Protein AF-0000000077536320 (afdb_homodimer)

Foldseek 3Di:
DPPPQPPADPWAFPVCVVVVHRFPNDPQATPVCVVVVHDGNGTDPPPDPPPPPPPDVPACPVLPDQPPLVPLVVCLVLQPDPLLSVLLNQQLPPVQCLAAALHGSCLSNGVLNSVLSPQLLSVLLSSLLSLLQVQLVCCLFQVDHDPSPSNVVSNVVSVVSLVVDDDLLVNLVSLLSVLSNCLSVLNLVVNLVSLLVSLVSCLVCVVHDCCVVRVLQSSLQSLVSCLVRNDDLVSRDDLVSSAQDDDPDLADPDPVSLSSNLSSLLSLLSNLLSVLCCCQQNDVVVPDDDVVSVVSLVVSLVSLVSSVSRVVVHVVPDDPVRGDLSNVLFSVLSSLLSNLSSVCSNPNFLCVSVVCLVSLQVNLVSLVPDDPPDPDQRQEYQGDTLQVSLLVSLQRPQQLVSNLSSLLSLVVSPHCYYSNDGSLVSSQVSLVQNCQQFVFDADSNSDTDPDDTNHNGRGDRQSHFDDKDKDDWDWAHQDPVRWGKTKIKMWTWGAHPVGDIDIDIDITIGTSPNPPPPPDPPPPDDD/DPPPPPDADPWAFPVCVVVVHRFPNDPQATPVCVVVVHDGNGTDPPPDPPPPPPPDPPACPVLPDQPPLVPLVVCLVLQPDPLLSVLLNQQLPPVQCLAAALHHSCLSNGVLNSVLSPQLLSVLLSSLLSLLQVQLVCCLFQVDHDPSPSNVVSNVVSVVSLVVDDDLLVNLVSLLSVLSNCLSVLNLVVNLVSLLVSLVSCLVCVPHDCCVVRVLQSSLQSLVSCLVRNDDLVSRDDLVSSAQDDDPDLADPDPVSLSSLLSSLLSLLSNLLSVLLCCQQNDVVVPDDDVVSVVSLVVSLVSLVSSVSRVVVVVVPDDPVRGDLSNVLFSVLSSLLSNLSSVCSNPNFLCVSVVCLVSLQVNLVSLVPDDPPDPDQRQEYQGDTLQVSLLVCLQRPQQLVSNLSSLLSLVVSPHCYYSNDGSLVSSQVSLVQNCQQFVFDADSNSDTDPDDTNHNGRGDRQSHFDDKDKDDWDWFAQDPVRWGKTKIKMWTWGAHPVGDIDIDIDITIGTSPNPPPPPDPPPPDDD

Radius of gyration: 37.84 Å; Cα contacts (8 Å, |Δi|>4): 1603; chains: 2; bounding box: 95×112×102 Å

Sequence (1054 aa):
MARKGSRKVRTGCLTCKIRKVKCDEAKPFCQRCTKTGRKCDGYMLPWAPDLDDSRRESDRYILPWTPDPADSRSLYQYGGTAVEARALQFFCEVAGPSLSGPIEPSFWTKVVMQICCSQPAVKHSVIAISSFYEEVEAEVQSGKKPQHTVALKHYNTAIQELKKMDNQPLVLLVCLLFVCMELLQSNQGLAVQHCNHGLAILKQCISETWVTEHLAPMFRRLCAVPLFFGGDFANFPDLNVLEYPIPREAEFSSFSDAQGMIDDIFNRTVRLVRWGEEYCVGDLKHKEVNPRLLEEQKRTEALLAQWQTLFDKWESKVTPSAVTDIQRSFLVMRHQTCQIWARMAFCPEESGYDKHVDNFKRIVEESARIETNHKRSLVFCFEMAFTPMLFSIVMKCRDLNTRLEALRLIKVHGVPRESLWESQIMHAIGRRLIEIEHGAILDDQGQLSPMPVACPGLPPEERRIHRLISEPSESAQAGVYGGKIRGTRVKFFMRTLEGKVFHHSELLATDEAPASFRPASSKSPESMARKGSRKVRTGCLTCKIRKVKCDEAKPFCQRCTKTGRKCDGYMLPWAPDLDDSRRESDRYILPWTPDPADSRSLYQYGGTAVEARALQFFCEVAGPSLSGPIEPSFWTKVVMQICCSQPAVKHSVIAISSFYEEVEAEVQSGKKPQHTVALKHYNTAIQELKKMDNQPLVLLVCLLFVCMELLQSNQGLAVQHCNHGLAILKQCISETWVTEHLAPMFRRLCAVPLFFGGDFANFPDLNVLEYPIPREAEFSSFSDAQGMIDDIFNRTVRLVRWGEEYCVGDLKHKEVNPRLLEEQKRTEALLAQWQTLFDKWESKVTPSAVTDIQRSFLVMRHQTCQIWARMAFCPEESGYDKHVDNFKRIVEESARIETNHKRSLVFCFEMAFTPMLFSIVMKCRDLNTRLEALRLIKVHGVPRESLWESQIMHAIGRRLIEIEHGAILDDQGQLSPMPVACPGLPPEERRIHRLISEPSESAQAGVYGGKIRGTRVKFFMRTLEGKVFHHSELLATDEAPASFRPASSKSPES

pLDDT: mean 83.14, std 19.69, range [21.66, 98.62]

InterPro domains:
  IPR001138 Zn(2)Cys(6) fungal-type DNA-binding domain [PF00172] (11-43)
  IPR001138 Zn(2)Cys(6) fungal-type DNA-binding domain [PS00463] (12-40)
  IPR001138 Zn(2)Cys(6) fungal-type DNA-binding domain [PS50048] (12-40)
  IPR001138 Zn(2)Cys(6) fungal-type DNA-binding domain [SM00066] (7-51)
  IPR001138 Zn(2)Cys(6) fungal-type DNA-binding domain [cd00067] (8-40)
  IPR036864 Zn(2)-C6 fungal-type DNA-binding domain superfamily [G3DSA:4.10.240.10] (4-62)
  IPR036864 Zn(2)-C6 fungal-type DNA-binding domain superfamily [SSF57701] (4-46)

Solvent-accessible surface area (backbone atoms only — not comparable to full-atom values): 58003 Å² total; per-residue (Å²): 129,83,76,76,73,74,80,68,57,93,62,26,27,48,42,31,59,71,67,72,45,73,40,73,57,40,81,78,49,27,59,60,30,56,74,71,72,41,78,50,70,27,58,70,74,74,87,63,82,70,77,74,81,77,77,78,78,77,70,76,78,66,79,72,75,72,76,59,80,84,54,58,70,57,53,40,69,70,22,90,44,72,68,45,18,50,25,48,48,42,19,69,73,46,47,26,54,35,30,32,58,61,45,82,33,54,58,49,60,41,55,48,50,51,46,29,76,75,33,66,31,42,32,26,37,47,32,14,42,23,42,42,48,51,35,49,44,40,28,64,58,66,49,46,78,72,81,58,60,68,22,49,52,28,40,51,50,16,53,58,42,47,73,72,57,81,54,62,69,60,50,39,51,46,36,52,51,48,27,52,44,25,34,70,66,65,34,60,70,62,21,38,50,34,48,53,51,33,51,57,50,42,67,76,44,48,86,40,64,69,38,49,68,57,47,47,58,53,51,44,55,51,47,53,50,39,67,73,71,43,84,57,78,87,68,50,77,70,59,73,78,53,57,51,79,76,66,86,52,94,43,53,90,42,70,65,50,52,50,47,40,52,39,34,50,43,54,55,29,52,53,44,34,57,52,15,46,30,38,43,75,40,90,38,42,88,49,78,79,56,65,69,58,54,50,50,39,55,51,51,52,50,50,52,53,50,50,50,55,26,47,53,55,37,59,72,70,50,64,78,83,78,52,55,67,55,42,52,44,49,53,50,39,51,51,55,51,38,53,53,43,39,73,45,21,77,51,66,53,72,64,63,43,64,80,41,48,67,59,51,45,50,42,45,53,50,57,67,66,51,76,82,76,64,90,65,83,59,54,48,20,65,38,83,60,63,38,67,58,33,46,49,38,35,66,51,40,53,54,52,69,57,20,46,51,23,49,49,44,32,69,72,70,30,36,54,23,28,37,84,48,38,31,63,59,51,47,51,52,45,46,49,51,48,22,63,33,22,34,38,54,61,36,87,79,56,44,74,48,92,56,77,50,72,32,70,56,71,48,55,68,52,45,40,66,76,45,76,48,73,44,87,48,34,67,32,39,56,24,72,89,48,16,30,34,34,41,32,43,34,36,39,28,31,32,47,89,87,64,49,75,48,69,50,49,44,61,42,41,42,75,48,64,33,79,84,68,58,74,74,79,76,74,73,75,88,123,130,84,77,77,76,75,80,70,57,92,63,26,26,50,41,31,60,74,66,72,44,76,42,72,58,40,80,76,50,27,60,58,29,56,73,70,72,41,78,49,70,28,58,70,74,75,86,64,81,70,75,76,79,76,78,78,75,77,69,76,77,66,81,72,74,73,74,60,80,85,54,58,70,56,54,40,69,70,23,91,42,72,67,45,18,50,26,48,48,43,18,69,72,48,47,27,55,35,31,32,57,63,46,81,34,53,57,49,60,41,56,48,51,51,44,28,78,74,33,68,30,42,31,26,38,50,34,13,42,24,42,42,48,52,34,50,44,40,26,63,58,66,52,47,78,71,80,58,63,70,22,49,52,27,40,50,50,16,54,58,43,48,72,71,58,80,54,63,69,59,51,40,51,46,35,53,50,47,27,52,45,26,33,70,66,64,34,61,69,61,22,37,50,35,50,53,51,33,53,59,49,40,68,76,46,49,86,39,63,69,38,47,68,58,48,46,58,53,50,44,56,51,48,54,50,39,68,71,71,43,86,56,77,85,68,50,77,71,60,74,77,55,56,50,76,75,66,86,52,94,42,51,90,42,71,65,50,52,50,47,41,50,41,35,50,43,53,54,28,52,54,45,36,57,54,14,45,30,39,44,76,41,90,38,42,88,49,80,78,56,66,69,57,53,51,50,38,54,51,52,51,49,50,52,53,49,48,50,54,27,47,52,56,36,59,72,70,48,65,75,82,77,52,56,67,53,42,51,43,49,53,52,39,50,51,56,50,38,52,53,42,39,72,46,22,76,51,67,54,72,65,62,43,64,80,41,48,68,58,51,45,49,42,46,53,51,57,67,66,53,74,82,76,64,90,64,84,60,54,49,19,65,38,82,61,60,38,68,60,32,46,49,39,35,66,52,39,54,53,53,70,58,20,44,50,24,49,49,43,32,68,70,71,31,36,53,24,28,38,83,47,39,32,63,58,52,46,50,51,44,46,49,49,48,22,64,33,23,35,38,54,61,36,85,80,55,45,75,48,92,56,79,48,73,32,69,57,70,50,56,68,52,43,39,67,76,45,75,48,73,44,87,49,34,64,40,28,53,25,74,88,50,14,30,36,33,41,33,43,34,37,38,29,32,33,45,89,88,65,50,76,49,69,49,51,44,62,42,42,43,74,47,63,33,78,83,68,60,76,73,79,76,74,74,75,85,123

Structure (mmCIF, N/CA/C/O backbone):
data_AF-0000000077536320-model_v1
#
loop_
_entity.id
_entity.type
_entity.pdbx_description
1 polymer 'Zn(2)-C6 fungal-type domain-containing protein'
#
loop_
_atom_site.group_PDB
_atom_site.id
_atom_site.type_symbol
_atom_site.label_atom_id
_atom_site.label_alt_id
_atom_site.label_comp_id
_atom_site.label_asym_id
_atom_site.label_entity_id
_atom_site.label_seq_id
_atom_site.pdbx_PDB_ins_code
_atom_site.Cartn_x
_atom_site.Cartn_y
_atom_site.Cartn_z
_atom_site.occupancy
_atom_site.B_iso_or_equiv
_atom_site.auth_seq_id
_atom_site.auth_comp_id
_atom_site.auth_asym_id
_atom_site.auth_atom_id
_atom_site.pdbx_PDB_model_num
ATOM 1 N N . MET A 1 1 ? -59.25 -23.828 -46.688 1 24.25 1 MET A N 1
ATOM 2 C CA . MET A 1 1 ? -58.688 -25.172 -46.531 1 24.25 1 MET A CA 1
ATOM 3 C C . MET A 1 1 ? -57.344 -25.109 -45.781 1 24.25 1 MET A C 1
ATOM 5 O O . MET A 1 1 ? -56.438 -24.375 -46.188 1 24.25 1 MET A O 1
ATOM 9 N N . ALA A 1 2 ? -57.312 -25.422 -44.5 1 32.31 2 ALA A N 1
ATOM 10 C CA . ALA A 1 2 ? -56.188 -25.281 -43.594 1 32.31 2 ALA A CA 1
ATOM 11 C C . ALA A 1 2 ? -54.969 -26.062 -44.094 1 32.31 2 ALA A C 1
ATOM 13 O O . ALA A 1 2 ? -55.094 -27.234 -44.469 1 32.31 2 ALA A O 1
ATOM 14 N N . ARG A 1 3 ? -54.062 -25.422 -44.844 1 36 3 ARG A N 1
ATOM 15 C CA . ARG A 1 3 ? -52.844 -26.078 -45.375 1 36 3 ARG A CA 1
ATOM 16 C C . ARG A 1 3 ? -52.281 -27.062 -44.375 1 36 3 ARG A C 1
ATOM 18 O O . ARG A 1 3 ? -52.062 -26.734 -43.219 1 36 3 ARG A O 1
ATOM 25 N N . LYS A 1 4 ? -52.594 -28.359 -44.5 1 34.78 4 LYS A N 1
ATOM 26 C CA . LYS A 1 4 ? -52.062 -29.469 -43.719 1 34.78 4 LYS A CA 1
ATOM 27 C C . LYS A 1 4 ? -50.531 -29.359 -43.594 1 34.78 4 LYS A C 1
ATOM 29 O O . LYS A 1 4 ? -49.812 -29.281 -44.594 1 34.78 4 LYS A O 1
ATOM 34 N N . GLY A 1 5 ? -50.062 -28.547 -42.719 1 39.44 5 GLY A N 1
ATOM 35 C CA . GLY A 1 5 ? -48.625 -28.359 -42.438 1 39.44 5 GLY A CA 1
ATOM 36 C C . GLY A 1 5 ? -47.844 -29.672 -42.469 1 39.44 5 GLY A C 1
ATOM 37 O O . GLY A 1 5 ? -48.281 -30.672 -41.906 1 39.44 5 GLY A O 1
ATOM 38 N N . SER A 1 6 ? -47.344 -30.062 -43.625 1 44.44 6 SER A N 1
ATOM 39 C CA . SER A 1 6 ? -46.562 -31.281 -43.844 1 44.44 6 SER A CA 1
ATOM 40 C C . SER A 1 6 ? -45.688 -31.594 -42.625 1 44.44 6 SER A C 1
ATOM 42 O O . SER A 1 6 ? -45.188 -30.672 -41.969 1 44.44 6 SER A O 1
ATOM 44 N N . ARG A 1 7 ? -45.906 -32.812 -42 1 50.34 7 ARG A N 1
ATOM 45 C CA . ARG A 1 7 ? -45.281 -33.312 -40.781 1 50.34 7 ARG A CA 1
ATOM 46 C C . ARG A 1 7 ? -43.75 -33.312 -40.938 1 50.34 7 ARG A C 1
ATOM 48 O O . ARG A 1 7 ? -43.188 -33.875 -41.875 1 50.34 7 ARG A O 1
ATOM 55 N N . LYS A 1 8 ? -43.062 -32.281 -40.438 1 54.84 8 LYS A N 1
ATOM 56 C CA . LYS A 1 8 ? -41.594 -32.188 -40.344 1 54.84 8 LYS A CA 1
ATOM 57 C C . LYS A 1 8 ? -41 -33.406 -39.625 1 54.84 8 LYS A C 1
ATOM 59 O O . LYS A 1 8 ? -41.625 -33.938 -38.719 1 54.84 8 LYS A O 1
ATOM 64 N N . VAL A 1 9 ? -40.219 -34.25 -40.344 1 63.06 9 VAL A N 1
ATOM 65 C CA . VAL A 1 9 ? -39.594 -35.406 -39.719 1 63.06 9 VAL A CA 1
ATOM 66 C C . VAL A 1 9 ? -38.562 -34.906 -38.719 1 63.06 9 VAL A C 1
ATOM 68 O O . VAL A 1 9 ? -37.844 -33.938 -38.938 1 63.06 9 VAL A O 1
ATOM 71 N N . ARG A 1 10 ? -38.625 -35.375 -37.438 1 65 10 ARG A N 1
ATOM 72 C CA . ARG A 1 10 ? -37.719 -34.969 -36.344 1 65 10 ARG A CA 1
ATOM 73 C C . ARG A 1 10 ? -36.312 -35.531 -36.531 1 65 10 ARG A C 1
ATOM 75 O O . ARG A 1 10 ? -35.344 -35 -35.969 1 65 10 ARG A O 1
ATOM 82 N N . THR A 1 11 ? -36.156 -36.469 -37.594 1 66.62 11 THR A N 1
ATOM 83 C CA . THR A 1 11 ? -34.906 -37.188 -37.75 1 66.62 11 THR A CA 1
ATOM 84 C C . THR A 1 11 ? -34.219 -36.781 -39.062 1 66.62 11 THR A C 1
ATOM 86 O O . THR A 1 11 ? -33.375 -37.5 -39.594 1 66.62 11 THR A O 1
ATOM 89 N N . GLY A 1 12 ? -34.5 -35.688 -39.594 1 73.25 12 GLY A N 1
ATOM 90 C CA . GLY A 1 12 ? -33.969 -35.219 -40.844 1 73.25 12 GLY A CA 1
ATOM 91 C C . GLY A 1 12 ? -32.562 -34.719 -40.75 1 73.25 12 GLY A C 1
ATOM 92 O O . GLY A 1 12 ? -32.031 -34.531 -39.656 1 73.25 12 GLY A O 1
ATOM 93 N N . CYS A 1 13 ? -31.906 -34.594 -41.938 1 72.81 13 CYS A N 1
ATOM 94 C CA . CYS A 1 13 ? -30.547 -34.125 -41.969 1 72.81 13 CYS A CA 1
ATOM 95 C C . CYS A 1 13 ? -30.484 -32.656 -41.5 1 72.81 13 CYS A C 1
ATOM 97 O O . CYS A 1 13 ? -31.469 -31.938 -41.562 1 72.81 13 CYS A O 1
ATOM 99 N N . LEU A 1 14 ? -29.391 -32.156 -41 1 73.31 14 LEU A N 1
ATOM 100 C CA . LEU A 1 14 ? -29.188 -30.844 -40.438 1 73.31 14 LEU A CA 1
ATOM 101 C C . LEU A 1 14 ? -29.5 -29.75 -41.438 1 73.31 14 LEU A C 1
ATOM 103 O O . LEU A 1 14 ? -30.109 -28.734 -41.125 1 73.31 14 LEU A O 1
ATOM 107 N N . THR A 1 15 ? -29.25 -29.938 -42.656 1 77.38 15 THR A N 1
ATOM 108 C CA . THR A 1 15 ? -29.469 -28.969 -43.719 1 77.38 15 THR A CA 1
ATOM 109 C C . THR A 1 15 ? -30.953 -28.797 -44 1 77.38 15 THR A C 1
ATOM 111 O O . THR A 1 15 ? -31.438 -27.672 -44.156 1 77.38 15 THR A O 1
ATOM 114 N N . CYS A 1 16 ? -31.641 -29.844 -44 1 77.44 16 CYS A N 1
ATOM 115 C CA . CYS A 1 16 ? -33.062 -29.766 -44.281 1 77.44 16 CYS A CA 1
ATOM 116 C C . CYS A 1 16 ? -33.812 -29.172 -43.094 1 77.44 16 CYS A C 1
ATOM 118 O O . CYS A 1 16 ? -34.812 -28.453 -43.281 1 77.44 16 CYS A O 1
ATOM 120 N N . LYS A 1 17 ? -33.281 -29.359 -41.812 1 72.62 17 LYS A N 1
ATOM 121 C CA . LYS A 1 17 ? -33.875 -28.797 -40.625 1 72.62 17 LYS A CA 1
ATOM 122 C C . LYS A 1 17 ? -33.719 -27.281 -40.594 1 72.62 17 LYS A C 1
ATOM 124 O O . LYS A 1 17 ? -34.656 -26.562 -40.25 1 72.62 17 LYS A O 1
ATOM 129 N N . ILE A 1 18 ? -32.656 -26.844 -41.094 1 73.44 18 ILE A N 1
ATOM 130 C CA . ILE A 1 18 ? -32.375 -25.422 -41.188 1 73.44 18 ILE A CA 1
ATOM 131 C C . ILE A 1 18 ? -33.281 -24.781 -42.25 1 73.44 18 ILE A C 1
ATOM 133 O O . ILE A 1 18 ? -33.781 -23.688 -42.062 1 73.44 18 ILE A O 1
ATOM 137 N N . ARG A 1 19 ? -33.5 -25.453 -43.219 1 74.44 19 ARG A N 1
ATOM 138 C CA . ARG A 1 19 ? -34.281 -24.953 -44.344 1 74.44 19 ARG A CA 1
ATOM 139 C C . ARG A 1 19 ? -35.781 -25.125 -44.125 1 74.44 19 ARG A C 1
ATOM 141 O O . ARG A 1 19 ? -36.594 -24.609 -44.906 1 74.44 19 ARG A O 1
ATOM 148 N N . LYS A 1 20 ? -36.031 -25.828 -43 1 74.62 20 LYS A N 1
ATOM 149 C CA . LYS A 1 20 ? -37.406 -26.109 -42.625 1 74.62 20 LYS A CA 1
ATOM 150 C C . LYS A 1 20 ? -38.156 -26.797 -43.75 1 74.62 20 LYS A C 1
ATOM 152 O O . LYS A 1 20 ? -39.344 -26.484 -44 1 74.62 20 LYS A O 1
ATOM 157 N N . VAL A 1 21 ? -37.406 -27.688 -44.469 1 80.56 21 VAL A N 1
ATOM 158 C CA . VAL A 1 21 ? -38.062 -28.5 -45.5 1 80.56 21 VAL A CA 1
ATOM 159 C C . VAL A 1 21 ? -38.094 -29.953 -45.062 1 80.56 21 VAL A C 1
ATOM 161 O O . VAL A 1 21 ? -37.281 -30.391 -44.25 1 80.56 21 VAL A O 1
ATOM 164 N N . LYS A 1 22 ? -39.094 -30.688 -45.469 1 77.5 22 LYS A N 1
ATOM 165 C CA . LYS A 1 22 ? -39.219 -32.094 -45.156 1 77.5 22 LYS A CA 1
ATOM 166 C C . LYS A 1 22 ? -38.062 -32.938 -45.719 1 77.5 22 LYS A C 1
ATOM 168 O O . LYS A 1 22 ? -37.844 -32.906 -46.938 1 77.5 22 LYS A O 1
ATOM 173 N N . CYS A 1 23 ? -37.219 -33.531 -44.875 1 75.81 23 CYS A N 1
ATOM 174 C CA . CYS A 1 23 ? -36.094 -34.375 -45.219 1 75.81 23 CYS A CA 1
ATOM 175 C C . CYS A 1 23 ? -36.562 -35.781 -45.625 1 75.81 23 CYS A C 1
ATOM 177 O O . CYS A 1 23 ? -37.5 -36.312 -45.031 1 75.81 23 CYS A O 1
ATOM 179 N N . ASP A 1 24 ? -36.094 -36.406 -46.5 1 79 24 ASP A N 1
ATOM 180 C CA . ASP A 1 24 ? -36.469 -37.781 -46.906 1 79 24 ASP A CA 1
ATOM 181 C C . ASP A 1 24 ? -35.688 -38.812 -46.094 1 79 24 ASP A C 1
ATOM 183 O O . ASP A 1 24 ? -35.844 -40 -46.312 1 79 24 ASP A O 1
ATOM 187 N N . GLU A 1 25 ? -34.844 -38.438 -45.156 1 75.75 25 GLU A N 1
ATOM 188 C CA . GLU A 1 25 ? -34.062 -39.219 -44.188 1 75.75 25 GLU A CA 1
ATOM 189 C C . GLU A 1 25 ? -33.219 -40.281 -44.875 1 75.75 25 GLU A C 1
ATOM 191 O O . GLU A 1 25 ? -32.844 -41.281 -44.25 1 75.75 25 GLU A O 1
ATOM 196 N N . ALA A 1 26 ? -32.938 -40.031 -46.188 1 78.5 26 ALA A N 1
ATOM 197 C CA . ALA A 1 26 ? -32 -40.969 -46.844 1 78.5 26 ALA A CA 1
ATOM 198 C C . ALA A 1 26 ? -30.594 -40.812 -46.312 1 78.5 26 ALA A C 1
ATOM 200 O O . ALA A 1 26 ? -30.156 -39.688 -46 1 78.5 26 ALA A O 1
ATOM 201 N N . LYS A 1 27 ? -29.828 -41.875 -45.844 1 74.5 27 LYS A N 1
ATOM 202 C CA . LYS A 1 27 ? -28.453 -41.906 -45.344 1 74.5 27 LYS A CA 1
ATOM 203 C C . LYS A 1 27 ? -27.484 -42.375 -46.438 1 74.5 27 LYS A C 1
ATOM 205 O O . LYS A 1 27 ? -27.859 -43.188 -47.281 1 74.5 27 LYS A O 1
ATOM 210 N N . PRO A 1 28 ? -26.281 -41.719 -46.438 1 71.12 28 PRO A N 1
ATOM 211 C CA . PRO A 1 28 ? -25.766 -40.75 -45.469 1 71.12 28 PRO A CA 1
ATOM 212 C C . PRO A 1 28 ? -26.172 -39.312 -45.781 1 71.12 28 PRO A C 1
ATOM 214 O O . PRO A 1 28 ? -26.094 -38.438 -44.906 1 71.12 28 PRO A O 1
ATOM 217 N N . PHE A 1 29 ? -26.594 -39.062 -47.031 1 79.5 29 PHE A N 1
ATOM 218 C CA . PHE A 1 29 ? -27.047 -37.75 -47.469 1 79.5 29 PHE A CA 1
ATOM 219 C C . PHE A 1 29 ? -28.484 -37.812 -47.938 1 79.5 29 PHE A C 1
ATOM 221 O O . PHE A 1 29 ? -28.875 -38.75 -48.625 1 79.5 29 PHE A O 1
ATOM 228 N N . CYS A 1 30 ? -29.25 -36.844 -47.5 1 77.69 30 CYS A N 1
ATOM 229 C CA . CYS A 1 30 ? -30.641 -36.875 -47.906 1 77.69 30 CYS A CA 1
ATOM 230 C C . CYS A 1 30 ? -30.781 -36.438 -49.375 1 77.69 30 CYS A C 1
ATOM 232 O O . CYS A 1 30 ? -29.969 -35.656 -49.875 1 77.69 30 CYS A O 1
ATOM 234 N N . GLN A 1 31 ? -31.641 -37.062 -50.094 1 81.12 31 GLN A N 1
ATOM 235 C CA . GLN A 1 31 ? -31.859 -36.812 -51.531 1 81.12 31 GLN A CA 1
ATOM 236 C C . GLN A 1 31 ? -32.344 -35.375 -51.781 1 81.12 31 GLN A C 1
ATOM 238 O O . GLN A 1 31 ? -32.125 -34.812 -52.844 1 81.12 31 GLN A O 1
ATOM 243 N N . ARG A 1 32 ? -32.906 -34.781 -50.719 1 79.62 32 ARG A N 1
ATOM 244 C CA . ARG A 1 32 ? -33.406 -33.406 -50.844 1 79.62 32 ARG A CA 1
ATOM 245 C C . ARG A 1 32 ? -32.281 -32.406 -50.969 1 79.62 32 ARG A C 1
ATOM 247 O O . ARG A 1 32 ? -32.312 -31.484 -51.781 1 79.62 32 ARG A O 1
ATOM 254 N N . CYS A 1 33 ? -31.328 -32.594 -50.188 1 79.38 33 CYS A N 1
ATOM 255 C CA . CYS A 1 33 ? -30.141 -31.734 -50.25 1 79.38 33 CYS A CA 1
ATOM 256 C C . CYS A 1 33 ? -29.344 -32 -51.5 1 79.38 33 CYS A C 1
ATOM 258 O O . CYS A 1 33 ? -28.938 -31.047 -52.188 1 79.38 33 CYS A O 1
ATOM 260 N N . THR A 1 34 ? -29.156 -33.219 -51.906 1 79 34 THR A N 1
ATOM 261 C CA . THR A 1 34 ? -28.359 -33.594 -53.062 1 79 34 THR A CA 1
ATOM 262 C C . THR A 1 34 ? -29 -33.125 -54.344 1 79 34 THR A C 1
ATOM 264 O O . THR A 1 34 ? -28.312 -32.625 -55.25 1 79 34 THR A O 1
ATOM 267 N N . LYS A 1 35 ? -30.266 -33.188 -54.406 1 78.5 35 LYS A N 1
ATOM 268 C CA . LYS A 1 35 ? -30.938 -32.812 -55.656 1 78.5 35 LYS A CA 1
ATOM 269 C C . LYS A 1 35 ? -31 -31.297 -55.812 1 78.5 35 LYS A C 1
ATOM 271 O O . LYS A 1 35 ? -31.031 -30.781 -56.938 1 78.5 35 LYS A O 1
ATOM 276 N N . THR A 1 36 ? -31.031 -30.609 -54.656 1 79.31 36 THR A N 1
ATOM 277 C CA . THR A 1 36 ? -31.094 -29.156 -54.719 1 79.31 36 THR A CA 1
ATOM 278 C C . THR A 1 36 ? -29.703 -28.531 -54.719 1 79.31 36 THR A C 1
ATOM 280 O O . THR A 1 36 ? -29.547 -27.312 -54.688 1 79.31 36 THR A O 1
ATOM 283 N N . GLY A 1 37 ? -28.594 -29.375 -54.75 1 77.69 37 GLY A N 1
ATOM 284 C CA . GLY A 1 37 ? -27.219 -28.922 -54.844 1 77.69 37 GLY A CA 1
ATOM 285 C C . GLY A 1 37 ? -26.672 -28.391 -53.531 1 77.69 37 GLY A C 1
ATOM 286 O O . GLY A 1 37 ? -25.672 -27.656 -53.531 1 77.69 37 GLY A O 1
ATOM 287 N N . ARG A 1 38 ? -27.406 -28.688 -52.562 1 74.44 38 ARG A N 1
ATOM 288 C CA . ARG A 1 38 ? -26.953 -28.203 -51.281 1 74.44 38 ARG A CA 1
ATOM 289 C C . ARG A 1 38 ? -26.141 -29.281 -50.531 1 74.44 38 ARG A C 1
ATOM 291 O O . ARG A 1 38 ? -26.359 -30.484 -50.781 1 74.44 38 ARG A O 1
ATOM 298 N N . LYS A 1 39 ? -25.203 -28.953 -49.781 1 75.19 39 LYS A N 1
ATOM 299 C CA . LYS A 1 39 ? -24.453 -29.891 -48.938 1 75.19 39 LYS A CA 1
ATOM 300 C C . LYS A 1 39 ? -25.328 -30.422 -47.781 1 75.19 39 LYS A C 1
ATOM 302 O O . LYS A 1 39 ? -25.859 -29.625 -47 1 75.19 39 LYS A O 1
ATOM 307 N N . CYS A 1 40 ? -25.609 -31.719 -47.719 1 73.81 40 CYS A N 1
ATOM 308 C CA . CYS A 1 40 ? -26.312 -32.375 -46.625 1 73.81 40 CYS A CA 1
ATOM 309 C C . CYS A 1 40 ? -25.422 -32.531 -45.406 1 73.81 40 CYS A C 1
ATOM 311 O O . CYS A 1 40 ? -24.406 -33.219 -45.438 1 73.81 40 CYS A O 1
ATOM 313 N N . ASP A 1 41 ? -25.688 -31.812 -44.406 1 69.94 41 ASP A N 1
ATOM 314 C CA . ASP A 1 41 ? -24.828 -31.766 -43.219 1 69.94 41 ASP A CA 1
ATOM 315 C C . ASP A 1 41 ? -25.094 -32.938 -42.312 1 69.94 41 ASP A C 1
ATOM 317 O O . ASP A 1 41 ? -24.75 -32.906 -41.125 1 69.94 41 ASP A O 1
ATOM 321 N N . GLY A 1 42 ? -25.734 -34 -42.719 1 69.44 42 GLY A N 1
ATOM 322 C CA . GLY A 1 42 ? -25.953 -35.281 -42.031 1 69.44 42 GLY A CA 1
ATOM 323 C C . GLY A 1 42 ? -27.078 -35.219 -41.031 1 69.44 42 GLY A C 1
ATOM 324 O O . GLY A 1 42 ? -27.828 -34.25 -40.969 1 69.44 42 GLY A O 1
ATOM 325 N N . TYR A 1 43 ? -27.359 -36.406 -40.375 1 61.81 43 TYR A N 1
ATOM 326 C CA . TYR A 1 43 ? -28.5 -36.656 -39.5 1 61.81 43 TYR A CA 1
ATOM 327 C C . TYR A 1 43 ? -28.047 -36.594 -38.031 1 61.81 43 TYR A C 1
ATOM 329 O O . TYR A 1 43 ? -26.922 -37 -37.719 1 61.81 43 TYR A O 1
ATOM 337 N N . MET A 1 44 ? -28.75 -35.938 -37.156 1 48.47 44 MET A N 1
ATOM 338 C CA . MET A 1 44 ? -28.5 -36.062 -35.719 1 48.47 44 MET A CA 1
ATOM 339 C C . MET A 1 44 ? -28.875 -37.438 -35.219 1 48.47 44 MET A C 1
ATOM 341 O O . MET A 1 44 ? -30 -37.906 -35.438 1 48.47 44 MET A O 1
ATOM 345 N N . LEU A 1 45 ? -27.938 -38.344 -35.031 1 42.09 45 LEU A N 1
ATOM 346 C CA . LEU A 1 45 ? -28.281 -39.625 -34.438 1 42.09 45 LEU A CA 1
ATOM 347 C C . LEU A 1 45 ? -28.906 -39.406 -33.062 1 42.09 45 LEU A C 1
ATOM 349 O O . LEU A 1 45 ? -28.375 -38.656 -32.25 1 42.09 45 LEU A O 1
ATOM 353 N N . PRO A 1 46 ? -30.094 -39.594 -32.875 1 35.12 46 PRO A N 1
ATOM 354 C CA . PRO A 1 46 ? -30.594 -39.656 -31.484 1 35.12 46 PRO A CA 1
ATOM 355 C C . PRO A 1 46 ? -29.78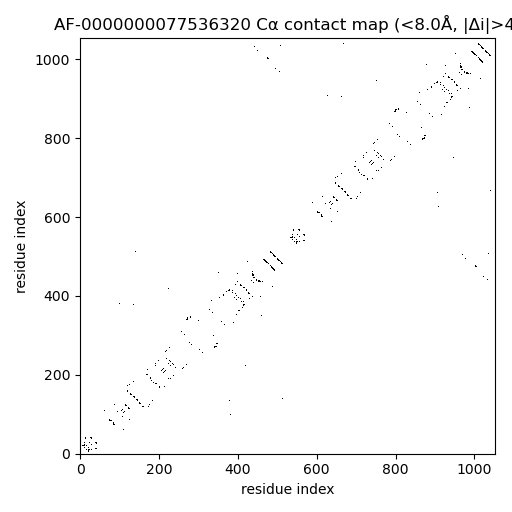1 -40.594 -30.609 1 35.12 46 PRO A C 1
ATOM 357 O O . PRO A 1 46 ? -29.328 -41.656 -31.078 1 35.12 46 PRO A O 1
ATOM 360 N N . TRP A 1 47 ? -29.062 -40.125 -29.516 1 31.75 47 TRP A N 1
ATOM 361 C CA . TRP A 1 47 ? -28.469 -41 -28.516 1 31.75 47 TRP A CA 1
ATOM 362 C C . TRP A 1 47 ? -29.484 -41.969 -27.969 1 31.75 47 TRP A C 1
ATOM 364 O O . TRP A 1 47 ? -30.406 -41.594 -27.234 1 31.75 47 TRP A O 1
ATOM 374 N N . ALA A 1 48 ? -30.078 -42.75 -28.688 1 31.47 48 ALA A N 1
ATOM 375 C CA . ALA A 1 48 ? -30.906 -43.75 -28.031 1 31.47 48 ALA A CA 1
ATOM 376 C C . ALA A 1 48 ? -30.047 -44.844 -27.359 1 31.47 48 ALA A C 1
ATOM 378 O O . ALA A 1 48 ? -29.188 -45.438 -28 1 31.47 48 ALA A O 1
ATOM 379 N N . PRO A 1 49 ? -29.922 -44.812 -25.953 1 31.73 49 PRO A N 1
ATOM 380 C CA . PRO A 1 49 ? -29.312 -45.969 -25.297 1 31.73 49 PRO A CA 1
ATOM 381 C C . PRO A 1 49 ? -29.906 -47.281 -25.781 1 31.73 49 PRO A C 1
ATOM 383 O O . PRO A 1 49 ? -31.109 -47.531 -25.641 1 31.73 49 PRO A O 1
ATOM 386 N N . ASP A 1 50 ? -29.688 -47.719 -26.891 1 29.62 50 ASP A N 1
ATOM 387 C CA . ASP A 1 50 ? -30.172 -49.094 -27.062 1 29.62 50 ASP A CA 1
ATOM 388 C C . ASP A 1 50 ? -29.609 -50 -25.969 1 29.62 50 ASP A C 1
ATOM 390 O O . ASP A 1 50 ? -28.391 -50.188 -25.875 1 29.62 50 ASP A O 1
ATOM 394 N N . LEU A 1 51 ? -30.297 -50.219 -24.797 1 29.31 51 LEU A N 1
ATOM 395 C CA . LEU A 1 51 ? -30.125 -51.031 -23.609 1 29.31 51 LEU A CA 1
ATOM 396 C C . LEU A 1 51 ? -29.625 -52.438 -23.984 1 29.31 51 LEU A C 1
ATOM 398 O O . LEU A 1 51 ? -29.141 -53.188 -23.125 1 29.31 51 LEU A O 1
ATOM 402 N N . ASP A 1 52 ? -30.125 -53.125 -24.969 1 27.7 52 ASP A N 1
ATOM 403 C CA . ASP A 1 52 ? -29.906 -54.562 -24.953 1 27.7 52 ASP A CA 1
ATOM 404 C C . ASP A 1 52 ? -28.438 -54.906 -25.188 1 27.7 52 ASP A C 1
ATOM 406 O O . ASP A 1 52 ? -27.984 -56 -24.844 1 27.7 52 ASP A O 1
ATOM 410 N N . ASP A 1 53 ? -27.812 -54.469 -26.281 1 27.83 53 ASP A N 1
ATOM 411 C CA . ASP A 1 53 ? -26.562 -55.125 -26.625 1 27.83 53 ASP A CA 1
ATOM 412 C C . ASP A 1 53 ? -25.453 -54.75 -25.656 1 27.83 53 ASP A C 1
ATOM 414 O O . ASP A 1 53 ? -25.047 -53.594 -25.594 1 27.83 53 ASP A O 1
ATOM 418 N N . SER A 1 54 ? -25.125 -55.344 -24.406 1 29.53 54 SER A N 1
ATOM 419 C CA . SER A 1 54 ? -24.391 -55.406 -23.156 1 29.53 54 SER A CA 1
ATOM 420 C C . SER A 1 54 ? -22.922 -55.031 -23.359 1 29.53 54 SER A C 1
ATOM 422 O O . SER A 1 54 ? -22.234 -54.656 -22.406 1 29.53 54 SER A O 1
ATOM 424 N N . ARG A 1 55 ? -22.203 -55.688 -24.297 1 30.59 55 ARG A N 1
ATOM 425 C CA . ARG A 1 55 ? -20.766 -55.844 -24.312 1 30.59 55 ARG A CA 1
ATOM 426 C C . ARG A 1 55 ? -20.047 -54.5 -24.5 1 30.59 55 ARG A C 1
ATOM 428 O O . ARG A 1 55 ? -19.094 -54.219 -23.781 1 30.59 55 ARG A O 1
ATOM 435 N N . ARG A 1 56 ? -19.922 -54.062 -25.797 1 29.23 56 ARG A N 1
ATOM 436 C CA . ARG A 1 56 ? -18.859 -53.219 -26.344 1 29.23 56 ARG A CA 1
ATOM 437 C C . ARG A 1 56 ? -19.078 -51.75 -25.984 1 29.23 56 ARG A C 1
ATOM 439 O O . ARG A 1 56 ? -18.641 -50.844 -26.703 1 29.23 56 ARG A O 1
ATOM 446 N N . GLU A 1 57 ? -20.078 -51.375 -25.234 1 29.75 57 GLU A N 1
ATOM 447 C CA . GLU A 1 57 ? -20.594 -50.031 -25.047 1 29.75 57 GLU A CA 1
ATOM 448 C C . GLU A 1 57 ? -19.547 -49.125 -24.391 1 29.75 57 GLU A C 1
ATOM 450 O O . GLU A 1 57 ? -19.797 -47.938 -24.172 1 29.75 57 GLU A O 1
ATOM 455 N N . SER A 1 58 ? -18.703 -49.688 -23.609 1 29.67 58 SER A N 1
ATOM 456 C CA . SER A 1 58 ? -17.781 -48.906 -22.797 1 29.67 58 SER A CA 1
ATOM 457 C C . SER A 1 58 ? -16.844 -48.062 -23.656 1 29.67 58 SER A C 1
ATOM 459 O O . SER A 1 58 ? -16.125 -47.188 -23.141 1 29.67 58 SER A O 1
ATOM 461 N N . ASP A 1 59 ? -16.328 -48.719 -24.766 1 28.52 59 ASP A N 1
ATOM 462 C CA . ASP A 1 59 ? -15.008 -48.312 -25.234 1 28.52 59 ASP A CA 1
ATOM 463 C C . ASP A 1 59 ? -15.039 -46.875 -25.75 1 28.52 59 ASP A C 1
ATOM 465 O O . ASP A 1 59 ? -14.156 -46.062 -25.422 1 28.52 59 ASP A O 1
ATOM 469 N N . ARG A 1 60 ? -15.523 -46.656 -27.141 1 28.98 60 ARG A N 1
ATOM 470 C CA . ARG A 1 60 ? -15.062 -45.594 -28.016 1 28.98 60 ARG A CA 1
ATOM 471 C C . ARG A 1 60 ? -15.875 -44.312 -27.797 1 28.98 60 ARG A C 1
ATOM 473 O O . ARG A 1 60 ? -17.031 -44.219 -28.234 1 28.98 60 ARG A O 1
ATOM 480 N N . TYR A 1 61 ? -16.031 -43.781 -26.703 1 30.12 61 TYR A N 1
ATOM 481 C CA . TYR A 1 61 ? -16.469 -42.375 -26.766 1 30.12 61 TYR A CA 1
ATOM 482 C C . TYR A 1 61 ? -15.836 -41.656 -27.938 1 30.12 61 TYR A C 1
ATOM 484 O O . TYR A 1 61 ? -14.672 -41.25 -27.875 1 30.12 61 TYR A O 1
ATOM 492 N N . ILE A 1 62 ? -15.953 -42.188 -29.203 1 30.06 62 ILE A N 1
ATOM 493 C CA . ILE A 1 62 ? -15.539 -41.375 -30.328 1 30.06 62 ILE A CA 1
ATOM 494 C C . ILE A 1 62 ? -16.031 -39.938 -30.156 1 30.06 62 ILE A C 1
ATOM 496 O O . ILE A 1 62 ? -17.234 -39.688 -30.031 1 30.06 62 ILE A O 1
ATOM 500 N N . LEU A 1 63 ? -15.242 -39.094 -29.484 1 33.59 63 LEU A N 1
ATOM 501 C CA . LEU A 1 63 ? -15.469 -37.656 -29.5 1 33.59 63 LEU A CA 1
ATOM 502 C C . LEU A 1 63 ? -15.914 -37.188 -30.891 1 33.59 63 LEU A C 1
ATOM 504 O O . LEU A 1 63 ? -15.156 -37.281 -31.859 1 33.59 63 LEU A O 1
ATOM 508 N N . PRO A 1 64 ? -17.109 -37.531 -31.391 1 32.06 64 PRO A N 1
ATOM 509 C CA . PRO A 1 64 ? -17.484 -37.125 -32.75 1 32.06 64 PRO A CA 1
ATOM 510 C C . PRO A 1 64 ? -16.875 -35.812 -33.188 1 32.06 64 PRO A C 1
ATOM 512 O O . PRO A 1 64 ? -15.992 -35.781 -34.031 1 32.06 64 PRO A O 1
ATOM 515 N N . TRP A 1 65 ? -17.922 -34.75 -33.562 1 31.69 65 TRP A N 1
ATOM 516 C CA . TRP A 1 65 ? -17.875 -33.562 -34.406 1 31.69 65 TRP A CA 1
ATOM 517 C C . TRP A 1 65 ? -17.047 -32.469 -33.75 1 31.69 65 TRP A C 1
ATOM 519 O O . TRP A 1 65 ? -17.203 -32.188 -32.562 1 31.69 65 TRP A O 1
ATOM 529 N N . THR A 1 66 ? -15.797 -32.344 -34.062 1 36.69 66 THR A N 1
ATOM 530 C CA . THR A 1 66 ? -15.047 -31.141 -33.75 1 36.69 66 THR A CA 1
ATOM 531 C C . THR A 1 66 ? -15.719 -29.906 -34.344 1 36.69 66 THR A C 1
ATOM 533 O O . THR A 1 66 ? -15.766 -29.766 -35.562 1 36.69 66 THR A O 1
ATOM 536 N N . PRO A 1 67 ? -16.688 -29.266 -33.844 1 37.09 67 PRO A N 1
ATOM 537 C CA . PRO A 1 67 ? -17.125 -28.031 -34.5 1 37.09 67 PRO A CA 1
ATOM 538 C C . PRO A 1 67 ? -15.961 -27.141 -34.906 1 37.09 67 PRO A C 1
ATOM 540 O O . PRO A 1 67 ? -14.945 -27.078 -34.219 1 37.09 67 PRO A O 1
ATOM 543 N N . ASP A 1 68 ? -15.656 -26.969 -36.188 1 38.09 68 ASP A N 1
ATOM 544 C CA . ASP A 1 68 ? -14.734 -25.922 -36.625 1 38.09 68 ASP A CA 1
ATOM 545 C C . ASP A 1 68 ? -14.969 -24.625 -35.875 1 38.09 68 ASP A C 1
ATOM 547 O O . ASP A 1 68 ? -16.109 -24.156 -35.75 1 38.09 68 ASP A O 1
ATOM 551 N N . PRO A 1 69 ? -14.164 -24.141 -35.031 1 41.38 69 PRO A N 1
ATOM 552 C CA . PRO A 1 69 ? -14.312 -22.891 -34.281 1 41.38 69 PRO A CA 1
ATOM 553 C C . PRO A 1 69 ? -14.984 -21.797 -35.125 1 41.38 69 PRO A C 1
ATOM 555 O O . PRO A 1 69 ? -15.5 -20.828 -34.562 1 41.38 69 PRO A O 1
ATOM 558 N N . ALA A 1 70 ? -14.703 -21.719 -36.438 1 38.53 70 ALA A N 1
ATOM 559 C CA . ALA A 1 70 ? -15.289 -20.703 -37.312 1 38.53 70 ALA A CA 1
ATOM 560 C C . ALA A 1 70 ? -16.797 -20.844 -37.375 1 38.53 70 ALA A C 1
ATOM 562 O O . ALA A 1 70 ? -17.484 -20 -37.969 1 38.53 70 ALA A O 1
ATOM 563 N N . ASP A 1 71 ? -17.406 -21.891 -37.125 1 40.31 71 ASP A N 1
ATOM 564 C CA . ASP A 1 71 ? -18.859 -21.953 -37.25 1 40.31 71 ASP A CA 1
ATOM 565 C C . ASP A 1 71 ? -19.547 -21.484 -35.969 1 40.31 71 ASP A C 1
ATOM 567 O O . ASP A 1 71 ? -19.969 -22.297 -35.156 1 40.31 71 ASP A O 1
ATOM 571 N N . SER A 1 72 ? -19.219 -20.438 -35.375 1 42.06 72 SER A N 1
ATOM 572 C CA . SER A 1 72 ? -19.828 -19.672 -34.281 1 42.06 72 SER A CA 1
ATOM 573 C C . SER A 1 72 ? -21.344 -19.781 -34.312 1 42.06 72 SER A C 1
ATOM 575 O O . SER A 1 72 ? -22.016 -19.438 -33.344 1 42.06 72 SER A O 1
ATOM 577 N N . ARG A 1 73 ? -21.859 -19.906 -35.5 1 46.16 73 ARG A N 1
ATOM 578 C CA . ARG A 1 73 ? -23.312 -19.906 -35.656 1 46.16 73 ARG A CA 1
ATOM 579 C C . ARG A 1 73 ? -23.922 -21.156 -35.062 1 46.16 73 ARG A C 1
ATOM 581 O O . ARG A 1 73 ? -25.141 -21.203 -34.812 1 46.16 73 ARG A O 1
ATOM 588 N N . SER A 1 74 ? -23.266 -22.188 -35.062 1 47.28 74 SER A N 1
ATOM 589 C CA . SER A 1 74 ? -23.781 -23.438 -34.531 1 47.28 74 SER A CA 1
ATOM 590 C C . SER A 1 74 ? -23.812 -23.422 -33 1 47.28 74 SER A C 1
ATOM 592 O O . SER A 1 74 ? -24.625 -24.125 -32.375 1 47.28 74 SER A O 1
ATOM 594 N N . LEU A 1 75 ? -22.781 -22.859 -32.312 1 53.62 75 LEU A N 1
ATOM 595 C CA . LEU A 1 75 ? -22.781 -22.766 -30.859 1 53.62 75 LEU A CA 1
ATOM 596 C C . LEU A 1 75 ? -24.031 -22.047 -30.359 1 53.62 75 LEU A C 1
ATOM 598 O O . LEU A 1 75 ? -24.531 -22.359 -29.266 1 53.62 75 LEU A O 1
ATOM 602 N N . TYR A 1 76 ? -24.469 -21.062 -31.25 1 49.28 76 TYR A N 1
ATOM 603 C CA . TYR A 1 76 ? -25.719 -20.375 -30.938 1 49.28 76 TYR A CA 1
ATOM 604 C C . TYR A 1 76 ? -26.875 -21.375 -30.781 1 49.28 76 TYR A C 1
ATOM 606 O O . TYR A 1 76 ? -27.797 -21.141 -30 1 49.28 76 TYR A O 1
ATOM 614 N N . GLN A 1 77 ? -26.75 -22.344 -31.578 1 51.59 77 GLN A N 1
ATOM 615 C CA . GLN A 1 77 ? -27.844 -23.297 -31.562 1 51.59 77 GLN A CA 1
ATOM 616 C C . GLN A 1 77 ? -27.875 -24.094 -30.266 1 51.59 77 GLN A C 1
ATOM 618 O O . GLN A 1 77 ? -28.938 -24.531 -29.812 1 51.59 77 GLN A O 1
ATOM 623 N N . TYR A 1 78 ? -26.688 -24.156 -29.656 1 55.47 78 TYR A N 1
ATOM 624 C CA . TYR A 1 78 ? -26.641 -24.922 -28.422 1 55.47 78 TYR A CA 1
ATOM 625 C C . TYR A 1 78 ? -27 -24.047 -27.219 1 55.47 78 TYR A C 1
ATOM 627 O O . TYR A 1 78 ? -27.438 -24.562 -26.188 1 55.47 78 TYR A O 1
ATOM 635 N N . GLY A 1 79 ? -26.875 -22.688 -27.484 1 60.47 79 GLY A N 1
ATOM 636 C CA . GLY A 1 79 ? -27.266 -21.844 -26.375 1 60.47 79 GLY A CA 1
ATOM 637 C C . GLY A 1 79 ? -28.781 -21.641 -26.297 1 60.47 79 GLY A C 1
ATOM 638 O O . GLY A 1 79 ? -29.438 -21.469 -27.328 1 60.47 79 GLY A O 1
ATOM 639 N N . GLY A 1 80 ? -29.438 -22.188 -25.328 1 66.44 80 GLY A N 1
ATOM 640 C CA . GLY A 1 80 ? -30.875 -22.047 -25.062 1 66.44 80 GLY A CA 1
ATOM 641 C C . GLY A 1 80 ? -31.344 -20.609 -25.062 1 66.44 80 GLY A C 1
ATOM 642 O O . GLY A 1 80 ? -32.438 -20.312 -25.562 1 66.44 80 GLY A O 1
ATOM 643 N N . THR A 1 81 ? -30.469 -19.734 -24.578 1 81.31 81 THR A N 1
ATOM 644 C CA . THR A 1 81 ? -30.797 -18.312 -24.5 1 81.31 81 THR A CA 1
ATOM 645 C C . THR A 1 81 ? -29.719 -17.469 -25.156 1 81.31 81 THR A C 1
ATOM 647 O O . THR A 1 81 ? -28.609 -17.953 -25.422 1 81.31 81 THR A O 1
ATOM 650 N N . ALA A 1 82 ? -30.031 -16.266 -25.422 1 82.44 82 ALA A N 1
ATOM 651 C CA . ALA A 1 82 ? -29.094 -15.328 -26.047 1 82.44 82 ALA A CA 1
ATOM 652 C C . ALA A 1 82 ? -27.859 -15.125 -25.172 1 82.44 82 ALA A C 1
ATOM 654 O O . ALA A 1 82 ? -26.734 -15.031 -25.672 1 82.44 82 ALA A O 1
ATOM 655 N N . VAL A 1 83 ? -28.094 -15.125 -23.953 1 86.31 83 VAL A N 1
ATOM 656 C CA . VAL A 1 83 ? -27.016 -14.914 -23 1 86.31 83 VAL A CA 1
ATOM 657 C C . VAL A 1 83 ? -26.078 -16.125 -23 1 86.31 83 VAL A C 1
ATOM 659 O O . VAL A 1 83 ? -24.859 -15.984 -22.953 1 86.31 83 VAL A O 1
ATOM 662 N N . GLU A 1 84 ? -26.641 -17.219 -23.094 1 89.38 84 GLU A N 1
ATOM 663 C CA . GLU A 1 84 ? -25.859 -18.438 -23.109 1 89.38 84 GLU A CA 1
ATOM 664 C C . GLU A 1 84 ? -25.047 -18.562 -24.406 1 89.38 84 GLU A C 1
ATOM 666 O O . GLU A 1 84 ? -23.891 -18.969 -24.375 1 89.38 84 GLU A O 1
ATOM 671 N N . ALA A 1 85 ? -25.703 -18.203 -25.469 1 88 85 ALA A N 1
ATOM 672 C CA . ALA A 1 85 ? -25.031 -18.266 -26.75 1 88 85 ALA A CA 1
ATOM 673 C C . ALA A 1 85 ? -23.828 -17.328 -26.812 1 88 85 ALA A C 1
ATOM 675 O O . ALA A 1 85 ? -22.766 -17.672 -27.328 1 88 85 ALA A O 1
ATOM 676 N N . ARG A 1 86 ? -24.047 -16.219 -26.297 1 91.81 86 ARG A N 1
ATOM 677 C CA . ARG A 1 86 ? -22.984 -15.234 -26.266 1 91.81 86 ARG A CA 1
ATOM 678 C C . ARG A 1 86 ? -21.828 -15.703 -25.375 1 91.81 86 ARG A C 1
ATOM 680 O O . ARG A 1 86 ? -20.656 -15.516 -25.734 1 91.81 86 ARG A O 1
ATOM 687 N N . ALA A 1 87 ? -22.172 -16.281 -24.25 1 93.5 87 ALA A N 1
ATOM 688 C CA . ALA A 1 87 ? -21.156 -16.781 -23.344 1 93.5 87 ALA A CA 1
ATOM 689 C C . ALA A 1 87 ? -20.359 -17.906 -23.969 1 93.5 87 ALA A C 1
ATOM 691 O O . ALA A 1 87 ? -19.125 -17.969 -23.812 1 93.5 87 ALA A O 1
ATOM 692 N N . LEU A 1 88 ? -21.047 -18.734 -24.641 1 92.38 88 LEU A N 1
ATOM 693 C CA . LEU A 1 88 ? -20.375 -19.844 -25.312 1 92.38 88 LEU A CA 1
ATOM 694 C C . LEU A 1 88 ? -19.469 -19.344 -26.422 1 92.38 88 LEU A C 1
ATOM 696 O O . LEU A 1 88 ? -18.375 -19.859 -26.625 1 92.38 88 LEU A O 1
ATOM 700 N N . GLN A 1 89 ? -19.969 -18.344 -27.109 1 90.75 89 GLN A N 1
ATOM 701 C CA . GLN A 1 89 ? -19.156 -17.734 -28.156 1 90.75 89 GLN A CA 1
ATOM 702 C C . GLN A 1 89 ? -17.891 -17.109 -27.578 1 90.75 89 GLN A C 1
ATOM 704 O O . GLN A 1 89 ? -16.797 -17.266 -28.109 1 90.75 89 GLN A O 1
ATOM 709 N N . PHE A 1 90 ? -18.094 -16.453 -26.562 1 93.44 90 PHE A N 1
ATOM 710 C CA . PHE A 1 90 ? -16.969 -15.805 -25.891 1 93.44 90 PHE A CA 1
ATOM 711 C C . PHE A 1 90 ? -15.969 -16.844 -25.391 1 93.44 90 PHE A C 1
ATOM 713 O O . PHE A 1 90 ? -14.758 -16.641 -25.453 1 93.44 90 PHE A O 1
ATOM 720 N N . PHE A 1 91 ? -16.469 -17.844 -24.875 1 94.75 91 PHE A N 1
ATOM 721 C CA . PHE A 1 91 ? -15.578 -18.922 -24.422 1 94.75 91 PHE A CA 1
ATOM 722 C C . PHE A 1 91 ? -14.742 -19.453 -25.594 1 94.75 91 PHE A C 1
ATOM 724 O O . PHE A 1 91 ? -13.531 -19.609 -25.469 1 94.75 91 PHE A O 1
ATOM 731 N N . CYS A 1 92 ? -15.328 -19.688 -26.656 1 91.75 92 CYS A N 1
ATOM 732 C CA . CYS A 1 92 ? -14.672 -20.297 -27.812 1 91.75 92 CYS A CA 1
ATOM 733 C C . CYS A 1 92 ? -13.617 -19.359 -28.391 1 91.75 92 CYS A C 1
ATOM 735 O O . CYS A 1 92 ? -12.547 -19.812 -28.812 1 91.75 92 CYS A O 1
ATOM 737 N N . GLU A 1 93 ? -13.883 -18.125 -28.297 1 89.88 93 GLU A N 1
ATOM 738 C CA . GLU A 1 93 ? -13.031 -17.188 -29.016 1 89.88 93 GLU A CA 1
ATOM 739 C C . GLU A 1 93 ? -11.953 -16.609 -28.094 1 89.88 93 GLU A C 1
ATOM 741 O O . GLU A 1 93 ? -10.867 -16.25 -28.562 1 89.88 93 GLU A O 1
ATOM 746 N N . VAL A 1 94 ? -12.32 -16.531 -26.828 1 92.62 94 VAL A N 1
ATOM 747 C CA . VAL A 1 94 ? -11.43 -15.742 -25.984 1 92.62 94 VAL A CA 1
ATOM 748 C C . VAL A 1 94 ? -11 -16.562 -24.766 1 92.62 94 VAL A C 1
ATOM 750 O O . VAL A 1 94 ? -9.82 -16.906 -24.625 1 92.62 94 VAL A O 1
ATOM 753 N N . ALA A 1 95 ? -11.93 -17 -23.922 1 94.62 95 ALA A N 1
ATOM 754 C CA . ALA A 1 95 ? -11.602 -17.609 -22.641 1 94.62 95 ALA A CA 1
ATOM 755 C C . ALA A 1 95 ? -10.898 -18.953 -22.828 1 94.62 95 ALA A C 1
ATOM 757 O O . ALA A 1 95 ? -9.812 -19.172 -22.297 1 94.62 95 ALA A O 1
ATOM 758 N N . GLY A 1 96 ? -11.461 -19.781 -23.656 1 94.44 96 GLY A N 1
ATOM 759 C CA . GLY A 1 96 ? -10.93 -21.125 -23.875 1 94.44 96 GLY A CA 1
ATOM 760 C C . GLY A 1 96 ? -9.469 -21.125 -24.281 1 94.44 96 GLY A C 1
ATOM 761 O O . GLY A 1 96 ? -8.625 -21.703 -23.594 1 94.44 96 GLY A O 1
ATOM 762 N N . PRO A 1 97 ? -9.172 -20.422 -25.297 1 92 97 PRO A N 1
ATOM 763 C CA . PRO A 1 97 ? -7.777 -20.375 -25.75 1 92 97 PRO A CA 1
ATOM 764 C C . PRO A 1 97 ? -6.84 -19.734 -24.734 1 92 97 PRO A C 1
ATOM 766 O O . PRO A 1 97 ? -5.645 -20.031 -24.719 1 92 97 PRO A O 1
ATOM 769 N N . SER A 1 98 ? -7.387 -18.922 -23.906 1 93.44 98 SER A N 1
ATOM 770 C CA . SER A 1 98 ? -6.562 -18.141 -22.969 1 93.44 98 SER A CA 1
ATOM 771 C C . SER A 1 98 ? -6.227 -18.953 -21.719 1 93.44 98 SER A C 1
ATOM 773 O O . SER A 1 98 ? -5.227 -18.688 -21.062 1 93.44 98 SER A O 1
ATOM 775 N N . LEU A 1 99 ? -6.961 -19.906 -21.438 1 96.19 99 LEU A N 1
ATOM 776 C CA . LEU A 1 99 ? -6.852 -20.625 -20.172 1 96.19 99 LEU A CA 1
ATOM 777 C C . LEU A 1 99 ? -5.574 -21.453 -20.125 1 96.19 99 LEU A C 1
ATOM 779 O O . LEU A 1 99 ? -5.012 -21.688 -19.047 1 96.19 99 LEU A O 1
ATOM 783 N N . SER A 1 100 ? -5.051 -21.875 -21.25 1 93.62 100 SER A N 1
ATOM 784 C CA . SER A 1 100 ? -3.939 -22.828 -21.297 1 93.62 100 SER A CA 1
ATOM 785 C C . SER A 1 100 ? -2.6 -22.109 -21.141 1 93.62 100 SER A C 1
ATOM 787 O O . SER A 1 100 ? -1.58 -22.75 -20.875 1 93.62 100 SER A O 1
ATOM 789 N N . GLY A 1 101 ? -2.52 -20.812 -21.344 1 91.25 101 GLY A N 1
ATOM 790 C CA . GLY A 1 101 ? -1.246 -20.125 -21.281 1 91.25 101 GLY A CA 1
ATOM 791 C C . GLY A 1 101 ? -0.221 -20.656 -22.266 1 91.25 101 GLY A C 1
ATOM 792 O O . GLY A 1 101 ? -0.491 -20.734 -23.469 1 91.25 101 GLY A O 1
ATOM 793 N N . PRO A 1 102 ? 0.931 -21.094 -21.734 1 91.19 102 PRO A N 1
ATOM 794 C CA . PRO A 1 102 ? 1.98 -21.578 -22.641 1 91.19 102 PRO A CA 1
ATOM 795 C C . PRO A 1 102 ? 1.75 -23.016 -23.094 1 91.19 102 PRO A C 1
ATOM 797 O O . PRO A 1 102 ? 2.498 -23.531 -23.922 1 91.19 102 PRO A O 1
ATOM 800 N N . ILE A 1 103 ? 0.735 -23.688 -22.562 1 92.25 103 ILE A N 1
ATOM 801 C CA . ILE A 1 103 ? 0.414 -25.062 -22.906 1 92.25 103 ILE A CA 1
ATOM 802 C C . ILE A 1 103 ? -0.537 -25.094 -24.094 1 92.25 103 ILE A C 1
ATOM 804 O O . ILE A 1 103 ? -1.262 -24.125 -24.344 1 92.25 103 ILE A O 1
ATOM 808 N N . GLU A 1 104 ? -0.468 -26.141 -24.828 1 89.69 104 GLU A N 1
ATOM 809 C CA . GLU A 1 104 ? -1.364 -26.281 -25.969 1 89.69 104 GLU A CA 1
ATOM 810 C C . GLU A 1 104 ? -2.826 -26.203 -25.547 1 89.69 104 GLU A C 1
ATOM 812 O O . GLU A 1 104 ? -3.236 -26.875 -24.594 1 89.69 104 GLU A O 1
ATOM 817 N N . PRO A 1 105 ? -3.621 -25.453 -26.266 1 91.94 105 PRO A N 1
ATOM 818 C CA . PRO A 1 105 ? -4.965 -25.094 -25.797 1 91.94 105 PRO A CA 1
ATOM 819 C C . PRO A 1 105 ? -6.016 -26.141 -26.188 1 91.94 105 PRO A C 1
ATOM 821 O O . PRO A 1 105 ? -7.203 -25.953 -25.906 1 91.94 105 PRO A O 1
ATOM 824 N N . SER A 1 106 ? -5.738 -27.297 -26.75 1 91.75 106 SER A N 1
ATOM 825 C CA . SER A 1 106 ? -6.684 -28.234 -27.344 1 91.75 106 SER A CA 1
ATOM 826 C C . SER A 1 106 ? -7.652 -28.781 -26.297 1 91.75 106 SER A C 1
ATOM 828 O O . SER A 1 106 ? -8.812 -29.078 -26.609 1 91.75 106 SER A O 1
ATOM 830 N N . PHE A 1 107 ? -7.246 -28.906 -25.141 1 94.94 107 PHE A N 1
ATOM 831 C CA . PHE A 1 107 ? -8.148 -29.406 -24.109 1 94.94 107 PHE A CA 1
ATOM 832 C C . PHE A 1 107 ? -9.375 -28.516 -23.984 1 94.94 107 PHE A C 1
ATOM 834 O O . PHE A 1 107 ? -10.508 -29 -23.969 1 94.94 107 PHE A O 1
ATOM 841 N N . TRP A 1 108 ? -9.164 -27.25 -23.844 1 96.25 108 TRP A N 1
ATOM 842 C CA . TRP A 1 108 ? -10.25 -26.281 -23.641 1 96.25 108 TRP A CA 1
ATOM 843 C C . TRP A 1 108 ? -11 -26.031 -24.938 1 96.25 108 TRP A C 1
ATOM 845 O O . TRP A 1 108 ? -12.227 -25.922 -24.938 1 96.25 108 TRP A O 1
ATOM 855 N N . THR A 1 109 ? -10.242 -25.984 -26.016 1 93.56 109 THR A N 1
ATOM 856 C CA . THR A 1 109 ? -10.836 -25.531 -27.266 1 93.56 109 THR A CA 1
ATOM 857 C C . THR A 1 109 ? -11.484 -26.688 -28.016 1 93.56 109 THR A C 1
ATOM 859 O O . THR A 1 109 ? -12.359 -26.484 -28.859 1 93.56 109 THR A O 1
ATOM 862 N N . LYS A 1 110 ? -11.078 -27.875 -27.656 1 92.75 110 LYS A N 1
ATOM 863 C CA . LYS A 1 110 ? -11.617 -29.031 -28.375 1 92.75 110 LYS A CA 1
ATOM 864 C C . LYS A 1 110 ? -12.336 -29.984 -27.438 1 92.75 110 LYS A C 1
ATOM 866 O O . LYS A 1 110 ? -13.555 -30.125 -27.5 1 92.75 110 LYS A O 1
ATOM 871 N N . VAL A 1 111 ? -11.664 -30.5 -26.5 1 93.06 111 VAL A N 1
ATOM 872 C CA . VAL A 1 111 ? -12.203 -31.562 -25.641 1 93.06 111 VAL A CA 1
ATOM 873 C C . VAL A 1 111 ? -13.406 -31.031 -24.859 1 93.06 111 VAL A C 1
ATOM 875 O O . VAL A 1 111 ? -14.5 -31.594 -24.922 1 93.06 111 VAL A O 1
ATOM 878 N N . VAL A 1 112 ? -13.258 -29.938 -24.188 1 95.31 112 VAL A N 1
ATOM 879 C CA . VAL A 1 112 ? -14.32 -29.359 -23.375 1 95.31 112 VAL A CA 1
ATOM 880 C C . VAL A 1 112 ? -15.492 -28.938 -24.266 1 95.31 112 VAL A C 1
ATOM 882 O O . VAL A 1 112 ? -16.656 -29.203 -23.938 1 95.31 112 VAL A O 1
ATOM 885 N N . MET A 1 113 ? -15.18 -28.406 -25.391 1 90.94 113 MET A N 1
ATOM 886 C CA . MET A 1 113 ? -16.219 -27.906 -26.281 1 90.94 113 MET A CA 1
ATOM 887 C C . MET A 1 113 ? -17.031 -29.062 -26.875 1 90.94 113 MET A C 1
ATOM 889 O O . MET A 1 113 ? -18.234 -28.938 -27.078 1 90.94 113 MET A O 1
ATOM 893 N N . GLN A 1 114 ? -16.359 -30.094 -27.078 1 88.81 114 GLN A N 1
ATOM 894 C CA . GLN A 1 114 ? -17.047 -31.266 -27.625 1 88.81 114 GLN A CA 1
ATOM 895 C C . GLN A 1 114 ? -18.031 -31.844 -26.625 1 88.81 114 GLN A C 1
ATOM 897 O O . GLN A 1 114 ? -19.125 -32.281 -26.984 1 88.81 114 GLN A O 1
ATOM 902 N N . ILE A 1 115 ? -17.688 -31.828 -25.391 1 91.62 115 ILE A N 1
ATOM 903 C CA . ILE A 1 115 ? -18.516 -32.438 -24.359 1 91.62 115 ILE A CA 1
ATOM 904 C C . ILE A 1 115 ? -19.594 -31.422 -23.938 1 91.62 115 ILE A C 1
ATOM 906 O O . ILE A 1 115 ? -20.672 -31.828 -23.484 1 91.62 115 ILE A O 1
ATOM 910 N N . CYS A 1 116 ? -19.297 -30.188 -24.094 1 90.38 116 CYS A N 1
ATOM 911 C CA . CYS A 1 116 ? -20.203 -29.094 -23.734 1 90.38 116 CYS A CA 1
ATOM 912 C C . CYS A 1 116 ? -21.531 -29.25 -24.438 1 90.38 116 CYS A C 1
ATOM 914 O O . CYS A 1 116 ? -22.594 -28.953 -23.875 1 90.38 116 CYS A O 1
ATOM 916 N N . CYS A 1 117 ? -21.547 -29.812 -25.531 1 80.5 117 CYS A N 1
ATOM 917 C CA . CYS A 1 117 ? -22.734 -29.922 -26.375 1 80.5 117 CYS A CA 1
ATOM 918 C C . CYS A 1 117 ? -23.641 -31.047 -25.906 1 80.5 117 CYS A C 1
ATOM 920 O O . CYS A 1 117 ? -24.859 -31 -26.141 1 80.5 117 CYS A O 1
ATOM 922 N N . SER A 1 118 ? -23.141 -31.953 -25.172 1 86.5 118 SER A N 1
ATOM 923 C CA . SER A 1 118 ? -23.922 -33.125 -24.859 1 86.5 118 SER A CA 1
ATOM 924 C C . SER A 1 118 ? -24.156 -33.25 -23.344 1 86.5 118 SER A C 1
ATOM 926 O O . SER A 1 118 ? -25.047 -33.969 -22.906 1 86.5 118 SER A O 1
ATOM 928 N N . GLN A 1 119 ? -23.391 -32.594 -22.562 1 91.62 119 GLN A N 1
ATOM 929 C CA . GLN A 1 119 ? -23.5 -32.75 -21.109 1 91.62 119 GLN A CA 1
ATOM 930 C C . GLN A 1 119 ? -23.906 -31.422 -20.453 1 91.62 119 GLN A C 1
ATOM 932 O O . GLN A 1 119 ? -23.078 -30.516 -20.344 1 91.62 119 GLN A O 1
ATOM 937 N N . PRO A 1 120 ? -25.094 -31.406 -19.922 1 93.69 120 PRO A N 1
ATOM 938 C CA . PRO A 1 120 ? -25.578 -30.156 -19.344 1 93.69 120 PRO A CA 1
ATOM 939 C C . PRO A 1 120 ? -24.656 -29.594 -18.266 1 93.69 120 PRO A C 1
ATOM 941 O O . PRO A 1 120 ? -24.453 -28.391 -18.188 1 93.69 120 PRO A O 1
ATOM 944 N N . ALA A 1 121 ? -24.141 -30.453 -17.406 1 96.56 121 ALA A N 1
ATOM 945 C CA . ALA A 1 121 ? -23.234 -29.984 -16.344 1 96.56 121 ALA A CA 1
ATOM 946 C C . ALA A 1 121 ? -22.031 -29.266 -16.922 1 96.56 121 ALA A C 1
ATOM 948 O O . ALA A 1 121 ? -21.594 -28.234 -16.406 1 96.56 121 ALA A O 1
ATOM 949 N N . VAL A 1 122 ? -21.516 -29.766 -17.984 1 96.69 122 VAL A N 1
ATOM 950 C CA . VAL A 1 122 ? -20.344 -29.172 -18.641 1 96.69 122 VAL A CA 1
ATOM 951 C C . VAL A 1 122 ? -20.75 -27.875 -19.328 1 96.69 122 VAL A C 1
ATOM 953 O O . VAL A 1 122 ? -20.031 -26.875 -19.25 1 96.69 122 VAL A O 1
ATOM 956 N N . LYS A 1 123 ? -21.906 -27.906 -19.938 1 95.12 123 LYS A N 1
ATOM 957 C CA . LYS A 1 123 ? -22.391 -26.719 -20.625 1 95.12 123 LYS A CA 1
ATOM 958 C C . LYS A 1 123 ? -22.516 -25.531 -19.656 1 95.12 123 LYS A C 1
ATOM 960 O O . LYS A 1 123 ? -21.984 -24.453 -19.938 1 95.12 123 LYS A O 1
ATOM 965 N N . HIS A 1 124 ? -23.172 -25.766 -18.594 1 96.69 124 HIS A N 1
ATOM 966 C CA . HIS A 1 124 ? -23.375 -24.688 -17.625 1 96.69 124 HIS A CA 1
ATOM 967 C C . HIS A 1 124 ? -22.047 -24.281 -17 1 96.69 124 HIS A C 1
ATOM 969 O O . HIS A 1 124 ? -21.844 -23.109 -16.656 1 96.69 124 HIS A O 1
ATOM 975 N N . SER A 1 125 ? -21.172 -25.219 -16.812 1 98 125 SER A N 1
ATOM 976 C CA . SER A 1 125 ? -19.844 -24.875 -16.297 1 98 125 SER A CA 1
ATOM 977 C C . SER A 1 125 ? -19.094 -23.969 -17.266 1 98 125 SER A C 1
ATOM 979 O O . SER A 1 125 ? -18.469 -22.984 -16.859 1 98 125 SER A O 1
ATOM 981 N N . VAL A 1 126 ? -19.172 -24.281 -18.516 1 97.56 126 VAL A N 1
ATOM 982 C CA . VAL A 1 126 ? -18.469 -23.516 -19.531 1 97.56 126 VAL A CA 1
ATOM 983 C C . VAL A 1 126 ? -19.031 -22.094 -19.594 1 97.56 126 VAL A C 1
ATOM 985 O O . VAL A 1 126 ? -18.281 -21.125 -19.688 1 97.56 126 VAL A O 1
ATOM 988 N N . ILE A 1 127 ? -20.312 -21.969 -19.531 1 96.44 127 ILE A N 1
ATOM 989 C CA . ILE A 1 127 ? -20.953 -20.672 -19.516 1 96.44 127 ILE A CA 1
ATOM 990 C C . ILE A 1 127 ? -20.531 -19.891 -18.281 1 96.44 127 ILE A C 1
ATOM 992 O O . ILE A 1 127 ? -20.219 -18.688 -18.375 1 96.44 127 ILE A O 1
ATOM 996 N N . ALA A 1 128 ? -20.484 -20.562 -17.172 1 97.88 128 ALA A N 1
ATOM 997 C CA . ALA A 1 128 ? -20.047 -19.922 -15.945 1 97.88 128 ALA A CA 1
ATOM 998 C C . ALA A 1 128 ? -18.594 -19.438 -16.047 1 97.88 128 ALA A C 1
ATOM 1000 O O . ALA A 1 128 ? -18.281 -18.297 -15.695 1 97.88 128 ALA A O 1
ATOM 1001 N N . ILE A 1 129 ? -17.719 -20.281 -16.516 1 98.06 129 ILE A N 1
ATOM 1002 C CA . ILE A 1 129 ? -16.297 -19.938 -16.672 1 98.06 129 ILE A CA 1
ATOM 1003 C C . ILE A 1 129 ? -16.156 -18.75 -17.609 1 98.06 129 ILE A C 1
ATOM 1005 O O . ILE A 1 129 ? -15.398 -17.812 -17.328 1 98.06 129 ILE A O 1
ATOM 1009 N N . SER A 1 130 ? -16.875 -18.812 -18.688 1 96.44 130 SER A N 1
ATOM 1010 C CA . SER A 1 130 ? -16.859 -17.703 -19.641 1 96.44 130 SER A CA 1
ATOM 1011 C C . SER A 1 130 ? -17.281 -16.391 -19 1 96.44 130 SER A C 1
ATOM 1013 O O . SER A 1 130 ? -16.641 -15.359 -19.203 1 96.44 130 SER A O 1
ATOM 1015 N N . SER A 1 131 ? -18.312 -16.469 -18.234 1 96.5 131 SER A N 1
ATOM 1016 C CA . SER A 1 131 ? -18.828 -15.281 -17.562 1 96.5 131 SER A CA 1
ATOM 1017 C C . SER A 1 131 ? -17.844 -14.773 -16.516 1 96.5 131 SER A C 1
ATOM 1019 O O . SER A 1 131 ? -17.609 -13.562 -16.406 1 96.5 131 SER A O 1
ATOM 1021 N N . PHE A 1 132 ? -17.297 -15.664 -15.758 1 96.81 132 PHE A N 1
ATOM 1022 C CA . PHE A 1 132 ? -16.297 -15.273 -14.773 1 96.81 132 PHE A CA 1
ATOM 1023 C C . PHE A 1 132 ? -15.102 -14.617 -15.461 1 96.81 132 PHE A C 1
ATOM 1025 O O . PHE A 1 132 ? -14.578 -13.609 -14.977 1 96.81 132 PHE A O 1
ATOM 1032 N N . TYR A 1 133 ? -14.672 -15.211 -16.547 1 96.19 133 TYR A N 1
ATOM 1033 C CA . TYR A 1 133 ? -13.516 -14.688 -17.266 1 96.19 133 TYR A CA 1
ATOM 1034 C C . TYR A 1 133 ? -13.766 -13.266 -17.75 1 96.19 133 TYR A C 1
ATOM 1036 O O . TYR A 1 133 ? -12.891 -12.406 -17.641 1 96.19 133 TYR A O 1
ATOM 1044 N N . GLU A 1 134 ? -14.898 -13.031 -18.219 1 93.5 134 GLU A N 1
ATOM 1045 C CA . GLU A 1 134 ? -15.281 -11.695 -18.672 1 93.5 134 GLU A CA 1
ATOM 1046 C C . GLU A 1 134 ? -15.25 -10.688 -17.531 1 93.5 134 GLU A C 1
ATOM 1048 O O . GLU A 1 134 ? -14.867 -9.531 -17.734 1 93.5 134 GLU A O 1
ATOM 1053 N N . GLU A 1 135 ? -15.656 -11.125 -16.5 1 92.25 135 GLU A N 1
ATOM 1054 C CA . GLU A 1 135 ? -15.656 -10.242 -15.336 1 92.25 135 GLU A CA 1
ATOM 1055 C C . GLU A 1 135 ? -14.234 -9.922 -14.891 1 92.25 135 GLU A C 1
ATOM 1057 O O . GLU A 1 135 ? -13.945 -8.781 -14.508 1 92.25 135 GLU A O 1
ATOM 1062 N N . VAL A 1 136 ? -13.414 -10.898 -14.891 1 91.75 136 VAL A N 1
ATOM 1063 C CA . VAL A 1 136 ? -12.016 -10.672 -14.547 1 91.75 136 VAL A CA 1
ATOM 1064 C C . VAL A 1 136 ? -11.383 -9.703 -15.547 1 91.75 136 VAL A C 1
ATOM 1066 O O . VAL A 1 136 ? -10.633 -8.805 -15.164 1 91.75 136 VAL A O 1
ATOM 1069 N N . GLU A 1 137 ? -11.695 -9.914 -16.719 1 90.06 137 GLU A N 1
ATOM 1070 C CA . GLU A 1 137 ? -11.195 -9.023 -17.766 1 90.06 137 GLU A CA 1
ATOM 1071 C C . GLU A 1 137 ? -11.656 -7.59 -17.547 1 90.06 137 GLU A C 1
ATOM 1073 O O . GLU A 1 137 ? -10.875 -6.648 -17.688 1 90.06 137 GLU A O 1
ATOM 1078 N N . ALA A 1 138 ? -12.883 -7.441 -17.203 1 86.94 138 ALA A N 1
ATOM 1079 C CA . ALA A 1 138 ? -13.43 -6.113 -16.938 1 86.94 138 ALA A CA 1
ATOM 1080 C C . ALA A 1 138 ? -12.773 -5.477 -15.719 1 86.94 138 ALA A C 1
ATOM 1082 O O . ALA A 1 138 ? -12.5 -4.273 -15.711 1 86.94 138 ALA A O 1
ATOM 1083 N N . GLU A 1 139 ? -12.555 -6.25 -14.82 1 84.12 139 GLU A N 1
ATOM 1084 C CA . GLU A 1 139 ? -11.914 -5.754 -13.602 1 84.12 139 GLU A CA 1
ATOM 1085 C C . GLU A 1 139 ? -10.492 -5.27 -13.883 1 84.12 139 GLU A C 1
ATOM 1087 O O . GLU A 1 139 ? -10.094 -4.207 -13.414 1 84.12 139 GLU A O 1
ATOM 1092 N N . VAL A 1 140 ? -9.75 -6.02 -14.602 1 81.31 140 VAL A N 1
ATOM 1093 C CA . VAL A 1 140 ? -8.352 -5.699 -14.898 1 81.31 140 VAL A CA 1
ATOM 1094 C C . VAL A 1 140 ? -8.289 -4.48 -15.812 1 81.31 140 VAL A C 1
ATOM 1096 O O . VAL A 1 140 ? -7.426 -3.615 -15.641 1 81.31 140 VAL A O 1
ATOM 1099 N N . GLN A 1 141 ? -9.227 -4.367 -16.703 1 78.12 141 GLN A N 1
ATOM 1100 C CA . GLN A 1 141 ? -9.156 -3.324 -17.719 1 78.12 141 GLN A CA 1
ATOM 1101 C C . GLN A 1 141 ? -9.766 -2.021 -17.219 1 78.12 141 GLN A C 1
ATOM 1103 O O . GLN A 1 141 ? -9.25 -0.938 -17.5 1 78.12 141 GLN A O 1
ATOM 1108 N N . SER A 1 142 ? -10.898 -2.137 -16.469 1 75.44 142 SER A N 1
ATOM 1109 C CA . SER A 1 142 ? -11.617 -0.906 -16.141 1 75.44 142 SER A CA 1
ATOM 1110 C C . SER A 1 142 ? -11.805 -0.757 -14.633 1 75.44 142 SER A C 1
ATOM 1112 O O . SER A 1 142 ? -12.352 0.247 -14.172 1 75.44 142 SER A O 1
ATOM 1114 N N . GLY A 1 143 ? -11.414 -1.722 -13.961 1 72.81 143 GLY A N 1
ATOM 1115 C CA . GLY A 1 143 ? -11.578 -1.634 -12.516 1 72.81 143 GLY A CA 1
ATOM 1116 C C . GLY A 1 143 ? -13 -1.884 -12.062 1 72.81 143 GLY A C 1
ATOM 1117 O O . GLY A 1 143 ? -13.32 -1.708 -10.883 1 72.81 143 GLY A O 1
ATOM 1118 N N . LYS A 1 144 ? -13.844 -2.271 -12.914 1 75.5 144 LYS A N 1
ATOM 1119 C CA . LYS A 1 144 ? -15.242 -2.529 -12.578 1 75.5 144 LYS A CA 1
ATOM 1120 C C . LYS A 1 144 ? -15.375 -3.725 -11.641 1 75.5 144 LYS A C 1
ATOM 1122 O O . LYS A 1 144 ? -14.766 -4.773 -11.875 1 75.5 144 LYS A O 1
ATOM 1127 N N . LYS A 1 145 ? -16.188 -3.605 -10.602 1 76.31 145 LYS A N 1
ATOM 1128 C CA . LYS A 1 145 ? -16.391 -4.707 -9.664 1 76.31 145 LYS A CA 1
ATOM 1129 C C . LYS A 1 145 ? -17.281 -5.789 -10.273 1 76.31 145 LYS A C 1
ATOM 1131 O O . LYS A 1 145 ? -18.297 -5.488 -10.898 1 76.31 145 LYS A O 1
ATOM 1136 N N . PRO A 1 146 ? -16.828 -6.977 -10.117 1 80 146 PRO A N 1
ATOM 1137 C CA . PRO A 1 146 ? -17.641 -8.07 -10.656 1 80 146 PRO A CA 1
ATOM 1138 C C . PRO A 1 146 ? -19 -8.203 -9.953 1 80 146 PRO A C 1
ATOM 1140 O O . PRO A 1 146 ? -19.094 -7.996 -8.742 1 80 146 PRO A O 1
ATOM 1143 N N . GLN A 1 147 ? -20.078 -8.383 -10.664 1 80.94 147 GLN A N 1
ATOM 1144 C CA . GLN A 1 147 ? -21.422 -8.562 -10.102 1 80.94 147 GLN A CA 1
ATOM 1145 C C . GLN A 1 147 ? -21.719 -10.047 -9.867 1 80.94 147 GLN A C 1
ATOM 1147 O O . GLN A 1 147 ? -22.469 -10.391 -8.953 1 80.94 147 GLN A O 1
ATOM 1152 N N . HIS A 1 148 ? -21.188 -11.016 -10.625 1 84.25 148 HIS A N 1
ATOM 1153 C CA . HIS A 1 148 ? -21.172 -12.477 -10.539 1 84.25 148 HIS A CA 1
ATOM 1154 C C . HIS A 1 148 ? -22.578 -13.055 -10.734 1 84.25 148 HIS A C 1
ATOM 1156 O O . HIS A 1 148 ? -22.781 -14.258 -10.578 1 84.25 148 HIS A O 1
ATOM 1162 N N . THR A 1 149 ? -23.516 -12.273 -11.211 1 87.81 149 THR A N 1
ATOM 1163 C CA . THR A 1 149 ? -24.891 -12.727 -11.266 1 87.81 149 THR A CA 1
ATOM 1164 C C . THR A 1 149 ? -25.047 -13.891 -12.242 1 87.81 149 THR A C 1
ATOM 1166 O O . THR A 1 149 ? -25.453 -14.984 -11.852 1 87.81 149 THR A O 1
ATOM 1169 N N . VAL A 1 150 ? -24.688 -13.75 -13.477 1 92.06 150 VAL A N 1
ATOM 1170 C CA . VAL A 1 150 ? -24.828 -14.773 -14.516 1 92.06 150 VAL A CA 1
ATOM 1171 C C . VAL A 1 150 ? -23.922 -15.961 -14.203 1 92.06 150 VAL A C 1
ATOM 1173 O O . VAL A 1 150 ? -24.344 -17.109 -14.281 1 92.06 150 VAL A O 1
ATOM 1176 N N . ALA A 1 151 ? -22.734 -15.703 -13.852 1 95.75 151 ALA A N 1
ATOM 1177 C CA . ALA A 1 151 ? -21.734 -16.734 -13.586 1 95.75 151 ALA A CA 1
ATOM 1178 C C . ALA A 1 151 ? -22.188 -17.656 -12.453 1 95.75 151 ALA A C 1
ATOM 1180 O O . ALA A 1 151 ? -22.141 -18.875 -12.578 1 95.75 151 ALA A O 1
ATOM 1181 N N . LEU A 1 152 ? -22.719 -17.078 -11.43 1 95.81 152 LEU A N 1
ATOM 1182 C CA . LEU A 1 152 ? -23.109 -17.859 -10.266 1 95.81 152 LEU A CA 1
ATOM 1183 C C . LEU A 1 152 ? -24.375 -18.672 -10.555 1 95.81 152 LEU A C 1
ATOM 1185 O O . LEU A 1 152 ? -24.531 -19.781 -10.055 1 95.81 152 LEU A O 1
ATOM 1189 N N . LYS A 1 153 ? -25.219 -18.031 -11.273 1 96.19 153 LYS A N 1
ATOM 1190 C CA . LYS A 1 153 ? -26.422 -18.766 -11.664 1 96.19 153 LYS A CA 1
ATOM 1191 C C . LYS A 1 153 ? -26.078 -20.047 -12.422 1 96.19 153 LYS A C 1
ATOM 1193 O O . LYS A 1 153 ? -26.578 -21.125 -12.086 1 96.19 153 LYS A O 1
ATOM 1198 N N . HIS A 1 154 ? -25.266 -19.984 -13.391 1 96.81 154 HIS A N 1
ATOM 1199 C CA . HIS A 1 154 ? -24.875 -21.141 -14.18 1 96.81 154 HIS A CA 1
ATOM 1200 C C . HIS A 1 154 ? -23.984 -22.094 -13.375 1 96.81 154 HIS A C 1
ATOM 1202 O O . HIS A 1 154 ? -24.031 -23.312 -13.57 1 96.81 154 HIS A O 1
ATOM 1208 N N . TYR A 1 155 ? -23.203 -21.578 -12.477 1 97.31 155 TYR A N 1
ATOM 1209 C CA . TYR A 1 155 ? -22.438 -22.422 -11.562 1 97.31 155 TYR A CA 1
ATOM 1210 C C . TYR A 1 155 ? -23.359 -23.297 -10.719 1 97.31 155 TYR A C 1
ATOM 1212 O O . TYR A 1 155 ? -23.172 -24.516 -10.633 1 97.31 155 TYR A O 1
ATOM 1220 N N . ASN A 1 156 ? -24.359 -22.688 -10.25 1 96.56 156 ASN A N 1
ATOM 1221 C CA . ASN A 1 156 ? -25.328 -23.422 -9.43 1 96.56 156 ASN A CA 1
ATOM 1222 C C . ASN A 1 156 ? -26.062 -24.484 -10.242 1 96.56 156 ASN A C 1
ATOM 1224 O O . ASN A 1 156 ? -26.297 -25.594 -9.766 1 96.56 156 ASN A O 1
ATOM 1228 N N . THR A 1 157 ? -26.422 -24.094 -11.375 1 96.75 157 THR A N 1
ATOM 1229 C CA . THR A 1 157 ? -27.078 -25.047 -12.25 1 96.75 157 THR A CA 1
ATOM 1230 C C . THR A 1 157 ? -26.156 -26.219 -12.57 1 96.75 157 THR A C 1
ATOM 1232 O O . THR A 1 157 ? -26.609 -27.375 -12.641 1 96.75 157 THR A O 1
ATOM 1235 N N . ALA A 1 158 ? -24.906 -25.938 -12.812 1 97.38 158 ALA A N 1
ATOM 1236 C CA . ALA A 1 158 ? -23.922 -26.984 -13.07 1 97.38 158 ALA A CA 1
ATOM 1237 C C . ALA A 1 158 ? -23.828 -27.953 -11.883 1 97.38 158 ALA A C 1
ATOM 1239 O O . ALA A 1 158 ? -23.734 -29.172 -12.062 1 97.38 158 ALA A O 1
ATOM 1240 N N . ILE A 1 159 ? -23.875 -27.453 -10.719 1 96.75 159 ILE A N 1
ATOM 1241 C CA . ILE A 1 159 ? -23.812 -28.266 -9.508 1 96.75 159 ILE A CA 1
ATOM 1242 C C . ILE A 1 159 ? -25.016 -29.188 -9.445 1 96.75 159 ILE A C 1
ATOM 1244 O O . ILE A 1 159 ? -24.891 -30.375 -9.133 1 96.75 159 ILE A O 1
ATOM 1248 N N . GLN A 1 160 ? -26.156 -28.625 -9.781 1 97.12 160 GLN A N 1
ATOM 1249 C CA . GLN A 1 160 ? -27.375 -29.422 -9.758 1 97.12 160 GLN A CA 1
ATOM 1250 C C . GLN A 1 160 ? -27.312 -30.547 -10.781 1 97.12 160 GLN A C 1
ATOM 1252 O O . GLN A 1 160 ? -27.75 -31.672 -10.508 1 97.12 160 GLN A O 1
ATOM 1257 N N . GLU A 1 161 ? -26.797 -30.234 -11.906 1 96.62 161 GLU A N 1
ATOM 1258 C CA . GLU A 1 161 ? -26.672 -31.234 -12.961 1 96.62 161 GLU A CA 1
ATOM 1259 C C . GLU A 1 161 ? -25.641 -32.281 -12.602 1 96.62 161 GLU A C 1
ATOM 1261 O O . GLU A 1 161 ? -25.781 -33.469 -12.969 1 96.62 161 GLU A O 1
ATOM 1266 N N . LEU A 1 162 ? -24.594 -31.938 -11.914 1 96.06 162 LEU A N 1
ATOM 1267 C CA . LEU A 1 162 ? -23.547 -32.844 -11.5 1 96.06 162 LEU A CA 1
ATOM 1268 C C . LEU A 1 162 ? -24.094 -33.906 -10.555 1 96.06 162 LEU A C 1
ATOM 1270 O O . LEU A 1 162 ? -23.672 -35.062 -10.617 1 96.06 162 LEU A O 1
ATOM 1274 N N . LYS A 1 163 ? -24.984 -33.531 -9.773 1 94.19 163 LYS A N 1
ATOM 1275 C CA . LYS A 1 163 ? -25.547 -34.438 -8.789 1 94.19 163 LYS A CA 1
ATOM 1276 C C . LYS A 1 163 ? -26.281 -35.594 -9.461 1 94.19 163 LYS A C 1
ATOM 1278 O O . LYS A 1 163 ? -26.453 -36.656 -8.867 1 94.19 163 LYS A O 1
ATOM 1283 N N . LYS A 1 164 ? -26.625 -35.375 -10.672 1 93.06 164 LYS A N 1
ATOM 1284 C CA . LYS A 1 164 ? -27.375 -36.375 -11.414 1 93.06 164 LYS A CA 1
ATOM 1285 C C . LYS A 1 164 ? -26.453 -37.312 -12.188 1 93.06 164 LYS A C 1
ATOM 1287 O O . LYS A 1 164 ? -26.906 -38.312 -12.734 1 93.06 164 LYS A O 1
ATOM 1292 N N . MET A 1 165 ? -25.25 -37 -12.172 1 91.75 165 MET A N 1
ATOM 1293 C CA . MET A 1 165 ? -24.297 -37.688 -13.023 1 91.75 165 MET A CA 1
ATOM 1294 C C . MET A 1 165 ? -23.75 -38.938 -12.32 1 91.75 165 MET A C 1
ATOM 1296 O O . MET A 1 165 ? -23.453 -38.875 -11.125 1 91.75 165 MET A O 1
ATOM 1300 N N . ASP A 1 166 ? -23.609 -40 -13.094 1 88.38 166 ASP A N 1
ATOM 1301 C CA . ASP A 1 166 ? -23.062 -41.219 -12.523 1 88.38 166 ASP A CA 1
ATOM 1302 C C . ASP A 1 166 ? -21.75 -41.625 -13.188 1 88.38 166 ASP A C 1
ATOM 1304 O O . ASP A 1 166 ? -21 -42.438 -12.664 1 88.38 166 ASP A O 1
ATOM 1308 N N . ASN A 1 167 ? -21.422 -41.031 -14.297 1 91.81 167 ASN A N 1
ATOM 1309 C CA . ASN A 1 167 ? -20.188 -41.344 -15.023 1 91.81 167 ASN A CA 1
ATOM 1310 C C . ASN A 1 167 ? -18.984 -40.656 -14.383 1 91.81 167 ASN A C 1
ATOM 1312 O O . ASN A 1 167 ? -18.828 -39.438 -14.484 1 91.81 167 ASN A O 1
ATOM 1316 N N . GLN A 1 168 ? -18.078 -41.438 -13.812 1 93.44 168 GLN A N 1
ATOM 1317 C CA . GLN A 1 168 ? -16.984 -40.906 -13 1 93.44 168 GLN A CA 1
ATOM 1318 C C . GLN A 1 168 ? -16.047 -40.031 -13.836 1 93.44 168 GLN A C 1
ATOM 1320 O O . GLN A 1 168 ? -15.664 -38.969 -13.406 1 93.44 168 GLN A O 1
ATOM 1325 N N . PRO A 1 169 ? -15.695 -40.438 -15 1 93.88 169 PRO A N 1
ATOM 1326 C CA . PRO A 1 169 ? -14.859 -39.562 -15.836 1 93.88 169 PRO A CA 1
ATOM 1327 C C . PRO A 1 169 ? -15.492 -38.219 -16.109 1 93.88 169 PRO A C 1
ATOM 1329 O O . PRO A 1 169 ? -14.797 -37.188 -16.109 1 93.88 169 PRO A O 1
ATOM 1332 N N . LEU A 1 170 ? -16.781 -38.219 -16.375 1 94.75 170 LEU A N 1
ATOM 1333 C CA . LEU A 1 170 ? -17.469 -36.969 -16.625 1 94.75 170 LEU A CA 1
ATOM 1334 C C . LEU A 1 170 ? -17.547 -36.125 -15.367 1 94.75 170 LEU A C 1
ATOM 1336 O O . LEU A 1 170 ? -17.438 -34.875 -15.422 1 94.75 170 LEU A O 1
ATOM 1340 N N . VAL A 1 171 ? -17.75 -36.812 -14.281 1 96.56 171 VAL A N 1
ATOM 1341 C CA . VAL A 1 171 ? -17.719 -36.094 -13 1 96.56 171 VAL A CA 1
ATOM 1342 C C . VAL A 1 171 ? -16.359 -35.469 -12.773 1 96.56 171 VAL A C 1
ATOM 1344 O O . VAL A 1 171 ? -16.266 -34.344 -12.297 1 96.56 171 VAL A O 1
ATOM 1347 N N . LEU A 1 172 ? -15.336 -36.188 -13.078 1 97.06 172 LEU A N 1
ATOM 1348 C CA . LEU A 1 172 ? -13.969 -35.688 -12.953 1 97.06 172 LEU A CA 1
ATOM 1349 C C . LEU A 1 172 ? -13.766 -34.438 -13.812 1 97.06 172 LEU A C 1
ATOM 1351 O O . LEU A 1 172 ? -13.133 -33.469 -13.367 1 97.06 172 LEU A O 1
ATOM 1355 N N . LEU A 1 173 ? -14.258 -34.469 -14.992 1 97.56 173 LEU A N 1
ATOM 1356 C CA . LEU A 1 173 ? -14.164 -33.312 -15.875 1 97.56 173 LEU A CA 1
ATOM 1357 C C . LEU A 1 173 ? -14.859 -32.094 -15.258 1 97.56 173 LEU A C 1
ATOM 1359 O O . LEU A 1 173 ? -14.305 -31 -15.25 1 97.56 173 LEU A O 1
ATOM 1363 N N . VAL A 1 174 ? -16.031 -32.312 -14.781 1 97.75 174 VAL A N 1
ATOM 1364 C CA . VAL A 1 174 ? -16.797 -31.203 -14.18 1 97.75 174 VAL A CA 1
ATOM 1365 C C . VAL A 1 174 ? -16.047 -30.688 -12.953 1 97.75 174 VAL A C 1
ATOM 1367 O O . VAL A 1 174 ? -16.031 -29.484 -12.703 1 97.75 174 VAL A O 1
ATOM 1370 N N . CYS A 1 175 ? -15.492 -31.562 -12.211 1 97.56 175 CYS A N 1
ATOM 1371 C CA . CYS A 1 175 ? -14.672 -31.141 -11.07 1 97.56 175 CYS A CA 1
ATOM 1372 C C . CYS A 1 175 ? -13.547 -30.219 -11.516 1 97.56 175 CYS A C 1
ATOM 1374 O O . CYS A 1 175 ? -13.266 -29.219 -10.859 1 97.56 175 CYS A O 1
ATOM 1376 N N . LEU A 1 176 ? -12.906 -30.578 -12.531 1 98 176 LEU A N 1
ATOM 1377 C CA . LEU A 1 176 ? -11.844 -29.75 -13.094 1 98 176 LEU A CA 1
ATOM 1378 C C . LEU A 1 176 ? -12.367 -28.359 -13.469 1 98 176 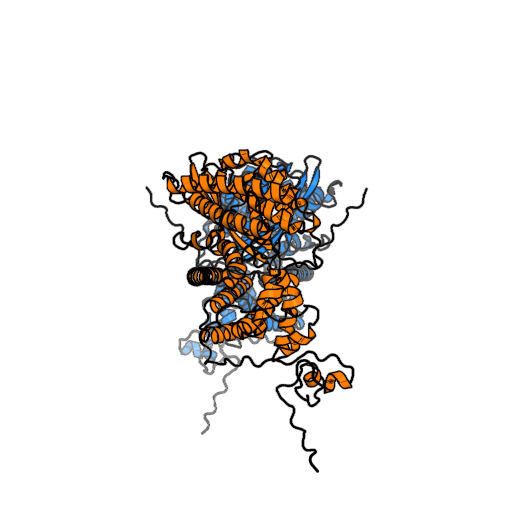LEU A C 1
ATOM 1380 O O . LEU A 1 176 ? -11.703 -27.359 -13.234 1 98 176 LEU A O 1
ATOM 1384 N N . LEU A 1 177 ? -13.547 -28.328 -14.078 1 98.44 177 LEU A N 1
ATOM 1385 C CA . LEU A 1 177 ? -14.148 -27.047 -14.461 1 98.44 177 LEU A CA 1
ATOM 1386 C C . LEU A 1 177 ? -14.5 -26.219 -13.227 1 98.44 177 LEU A C 1
ATOM 1388 O O . LEU A 1 177 ? -14.406 -25 -13.25 1 98.44 177 LEU A O 1
ATOM 1392 N N . PHE A 1 178 ? -14.852 -26.891 -12.18 1 98.25 178 PHE A N 1
ATOM 1393 C CA . PHE A 1 178 ? -15.133 -26.203 -10.93 1 98.25 178 PHE A CA 1
ATOM 1394 C C . PHE A 1 178 ? -13.867 -25.578 -10.359 1 98.25 178 PHE A C 1
ATOM 1396 O O . PHE A 1 178 ? -13.898 -24.484 -9.805 1 98.25 178 PHE A O 1
ATOM 1403 N N . VAL A 1 179 ? -12.75 -26.281 -10.445 1 98.12 179 VAL A N 1
ATOM 1404 C CA . VAL A 1 179 ? -11.484 -25.703 -10.016 1 98.12 179 VAL A CA 1
ATOM 1405 C C . VAL A 1 179 ? -11.227 -24.406 -10.781 1 98.12 179 VAL A C 1
ATOM 1407 O O . VAL A 1 179 ? -10.82 -23.406 -10.195 1 98.12 179 VAL A O 1
ATOM 1410 N N . CYS A 1 180 ? -11.492 -24.438 -12.055 1 98.44 180 CYS A N 1
ATOM 1411 C CA . CYS A 1 180 ? -11.281 -23.25 -12.891 1 98.44 180 CYS A CA 1
ATOM 1412 C C . CYS A 1 180 ? -12.148 -22.094 -12.414 1 98.44 180 CYS A C 1
ATOM 1414 O O . CYS A 1 180 ? -11.68 -20.953 -12.336 1 98.44 180 CYS A O 1
ATOM 1416 N N . MET A 1 181 ? -13.383 -22.359 -12.078 1 97.62 181 MET A N 1
ATOM 1417 C CA . MET A 1 181 ? -14.289 -21.328 -11.594 1 97.62 181 MET A CA 1
ATOM 1418 C C . MET A 1 181 ? -13.805 -20.75 -10.273 1 97.62 181 MET A C 1
ATOM 1420 O O . MET A 1 181 ? -13.852 -19.531 -10.062 1 97.62 181 MET A O 1
ATOM 1424 N N . GLU A 1 182 ? -13.32 -21.594 -9.445 1 97.12 182 GLU A N 1
ATOM 1425 C CA . GLU A 1 182 ? -12.812 -21.125 -8.156 1 97.12 182 GLU A CA 1
ATOM 1426 C C . GLU A 1 182 ? -11.555 -20.281 -8.336 1 97.12 182 GLU A C 1
ATOM 1428 O O . GLU A 1 182 ? -11.391 -19.266 -7.652 1 97.12 182 GLU A O 1
ATOM 1433 N N . LEU A 1 183 ? -10.703 -20.688 -9.172 1 97.06 183 LEU A N 1
ATOM 1434 C CA . LEU A 1 183 ? -9.484 -19.922 -9.43 1 97.06 183 LEU A CA 1
ATOM 1435 C C . LEU A 1 183 ? -9.812 -18.562 -10.031 1 97.06 183 LEU A C 1
ATOM 1437 O O . LEU A 1 183 ? -9.18 -17.562 -9.688 1 97.06 183 LEU A O 1
ATOM 1441 N N . LEU A 1 184 ? -10.828 -18.531 -10.906 1 96.12 184 LEU A N 1
ATOM 1442 C CA . LEU A 1 184 ? -11.258 -17.266 -11.492 1 96.12 184 LEU A CA 1
ATOM 1443 C C . LEU A 1 184 ? -11.797 -16.328 -10.43 1 96.12 184 LEU A C 1
ATOM 1445 O O . LEU A 1 184 ? -11.703 -15.102 -10.57 1 96.12 184 LEU A O 1
ATOM 1449 N N . GLN A 1 185 ? -12.273 -16.906 -9.375 1 93 185 GLN A N 1
ATOM 1450 C CA . GLN A 1 185 ? -12.812 -16.125 -8.273 1 93 185 GLN A CA 1
ATOM 1451 C C . GLN A 1 185 ? -11.781 -15.922 -7.172 1 93 185 GLN A C 1
ATOM 1453 O O . GLN A 1 185 ? -12.078 -15.344 -6.125 1 93 185 GLN A O 1
ATOM 1458 N N . SER A 1 186 ? -10.625 -16.438 -7.336 1 90.69 186 SER A N 1
ATOM 1459 C CA . SER A 1 186 ? -9.531 -16.375 -6.371 1 90.69 186 SER A CA 1
ATOM 1460 C C . SER A 1 186 ? -9.906 -17.031 -5.051 1 90.69 186 SER A C 1
ATOM 1462 O O . SER A 1 186 ? -9.539 -16.547 -3.98 1 90.69 186 SER A O 1
ATOM 1464 N N . ASN A 1 187 ? -10.711 -18 -5.172 1 92.5 187 ASN A N 1
ATOM 1465 C CA . ASN A 1 187 ? -11.062 -18.797 -3.994 1 92.5 187 ASN A CA 1
ATOM 1466 C C . ASN A 1 187 ? -10.062 -19.906 -3.738 1 92.5 187 ASN A C 1
ATOM 1468 O O . ASN A 1 187 ? -10.266 -21.047 -4.172 1 92.5 187 ASN A O 1
ATOM 1472 N N . GLN A 1 188 ? -9.109 -19.625 -3.01 1 91.69 188 GLN A N 1
ATOM 1473 C CA . GLN A 1 188 ? -7.992 -20.531 -2.781 1 91.69 188 GLN A CA 1
ATOM 1474 C C . GLN A 1 188 ? -8.453 -21.797 -2.078 1 91.69 188 GLN A C 1
ATOM 1476 O O . GLN A 1 188 ? -8.156 -22.906 -2.529 1 91.69 188 GLN A O 1
ATOM 1481 N N . GLY A 1 189 ? -9.188 -21.641 -1.024 1 90.44 189 GLY A N 1
ATOM 1482 C CA . GLY A 1 189 ? -9.609 -22.797 -0.233 1 90.44 189 GLY A CA 1
ATOM 1483 C C . GLY A 1 189 ? -10.414 -23.797 -1.027 1 90.44 189 GLY A C 1
ATOM 1484 O O . GLY A 1 189 ? -10.086 -24.984 -1.043 1 90.44 189 GLY A O 1
ATOM 1485 N N . LEU A 1 190 ? -11.422 -23.344 -1.746 1 94.38 190 LEU A N 1
ATOM 1486 C CA . LEU A 1 190 ? -12.289 -24.234 -2.512 1 94.38 190 LEU A CA 1
ATOM 1487 C C . LEU A 1 190 ? -11.555 -24.812 -3.711 1 94.38 190 LEU A C 1
ATOM 1489 O O . LEU A 1 190 ? -11.805 -25.969 -4.105 1 94.38 190 LEU A O 1
ATOM 1493 N N . ALA A 1 191 ? -10.664 -24.062 -4.297 1 95.06 191 ALA A N 1
ATOM 1494 C CA . ALA A 1 191 ? -9.859 -24.578 -5.406 1 95.06 191 ALA A CA 1
ATOM 1495 C C . ALA A 1 191 ? -9.023 -25.781 -4.965 1 95.06 191 ALA A C 1
ATOM 1497 O O . ALA A 1 191 ? -8.992 -26.812 -5.645 1 95.06 191 ALA A O 1
ATOM 1498 N N . VAL A 1 192 ? -8.359 -25.656 -3.803 1 93.88 192 VAL A N 1
ATOM 1499 C CA . VAL A 1 192 ? -7.535 -26.734 -3.27 1 93.88 192 VAL A CA 1
ATOM 1500 C C . VAL A 1 192 ? -8.406 -27.938 -2.951 1 93.88 192 VAL A C 1
ATOM 1502 O O . VAL A 1 192 ? -8.039 -29.078 -3.273 1 93.88 192 VAL A O 1
ATOM 1505 N N . GLN A 1 193 ? -9.539 -27.703 -2.418 1 93.25 193 GLN A N 1
ATOM 1506 C CA . GLN A 1 193 ? -10.453 -28.797 -2.07 1 93.25 193 GLN A CA 1
ATOM 1507 C C . GLN A 1 193 ? -10.922 -29.531 -3.318 1 93.25 193 GLN A C 1
ATOM 1509 O O . GLN A 1 193 ? -10.898 -30.766 -3.355 1 93.25 193 GLN A O 1
ATOM 1514 N N . HIS A 1 194 ? -11.328 -28.797 -4.301 1 95.06 194 HIS A N 1
ATOM 1515 C CA . HIS A 1 194 ? -11.773 -29.422 -5.543 1 95.06 194 HIS A CA 1
ATOM 1516 C C . HIS A 1 194 ? -10.641 -30.172 -6.223 1 95.06 194 HIS A C 1
ATOM 1518 O O . HIS A 1 194 ? -10.859 -31.234 -6.816 1 95.06 194 HIS A O 1
ATOM 1524 N N . CYS A 1 195 ? -9.484 -29.609 -6.199 1 93.5 195 CYS A N 1
ATOM 1525 C CA . CYS A 1 195 ? -8.328 -30.297 -6.77 1 93.5 195 CYS A CA 1
ATOM 1526 C C . CYS A 1 195 ? -8.102 -31.641 -6.086 1 93.5 195 CYS A C 1
ATOM 1528 O O . CYS A 1 195 ? -7.914 -32.656 -6.758 1 93.5 195 CYS A O 1
ATOM 1530 N N . ASN A 1 196 ? -8.164 -31.641 -4.785 1 91.69 196 ASN A N 1
ATOM 1531 C CA . ASN A 1 196 ? -7.938 -32.875 -4.027 1 91.69 196 ASN A CA 1
ATOM 1532 C C . ASN A 1 196 ? -9.031 -33.906 -4.293 1 91.69 196 ASN A C 1
ATOM 1534 O O . ASN A 1 196 ? -8.742 -35.094 -4.445 1 91.69 196 ASN A O 1
ATOM 1538 N N . HIS A 1 197 ? -10.195 -33.438 -4.328 1 93.25 197 HIS A N 1
ATOM 1539 C CA . HIS A 1 197 ? -11.305 -34.312 -4.652 1 93.25 197 HIS A CA 1
ATOM 1540 C C . HIS A 1 197 ? -11.148 -34.906 -6.051 1 93.25 197 HIS A C 1
ATOM 1542 O O . HIS A 1 197 ? -11.398 -36.094 -6.266 1 93.25 197 HIS A O 1
ATOM 1548 N N . GLY A 1 198 ? -10.812 -34.031 -6.953 1 94.5 198 GLY A N 1
ATOM 1549 C CA . GLY A 1 198 ? -10.578 -34.531 -8.312 1 94.5 198 GLY A CA 1
ATOM 1550 C C . GLY A 1 198 ? -9.492 -35.562 -8.398 1 94.5 198 GLY A C 1
ATOM 1551 O O . GLY A 1 198 ? -9.641 -36.562 -9.117 1 94.5 198 GLY A O 1
ATOM 1552 N N . LEU A 1 199 ? -8.469 -35.406 -7.691 1 91.75 199 LEU A N 1
ATOM 1553 C CA . LEU A 1 199 ? -7.371 -36.375 -7.684 1 91.75 199 LEU A CA 1
ATOM 1554 C C . LEU A 1 199 ? -7.824 -37.719 -7.113 1 91.75 199 LEU A C 1
ATOM 1556 O O . LEU A 1 199 ? -7.387 -38.75 -7.574 1 91.75 199 LEU A O 1
ATOM 1560 N N . ALA A 1 200 ? -8.672 -37.656 -6.148 1 91.38 200 ALA A N 1
ATOM 1561 C CA . ALA A 1 200 ? -9.227 -38.875 -5.578 1 91.38 200 ALA A CA 1
ATOM 1562 C C . ALA A 1 200 ? -10.062 -39.625 -6.609 1 91.38 200 ALA A C 1
ATOM 1564 O O . ALA A 1 200 ? -9.992 -40.844 -6.699 1 91.38 200 ALA A O 1
ATOM 1565 N N . ILE A 1 201 ? -10.836 -38.906 -7.371 1 93.81 201 ILE A N 1
ATOM 1566 C CA . ILE A 1 201 ? -11.672 -39.5 -8.414 1 93.81 201 ILE A CA 1
ATOM 1567 C C . ILE A 1 201 ? -10.781 -40.031 -9.531 1 93.81 201 ILE A C 1
ATOM 1569 O O . ILE A 1 201 ? -11.047 -41.125 -10.062 1 93.81 201 ILE A O 1
ATOM 1573 N N . LEU A 1 202 ? -9.812 -39.281 -9.828 1 94.31 202 LEU A N 1
ATOM 1574 C CA . LEU A 1 202 ? -8.891 -39.688 -10.891 1 94.31 202 LEU A CA 1
ATOM 1575 C C . LEU A 1 202 ? -8.281 -41.062 -10.578 1 94.31 202 LEU A C 1
ATOM 1577 O O . LEU A 1 202 ? -8.141 -41.875 -11.477 1 94.31 202 LEU A O 1
ATOM 1581 N N . LYS A 1 203 ? -7.914 -41.281 -9.367 1 90.12 203 LYS A N 1
ATOM 1582 C CA . LYS A 1 203 ? -7.32 -42.562 -8.945 1 90.12 203 LYS A CA 1
ATOM 1583 C C . LYS A 1 203 ? -8.234 -43.719 -9.273 1 90.12 203 LYS A C 1
ATOM 1585 O O . LYS A 1 203 ? -7.762 -44.812 -9.594 1 90.12 203 LYS A O 1
ATOM 1590 N N . GLN A 1 204 ? -9.492 -43.5 -9.312 1 90.56 204 GLN A N 1
ATOM 1591 C CA . GLN A 1 204 ? -10.477 -44.562 -9.5 1 90.56 204 GLN A CA 1
ATOM 1592 C C . GLN A 1 204 ? -10.734 -44.812 -10.984 1 90.56 204 GLN A C 1
ATOM 1594 O O . GLN A 1 204 ? -11.172 -45.906 -11.359 1 90.56 204 GLN A O 1
ATOM 1599 N N . CYS A 1 205 ? -10.508 -43.812 -11.828 1 91.38 205 CYS A N 1
ATOM 1600 C CA . CYS A 1 205 ? -10.914 -43.969 -13.211 1 91.38 205 CYS A CA 1
ATOM 1601 C C . CYS A 1 205 ? -9.75 -43.75 -14.164 1 91.38 205 CYS A C 1
ATOM 1603 O O . CYS A 1 205 ? -9.945 -43.562 -15.367 1 91.38 205 CYS A O 1
ATOM 1605 N N . ILE A 1 206 ? -8.547 -43.812 -13.711 1 90.06 206 ILE A N 1
ATOM 1606 C CA . ILE A 1 206 ? -7.363 -43.5 -14.5 1 90.06 206 ILE A CA 1
ATOM 1607 C C . ILE A 1 206 ? -7.141 -44.562 -15.57 1 90.06 206 ILE A C 1
ATOM 1609 O O . ILE A 1 206 ? -6.441 -44.344 -16.547 1 90.06 206 ILE A O 1
ATOM 1613 N N . SER A 1 207 ? -7.762 -45.688 -15.398 1 88.5 207 SER A N 1
ATOM 1614 C CA . SER A 1 207 ? -7.586 -46.781 -16.344 1 88.5 207 SER A CA 1
ATOM 1615 C C . SER A 1 207 ? -8.289 -46.5 -17.672 1 88.5 207 SER A C 1
ATOM 1617 O O . SER A 1 207 ? -7.973 -47.094 -18.688 1 88.5 207 SER A O 1
ATOM 1619 N N . GLU A 1 208 ? -9.211 -45.5 -17.672 1 90.81 208 GLU A N 1
ATOM 1620 C CA . GLU A 1 208 ? -9.914 -45.125 -18.891 1 90.81 208 GLU A CA 1
ATOM 1621 C C . GLU A 1 208 ? -9.016 -44.312 -19.812 1 90.81 208 GLU A C 1
ATOM 1623 O O . GLU A 1 208 ? -8.352 -43.375 -19.359 1 90.81 208 GLU A O 1
ATOM 1628 N N . THR A 1 209 ? -9 -44.625 -21.016 1 89.12 209 THR A N 1
ATOM 1629 C CA . THR A 1 209 ? -8.07 -44.062 -21.984 1 89.12 209 THR A CA 1
ATOM 1630 C C . THR A 1 209 ? -8.258 -42.562 -22.094 1 89.12 209 THR A C 1
ATOM 1632 O O . THR A 1 209 ? -7.285 -41.781 -22.094 1 89.12 209 THR A O 1
ATOM 1635 N N . TRP A 1 210 ? -9.469 -42.125 -22.297 1 89.38 210 TRP A N 1
ATOM 1636 C CA . TRP A 1 210 ? -9.688 -40.688 -22.5 1 89.38 210 TRP A CA 1
ATOM 1637 C C . TRP A 1 210 ? -9.336 -39.906 -21.25 1 89.38 210 TRP A C 1
ATOM 1639 O O . TRP A 1 210 ? -8.945 -38.719 -21.328 1 89.38 210 TRP A O 1
ATOM 1649 N N . VAL A 1 211 ? -9.477 -40.531 -20.047 1 93.5 211 VAL A N 1
ATOM 1650 C CA . VAL A 1 211 ? -9.062 -39.906 -18.797 1 93.5 211 VAL A CA 1
ATOM 1651 C C . VAL A 1 211 ? -7.539 -39.75 -18.766 1 93.5 211 VAL A C 1
ATOM 1653 O O . VAL A 1 211 ? -7.02 -38.688 -18.453 1 93.5 211 VAL A O 1
ATOM 1656 N N . THR A 1 212 ? -6.863 -40.781 -19.094 1 91.75 212 THR A N 1
ATOM 1657 C CA . THR A 1 212 ? -5.406 -40.781 -19.094 1 91.75 212 THR A CA 1
ATOM 1658 C C . THR A 1 212 ? -4.863 -39.781 -20.125 1 91.75 212 THR A C 1
ATOM 1660 O O . THR A 1 212 ? -3.834 -39.156 -19.906 1 91.75 212 THR A O 1
ATOM 1663 N N . GLU A 1 213 ? -5.547 -39.625 -21.156 1 90.38 213 GLU A N 1
ATOM 1664 C CA . GLU A 1 213 ? -5.055 -38.812 -22.266 1 90.38 213 GLU A CA 1
ATOM 1665 C C . GLU A 1 213 ? -5.355 -37.344 -22.047 1 90.38 213 GLU A C 1
ATOM 1667 O O . GLU A 1 213 ? -4.555 -36.469 -22.406 1 90.38 213 GLU A O 1
ATOM 1672 N N . HIS A 1 214 ? -6.496 -37.094 -21.469 1 93 214 HIS A N 1
ATOM 1673 C CA . HIS A 1 214 ? -6.93 -35.688 -21.5 1 93 214 HIS A CA 1
ATOM 1674 C C . HIS A 1 214 ? -7.047 -35.125 -20.078 1 93 214 HIS A C 1
ATOM 1676 O O . HIS A 1 214 ? -6.719 -33.969 -19.844 1 93 214 HIS A O 1
ATOM 1682 N N . LEU A 1 215 ? -7.461 -35.875 -19.125 1 95.62 215 LEU A N 1
ATOM 1683 C CA . LEU A 1 215 ? -7.73 -35.344 -17.797 1 95.62 215 LEU A CA 1
ATOM 1684 C C . LEU A 1 215 ? -6.516 -35.5 -16.891 1 95.62 215 LEU A C 1
ATOM 1686 O O . LEU A 1 215 ? -6.191 -34.625 -16.109 1 95.62 215 LEU A O 1
ATOM 1690 N N . ALA A 1 216 ? -5.82 -36.625 -16.984 1 94.5 216 ALA A N 1
ATOM 1691 C CA . ALA A 1 216 ? -4.66 -36.875 -16.141 1 94.5 216 ALA A CA 1
ATOM 1692 C C . ALA A 1 216 ? -3.596 -35.812 -16.312 1 94.5 216 ALA A C 1
ATOM 1694 O O . ALA A 1 216 ? -3.053 -35.281 -15.336 1 94.5 216 ALA A O 1
ATOM 1695 N N . PRO A 1 217 ? -3.268 -35.375 -17.578 1 94.5 217 PRO A N 1
ATOM 1696 C CA . PRO A 1 217 ? -2.275 -34.312 -17.734 1 94.5 217 PRO A CA 1
ATOM 1697 C C . PRO A 1 217 ? -2.715 -33 -17.078 1 94.5 217 PRO A C 1
ATOM 1699 O O . PRO A 1 217 ? -1.89 -32.281 -16.5 1 94.5 217 PRO A O 1
ATOM 1702 N N . MET A 1 218 ? -4 -32.656 -17.094 1 95.62 218 MET A N 1
ATOM 1703 C CA . MET A 1 218 ? -4.523 -31.453 -16.484 1 95.62 218 MET A CA 1
ATOM 1704 C C . MET A 1 218 ? -4.359 -31.484 -14.969 1 95.62 218 MET A C 1
ATOM 1706 O O . MET A 1 218 ? -3.904 -30.516 -14.359 1 95.62 218 MET A O 1
ATOM 1710 N N . PHE A 1 219 ? -4.668 -32.594 -14.422 1 95.19 219 PHE A N 1
ATOM 1711 C CA . PHE A 1 219 ? -4.574 -32.719 -12.969 1 95.19 219 PHE A CA 1
ATOM 1712 C C . PHE A 1 219 ? -3.119 -32.781 -12.523 1 95.19 219 PHE A C 1
ATOM 1714 O O . PHE A 1 219 ? -2.781 -32.281 -11.438 1 95.19 219 PHE A O 1
ATOM 1721 N N . ARG A 1 220 ? -2.275 -33.375 -13.328 1 94.5 220 ARG A N 1
ATOM 1722 C CA . ARG A 1 220 ? -0.849 -33.375 -13.023 1 94.5 220 ARG A CA 1
ATOM 1723 C C . ARG A 1 220 ? -0.322 -31.953 -12.906 1 94.5 220 ARG A C 1
ATOM 1725 O O . ARG A 1 220 ? 0.408 -31.625 -11.969 1 94.5 220 ARG A O 1
ATOM 1732 N N . ARG A 1 221 ? -0.694 -31.109 -13.781 1 95.25 221 ARG A N 1
ATOM 1733 C CA . ARG A 1 221 ? -0.256 -29.719 -13.742 1 95.25 221 ARG A CA 1
ATOM 1734 C C . ARG A 1 221 ? -0.974 -28.938 -12.633 1 95.25 221 ARG A C 1
ATOM 1736 O O . ARG A 1 221 ? -0.376 -28.094 -11.977 1 95.25 221 ARG A O 1
ATOM 1743 N N . LEU A 1 222 ? -2.195 -29.281 -12.336 1 94.38 222 LEU A N 1
ATOM 1744 C CA . LEU A 1 222 ? -3.006 -28.625 -11.32 1 94.38 222 LEU A CA 1
ATOM 1745 C C . LEU A 1 222 ? -2.479 -28.922 -9.922 1 94.38 222 LEU A C 1
ATOM 1747 O O . LEU A 1 222 ? -2.791 -28.188 -8.969 1 94.38 222 LEU A O 1
ATOM 1751 N N . CYS A 1 223 ? -1.696 -29.922 -9.789 1 92.75 223 CYS A N 1
ATOM 1752 C CA . CYS A 1 223 ? -1.14 -30.297 -8.492 1 92.75 223 CYS A CA 1
ATOM 1753 C C . CYS A 1 223 ? -0.318 -29.141 -7.91 1 92.75 223 CYS A C 1
ATOM 1755 O O . CYS A 1 223 ? -0.08 -29.109 -6.703 1 92.75 223 CYS A O 1
ATOM 1757 N N . ALA A 1 224 ? 0.081 -28.25 -8.805 1 92.06 224 ALA A N 1
ATOM 1758 C CA . ALA A 1 224 ? 0.823 -27.078 -8.328 1 92.06 224 ALA A CA 1
ATOM 1759 C C . ALA A 1 224 ? 0.018 -26.297 -7.297 1 92.06 224 ALA A C 1
ATOM 1761 O O . ALA A 1 224 ? 0.581 -25.766 -6.336 1 92.06 224 ALA A O 1
ATOM 1762 N N . VAL A 1 225 ? -1.31 -26.297 -7.383 1 92.88 225 VAL A N 1
ATOM 1763 C CA . VAL A 1 225 ? -2.18 -25.484 -6.551 1 92.88 225 VAL A CA 1
ATOM 1764 C C . VAL A 1 225 ? -2.156 -26 -5.113 1 92.88 225 VAL A C 1
ATOM 1766 O O . VAL A 1 225 ? -1.759 -25.266 -4.195 1 92.88 225 VAL A O 1
ATOM 1769 N N . PRO A 1 226 ? -2.482 -27.25 -4.895 1 92.44 226 PRO A N 1
ATOM 1770 C CA . PRO A 1 226 ? -2.404 -27.703 -3.504 1 92.44 226 PRO A CA 1
ATOM 1771 C C . PRO A 1 226 ? -0.973 -27.75 -2.979 1 92.44 226 PRO A C 1
ATOM 1773 O O . PRO A 1 226 ? -0.747 -27.594 -1.776 1 92.44 226 PRO A O 1
ATOM 1776 N N . LEU A 1 227 ? -0.003 -27.953 -3.799 1 92.12 227 LEU A N 1
ATOM 1777 C CA . LEU A 1 227 ? 1.381 -28.031 -3.346 1 92.12 227 LEU A CA 1
ATOM 1778 C C . LEU A 1 227 ? 1.877 -26.656 -2.875 1 92.12 227 LEU A C 1
ATOM 1780 O O . LEU A 1 227 ? 2.592 -26.562 -1.874 1 92.12 227 LEU A O 1
ATOM 1784 N N . PHE A 1 228 ? 1.473 -25.625 -3.553 1 91.38 228 PHE A N 1
ATOM 1785 C CA . PHE A 1 228 ? 1.962 -24.297 -3.199 1 91.38 228 PHE A CA 1
ATOM 1786 C C . PHE A 1 228 ? 1.026 -23.609 -2.203 1 91.38 228 PHE A C 1
ATOM 1788 O O . PHE A 1 228 ? 1.468 -22.828 -1.361 1 91.38 228 PHE A O 1
ATOM 1795 N N . PHE A 1 229 ? -0.235 -23.891 -2.305 1 89.06 229 PHE A N 1
ATOM 1796 C CA . PHE A 1 229 ? -1.197 -23.078 -1.559 1 89.06 229 PHE A CA 1
ATOM 1797 C C . PHE A 1 229 ? -1.929 -23.938 -0.527 1 89.06 229 PHE A C 1
ATOM 1799 O O . PHE A 1 229 ? -2.729 -23.422 0.256 1 89.06 229 PHE A O 1
ATOM 1806 N N . GLY A 1 230 ? -1.541 -25.125 -0.579 1 83.5 230 GLY A N 1
ATOM 1807 C CA . GLY A 1 230 ? -2.15 -25.984 0.425 1 83.5 230 GLY A CA 1
ATOM 1808 C C . GLY A 1 230 ? -1.471 -25.891 1.778 1 83.5 230 GLY A C 1
ATOM 1809 O O . GLY A 1 230 ? -0.3 -25.516 1.868 1 83.5 230 GLY A O 1
ATOM 1810 N N . GLY A 1 231 ? -2.066 -25.906 2.949 1 72.31 231 GLY A N 1
ATOM 1811 C CA . GLY A 1 231 ? -1.544 -25.703 4.293 1 72.31 231 GLY A CA 1
ATOM 1812 C C . GLY A 1 231 ? -0.837 -26.938 4.84 1 72.31 231 GLY A C 1
ATOM 1813 O O . GLY A 1 231 ? 0.334 -26.875 5.215 1 72.31 231 GLY A O 1
ATOM 1814 N N . ASP A 1 232 ? -1.53 -27.984 4.945 1 72.5 232 ASP A N 1
ATOM 1815 C CA . ASP A 1 232 ? -1.06 -29.156 5.68 1 72.5 232 ASP A CA 1
ATOM 1816 C C . ASP A 1 232 ? -0.391 -30.156 4.742 1 72.5 232 ASP A C 1
ATOM 1818 O O . ASP A 1 232 ? -0.969 -30.531 3.725 1 72.5 232 ASP A O 1
ATOM 1822 N N . PHE A 1 233 ? 0.868 -30.547 5.094 1 73.06 233 PHE A N 1
ATOM 1823 C CA . PHE A 1 233 ? 1.62 -31.547 4.34 1 73.06 233 PHE A CA 1
ATOM 1824 C C . PHE A 1 233 ? 0.827 -32.844 4.211 1 73.06 233 PHE A C 1
ATOM 1826 O O . PHE A 1 233 ? 0.959 -33.562 3.219 1 73.06 233 PHE A O 1
ATOM 1833 N N . ALA A 1 234 ? 0.055 -33 5.125 1 68.25 234 ALA A N 1
ATOM 1834 C CA . ALA A 1 234 ? -0.728 -34.25 5.137 1 68.25 234 ALA A CA 1
ATOM 1835 C C . ALA A 1 234 ? -1.732 -34.281 3.986 1 68.25 234 ALA A C 1
ATOM 1837 O O . ALA A 1 234 ? -2.178 -35.344 3.562 1 68.25 234 ALA A O 1
ATOM 1838 N N . ASN A 1 235 ? -1.908 -33.188 3.438 1 73.31 235 ASN A N 1
ATOM 1839 C CA . ASN A 1 235 ? -2.93 -33.094 2.398 1 73.31 235 ASN A CA 1
ATOM 1840 C C . ASN A 1 235 ? -2.307 -32.969 1.012 1 73.31 235 ASN A C 1
ATOM 1842 O O . ASN A 1 235 ? -3 -32.656 0.042 1 73.31 235 ASN A O 1
ATOM 1846 N N . PHE A 1 236 ? -1.032 -33.312 0.979 1 79.19 236 PHE A N 1
ATOM 1847 C CA . PHE A 1 236 ? -0.406 -33.281 -0.338 1 79.19 236 PHE A CA 1
ATOM 1848 C C . PHE A 1 236 ? -0.918 -34.438 -1.205 1 79.19 236 PHE A C 1
ATOM 1850 O O . PHE A 1 236 ? -1.142 -35.562 -0.711 1 79.19 236 PHE A O 1
ATOM 1857 N N . PRO A 1 237 ? -1.08 -34.156 -2.432 1 79.75 237 PRO A N 1
ATOM 1858 C CA . PRO A 1 237 ? -1.556 -35.219 -3.34 1 79.75 237 PRO A CA 1
ATOM 1859 C C . PRO A 1 237 ? -0.585 -36.375 -3.449 1 79.75 237 PRO A C 1
ATOM 1861 O O . PRO A 1 237 ? 0.625 -36.219 -3.279 1 79.75 237 PRO A O 1
ATOM 1864 N N . ASP A 1 238 ? -1.211 -37.5 -3.568 1 81.56 238 ASP A N 1
ATOM 1865 C CA . ASP A 1 238 ? -0.403 -38.688 -3.887 1 81.56 238 ASP A CA 1
ATOM 1866 C C . ASP A 1 238 ? 0.128 -38.625 -5.316 1 81.56 238 ASP A C 1
ATOM 1868 O O . ASP A 1 238 ? -0.621 -38.812 -6.273 1 81.56 238 ASP A O 1
ATOM 1872 N N . LEU A 1 239 ? 1.408 -38.438 -5.465 1 81.81 239 LEU A N 1
ATOM 1873 C CA . LEU A 1 239 ? 2.002 -38.219 -6.773 1 81.81 239 LEU A CA 1
ATOM 1874 C C . LEU A 1 239 ? 2.186 -39.5 -7.543 1 81.81 239 LEU A C 1
ATOM 1876 O O . LEU A 1 239 ? 2.418 -39.5 -8.75 1 81.81 239 LEU A O 1
ATOM 1880 N N . ASN A 1 240 ? 1.97 -40.562 -6.883 1 80.31 240 ASN A N 1
ATOM 1881 C CA . ASN A 1 240 ? 2.131 -41.844 -7.555 1 80.31 240 ASN A CA 1
ATOM 1882 C C . ASN A 1 240 ? 1.014 -42.094 -8.562 1 80.31 240 ASN A C 1
ATOM 1884 O O . ASN A 1 240 ? 1.223 -42.781 -9.578 1 80.31 240 ASN A O 1
ATOM 1888 N N . VAL A 1 241 ? -0.078 -41.531 -8.234 1 78.31 241 VAL A N 1
ATOM 1889 C CA . VAL A 1 241 ? -1.222 -41.719 -9.125 1 78.31 241 VAL A CA 1
ATOM 1890 C C . VAL A 1 241 ? -0.96 -40.969 -10.445 1 78.31 241 VAL A C 1
ATOM 1892 O O . VAL A 1 241 ? -1.417 -41.438 -11.5 1 78.31 241 VAL A O 1
ATOM 1895 N N . LEU A 1 242 ? -0.145 -39.969 -10.344 1 80.62 242 LEU A N 1
ATOM 1896 C CA . LEU A 1 242 ? 0.057 -39.094 -11.5 1 80.62 242 LEU A CA 1
ATOM 1897 C C . LEU A 1 242 ? 1.426 -39.344 -12.125 1 80.62 242 LEU A C 1
ATOM 1899 O O . LEU A 1 242 ? 1.854 -38.594 -12.992 1 80.62 242 LEU A O 1
ATOM 1903 N N . GLU A 1 243 ? 2.029 -40.406 -11.695 1 83.81 243 GLU A N 1
ATOM 1904 C CA . GLU A 1 243 ? 3.377 -40.688 -12.188 1 83.81 243 GLU A CA 1
ATOM 1905 C C . GLU A 1 243 ? 3.379 -40.906 -13.695 1 83.81 243 GLU A C 1
ATOM 1907 O O . GLU A 1 243 ? 2.492 -41.594 -14.227 1 83.81 243 GLU A O 1
ATOM 1912 N N . TYR A 1 244 ? 4.273 -40.219 -14.32 1 82.25 244 TYR A N 1
ATOM 1913 C CA . TYR A 1 244 ? 4.449 -40.438 -15.75 1 82.25 244 TYR A CA 1
ATOM 1914 C C . TYR A 1 244 ? 5.523 -41.469 -16.016 1 82.25 244 TYR A C 1
ATOM 1916 O O . TYR A 1 244 ? 6.648 -41.344 -15.531 1 82.25 244 TYR A O 1
ATOM 1924 N N . PRO A 1 245 ? 5.148 -42.375 -16.797 1 81.25 245 PRO A N 1
ATOM 1925 C CA . PRO A 1 245 ? 6.133 -43.438 -17.047 1 81.25 245 PRO A CA 1
ATOM 1926 C C . PRO A 1 245 ? 7.324 -42.969 -17.875 1 81.25 245 PRO A C 1
ATOM 1928 O O . PRO A 1 245 ? 7.156 -42.156 -18.781 1 81.25 245 PRO A O 1
ATOM 1931 N N . ILE A 1 246 ? 8.5 -43.375 -17.5 1 82.94 246 ILE A N 1
ATOM 1932 C CA . ILE A 1 246 ? 9.711 -43.094 -18.266 1 82.94 246 ILE A CA 1
ATOM 1933 C C . ILE A 1 246 ? 9.648 -43.812 -19.609 1 82.94 246 ILE A C 1
ATOM 1935 O O . ILE A 1 246 ? 9.352 -45.031 -19.672 1 82.94 246 ILE A O 1
ATOM 1939 N N . PRO A 1 247 ? 9.875 -43 -20.578 1 84.88 247 PRO A N 1
ATOM 1940 C CA . PRO A 1 247 ? 9.836 -43.656 -21.891 1 84.88 247 PRO A CA 1
ATOM 1941 C C . PRO A 1 247 ? 10.812 -44.812 -22 1 84.88 247 PRO A C 1
ATOM 1943 O O . PRO A 1 247 ? 11.961 -44.719 -21.562 1 84.88 247 PRO A O 1
ATOM 1946 N N . ARG A 1 248 ? 10.289 -45.906 -22.484 1 78.19 248 ARG A N 1
ATOM 1947 C CA . ARG A 1 248 ? 11.094 -47.125 -22.672 1 78.19 248 ARG A CA 1
ATOM 1948 C C . ARG A 1 248 ? 12.133 -46.906 -23.766 1 78.19 248 ARG A C 1
ATOM 1950 O O . ARG A 1 248 ? 13.266 -47.375 -23.656 1 78.19 248 ARG A O 1
ATOM 1957 N N . GLU A 1 249 ? 11.586 -46.188 -24.703 1 77 249 GLU A N 1
ATOM 1958 C CA . GLU A 1 249 ? 12.5 -45.844 -25.797 1 77 249 GLU A CA 1
ATOM 1959 C C . GLU A 1 249 ? 13.453 -44.719 -25.422 1 77 249 GLU A C 1
ATOM 1961 O O . GLU A 1 249 ? 13.141 -43.906 -24.531 1 77 249 GLU A O 1
ATOM 1966 N N . ALA A 1 250 ? 14.633 -44.812 -25.875 1 79.25 250 ALA A N 1
ATOM 1967 C CA . ALA A 1 250 ? 15.664 -43.844 -25.578 1 79.25 250 ALA A CA 1
ATOM 1968 C C . ALA A 1 250 ? 15.344 -42.5 -26.234 1 79.25 250 ALA A C 1
ATOM 1970 O O . ALA A 1 250 ? 16.25 -41.75 -26.609 1 79.25 250 ALA A O 1
ATOM 1971 N N . GLU A 1 251 ? 13.891 -42.25 -26.484 1 85.19 251 GLU A N 1
ATOM 1972 C CA . GLU A 1 251 ? 13.5 -40.969 -27.031 1 85.19 251 GLU A CA 1
ATOM 1973 C C . GLU A 1 251 ? 12.023 -40.656 -26.75 1 85.19 251 GLU A C 1
ATOM 1975 O O . GLU A 1 251 ? 11.227 -41.594 -26.562 1 85.19 251 GLU A O 1
ATOM 1980 N N . PHE A 1 252 ? 11.656 -39.375 -26.688 1 91.62 252 PHE A N 1
ATOM 1981 C CA . PHE A 1 252 ? 10.258 -38.969 -26.594 1 91.62 252 PHE A CA 1
ATOM 1982 C C . PHE A 1 252 ? 9.555 -39.188 -27.938 1 91.62 252 PHE A C 1
ATOM 1984 O O . PHE A 1 252 ? 10.117 -38.875 -28.984 1 91.62 252 PHE A O 1
ATOM 1991 N N . SER A 1 253 ? 8.406 -39.688 -27.891 1 87.25 253 SER A N 1
ATOM 1992 C CA . SER A 1 253 ? 7.617 -39.875 -29.109 1 87.25 253 SER A CA 1
ATOM 1993 C C . SER A 1 253 ? 6.953 -38.594 -29.562 1 87.25 253 SER A C 1
ATOM 1995 O O . SER A 1 253 ? 6.645 -38.406 -30.734 1 87.25 253 SER A O 1
ATOM 1997 N N . SER A 1 254 ? 6.738 -37.719 -28.672 1 89.25 254 SER A N 1
ATOM 1998 C CA . SER A 1 254 ? 6.066 -36.469 -28.969 1 89.25 254 SER A CA 1
ATOM 1999 C C . SER A 1 254 ? 6.434 -35.375 -27.953 1 89.25 254 SER A C 1
ATOM 2001 O O . SER A 1 254 ? 7.035 -35.688 -26.922 1 89.25 254 SER A O 1
ATOM 2003 N N . PHE A 1 255 ? 6.102 -34.156 -28.312 1 91.88 255 PHE A N 1
ATOM 2004 C CA . PHE A 1 255 ? 6.297 -33.062 -27.391 1 91.88 255 PHE A CA 1
ATOM 2005 C C . PHE A 1 255 ? 5.461 -33.281 -26.125 1 91.88 255 PHE A C 1
ATOM 2007 O O . PHE A 1 255 ? 5.887 -32.906 -25.031 1 91.88 255 PHE A O 1
ATOM 2014 N N . SER A 1 256 ? 4.309 -33.844 -26.281 1 90.69 256 SER A N 1
ATOM 2015 C CA . SER A 1 256 ? 3.41 -34.125 -25.156 1 90.69 256 SER A CA 1
ATOM 2016 C C . SER A 1 256 ? 4.039 -35.094 -24.156 1 90.69 256 SER A C 1
ATOM 2018 O O . SER A 1 256 ? 3.811 -34.969 -22.953 1 90.69 256 SER A O 1
ATOM 2020 N N . ASP A 1 257 ? 4.828 -36 -24.688 1 92.31 257 ASP A N 1
ATOM 2021 C CA . ASP A 1 257 ? 5.539 -36.938 -23.812 1 92.31 257 ASP A CA 1
ATOM 2022 C C . ASP A 1 257 ? 6.566 -36.188 -22.953 1 92.31 257 ASP A C 1
ATOM 2024 O O . ASP A 1 257 ? 6.691 -36.469 -21.75 1 92.31 257 ASP A O 1
ATOM 2028 N N . ALA A 1 258 ? 7.266 -35.312 -23.625 1 94.94 258 ALA A N 1
ATOM 2029 C CA . ALA A 1 258 ? 8.242 -34.5 -22.891 1 94.94 258 ALA A CA 1
ATOM 2030 C C . ALA A 1 258 ? 7.559 -33.656 -21.828 1 94.94 258 ALA A C 1
ATOM 2032 O O . ALA A 1 258 ? 8.047 -33.562 -20.703 1 94.94 258 ALA A O 1
ATOM 2033 N N . GLN A 1 259 ? 6.441 -33.094 -22.188 1 94.94 259 GLN A N 1
ATOM 2034 C CA . GLN A 1 259 ? 5.668 -32.281 -21.266 1 94.94 259 GLN A CA 1
ATOM 2035 C C . GLN A 1 259 ? 5.16 -33.094 -20.094 1 94.94 259 GLN A C 1
ATOM 2037 O O . GLN A 1 259 ? 5.258 -32.688 -18.938 1 94.94 259 GLN A O 1
ATOM 2042 N N . GLY A 1 260 ? 4.617 -34.25 -20.359 1 94.19 260 GLY A N 1
ATOM 2043 C CA . GLY A 1 260 ? 4.098 -35.125 -19.312 1 94.19 260 GLY A CA 1
ATOM 2044 C C . GLY A 1 260 ? 5.148 -35.5 -18.297 1 94.19 260 GLY A C 1
ATOM 2045 O O . GLY A 1 260 ? 4.902 -35.438 -17.078 1 94.19 260 GLY A O 1
ATOM 2046 N N . MET A 1 261 ? 6.301 -35.875 -18.797 1 95.88 261 MET A N 1
ATOM 2047 C CA . MET A 1 261 ? 7.371 -36.344 -17.906 1 95.88 261 MET A CA 1
ATOM 2048 C C . MET A 1 261 ? 7.859 -35.188 -17.016 1 95.88 261 MET A C 1
ATOM 2050 O O . MET A 1 261 ? 8.055 -35.344 -15.82 1 95.88 261 MET A O 1
ATOM 2054 N N . ILE A 1 262 ? 8.047 -34 -17.625 1 97.12 262 ILE A N 1
ATOM 2055 C CA . ILE A 1 262 ? 8.578 -32.906 -16.859 1 97.12 262 ILE A CA 1
ATOM 2056 C C . ILE A 1 262 ? 7.527 -32.406 -15.852 1 97.12 262 ILE A C 1
ATOM 2058 O O . ILE A 1 262 ? 7.871 -31.969 -14.75 1 97.12 262 ILE A O 1
ATOM 2062 N N . ASP A 1 263 ? 6.23 -32.5 -16.156 1 96.5 263 ASP A N 1
ATOM 2063 C CA . ASP A 1 263 ? 5.176 -32.125 -15.219 1 96.5 263 ASP A CA 1
ATOM 2064 C C . ASP A 1 263 ? 5.215 -33.031 -13.984 1 96.5 263 ASP A C 1
ATOM 2066 O O . ASP A 1 263 ? 5.012 -32.562 -12.859 1 96.5 263 ASP A O 1
ATOM 2070 N N . ASP A 1 264 ? 5.426 -34.25 -14.219 1 96.06 264 ASP A N 1
ATOM 2071 C CA . ASP A 1 264 ? 5.559 -35.188 -13.109 1 96.06 264 ASP A CA 1
ATOM 2072 C C . ASP A 1 264 ? 6.77 -34.844 -12.242 1 96.06 264 ASP A C 1
ATOM 2074 O O . ASP A 1 264 ? 6.66 -34.781 -11.016 1 96.06 264 ASP A O 1
ATOM 2078 N N . ILE A 1 265 ? 7.891 -34.656 -12.891 1 97.25 265 ILE A N 1
ATOM 2079 C CA . ILE A 1 265 ? 9.117 -34.344 -12.18 1 97.25 265 ILE A CA 1
ATOM 2080 C C . ILE A 1 265 ? 8.93 -33.031 -11.391 1 97.25 265 ILE A C 1
ATOM 2082 O O . ILE A 1 265 ? 9.422 -32.906 -10.266 1 97.25 265 ILE A O 1
ATOM 2086 N N . PHE A 1 266 ? 8.266 -32.125 -12.016 1 97.62 266 PHE A N 1
ATOM 2087 C CA . PHE A 1 266 ? 7.984 -30.844 -11.375 1 97.62 266 PHE A CA 1
ATOM 2088 C C . PHE A 1 266 ? 7.281 -31.047 -10.039 1 97.62 266 PHE A C 1
ATOM 2090 O O . PHE A 1 266 ? 7.684 -30.469 -9.023 1 97.62 266 PHE A O 1
ATOM 2097 N N . ASN A 1 267 ? 6.238 -31.828 -10.031 1 95.88 267 ASN A N 1
ATOM 2098 C CA . ASN A 1 267 ? 5.492 -32.094 -8.805 1 95.88 267 ASN A CA 1
ATOM 2099 C C . ASN A 1 267 ? 6.375 -32.719 -7.727 1 95.88 267 ASN A C 1
ATOM 2101 O O . ASN A 1 267 ? 6.293 -32.344 -6.555 1 95.88 267 ASN A O 1
ATOM 2105 N N . ARG A 1 268 ? 7.184 -33.594 -8.148 1 95.31 268 ARG A N 1
ATOM 2106 C CA . ARG A 1 268 ? 8.109 -34.25 -7.211 1 95.31 268 ARG A CA 1
ATOM 2107 C C . ARG A 1 268 ? 9.102 -33.219 -6.652 1 95.31 268 ARG A C 1
ATOM 2109 O O . ARG A 1 268 ? 9.414 -33.25 -5.461 1 95.31 268 ARG A O 1
ATOM 2116 N N . THR A 1 269 ? 9.578 -32.438 -7.508 1 97.5 269 THR A N 1
ATOM 2117 C CA . THR A 1 269 ? 10.539 -31.406 -7.113 1 97.5 269 THR A CA 1
ATOM 2118 C C . THR A 1 269 ? 9.914 -30.422 -6.117 1 97.5 269 THR A C 1
ATOM 2120 O O . THR A 1 269 ? 10.523 -30.109 -5.094 1 97.5 269 THR A O 1
ATOM 2123 N N . VAL A 1 270 ? 8.711 -29.938 -6.406 1 95.81 270 VAL A N 1
ATOM 2124 C CA . VAL A 1 270 ? 8.039 -28.984 -5.535 1 95.81 270 VAL A CA 1
ATOM 2125 C C . VAL A 1 270 ? 7.789 -29.609 -4.168 1 95.81 270 VAL A C 1
ATOM 2127 O O . VAL A 1 270 ? 7.938 -28.953 -3.137 1 95.81 270 VAL A O 1
ATOM 2130 N N . ARG A 1 271 ? 7.398 -30.844 -4.152 1 93.44 271 ARG A N 1
ATOM 2131 C CA . ARG A 1 271 ? 7.203 -31.547 -2.887 1 93.44 271 ARG A CA 1
ATOM 2132 C C . ARG A 1 271 ? 8.484 -31.547 -2.061 1 93.44 271 ARG A C 1
ATOM 2134 O O . ARG A 1 271 ? 8.445 -31.344 -0.846 1 93.44 271 ARG A O 1
ATOM 2141 N N . LEU A 1 272 ? 9.617 -31.812 -2.709 1 95.12 272 LEU A N 1
ATOM 2142 C CA . LEU A 1 272 ? 10.906 -31.781 -2.035 1 95.12 272 LEU A CA 1
ATOM 2143 C C . LEU A 1 272 ? 11.195 -30.391 -1.466 1 95.12 272 LEU A C 1
ATOM 2145 O O . LEU A 1 272 ? 11.648 -30.266 -0.327 1 95.12 272 LEU A O 1
ATOM 2149 N N . VAL A 1 273 ? 10.922 -29.422 -2.266 1 94.88 273 VAL A N 1
ATOM 2150 C CA . VAL A 1 273 ? 11.172 -28.047 -1.85 1 94.88 273 VAL A CA 1
ATOM 2151 C C . VAL A 1 273 ? 10.336 -27.703 -0.62 1 94.88 273 VAL A C 1
ATOM 2153 O O . VAL A 1 273 ? 10.82 -27.062 0.317 1 94.88 273 VAL A O 1
ATOM 2156 N N . ARG A 1 274 ? 9.109 -28.109 -0.629 1 92.88 274 ARG A N 1
ATOM 2157 C CA . ARG A 1 274 ? 8.219 -27.844 0.498 1 92.88 274 ARG A CA 1
ATOM 2158 C C . ARG A 1 274 ? 8.734 -28.516 1.77 1 92.88 274 ARG A C 1
ATOM 2160 O O . ARG A 1 274 ? 8.742 -27.891 2.838 1 92.88 274 ARG A O 1
ATOM 2167 N N . TRP A 1 275 ? 9.164 -29.719 1.653 1 91.62 275 TRP A N 1
ATOM 2168 C CA . TRP A 1 275 ? 9.781 -30.375 2.797 1 91.62 275 TRP A CA 1
ATOM 2169 C C . TRP A 1 275 ? 11.07 -29.672 3.209 1 91.62 275 TRP A C 1
ATOM 2171 O O . TRP A 1 275 ? 11.367 -29.547 4.398 1 91.62 275 TRP A O 1
ATOM 2181 N N . GLY A 1 276 ? 11.797 -29.312 2.193 1 93.44 276 GLY A N 1
ATOM 2182 C CA . GLY A 1 276 ? 13.031 -28.594 2.461 1 93.44 276 GLY A CA 1
ATOM 2183 C C . GLY A 1 276 ? 12.82 -27.344 3.305 1 93.44 276 GLY A C 1
ATOM 2184 O O . GLY A 1 276 ? 13.633 -27.047 4.184 1 93.44 276 GLY A O 1
ATOM 2185 N N . GLU A 1 277 ? 11.805 -26.609 3.031 1 89.88 277 GLU A N 1
ATOM 2186 C CA . GLU A 1 277 ? 11.5 -25.406 3.793 1 89.88 277 GLU A CA 1
ATOM 2187 C C . GLU A 1 277 ? 11.344 -25.719 5.277 1 89.88 277 GLU A C 1
ATOM 2189 O O . GLU A 1 277 ? 11.773 -24.938 6.129 1 89.88 277 GLU A O 1
ATOM 2194 N N . GLU A 1 278 ? 10.766 -26.828 5.582 1 89.38 278 GLU A N 1
ATOM 2195 C CA . GLU A 1 278 ? 10.57 -27.219 6.969 1 89.38 278 GLU A CA 1
ATOM 2196 C C . GLU A 1 278 ? 11.898 -27.562 7.645 1 89.38 278 GLU A C 1
ATOM 2198 O O . GLU A 1 278 ? 12.094 -27.266 8.82 1 89.38 278 GLU A O 1
ATOM 2203 N N . TYR A 1 279 ? 12.727 -28.125 6.867 1 91.81 279 TYR A N 1
ATOM 2204 C CA . TYR A 1 279 ? 14.008 -28.547 7.426 1 91.81 279 TYR A CA 1
ATOM 2205 C C . TYR A 1 279 ? 14.992 -27.391 7.496 1 91.81 279 TYR A C 1
ATOM 2207 O O . TYR A 1 279 ? 15.93 -27.406 8.289 1 91.81 279 TYR A O 1
ATOM 2215 N N . CYS A 1 280 ? 14.781 -26.391 6.68 1 89.25 280 CYS A N 1
ATOM 2216 C CA . CYS A 1 280 ? 15.742 -25.281 6.605 1 89.25 280 CYS A CA 1
ATOM 2217 C C . CYS A 1 280 ? 15.336 -24.141 7.535 1 89.25 280 CYS A C 1
ATOM 2219 O O . CYS A 1 280 ? 16.172 -23.594 8.25 1 89.25 280 CYS A O 1
ATOM 2221 N N . VAL A 1 281 ? 14.102 -23.734 7.551 1 88 281 VAL A N 1
ATOM 2222 C CA . VAL A 1 281 ? 13.695 -22.562 8.32 1 88 281 VAL A CA 1
ATOM 2223 C C . VAL A 1 281 ? 12.445 -22.891 9.141 1 88 281 VAL A C 1
ATOM 2225 O O . VAL A 1 281 ? 12.047 -22.109 10 1 88 281 VAL A O 1
ATOM 2228 N N . GLY A 1 282 ? 11.875 -24.031 8.906 1 87.19 282 GLY A N 1
ATOM 2229 C CA . GLY A 1 282 ? 10.641 -24.391 9.594 1 87.19 282 GLY A CA 1
ATOM 2230 C C . GLY A 1 282 ? 10.875 -25.125 10.898 1 87.19 282 GLY A C 1
ATOM 2231 O O . GLY A 1 282 ? 11.906 -24.922 11.547 1 87.19 282 GLY A O 1
ATOM 2232 N N . ASP A 1 283 ? 9.969 -25.922 11.25 1 86 283 ASP A N 1
ATOM 2233 C CA . ASP A 1 283 ? 9.93 -26.562 12.562 1 86 283 ASP A CA 1
ATOM 2234 C C . ASP A 1 283 ? 10.969 -27.688 12.664 1 86 283 ASP A C 1
ATOM 2236 O O . ASP A 1 283 ? 11.398 -28.047 13.758 1 86 283 ASP A O 1
ATOM 2240 N N . LEU A 1 284 ? 11.383 -28.156 11.594 1 90.25 284 LEU A N 1
ATOM 2241 C CA . LEU A 1 284 ? 12.297 -29.297 11.586 1 90.25 284 LEU A CA 1
ATOM 2242 C C . LEU A 1 284 ? 13.734 -28.828 11.383 1 90.25 284 LEU A C 1
ATOM 2244 O O . LEU A 1 284 ? 14.617 -29.641 11.086 1 90.25 284 LEU A O 1
ATOM 2248 N N . LYS A 1 285 ? 13.969 -27.547 11.508 1 87.5 285 LYS A N 1
ATOM 2249 C CA . LYS A 1 285 ? 15.266 -26.938 11.195 1 87.5 285 LYS A CA 1
ATOM 2250 C C . LYS A 1 285 ? 16.375 -27.547 12.055 1 87.5 285 LYS A C 1
ATOM 2252 O O . LYS A 1 285 ? 17.547 -27.531 11.672 1 87.5 285 LYS A O 1
ATOM 2257 N N . HIS A 1 286 ? 16.094 -28.172 13.172 1 89 286 HIS A N 1
ATOM 2258 C CA . HIS A 1 286 ? 17.078 -28.734 14.078 1 89 286 HIS A CA 1
ATOM 2259 C C . HIS A 1 286 ? 17.172 -30.25 13.922 1 89 286 HIS A C 1
ATOM 2261 O O . HIS A 1 286 ? 17.953 -30.906 14.617 1 89 286 HIS A O 1
ATOM 2267 N N . LYS A 1 287 ? 16.438 -30.781 12.984 1 93.12 287 LYS A N 1
ATOM 2268 C CA . LYS A 1 287 ? 16.438 -32.219 12.773 1 93.12 287 LYS A CA 1
ATOM 2269 C C . LYS A 1 287 ? 17.203 -32.594 11.516 1 93.12 287 LYS A C 1
ATOM 2271 O O . LYS A 1 287 ? 17.375 -31.781 10.609 1 93.12 287 LYS A O 1
ATOM 2276 N N . GLU A 1 288 ? 17.625 -33.781 11.586 1 94.5 288 GLU A N 1
ATOM 2277 C CA . GLU A 1 288 ? 18.25 -34.312 10.375 1 94.5 288 GLU A CA 1
ATOM 2278 C C . GLU A 1 288 ? 17.203 -34.656 9.32 1 94.5 288 GLU A C 1
ATOM 2280 O O . GLU A 1 288 ? 16.109 -35.125 9.641 1 94.5 288 GLU A O 1
ATOM 2285 N N . VAL A 1 289 ? 17.562 -34.469 8.102 1 96 289 VAL A N 1
ATOM 2286 C CA . VAL A 1 289 ? 16.641 -34.719 6.996 1 96 289 VAL A CA 1
ATOM 2287 C C . VAL A 1 289 ? 16.344 -36.219 6.891 1 96 289 VAL A C 1
ATOM 2289 O O . VAL A 1 289 ? 17.266 -37.031 6.98 1 96 289 VAL A O 1
ATOM 2292 N N . ASN A 1 290 ? 15.156 -36.594 6.738 1 95.19 290 ASN A N 1
ATOM 2293 C CA . ASN A 1 290 ? 14.742 -37.969 6.531 1 95.19 290 ASN A CA 1
ATOM 2294 C C . ASN A 1 290 ? 15.461 -38.594 5.344 1 95.19 290 ASN A C 1
ATOM 2296 O O . ASN A 1 290 ? 15.414 -38.062 4.23 1 95.19 290 ASN A O 1
ATOM 2300 N N . PRO A 1 291 ? 16.109 -39.75 5.516 1 96.12 291 PRO A N 1
ATOM 2301 C CA . PRO A 1 291 ? 16.859 -40.375 4.434 1 96.12 291 PRO A CA 1
ATOM 2302 C C . PRO A 1 291 ? 15.992 -40.688 3.219 1 96.12 291 PRO A C 1
ATOM 2304 O O . PRO A 1 291 ? 16.484 -40.688 2.088 1 96.12 291 PRO A O 1
ATOM 2307 N N . ARG A 1 292 ? 14.773 -40.969 3.432 1 95.25 292 ARG A N 1
ATOM 2308 C CA . ARG A 1 292 ? 13.867 -41.25 2.32 1 95.25 292 ARG A CA 1
ATOM 2309 C C . ARG A 1 292 ? 13.719 -40.031 1.415 1 95.25 292 ARG A C 1
ATOM 2311 O O . ARG A 1 292 ? 13.586 -40.188 0.197 1 95.25 292 ARG A O 1
ATOM 2318 N N . LEU A 1 293 ? 13.703 -38.875 2.027 1 95.81 293 LEU A N 1
ATOM 2319 C CA . LEU A 1 293 ? 13.594 -37.656 1.265 1 95.81 293 LEU A CA 1
ATOM 2320 C C . LEU A 1 293 ? 14.875 -37.375 0.47 1 95.81 293 LEU A C 1
ATOM 2322 O O . LEU A 1 293 ? 14.82 -36.906 -0.665 1 95.81 293 LEU A O 1
ATOM 2326 N N . LEU A 1 294 ? 15.961 -37.75 1.063 1 97.19 294 LEU A N 1
ATOM 2327 C CA . LEU A 1 294 ? 17.234 -37.625 0.368 1 97.19 294 LEU A CA 1
ATOM 2328 C C . LEU A 1 294 ? 17.328 -38.562 -0.82 1 97.19 294 LEU A C 1
ATOM 2330 O O . LEU A 1 294 ? 17.875 -38.219 -1.861 1 97.19 294 LEU A O 1
ATOM 2334 N N . GLU A 1 295 ? 16.797 -39.719 -0.619 1 97.25 295 GLU A N 1
ATOM 2335 C CA . GLU A 1 295 ? 16.719 -40.688 -1.726 1 97.25 295 GLU A CA 1
ATOM 2336 C C . GLU A 1 295 ? 15.844 -40.156 -2.85 1 97.25 295 GLU A C 1
ATOM 2338 O O . GLU A 1 295 ? 16.172 -40.281 -4.027 1 97.25 295 GLU A O 1
ATOM 2343 N N . GLU A 1 296 ? 14.703 -39.594 -2.455 1 95.88 296 GLU A N 1
ATOM 2344 C CA . GLU A 1 296 ? 13.805 -39 -3.436 1 95.88 296 GLU A CA 1
ATOM 2345 C C . GLU A 1 296 ? 14.484 -37.844 -4.176 1 95.88 296 GLU A C 1
ATOM 2347 O O . GLU A 1 296 ? 14.234 -37.625 -5.363 1 95.88 296 GLU A O 1
ATOM 2352 N N . GLN A 1 297 ? 15.258 -37.062 -3.484 1 97.81 297 GLN A N 1
ATOM 2353 C CA . GLN A 1 297 ? 16.016 -36 -4.102 1 97.81 297 GLN A CA 1
ATOM 2354 C C . GLN A 1 297 ? 16.953 -36.531 -5.184 1 97.81 297 GLN A C 1
ATOM 2356 O O . GLN A 1 297 ? 16.984 -36 -6.301 1 97.81 297 GLN A O 1
ATOM 2361 N N . LYS A 1 298 ? 17.688 -37.562 -4.867 1 97.88 298 LYS A N 1
ATOM 2362 C CA . LYS A 1 298 ? 18.609 -38.188 -5.824 1 97.88 298 LYS A CA 1
ATOM 2363 C C . LYS A 1 298 ? 17.844 -38.75 -7.027 1 97.88 298 LYS A C 1
ATOM 2365 O O . LYS A 1 298 ? 18.297 -38.625 -8.164 1 97.88 298 LYS A O 1
ATOM 2370 N N . ARG A 1 299 ? 16.766 -39.375 -6.742 1 96.19 299 ARG A N 1
ATOM 2371 C CA . ARG A 1 299 ? 15.93 -39.938 -7.809 1 96.19 299 ARG A CA 1
ATOM 2372 C C . ARG A 1 299 ? 15.438 -38.812 -8.734 1 96.19 299 ARG A C 1
ATOM 2374 O O . ARG A 1 299 ? 15.469 -38.969 -9.961 1 96.19 299 ARG A O 1
ATOM 2381 N N . THR A 1 300 ? 14.938 -37.75 -8.164 1 97.44 300 THR A N 1
ATOM 2382 C CA . THR A 1 300 ? 14.438 -36.594 -8.938 1 97.44 300 THR A CA 1
ATOM 2383 C C . THR A 1 300 ? 15.539 -36 -9.797 1 97.44 300 THR A C 1
ATOM 2385 O O . THR A 1 300 ? 15.312 -35.688 -10.961 1 97.44 300 THR A O 1
ATOM 2388 N N . GLU A 1 301 ? 16.75 -35.875 -9.258 1 97.88 301 GLU A N 1
ATOM 2389 C CA . GLU A 1 301 ? 17.875 -35.344 -10.016 1 97.88 301 GLU A CA 1
ATOM 2390 C C . GLU A 1 301 ? 18.219 -36.281 -11.195 1 97.88 301 GLU A C 1
ATOM 2392 O O . GLU A 1 301 ? 18.531 -35.781 -12.281 1 97.88 301 GLU A O 1
ATOM 2397 N N . ALA A 1 302 ? 18.109 -37.531 -10.922 1 96.94 302 ALA A N 1
ATOM 2398 C CA . ALA A 1 302 ? 18.375 -38.5 -11.984 1 96.94 302 ALA A CA 1
ATOM 2399 C C . ALA A 1 302 ? 17.328 -38.406 -13.086 1 96.94 302 ALA A C 1
ATOM 2401 O O . ALA A 1 302 ? 17.656 -38.469 -14.273 1 96.94 302 ALA A O 1
ATOM 2402 N N . LEU A 1 303 ? 16.094 -38.281 -12.68 1 96.62 303 LEU A N 1
ATOM 2403 C CA . LEU A 1 303 ? 15.008 -38.125 -13.648 1 96.62 303 LEU A CA 1
ATOM 2404 C C . LEU A 1 303 ? 15.195 -36.875 -14.484 1 96.62 303 LEU A C 1
ATOM 2406 O O . LEU A 1 303 ? 14.93 -36.875 -15.688 1 96.62 303 LEU A O 1
ATOM 2410 N N . LEU A 1 304 ? 15.656 -35.812 -13.883 1 97.88 304 LEU A N 1
ATOM 2411 C CA . LEU A 1 304 ? 15.898 -34.562 -14.586 1 97.88 304 LEU A CA 1
ATOM 2412 C C . LEU A 1 304 ? 17.016 -34.719 -15.609 1 97.88 304 LEU A C 1
ATOM 2414 O O . LEU A 1 304 ? 16.922 -34.188 -16.734 1 97.88 304 LEU A O 1
ATOM 2418 N N . ALA A 1 305 ? 18.062 -35.406 -15.195 1 96.94 305 ALA A N 1
ATOM 2419 C CA . ALA A 1 305 ? 19.141 -35.688 -16.125 1 96.94 305 ALA A CA 1
ATOM 2420 C C . ALA A 1 305 ? 18.656 -36.5 -17.312 1 96.94 305 ALA A C 1
ATOM 2422 O O . ALA A 1 305 ? 19.031 -36.25 -18.453 1 96.94 305 ALA A O 1
ATOM 2423 N N . GLN A 1 306 ? 17.891 -37.469 -16.984 1 96.31 306 GLN A N 1
ATOM 2424 C CA . GLN A 1 306 ? 17.328 -38.344 -18.031 1 96.31 306 GLN A CA 1
ATOM 2425 C C . GLN A 1 306 ? 16.438 -37.531 -18.969 1 96.31 306 GLN A C 1
ATOM 2427 O O . GLN A 1 306 ? 16.484 -37.719 -20.188 1 96.31 306 GLN A O 1
ATOM 2432 N N . TRP A 1 307 ? 15.555 -36.75 -18.422 1 97.31 307 TRP A N 1
ATOM 2433 C CA . TRP A 1 307 ? 14.68 -35.906 -19.234 1 97.31 307 TRP A CA 1
ATOM 2434 C C . TRP A 1 307 ? 15.492 -35.062 -20.219 1 97.31 307 TRP A C 1
ATOM 2436 O O . TRP A 1 307 ? 15.133 -34.938 -21.391 1 97.31 307 TRP A O 1
ATOM 2446 N N . GLN A 1 308 ? 16.609 -34.469 -19.734 1 96.19 308 GLN A N 1
ATOM 2447 C CA . GLN A 1 308 ? 17.453 -33.625 -20.578 1 96.19 308 GLN A CA 1
ATOM 2448 C C . GLN A 1 308 ? 18 -34.406 -21.766 1 96.19 308 GLN A C 1
ATOM 2450 O O . GLN A 1 308 ? 17.969 -33.906 -22.891 1 96.19 308 GLN A O 1
ATOM 2455 N N . THR A 1 309 ? 18.453 -35.562 -21.469 1 95.44 309 THR A N 1
ATOM 2456 C CA . THR A 1 309 ? 19.016 -36.406 -22.516 1 95.44 309 THR A CA 1
ATOM 2457 C C . THR A 1 309 ? 17.953 -36.719 -23.562 1 95.44 309 THR A C 1
ATOM 2459 O O . THR A 1 309 ? 18.203 -36.625 -24.766 1 95.44 309 THR A O 1
ATOM 2462 N N . LEU A 1 310 ? 16.781 -37.125 -23.109 1 95.62 310 LEU A N 1
ATOM 2463 C CA . LEU A 1 310 ? 15.688 -37.5 -24 1 95.62 310 LEU A CA 1
ATOM 2464 C C . LEU A 1 310 ? 15.219 -36.281 -24.812 1 95.62 310 LEU A C 1
ATOM 2466 O O . LEU A 1 310 ? 14.93 -36.406 -26 1 95.62 310 LEU A O 1
ATOM 2470 N N . PHE A 1 311 ? 15.164 -35.188 -24.156 1 95.19 311 PHE A N 1
ATOM 2471 C CA . PHE A 1 311 ? 14.672 -33.969 -24.812 1 95.19 311 PHE A CA 1
ATOM 2472 C C . PHE A 1 311 ? 15.664 -33.5 -25.875 1 95.19 311 PHE A C 1
ATOM 2474 O O . PHE A 1 311 ? 15.273 -33.094 -26.969 1 95.19 311 PHE A O 1
ATOM 2481 N N . ASP A 1 312 ? 16.953 -33.5 -25.547 1 93.56 312 ASP A N 1
ATOM 2482 C CA . ASP A 1 312 ? 17.984 -33.125 -26.516 1 93.56 312 ASP A CA 1
ATOM 2483 C C . ASP A 1 312 ? 17.906 -34 -27.766 1 93.56 312 ASP A C 1
ATOM 2485 O O . ASP A 1 312 ? 18.016 -33.5 -28.891 1 93.56 312 ASP A O 1
ATOM 2489 N N . LYS A 1 313 ? 17.75 -35.219 -27.516 1 93.12 313 LYS A N 1
ATOM 2490 C CA . LYS A 1 313 ? 17.641 -36.156 -28.641 1 93.12 313 LYS A CA 1
ATOM 2491 C C . LYS A 1 313 ? 16.391 -35.844 -29.484 1 93.12 313 LYS A C 1
ATOM 2493 O O . LYS A 1 313 ? 16.453 -35.844 -30.703 1 93.12 313 LYS A O 1
ATOM 2498 N N . TRP A 1 314 ? 15.305 -35.625 -28.781 1 92.44 314 TRP A N 1
ATOM 2499 C CA . TRP A 1 314 ? 14.055 -35.312 -29.469 1 92.44 314 TRP A CA 1
ATOM 2500 C C . TRP A 1 314 ? 14.195 -34 -30.266 1 92.44 314 TRP A C 1
ATOM 2502 O O . TRP A 1 314 ? 13.781 -33.938 -31.438 1 92.44 314 TRP A O 1
ATOM 2512 N N . GLU A 1 315 ? 14.719 -32.938 -29.703 1 90.75 315 GLU A N 1
ATOM 2513 C CA . GLU A 1 315 ? 14.859 -31.641 -30.328 1 90.75 315 GLU A CA 1
ATOM 2514 C C . GLU A 1 315 ? 15.766 -31.703 -31.547 1 90.75 315 GLU A C 1
ATOM 2516 O O . GLU A 1 315 ? 15.57 -30.953 -32.531 1 90.75 315 GLU A O 1
ATOM 2521 N N . SER A 1 316 ? 16.766 -32.562 -31.5 1 90.19 316 SER A N 1
ATOM 2522 C CA . SER A 1 316 ? 17.703 -32.688 -32.625 1 90.19 316 SER A CA 1
ATOM 2523 C C . SER A 1 316 ? 17.031 -33.344 -33.812 1 90.19 316 SER A C 1
ATOM 2525 O O . SER A 1 316 ? 17.484 -33.156 -34.969 1 90.19 316 SER A O 1
ATOM 2527 N N . LYS A 1 317 ? 15.992 -34.062 -33.656 1 89.38 317 LYS A N 1
ATOM 2528 C CA . LYS A 1 317 ? 15.352 -34.812 -34.719 1 89.38 317 LYS A CA 1
ATOM 2529 C C . LYS A 1 317 ? 14.141 -34.062 -35.281 1 89.38 317 LYS A C 1
ATOM 2531 O O . LYS A 1 317 ? 13.75 -34.281 -36.438 1 89.38 317 LYS A O 1
ATOM 2536 N N . VAL A 1 318 ? 13.539 -33.344 -34.5 1 84.44 318 VAL A N 1
ATOM 2537 C CA . VAL A 1 318 ? 12.266 -32.75 -34.906 1 84.44 318 VAL A CA 1
ATOM 2538 C C . VAL A 1 318 ? 12.516 -31.438 -35.594 1 84.44 318 VAL A C 1
ATOM 2540 O O . VAL A 1 318 ? 13.516 -30.766 -35.344 1 84.44 318 VAL A O 1
ATOM 2543 N N . THR A 1 319 ? 11.602 -31.141 -36.531 1 81.12 319 THR A N 1
ATOM 2544 C CA . THR A 1 319 ? 11.625 -29.859 -37.25 1 81.12 319 THR A CA 1
ATOM 2545 C C . THR A 1 319 ? 11.242 -28.719 -36.312 1 81.12 319 THR A C 1
ATOM 2547 O O . THR A 1 319 ? 10.32 -28.859 -35.5 1 81.12 319 THR A O 1
ATOM 2550 N N . PRO A 1 320 ? 11.898 -27.609 -36.406 1 71.44 320 PRO A N 1
ATOM 2551 C CA . PRO A 1 320 ? 11.68 -26.469 -35.5 1 71.44 320 PRO A CA 1
ATOM 2552 C C . PRO A 1 320 ? 10.234 -25.969 -35.531 1 71.44 320 PRO A C 1
ATOM 2554 O O . PRO A 1 320 ? 9.758 -25.406 -34.531 1 71.44 320 PRO A O 1
ATOM 2557 N N . SER A 1 321 ? 9.547 -26.172 -36.5 1 75.12 321 SER A N 1
ATOM 2558 C CA . SER A 1 321 ? 8.211 -25.609 -36.625 1 75.12 321 SER A CA 1
ATOM 2559 C C . SER A 1 321 ? 7.164 -26.484 -35.938 1 75.12 321 SER A C 1
ATOM 2561 O O . SER A 1 321 ? 6 -26.094 -35.812 1 75.12 321 SER A O 1
ATOM 2563 N N . ALA A 1 322 ? 7.551 -27.5 -35.281 1 72.5 322 ALA A N 1
ATOM 2564 C CA . ALA A 1 322 ? 6.617 -28.469 -34.719 1 72.5 322 ALA A CA 1
ATOM 2565 C C . ALA A 1 322 ? 6.031 -27.938 -33.406 1 72.5 322 ALA A C 1
ATOM 2567 O O . ALA A 1 322 ? 4.906 -28.297 -33.031 1 72.5 322 ALA A O 1
ATOM 2568 N N . VAL A 1 323 ? 6.812 -27.203 -32.781 1 85.88 323 VAL A N 1
ATOM 2569 C CA . VAL A 1 323 ? 6.391 -26.641 -31.5 1 85.88 323 VAL A CA 1
ATOM 2570 C C . VAL A 1 323 ? 6.672 -25.141 -31.484 1 85.88 323 VAL A C 1
ATOM 2572 O O . VAL A 1 323 ? 7.648 -24.672 -32.062 1 85.88 323 VAL A O 1
ATOM 2575 N N . THR A 1 324 ? 5.762 -24.422 -30.906 1 87.62 324 THR A N 1
ATOM 2576 C CA . THR A 1 324 ? 5.973 -22.984 -30.828 1 87.62 324 THR A CA 1
ATOM 2577 C C . THR A 1 324 ? 7.133 -22.656 -29.891 1 87.62 324 THR A C 1
ATOM 2579 O O . THR A 1 324 ? 7.449 -23.453 -28.984 1 87.62 324 THR A O 1
ATOM 2582 N N . ASP A 1 325 ? 7.707 -21.547 -30.062 1 88.19 325 ASP A N 1
ATOM 2583 C CA . ASP A 1 325 ? 8.828 -21.109 -29.25 1 88.19 325 ASP A CA 1
ATOM 2584 C C . ASP A 1 325 ? 8.414 -20.969 -27.781 1 88.19 325 ASP A C 1
ATOM 2586 O O . ASP A 1 325 ? 9.195 -21.281 -26.875 1 88.19 325 ASP A O 1
ATOM 2590 N N . ILE A 1 326 ? 7.242 -20.562 -27.547 1 90.81 326 ILE A N 1
ATOM 2591 C CA . ILE A 1 326 ? 6.77 -20.344 -26.188 1 90.81 326 ILE A CA 1
ATOM 2592 C C . ILE A 1 326 ? 6.633 -21.688 -25.469 1 90.81 326 ILE A C 1
ATOM 2594 O O . ILE A 1 326 ? 7.031 -21.828 -24.312 1 90.81 326 ILE A O 1
ATOM 2598 N N . GLN A 1 327 ? 6.113 -22.672 -26.156 1 92.19 327 GLN A N 1
ATOM 2599 C CA . GLN A 1 327 ? 5.945 -24 -25.578 1 92.19 327 GLN A CA 1
ATOM 2600 C C . GLN A 1 327 ? 7.297 -24.625 -25.234 1 92.19 327 GLN A C 1
ATOM 2602 O O . GLN A 1 327 ? 7.48 -25.172 -24.156 1 92.19 327 GLN A O 1
ATOM 2607 N N . ARG A 1 328 ? 8.172 -24.547 -26.156 1 93.75 328 ARG A N 1
ATOM 2608 C CA . ARG A 1 328 ? 9.508 -25.094 -25.953 1 93.75 328 ARG A CA 1
ATOM 2609 C C . ARG A 1 328 ? 10.211 -24.406 -24.797 1 93.75 328 ARG A C 1
ATOM 2611 O O . ARG A 1 328 ? 10.758 -25.078 -23.906 1 93.75 328 ARG A O 1
ATOM 2618 N N . SER A 1 329 ? 10.266 -23.078 -24.859 1 94.31 329 SER A N 1
ATOM 2619 C CA . SER A 1 329 ? 10.945 -22.312 -23.812 1 94.31 329 SER A CA 1
ATOM 2620 C C . SER A 1 329 ? 10.352 -22.594 -22.438 1 94.31 329 SER A C 1
ATOM 2622 O O . SER A 1 329 ? 11.078 -22.672 -21.453 1 94.31 329 SER A O 1
ATOM 2624 N N . PHE A 1 330 ? 9.102 -22.766 -22.422 1 95.12 330 PHE A N 1
ATOM 2625 C CA . PHE A 1 330 ? 8.43 -23.062 -21.156 1 95.12 330 PHE A CA 1
ATOM 2626 C C . PHE A 1 330 ? 8.938 -24.375 -20.578 1 95.12 330 PHE A C 1
ATOM 2628 O O . PHE A 1 330 ? 9.234 -24.453 -19.375 1 95.12 330 PHE A O 1
ATOM 2635 N N . LEU A 1 331 ? 9.008 -25.406 -21.344 1 95.62 331 LEU A N 1
ATOM 2636 C CA . LEU A 1 331 ? 9.461 -26.703 -20.891 1 95.62 331 LEU A CA 1
ATOM 2637 C C . LEU A 1 331 ? 10.906 -26.641 -20.391 1 95.62 331 LEU A C 1
ATOM 2639 O O . LEU A 1 331 ? 11.25 -27.219 -19.359 1 95.62 331 LEU A O 1
ATOM 2643 N N . VAL A 1 332 ? 11.664 -25.938 -21.172 1 96.38 332 VAL A N 1
ATOM 2644 C CA . VAL A 1 332 ? 13.086 -25.828 -20.844 1 96.38 332 VAL A CA 1
ATOM 2645 C C . VAL A 1 332 ? 13.25 -25.062 -19.531 1 96.38 332 VAL A C 1
ATOM 2647 O O . VAL A 1 332 ? 14.023 -25.484 -18.672 1 96.38 332 VAL A O 1
ATOM 2650 N N . MET A 1 333 ? 12.555 -24 -19.359 1 97.19 333 MET A N 1
ATOM 2651 C CA . MET A 1 333 ? 12.617 -23.219 -18.125 1 97.19 333 MET A CA 1
ATOM 2652 C C . MET A 1 333 ? 12.18 -24.047 -16.922 1 97.19 333 MET A C 1
ATOM 2654 O O . MET A 1 333 ? 12.789 -23.969 -15.859 1 97.19 333 MET A O 1
ATOM 2658 N N . ARG A 1 334 ? 11.086 -24.75 -17.125 1 97.38 334 ARG A N 1
ATOM 2659 C CA . ARG A 1 334 ? 10.594 -25.594 -16.047 1 97.38 334 ARG A CA 1
ATOM 2660 C C . ARG A 1 334 ? 11.641 -26.625 -15.633 1 97.38 334 ARG A C 1
ATOM 2662 O O . ARG A 1 334 ? 11.875 -26.844 -14.438 1 97.38 334 ARG A O 1
ATOM 2669 N N . HIS A 1 335 ? 12.219 -27.25 -16.609 1 98.12 335 HIS A N 1
ATOM 2670 C CA . HIS A 1 335 ? 13.266 -28.234 -16.359 1 98.12 335 HIS A CA 1
ATOM 2671 C C . HIS A 1 335 ? 14.422 -27.609 -15.586 1 98.12 335 HIS A C 1
ATOM 2673 O O . HIS A 1 335 ? 14.867 -28.156 -14.57 1 98.12 335 HIS A O 1
ATOM 2679 N N . GLN A 1 336 ? 14.898 -26.5 -16.078 1 97.88 336 GLN A N 1
ATOM 2680 C CA . GLN A 1 336 ? 16.047 -25.844 -15.461 1 97.88 336 GLN A CA 1
ATOM 2681 C C . GLN A 1 336 ? 15.719 -25.375 -14.047 1 97.88 336 GLN A C 1
ATOM 2683 O O . GLN A 1 336 ? 16.562 -25.453 -13.148 1 97.88 336 GLN A O 1
ATOM 2688 N N . THR A 1 337 ? 14.555 -24.844 -13.828 1 98.06 337 THR A N 1
ATOM 2689 C CA . THR A 1 337 ? 14.109 -24.438 -12.5 1 98.06 337 THR A CA 1
ATOM 2690 C C . THR A 1 337 ? 14.086 -25.625 -11.547 1 98.06 337 THR A C 1
ATOM 2692 O O . THR A 1 337 ? 14.578 -25.547 -10.422 1 98.06 337 THR A O 1
ATOM 2695 N N . CYS A 1 338 ? 13.555 -26.75 -12.047 1 98.31 338 CYS A N 1
ATOM 2696 C CA . CYS A 1 338 ? 13.484 -27.953 -11.227 1 98.31 338 CYS A CA 1
ATOM 2697 C C . CYS A 1 338 ? 14.875 -28.438 -10.852 1 98.31 338 CYS A C 1
ATOM 2699 O O . CYS A 1 338 ? 15.078 -28.969 -9.75 1 98.31 338 CYS A O 1
ATOM 2701 N N . GLN A 1 339 ? 15.805 -28.312 -11.734 1 98.25 339 GLN A N 1
ATOM 2702 C CA . GLN A 1 339 ? 17.172 -28.734 -11.453 1 98.25 339 GLN A CA 1
ATOM 2703 C C . GLN A 1 339 ? 17.734 -28 -10.234 1 98.25 339 GLN A C 1
ATOM 2705 O O . GLN A 1 339 ? 18.281 -28.625 -9.328 1 98.25 339 GLN A O 1
ATOM 2710 N N . ILE A 1 340 ? 17.562 -26.719 -10.234 1 98.31 340 ILE A N 1
ATOM 2711 C CA . ILE A 1 340 ? 18.062 -25.906 -9.133 1 98.31 340 ILE A CA 1
ATOM 2712 C C . ILE A 1 340 ? 17.297 -26.234 -7.852 1 98.31 340 ILE A C 1
ATOM 2714 O O . ILE A 1 340 ? 17.906 -26.469 -6.801 1 98.31 340 ILE A O 1
ATOM 2718 N N . TRP A 1 341 ? 15.945 -26.297 -7.977 1 98.12 341 TRP A N 1
ATOM 2719 C CA . TRP A 1 341 ? 15.094 -26.547 -6.82 1 98.12 341 TRP A CA 1
ATOM 2720 C C . TRP A 1 341 ? 15.438 -27.891 -6.184 1 98.12 341 TRP A C 1
ATOM 2722 O O . TRP A 1 341 ? 15.562 -28 -4.961 1 98.12 341 TRP A O 1
ATOM 2732 N N . ALA A 1 342 ? 15.578 -28.922 -7.043 1 98.19 342 ALA A N 1
ATOM 2733 C CA . ALA A 1 342 ? 15.867 -30.266 -6.531 1 98.19 342 ALA A CA 1
ATOM 2734 C C . ALA A 1 342 ? 17.219 -30.297 -5.824 1 98.19 342 ALA A C 1
ATOM 2736 O O . ALA A 1 342 ? 17.344 -30.844 -4.723 1 98.19 342 ALA A O 1
ATOM 2737 N N . ARG A 1 343 ? 18.219 -29.688 -6.414 1 97.38 343 ARG A N 1
ATOM 2738 C CA . ARG A 1 343 ? 19.562 -29.703 -5.863 1 97.38 343 ARG A CA 1
ATOM 2739 C C . ARG A 1 343 ? 19.625 -28.953 -4.539 1 97.38 343 ARG A C 1
ATOM 2741 O O . ARG A 1 343 ? 20.359 -29.344 -3.627 1 97.38 343 ARG A O 1
ATOM 2748 N N . MET A 1 344 ? 18.812 -27.906 -4.391 1 97.38 344 MET A N 1
ATOM 2749 C CA . MET A 1 344 ? 18.922 -27 -3.244 1 97.38 344 MET A CA 1
ATOM 2750 C C . MET A 1 344 ? 17.859 -27.312 -2.199 1 97.38 344 MET A C 1
ATOM 2752 O O . MET A 1 344 ? 17.797 -26.641 -1.164 1 97.38 344 MET A O 1
ATOM 2756 N N . ALA A 1 345 ? 17.047 -28.312 -2.395 1 97 345 ALA A N 1
ATOM 2757 C CA . ALA A 1 345 ? 15.859 -28.562 -1.585 1 97 345 ALA A CA 1
ATOM 2758 C C . ALA A 1 345 ? 16.203 -28.625 -0.101 1 97 345 ALA A C 1
ATOM 2760 O O . ALA A 1 345 ? 15.469 -28.109 0.742 1 97 345 ALA A O 1
ATOM 2761 N N . PHE A 1 346 ? 17.344 -29.188 0.259 1 96.44 346 PHE A N 1
ATOM 2762 C CA . PHE A 1 346 ? 17.641 -29.375 1.672 1 96.44 346 PHE A CA 1
ATOM 2763 C C . PHE A 1 346 ? 18.922 -28.656 2.057 1 96.44 346 PHE A C 1
ATOM 2765 O O . PHE A 1 346 ? 19.578 -29.016 3.045 1 96.44 346 PHE A O 1
ATOM 2772 N N . CYS A 1 347 ? 19.312 -27.672 1.229 1 94.19 347 CYS A N 1
ATOM 2773 C CA . CYS A 1 347 ? 20.438 -26.828 1.578 1 94.19 347 CYS A CA 1
ATOM 2774 C C . CYS A 1 347 ? 20.016 -25.75 2.578 1 94.19 347 CYS A C 1
ATOM 2776 O O . CYS A 1 347 ? 19.156 -24.922 2.279 1 94.19 347 CYS A O 1
ATOM 2778 N N . PRO A 1 348 ? 20.547 -25.719 3.734 1 90.88 348 PRO A N 1
ATOM 2779 C CA . PRO A 1 348 ? 20.078 -24.781 4.758 1 90.88 348 PRO A CA 1
ATOM 2780 C C . PRO A 1 348 ? 20.516 -23.344 4.484 1 90.88 348 PRO A C 1
ATOM 2782 O O . PRO A 1 348 ? 19.859 -22.391 4.922 1 90.88 348 PRO A O 1
ATOM 2785 N N . GLU A 1 349 ? 21.656 -23.172 3.816 1 92.81 349 GLU A N 1
ATOM 2786 C CA . GLU A 1 349 ? 22.172 -21.828 3.557 1 92.81 349 GLU A CA 1
ATOM 2787 C C . GLU A 1 349 ? 21.672 -21.297 2.219 1 92.81 349 GLU A C 1
ATOM 2789 O O . GLU A 1 349 ? 21.656 -22.016 1.221 1 92.81 349 GLU A O 1
ATOM 2794 N N . GLU A 1 350 ? 21.234 -20.062 2.201 1 95.62 350 GLU A N 1
ATOM 2795 C CA . GLU A 1 350 ? 20.797 -19.406 0.965 1 95.62 350 GLU A CA 1
ATOM 2796 C C . GLU A 1 350 ? 21.969 -19.203 0.012 1 95.62 350 GLU A C 1
ATOM 2798 O O . GLU A 1 350 ? 21.797 -19.156 -1.206 1 95.62 350 GLU A O 1
ATOM 2803 N N . SER A 1 351 ? 23.203 -19.094 0.562 1 96.19 351 SER A N 1
ATOM 2804 C CA . SER A 1 351 ? 24.391 -18.875 -0.259 1 96.19 351 SER A CA 1
ATOM 2805 C C . SER A 1 351 ? 24.672 -20.078 -1.156 1 96.19 351 SER A C 1
ATOM 2807 O O . SER A 1 351 ? 25.453 -19.969 -2.102 1 96.19 351 SER A O 1
ATOM 2809 N N . GLY A 1 352 ? 24.078 -21.203 -0.828 1 96.88 352 GLY A N 1
ATOM 2810 C CA . GLY A 1 352 ? 24.203 -22.375 -1.689 1 96.88 352 GLY A CA 1
ATOM 2811 C C . GLY A 1 352 ? 23.719 -22.125 -3.107 1 96.88 352 GLY A C 1
ATOM 2812 O O . GLY A 1 352 ? 24.25 -22.719 -4.055 1 96.88 352 GLY A O 1
ATOM 2813 N N . TYR A 1 353 ? 22.781 -21.266 -3.273 1 98.06 353 TYR A N 1
ATOM 2814 C CA . TYR A 1 353 ? 22.219 -20.953 -4.582 1 98.06 353 TYR A CA 1
ATOM 2815 C C . TYR A 1 353 ? 23.25 -20.25 -5.461 1 98.06 353 TYR A C 1
ATOM 2817 O O . TYR A 1 353 ? 23.094 -20.188 -6.684 1 98.06 353 TYR A O 1
ATOM 2825 N N . ASP A 1 354 ? 24.297 -19.703 -4.844 1 98.06 354 ASP A N 1
ATOM 2826 C CA . ASP A 1 354 ? 25.297 -18.938 -5.59 1 98.06 354 ASP A CA 1
ATOM 2827 C C . ASP A 1 354 ? 26.062 -19.844 -6.562 1 98.06 354 ASP A C 1
ATOM 2829 O O . ASP A 1 354 ? 26.625 -19.359 -7.547 1 98.06 354 ASP A O 1
ATOM 2833 N N . LYS A 1 355 ? 26.094 -21.109 -6.285 1 97.31 355 LYS A N 1
ATOM 2834 C CA . LYS A 1 355 ? 26.734 -22.078 -7.172 1 97.31 355 LYS A CA 1
ATOM 2835 C C . LYS A 1 355 ? 25.953 -22.25 -8.469 1 97.31 355 LYS A C 1
ATOM 2837 O O . LYS A 1 355 ? 26.469 -22.812 -9.438 1 97.31 355 LYS A O 1
ATOM 2842 N N . HIS A 1 356 ? 24.75 -21.75 -8.5 1 97.94 356 HIS A N 1
ATOM 2843 C CA . HIS A 1 356 ? 23.875 -21.984 -9.641 1 97.94 356 HIS A CA 1
ATOM 2844 C C . HIS A 1 356 ? 23.578 -20.688 -10.398 1 97.94 356 HIS A C 1
ATOM 2846 O O . HIS A 1 356 ? 22.578 -20.594 -11.117 1 97.94 356 HIS A O 1
ATOM 2852 N N . VAL A 1 357 ? 24.359 -19.672 -10.281 1 97.94 357 VAL A N 1
ATOM 2853 C CA . VAL A 1 357 ? 24.141 -18.391 -10.922 1 97.94 357 VAL A CA 1
ATOM 2854 C C . VAL A 1 357 ? 24.078 -18.562 -12.438 1 97.94 357 VAL A C 1
ATOM 2856 O O . VAL A 1 357 ? 23.234 -17.969 -13.109 1 97.94 357 VAL A O 1
ATOM 2859 N N . ASP A 1 358 ? 24.953 -19.406 -12.945 1 97.06 358 ASP A N 1
ATOM 2860 C CA . ASP A 1 358 ? 24.969 -19.641 -14.383 1 97.06 358 ASP A CA 1
ATOM 2861 C C . ASP A 1 358 ? 23.672 -20.297 -14.859 1 97.06 358 ASP A C 1
ATOM 2863 O O . ASP A 1 358 ? 23.188 -19.984 -15.945 1 97.06 358 ASP A O 1
ATOM 2867 N N . ASN A 1 359 ? 23.172 -21.188 -14.062 1 97 359 ASN A N 1
ATOM 2868 C CA . ASN A 1 359 ? 21.891 -21.797 -14.383 1 97 359 ASN A CA 1
ATOM 2869 C C . ASN A 1 359 ? 20.766 -20.766 -14.422 1 97 359 ASN A C 1
ATOM 2871 O O . ASN A 1 359 ? 19.953 -20.766 -15.336 1 97 359 ASN A O 1
ATOM 2875 N N . PHE A 1 360 ? 20.766 -19.891 -13.43 1 98.56 360 PHE A N 1
ATOM 2876 C CA . PHE A 1 360 ? 19.766 -18.828 -13.391 1 98.56 360 PHE A CA 1
ATOM 2877 C C . PHE A 1 360 ? 19.859 -17.953 -14.641 1 98.56 360 PHE A C 1
ATOM 2879 O O . PHE A 1 360 ? 18.844 -17.625 -15.25 1 98.56 360 PHE A O 1
ATOM 2886 N N . LYS A 1 361 ? 21.078 -17.594 -15.023 1 98.25 361 LYS A N 1
ATOM 2887 C CA . LYS A 1 361 ? 21.297 -16.766 -16.203 1 98.25 361 LYS A CA 1
ATOM 2888 C C . LYS A 1 361 ? 20.734 -17.422 -17.453 1 98.25 361 LYS A C 1
ATOM 2890 O O . LYS A 1 361 ? 20.125 -16.766 -18.297 1 98.25 361 LYS A O 1
ATOM 2895 N N . ARG A 1 362 ? 20.922 -18.672 -17.562 1 96.88 362 ARG A N 1
ATOM 2896 C CA . ARG A 1 362 ? 20.422 -19.422 -18.719 1 96.88 362 ARG A CA 1
ATOM 2897 C C . ARG A 1 362 ? 18.906 -19.375 -18.781 1 96.88 362 ARG A C 1
ATOM 2899 O O . ARG A 1 362 ? 18.328 -19.219 -19.859 1 96.88 362 ARG A O 1
ATOM 2906 N N . ILE A 1 363 ? 18.234 -19.562 -17.641 1 98 363 ILE A N 1
ATOM 2907 C CA . ILE A 1 363 ? 16.781 -19.516 -17.609 1 98 363 ILE A CA 1
ATOM 2908 C C . ILE A 1 363 ? 16.297 -18.125 -18.047 1 98 363 ILE A C 1
ATOM 2910 O O . ILE A 1 363 ? 15.367 -18.016 -18.859 1 98 363 ILE A O 1
ATOM 2914 N N . VAL A 1 364 ? 16.938 -17.109 -17.484 1 98.19 364 VAL A N 1
ATOM 2915 C CA . VAL A 1 364 ? 16.562 -15.727 -17.797 1 98.19 364 VAL A CA 1
ATOM 2916 C C . VAL A 1 364 ? 16.781 -15.469 -19.297 1 98.19 364 VAL A C 1
ATOM 2918 O O . VAL A 1 364 ? 15.93 -14.852 -19.953 1 98.19 364 VAL A O 1
ATOM 2921 N N . GLU A 1 365 ? 17.875 -15.961 -19.844 1 96.94 365 GLU A N 1
ATOM 2922 C CA . GLU A 1 365 ? 18.156 -15.805 -21.266 1 96.94 365 GLU A CA 1
ATOM 2923 C C . GLU A 1 365 ? 17.094 -16.516 -22.109 1 96.94 365 GLU A C 1
ATOM 2925 O O . GLU A 1 365 ? 16.625 -15.969 -23.125 1 96.94 365 GLU A O 1
ATOM 2930 N N . GLU A 1 366 ? 16.781 -17.719 -21.719 1 95.56 366 GLU A N 1
ATOM 2931 C CA . GLU A 1 366 ? 15.727 -18.484 -22.406 1 95.56 366 GLU A CA 1
ATOM 2932 C C . GLU A 1 366 ? 14.406 -17.719 -22.406 1 95.56 366 GLU A C 1
ATOM 2934 O O . GLU A 1 366 ? 13.711 -17.672 -23.422 1 95.56 366 GLU A O 1
ATOM 2939 N N . SER A 1 367 ? 14.055 -17.203 -21.281 1 95.25 367 SER A N 1
ATOM 2940 C CA . SER A 1 367 ? 12.812 -16.453 -21.125 1 95.25 367 SER A CA 1
ATOM 2941 C C . SER A 1 367 ? 12.82 -15.18 -21.969 1 95.25 367 SER A C 1
ATOM 2943 O O . SER A 1 367 ? 11.797 -14.805 -22.547 1 95.25 367 SER A O 1
ATOM 2945 N N . ALA A 1 368 ? 13.914 -14.484 -22.047 1 94.25 368 ALA A N 1
ATOM 2946 C CA . ALA A 1 368 ? 14.039 -13.219 -22.766 1 94.25 368 ALA A CA 1
ATOM 2947 C C . ALA A 1 368 ? 13.867 -13.414 -24.266 1 94.25 368 ALA A C 1
ATOM 2949 O O . ALA A 1 368 ? 13.516 -12.469 -24.984 1 94.25 368 ALA A O 1
ATOM 2950 N N . ARG A 1 369 ? 14.023 -14.602 -24.766 1 89.75 369 ARG A N 1
ATOM 2951 C CA . ARG A 1 369 ? 13.93 -14.898 -26.188 1 89.75 369 ARG A CA 1
ATOM 2952 C C . ARG A 1 369 ? 12.477 -15.039 -26.625 1 89.75 369 ARG A C 1
ATOM 2954 O O . ARG A 1 369 ? 12.172 -14.961 -27.812 1 89.75 369 ARG A O 1
ATOM 2961 N N . ILE A 1 370 ? 11.664 -15.242 -25.609 1 89.12 370 ILE A N 1
ATOM 2962 C CA . ILE A 1 370 ? 10.258 -15.445 -25.922 1 89.12 370 ILE A CA 1
ATOM 2963 C C . ILE A 1 370 ? 9.656 -14.148 -26.469 1 89.12 370 ILE A C 1
ATOM 2965 O O . ILE A 1 370 ? 9.75 -13.102 -25.828 1 89.12 370 ILE A O 1
ATOM 2969 N N . GLU A 1 371 ? 9.219 -14.148 -27.688 1 76.38 371 GLU A N 1
ATOM 2970 C CA . GLU A 1 371 ? 8.555 -12.992 -28.266 1 76.38 371 GLU A CA 1
ATOM 2971 C C . GLU A 1 371 ? 7.078 -12.945 -27.875 1 76.38 371 GLU A C 1
ATOM 2973 O O . GLU A 1 371 ? 6.367 -13.945 -28 1 76.38 371 GLU A O 1
ATOM 2978 N N . THR A 1 372 ? 6.742 -12.008 -27.031 1 65.88 372 THR A N 1
ATOM 2979 C CA . THR A 1 372 ? 5.348 -11.883 -26.609 1 65.88 372 THR A CA 1
ATOM 2980 C C . THR A 1 372 ? 4.516 -11.219 -27.703 1 65.88 372 THR A C 1
ATOM 2982 O O . THR A 1 372 ? 4.797 -10.086 -28.109 1 65.88 372 THR A O 1
ATOM 2985 N N . ASN A 1 373 ? 4.223 -11.93 -28.75 1 57.44 373 ASN A N 1
ATOM 2986 C CA . ASN A 1 373 ? 3.342 -11.359 -29.766 1 57.44 373 ASN A CA 1
ATOM 2987 C C . ASN A 1 373 ? 1.891 -11.328 -29.297 1 57.44 373 ASN A C 1
ATOM 2989 O O . ASN A 1 373 ? 1.093 -12.188 -29.672 1 57.44 373 ASN A O 1
ATOM 2993 N N . HIS A 1 374 ? 1.588 -11.125 -28.109 1 56.06 374 HIS A N 1
ATOM 2994 C CA . HIS A 1 374 ? 0.173 -11.344 -27.844 1 56.06 374 HIS A CA 1
ATOM 2995 C C . HIS A 1 374 ? -0.668 -10.164 -28.297 1 56.06 374 HIS A C 1
ATOM 2997 O O . HIS A 1 374 ? -0.38 -9.016 -27.953 1 56.06 374 HIS A O 1
ATOM 3003 N N . LYS A 1 375 ? -1.415 -10.398 -29.453 1 52.5 375 LYS A N 1
ATOM 3004 C CA . LYS A 1 375 ? -2.445 -9.477 -29.938 1 52.5 375 LYS A CA 1
ATOM 3005 C C . LYS A 1 375 ? -3.352 -9.023 -28.797 1 52.5 375 LYS A C 1
ATOM 3007 O O . LYS A 1 375 ? -3.775 -7.863 -28.766 1 52.5 375 LYS A O 1
ATOM 3012 N N . ARG A 1 376 ? -3.865 -10.023 -27.984 1 58.31 376 ARG A N 1
ATOM 3013 C CA . ARG A 1 376 ? -4.727 -9.633 -26.875 1 58.31 376 ARG A CA 1
ATOM 3014 C C . ARG A 1 376 ? -4.07 -9.945 -25.531 1 58.31 376 ARG A C 1
ATOM 3016 O O . ARG A 1 376 ? -3.422 -10.984 -25.375 1 58.31 376 ARG A O 1
ATOM 3023 N N . SER A 1 377 ? -4.062 -9.055 -24.688 1 72.31 377 SER A N 1
ATOM 3024 C CA . SER A 1 377 ? -3.475 -9.164 -23.359 1 72.31 377 SER A CA 1
ATOM 3025 C C . SER A 1 377 ? -4.23 -10.18 -22.5 1 72.31 377 SER A C 1
ATOM 3027 O O . SER A 1 377 ? -5.445 -10.062 -22.312 1 72.31 377 SER A O 1
ATOM 3029 N N . LEU A 1 378 ? -3.717 -11.336 -22.281 1 86.12 378 LEU A N 1
ATOM 3030 C CA . LEU A 1 378 ? -4.25 -12.352 -21.375 1 86.12 378 LEU A CA 1
ATOM 3031 C C . LEU A 1 378 ? -4.426 -11.789 -19.969 1 86.12 378 LEU A C 1
ATOM 3033 O O . LEU A 1 378 ? -3.578 -11.031 -19.484 1 86.12 378 LEU A O 1
ATOM 3037 N N . VAL A 1 379 ? -5.625 -12.094 -19.453 1 91.69 379 VAL A N 1
ATOM 3038 C CA . VAL A 1 379 ? -5.863 -11.562 -18.109 1 91.69 379 VAL A CA 1
ATOM 3039 C C . VAL A 1 379 ? -5.801 -12.695 -17.078 1 91.69 379 VAL A C 1
ATOM 3041 O O . VAL A 1 379 ? -5.629 -12.453 -15.891 1 91.69 379 VAL A O 1
ATOM 3044 N N . PHE A 1 380 ? -6.027 -13.883 -17.594 1 95.06 380 PHE A N 1
ATOM 3045 C CA . PHE A 1 380 ? -6.027 -15.031 -16.703 1 95.06 380 PHE A CA 1
ATOM 3046 C C . PHE A 1 380 ? -5.566 -16.281 -17.438 1 95.06 380 PHE A C 1
ATOM 3048 O O . PHE A 1 380 ? -5.922 -16.5 -18.609 1 95.06 380 PHE A O 1
ATOM 3055 N N . CYS A 1 381 ? -4.762 -17.016 -16.703 1 94.75 381 CYS A N 1
ATOM 3056 C CA . CYS A 1 381 ? -4.324 -18.328 -17.156 1 94.75 381 CYS A CA 1
ATOM 3057 C C . CYS A 1 381 ? -4.578 -19.375 -16.094 1 94.75 381 CYS A C 1
ATOM 3059 O O . CYS A 1 381 ? -4.25 -19.188 -14.922 1 94.75 381 CYS A O 1
ATOM 3061 N N . PHE A 1 382 ? -5.168 -20.484 -16.516 1 97 382 PHE A N 1
ATOM 3062 C CA . PHE A 1 382 ? -5.52 -21.562 -15.602 1 97 382 PHE A CA 1
ATOM 3063 C C . PHE A 1 382 ? -4.27 -22.25 -15.07 1 97 382 PHE A C 1
ATOM 3065 O O . PHE A 1 382 ? -4.258 -22.75 -13.938 1 97 382 PHE A O 1
ATOM 3072 N N . GLU A 1 383 ? -3.166 -22.188 -15.75 1 95.5 383 GLU A N 1
ATOM 3073 C CA . GLU A 1 383 ? -1.923 -22.922 -15.492 1 95.5 383 GLU A CA 1
ATOM 3074 C C . GLU A 1 383 ? -0.951 -22.062 -14.68 1 95.5 383 GLU A C 1
ATOM 3076 O O . GLU A 1 383 ? -1.071 -20.844 -14.641 1 95.5 383 GLU A O 1
ATOM 3081 N N . MET A 1 384 ? -0.029 -22.766 -13.945 1 95.75 384 MET A N 1
ATOM 3082 C CA . MET A 1 384 ? 1.185 -22.094 -13.492 1 95.75 384 MET A CA 1
ATOM 3083 C C . MET A 1 384 ? 2.135 -21.828 -14.656 1 95.75 384 MET A C 1
ATOM 3085 O O . MET A 1 384 ? 2.711 -22.766 -15.211 1 95.75 384 MET A O 1
ATOM 3089 N N . ALA A 1 385 ? 2.285 -20.703 -15.008 1 94.94 385 ALA A N 1
ATOM 3090 C CA . ALA A 1 385 ? 3.055 -20.375 -16.203 1 94.94 385 ALA A CA 1
ATOM 3091 C C . ALA A 1 385 ? 4.422 -19.797 -15.844 1 94.94 385 ALA A C 1
ATOM 3093 O O . ALA A 1 385 ? 5.188 -20.422 -15.109 1 94.94 385 ALA A O 1
ATOM 3094 N N . PHE A 1 386 ? 4.77 -18.625 -16.312 1 95.75 386 PHE A N 1
ATOM 3095 C CA . PHE A 1 386 ? 6.137 -18.125 -16.234 1 95.75 386 PHE A CA 1
ATOM 3096 C C . PHE A 1 386 ? 6.383 -17.406 -14.914 1 95.75 386 PHE A C 1
ATOM 3098 O O . PHE A 1 386 ? 7.488 -17.453 -14.375 1 95.75 386 PHE A O 1
ATOM 3105 N N . THR A 1 387 ? 5.41 -16.734 -14.359 1 96.56 387 THR A N 1
ATOM 3106 C CA . THR A 1 387 ? 5.559 -15.781 -13.273 1 96.56 387 THR A CA 1
ATOM 3107 C C . THR A 1 387 ? 6.188 -16.438 -12.047 1 96.56 387 THR A C 1
ATOM 3109 O O . THR A 1 387 ? 7.191 -15.961 -11.523 1 96.56 387 THR A O 1
ATOM 3112 N N . PRO A 1 388 ? 5.672 -17.594 -11.625 1 96.56 388 PRO A N 1
ATOM 3113 C CA . PRO A 1 388 ? 6.27 -18.188 -10.43 1 96.56 388 PRO A CA 1
ATOM 3114 C C . PRO A 1 388 ? 7.715 -18.625 -10.648 1 96.56 388 PRO A C 1
ATOM 3116 O O . PRO A 1 388 ? 8.531 -18.562 -9.727 1 96.56 388 PRO A O 1
ATOM 3119 N N . MET A 1 389 ? 8.062 -19.125 -11.812 1 97.12 389 MET A N 1
ATOM 3120 C CA . MET A 1 389 ? 9.43 -19.547 -12.086 1 97.12 389 MET A CA 1
ATOM 3121 C C . MET A 1 389 ? 10.375 -18.344 -12.109 1 97.12 389 MET A C 1
ATOM 3123 O O . MET A 1 389 ? 11.461 -18.391 -11.531 1 97.12 389 MET A O 1
ATOM 3127 N N . LEU A 1 390 ? 9.906 -17.328 -12.758 1 98.19 390 LEU A N 1
ATOM 3128 C CA . LEU A 1 390 ? 10.703 -16.109 -12.781 1 98.19 390 LEU A CA 1
ATOM 3129 C C . LEU A 1 390 ? 10.852 -15.523 -11.375 1 98.19 390 LEU A C 1
ATOM 3131 O O . LEU A 1 390 ? 11.922 -15.047 -11.008 1 98.19 390 LEU A O 1
ATOM 3135 N N . PHE A 1 391 ? 9.828 -15.609 -10.648 1 98.12 391 PHE A N 1
ATOM 3136 C CA . PHE A 1 391 ? 9.883 -15.117 -9.281 1 98.12 391 PHE A CA 1
ATOM 3137 C C . PHE A 1 391 ? 10.891 -15.914 -8.461 1 98.12 391 PHE A C 1
ATOM 3139 O O . PHE A 1 391 ? 11.57 -15.359 -7.59 1 98.12 391 PHE A O 1
ATOM 3146 N N . SER A 1 392 ? 10.93 -17.141 -8.656 1 97.81 392 SER A N 1
ATOM 3147 C CA . SER A 1 392 ? 11.914 -17.953 -7.957 1 97.81 392 SER A CA 1
ATOM 3148 C C . SER A 1 392 ? 13.328 -17.484 -8.242 1 97.81 392 SER A C 1
ATOM 3150 O O . SER A 1 392 ? 14.203 -17.547 -7.379 1 97.81 392 SER A O 1
ATOM 3152 N N . ILE A 1 393 ? 13.562 -17.047 -9.43 1 98.62 393 ILE A N 1
ATOM 3153 C CA . ILE A 1 393 ? 14.867 -16.516 -9.789 1 98.62 393 ILE A CA 1
ATOM 3154 C C . ILE A 1 393 ? 15.117 -15.211 -9.031 1 98.62 393 ILE A C 1
ATOM 3156 O O . ILE A 1 393 ? 16.188 -15 -8.469 1 98.62 393 ILE A O 1
ATOM 3160 N N . VAL A 1 394 ? 14.102 -14.375 -8.977 1 98.5 394 VAL A N 1
ATOM 3161 C CA . VAL A 1 394 ? 14.211 -13.117 -8.242 1 98.5 394 VAL A CA 1
ATOM 3162 C C . VAL A 1 394 ? 14.539 -13.398 -6.781 1 98.5 394 VAL A C 1
ATOM 3164 O O . VAL A 1 394 ? 15.336 -12.68 -6.168 1 98.5 394 VAL A O 1
ATOM 3167 N N . MET A 1 395 ? 13.992 -14.391 -6.285 1 97.81 395 MET A N 1
ATOM 3168 C CA . MET A 1 395 ? 14.109 -14.695 -4.859 1 97.81 395 MET A CA 1
ATOM 3169 C C . MET A 1 395 ? 15.445 -15.359 -4.555 1 97.81 395 MET A C 1
ATOM 3171 O O . MET A 1 395 ? 16.094 -15.047 -3.549 1 97.81 395 MET A O 1
ATOM 3175 N N . LYS A 1 396 ? 15.898 -16.25 -5.473 1 98.12 396 LYS A N 1
ATOM 3176 C CA . LYS A 1 396 ? 16.969 -17.156 -5.059 1 98.12 396 LYS A CA 1
ATOM 3177 C C . LYS A 1 396 ? 18.281 -16.812 -5.762 1 98.12 396 LYS A C 1
ATOM 3179 O O . LYS A 1 396 ? 19.359 -17.234 -5.336 1 98.12 396 LYS A O 1
ATOM 3184 N N . CYS A 1 397 ? 18.203 -16.125 -6.855 1 98.56 397 CYS A N 1
ATOM 3185 C CA . CYS A 1 397 ? 19.422 -15.641 -7.496 1 98.56 397 CYS A CA 1
ATOM 3186 C C . CYS A 1 397 ? 19.859 -14.305 -6.906 1 98.56 397 CYS A C 1
ATOM 3188 O O . CYS A 1 397 ? 19.094 -13.336 -6.91 1 98.56 397 CYS A O 1
ATOM 3190 N N . ARG A 1 398 ? 21.094 -14.234 -6.379 1 98.25 398 ARG A N 1
ATOM 3191 C CA . ARG A 1 398 ? 21.5 -12.992 -5.742 1 98.25 398 ARG A CA 1
ATOM 3192 C C . ARG A 1 398 ? 22.438 -12.195 -6.648 1 98.25 398 ARG A C 1
ATOM 3194 O O . ARG A 1 398 ? 23 -11.172 -6.234 1 98.25 398 ARG A O 1
ATOM 3201 N N . ASP A 1 399 ? 22.688 -12.727 -7.879 1 98.31 399 ASP A N 1
ATOM 3202 C CA . ASP A 1 399 ? 23.281 -11.859 -8.883 1 98.31 399 ASP A CA 1
ATOM 3203 C C . ASP A 1 399 ? 22.328 -10.734 -9.273 1 98.31 399 ASP A C 1
ATOM 3205 O O . ASP A 1 399 ? 21.281 -10.984 -9.883 1 98.31 399 ASP A O 1
ATOM 3209 N N . LEU A 1 400 ? 22.703 -9.531 -8.914 1 98.06 400 LEU A N 1
ATOM 3210 C CA . LEU A 1 400 ? 21.797 -8.398 -8.984 1 98.06 400 LEU A CA 1
ATOM 3211 C C . LEU A 1 400 ? 21.281 -8.195 -10.406 1 98.06 400 LEU A C 1
ATOM 3213 O O . LEU A 1 400 ? 20.078 -8.016 -10.625 1 98.06 400 LEU A O 1
ATOM 3217 N N . ASN A 1 401 ? 22.156 -8.203 -11.438 1 97.5 401 ASN A N 1
ATOM 3218 C CA . ASN A 1 401 ? 21.75 -7.977 -12.82 1 97.5 401 ASN A CA 1
ATOM 3219 C C . ASN A 1 401 ? 20.781 -9.039 -13.305 1 97.5 401 ASN A C 1
ATOM 3221 O O . ASN A 1 401 ? 19.75 -8.719 -13.922 1 97.5 401 ASN A O 1
ATOM 3225 N N . THR A 1 402 ? 21.078 -10.273 -12.992 1 98.38 402 THR A N 1
ATOM 3226 C CA . THR A 1 402 ? 20.25 -11.391 -13.43 1 98.38 402 THR A CA 1
ATOM 3227 C C . THR A 1 402 ? 18.859 -11.312 -12.781 1 98.38 402 THR A C 1
ATOM 3229 O O . THR A 1 402 ? 17.844 -11.5 -13.461 1 98.38 402 THR A O 1
ATOM 3232 N N . ARG A 1 403 ? 18.797 -11.07 -11.469 1 98.06 403 ARG A N 1
ATOM 3233 C CA . ARG A 1 403 ? 17.5 -11.078 -10.797 1 98.06 403 ARG A CA 1
ATOM 3234 C C . ARG A 1 403 ? 16.688 -9.844 -11.164 1 98.06 403 ARG A C 1
ATOM 3236 O O . ARG A 1 403 ? 15.461 -9.883 -11.172 1 98.06 403 ARG A O 1
ATOM 3243 N N . LEU A 1 404 ? 17.375 -8.695 -11.5 1 98.19 404 LEU A N 1
ATOM 3244 C CA . LEU A 1 404 ? 16.641 -7.535 -12.008 1 98.19 404 LEU A CA 1
ATOM 3245 C C . LEU A 1 404 ? 16.016 -7.836 -13.367 1 98.19 404 LEU A C 1
ATOM 3247 O O . LEU A 1 404 ? 14.898 -7.41 -13.648 1 98.19 404 LEU A O 1
ATOM 3251 N N . GLU A 1 405 ? 16.781 -8.531 -14.195 1 98.19 405 GLU A N 1
ATOM 3252 C CA . GLU A 1 405 ? 16.234 -8.93 -15.484 1 98.19 405 GLU A CA 1
ATOM 3253 C C . GLU A 1 405 ? 15.055 -9.891 -15.32 1 98.19 405 GLU A C 1
ATOM 3255 O O . GLU A 1 405 ? 14.055 -9.781 -16.047 1 98.19 405 GLU A O 1
ATOM 3260 N N . ALA A 1 406 ? 15.164 -10.836 -14.43 1 98.5 406 ALA A N 1
ATOM 3261 C CA . ALA A 1 406 ? 14.047 -11.734 -14.141 1 98.5 406 ALA A CA 1
ATOM 3262 C C . ALA A 1 406 ? 12.82 -10.953 -13.672 1 98.5 406 ALA A C 1
ATOM 3264 O O . ALA A 1 406 ? 11.695 -11.25 -14.062 1 98.5 406 ALA A O 1
ATOM 3265 N N . LEU A 1 407 ? 13.062 -9.969 -12.812 1 98.25 407 LEU A N 1
ATOM 3266 C CA . LEU A 1 407 ? 11.992 -9.109 -12.32 1 98.25 407 LEU A CA 1
ATOM 3267 C C . LEU A 1 407 ? 11.305 -8.391 -13.477 1 98.25 407 LEU A C 1
ATOM 3269 O O . LEU A 1 407 ? 10.07 -8.328 -13.531 1 98.25 407 LEU A O 1
ATOM 3273 N N . ARG A 1 408 ? 12.07 -7.828 -14.367 1 97 408 ARG A N 1
ATOM 3274 C CA . ARG A 1 408 ? 11.531 -7.168 -15.547 1 97 408 ARG A CA 1
ATOM 3275 C C . ARG A 1 408 ? 10.688 -8.133 -16.375 1 97 408 ARG A C 1
ATOM 3277 O O . ARG A 1 408 ? 9.617 -7.766 -16.875 1 97 408 ARG A O 1
ATOM 3284 N N . LEU A 1 409 ? 11.125 -9.336 -16.516 1 96.56 409 LEU A N 1
ATOM 3285 C CA . LEU A 1 409 ? 10.469 -10.336 -17.359 1 96.56 409 LEU A CA 1
ATOM 3286 C C . LEU A 1 409 ? 9.148 -10.773 -16.75 1 96.56 409 LEU A C 1
ATOM 3288 O O . LEU A 1 409 ? 8.25 -11.234 -17.453 1 96.56 409 LEU A O 1
ATOM 3292 N N . ILE A 1 410 ? 8.984 -10.703 -15.422 1 96 410 ILE A N 1
ATOM 3293 C CA . ILE A 1 410 ? 7.691 -10.961 -14.797 1 96 410 ILE A CA 1
ATOM 3294 C C . ILE A 1 410 ? 6.648 -10.008 -15.375 1 96 410 ILE A C 1
ATOM 3296 O O . ILE A 1 410 ? 5.516 -10.406 -15.656 1 96 410 ILE A O 1
ATOM 3300 N N . LYS A 1 411 ? 7.016 -8.781 -15.609 1 91.69 411 LYS A N 1
ATOM 3301 C CA . LYS A 1 411 ? 6.102 -7.789 -16.172 1 91.69 411 LYS A CA 1
ATOM 3302 C C . LYS A 1 411 ? 5.832 -8.062 -17.641 1 91.69 411 LYS A C 1
ATOM 3304 O O . LYS A 1 411 ? 4.719 -7.848 -18.125 1 91.69 411 LYS A O 1
ATOM 3309 N N . VAL A 1 412 ? 6.828 -8.555 -18.266 1 91 412 VAL A N 1
ATOM 3310 C CA . VAL A 1 412 ? 6.738 -8.75 -19.719 1 91 412 VAL A CA 1
ATOM 3311 C C . VAL A 1 412 ? 5.902 -9.992 -20.016 1 91 412 VAL A C 1
ATOM 3313 O O . VAL A 1 412 ? 5.004 -9.953 -20.859 1 91 412 VAL A O 1
ATOM 3316 N N . HIS A 1 413 ? 6.203 -11.062 -19.312 1 90.75 413 HIS A N 1
ATOM 3317 C CA . HIS A 1 413 ? 5.59 -12.344 -19.625 1 90.75 413 HIS A CA 1
ATOM 3318 C C . HIS A 1 413 ? 4.41 -12.633 -18.703 1 90.75 413 HIS A C 1
ATOM 3320 O O . HIS A 1 413 ? 3.594 -13.516 -19 1 90.75 413 HIS A O 1
ATOM 3326 N N . GLY A 1 414 ? 4.348 -11.914 -17.641 1 88.75 414 GLY A N 1
ATOM 3327 C CA . GLY A 1 414 ? 3.355 -12.242 -16.641 1 88.75 414 GLY A CA 1
ATOM 3328 C C . GLY A 1 414 ? 1.941 -11.875 -17.047 1 88.75 414 GLY A C 1
ATOM 3329 O O . GLY A 1 414 ? 1.712 -10.805 -17.609 1 88.75 414 GLY A O 1
ATOM 3330 N N . VAL A 1 415 ? 1.024 -12.867 -16.828 1 91.69 415 VAL A N 1
ATOM 3331 C CA . VAL A 1 415 ? -0.41 -12.609 -16.891 1 91.69 415 VAL A CA 1
ATOM 3332 C C . VAL A 1 415 ? -0.896 -12.109 -15.523 1 91.69 415 VAL A C 1
ATOM 3334 O O . VAL A 1 415 ? -0.344 -12.477 -14.492 1 91.69 415 VAL A O 1
ATOM 3337 N N . PRO A 1 416 ? -1.841 -11.227 -15.602 1 90.94 416 PRO A N 1
ATOM 3338 C CA . PRO A 1 416 ? -2.268 -10.672 -14.32 1 90.94 416 PRO A CA 1
ATOM 3339 C C . PRO A 1 416 ? -2.506 -11.742 -13.258 1 90.94 416 PRO A C 1
ATOM 3341 O O . PRO A 1 416 ? -2.074 -11.586 -12.109 1 90.94 416 PRO A O 1
ATOM 3344 N N . ARG A 1 417 ? -3.115 -12.852 -13.75 1 94.19 417 ARG A N 1
ATOM 3345 C CA . ARG A 1 417 ? -3.307 -13.945 -12.812 1 94.19 417 ARG A CA 1
ATOM 3346 C C . ARG A 1 417 ? -3.033 -15.297 -13.477 1 94.19 417 ARG A C 1
ATOM 3348 O O . ARG A 1 417 ? -3.602 -15.602 -14.523 1 94.19 417 ARG A O 1
ATOM 3355 N N . GLU A 1 418 ? -2.133 -16 -12.906 1 95.69 418 GLU A N 1
ATOM 3356 C CA . GLU A 1 418 ? -1.881 -17.406 -13.234 1 95.69 418 GLU A CA 1
ATOM 3357 C C . GLU A 1 418 ? -2.367 -18.312 -12.117 1 95.69 418 GLU A C 1
ATOM 3359 O O . GLU A 1 418 ? -1.699 -18.469 -11.094 1 95.69 418 GLU A O 1
ATOM 3364 N N . SER A 1 419 ? -3.477 -18.938 -12.336 1 95.5 419 SER A N 1
ATOM 3365 C CA . SER A 1 419 ? -4.117 -19.688 -11.266 1 95.5 419 SER A CA 1
ATOM 3366 C C . SER A 1 419 ? -4.363 -18.812 -10.047 1 95.5 419 SER A C 1
ATOM 3368 O O . SER A 1 419 ? -5.246 -17.953 -10.062 1 95.5 419 SER A O 1
ATOM 3370 N N . LEU A 1 420 ? -3.396 -18.875 -9.062 1 94.06 420 LEU A N 1
ATOM 3371 C CA . LEU A 1 420 ? -3.557 -18.047 -7.875 1 94.06 420 LEU A CA 1
ATOM 3372 C C . LEU A 1 420 ? -2.404 -17.062 -7.742 1 94.06 420 LEU A C 1
ATOM 3374 O O . LEU A 1 420 ? -2.406 -16.203 -6.848 1 94.06 420 LEU A O 1
ATOM 3378 N N . TRP A 1 421 ? -1.44 -17.094 -8.656 1 94.5 421 TRP A N 1
ATOM 3379 C CA . TRP A 1 421 ? -0.304 -16.172 -8.625 1 94.5 421 TRP A CA 1
ATOM 3380 C C . TRP A 1 421 ? -0.635 -14.867 -9.328 1 94.5 421 TRP A C 1
ATOM 3382 O O . TRP A 1 421 ? -1.011 -14.867 -10.508 1 94.5 421 TRP A O 1
ATOM 3392 N N . GLU A 1 422 ? -0.501 -13.859 -8.68 1 91.44 422 GLU A N 1
ATOM 3393 C CA . GLU A 1 422 ? -0.741 -12.539 -9.242 1 91.44 422 GLU A CA 1
ATOM 3394 C C . GLU A 1 422 ? 0.57 -11.844 -9.602 1 91.44 422 GLU A C 1
ATOM 3396 O O . GLU A 1 422 ? 1.403 -11.586 -8.727 1 91.44 422 GLU A O 1
ATOM 3401 N N . SER A 1 423 ? 0.702 -11.508 -10.812 1 93.12 423 SER A N 1
ATOM 3402 C CA . SER A 1 423 ? 1.97 -11.016 -11.336 1 93.12 423 SER A CA 1
ATOM 3403 C C . SER A 1 423 ? 2.371 -9.703 -10.656 1 93.12 423 SER A C 1
ATOM 3405 O O . SER A 1 423 ? 3.539 -9.516 -10.312 1 93.12 423 SER A O 1
ATOM 3407 N N . GLN A 1 424 ? 1.406 -8.844 -10.422 1 90.69 424 GLN A N 1
ATOM 3408 C CA . GLN A 1 424 ? 1.725 -7.547 -9.836 1 90.69 424 GLN A CA 1
ATOM 3409 C C . GLN A 1 424 ? 2.193 -7.699 -8.391 1 90.69 424 GLN A C 1
ATOM 3411 O O . GLN A 1 424 ? 3.127 -7.02 -7.965 1 90.69 424 GLN A O 1
ATOM 3416 N N . ILE A 1 425 ? 1.535 -8.523 -7.715 1 91.06 425 ILE A N 1
ATOM 3417 C CA . ILE A 1 425 ? 1.903 -8.758 -6.324 1 91.06 425 ILE A CA 1
ATOM 3418 C C . ILE A 1 425 ? 3.291 -9.398 -6.262 1 91.06 425 ILE A C 1
ATOM 3420 O O . ILE A 1 425 ? 4.137 -8.977 -5.469 1 91.06 425 ILE A O 1
ATOM 3424 N N . MET A 1 426 ? 3.496 -10.336 -7.078 1 94.75 426 MET A N 1
ATOM 3425 C CA . MET A 1 426 ? 4.789 -11.016 -7.09 1 94.75 426 MET A CA 1
ATOM 3426 C C . MET A 1 426 ? 5.902 -10.062 -7.5 1 94.75 426 MET A C 1
ATOM 3428 O O . MET A 1 426 ? 7.016 -10.133 -6.973 1 94.75 426 MET A O 1
ATOM 3432 N N . HIS A 1 427 ? 5.574 -9.219 -8.43 1 95.94 427 HIS A N 1
ATOM 3433 C CA . HIS A 1 427 ? 6.551 -8.211 -8.828 1 95.94 427 HIS A CA 1
ATOM 3434 C C . HIS A 1 427 ? 6.879 -7.273 -7.672 1 95.94 427 HIS A C 1
ATOM 3436 O O . HIS A 1 427 ? 8.047 -6.965 -7.43 1 95.94 427 HIS A O 1
ATOM 3442 N N . ALA A 1 428 ? 5.871 -6.84 -6.973 1 93.69 428 ALA A N 1
ATOM 3443 C CA . ALA A 1 428 ? 6.066 -5.941 -5.84 1 93.69 428 ALA A CA 1
ATOM 3444 C C . ALA A 1 428 ? 6.891 -6.609 -4.742 1 93.69 428 ALA A C 1
ATOM 3446 O O . ALA A 1 428 ? 7.793 -5.992 -4.172 1 93.69 428 ALA A O 1
ATOM 3447 N N . ILE A 1 429 ? 6.59 -7.805 -4.434 1 95.75 429 ILE A N 1
ATOM 3448 C CA . ILE A 1 429 ? 7.344 -8.555 -3.436 1 95.75 429 ILE A CA 1
ATOM 3449 C C . ILE A 1 429 ? 8.789 -8.711 -3.891 1 95.75 429 ILE A C 1
ATOM 3451 O O . ILE A 1 429 ? 9.719 -8.539 -3.098 1 95.75 429 ILE A O 1
ATOM 3455 N N . GLY A 1 430 ? 8.914 -9.07 -5.152 1 97.5 430 GLY A N 1
ATOM 3456 C CA . GLY A 1 430 ? 10.25 -9.211 -5.703 1 97.5 430 GLY A CA 1
ATOM 3457 C C . GLY A 1 430 ? 11.078 -7.949 -5.586 1 97.5 430 GLY A C 1
ATOM 3458 O O . GLY A 1 430 ? 12.266 -8.008 -5.246 1 97.5 430 GLY A O 1
ATOM 3459 N N . ARG A 1 431 ? 10.5 -6.855 -5.887 1 96.25 431 ARG A N 1
ATOM 3460 C CA . ARG A 1 431 ? 11.18 -5.574 -5.738 1 96.25 431 ARG A CA 1
ATOM 3461 C C . ARG A 1 431 ? 11.672 -5.379 -4.312 1 96.25 431 ARG A C 1
ATOM 3463 O O . ARG A 1 431 ? 12.836 -5.027 -4.094 1 96.25 431 ARG A O 1
ATOM 3470 N N . ARG A 1 432 ? 10.797 -5.605 -3.41 1 95.69 432 ARG A N 1
ATOM 3471 C CA . ARG A 1 432 ? 11.125 -5.383 -2.006 1 95.69 432 ARG A CA 1
ATOM 3472 C C . ARG A 1 432 ? 12.211 -6.348 -1.539 1 95.69 432 ARG A C 1
ATOM 3474 O O . ARG A 1 432 ? 13.086 -5.973 -0.761 1 95.69 432 ARG A O 1
ATOM 3481 N N . LEU A 1 433 ? 12.141 -7.551 -2.02 1 96.75 433 LEU A N 1
ATOM 3482 C CA . LEU A 1 433 ? 13.164 -8.547 -1.726 1 96.75 433 LEU A CA 1
ATOM 3483 C C . LEU A 1 433 ? 14.547 -8.039 -2.127 1 96.75 433 LEU A C 1
ATOM 3485 O O . LEU A 1 433 ? 15.492 -8.133 -1.346 1 96.75 433 LEU A O 1
ATOM 3489 N N . ILE A 1 434 ? 14.617 -7.555 -3.279 1 97.62 434 ILE A N 1
ATOM 3490 C CA . ILE A 1 434 ? 15.883 -7.059 -3.807 1 97.62 434 ILE A CA 1
ATOM 3491 C C . ILE A 1 434 ? 16.359 -5.863 -2.98 1 97.62 434 ILE A C 1
ATOM 3493 O O . ILE A 1 434 ? 17.531 -5.766 -2.635 1 97.62 434 ILE A O 1
ATOM 3497 N N . GLU A 1 435 ? 15.453 -5.004 -2.627 1 96.06 435 GLU A N 1
ATOM 3498 C CA . GLU A 1 435 ? 15.797 -3.832 -1.822 1 96.06 435 GLU A CA 1
ATOM 3499 C C . GLU A 1 435 ? 16.359 -4.242 -0.468 1 96.06 435 GLU A C 1
ATOM 3501 O O . GLU A 1 435 ? 17.375 -3.688 -0.021 1 96.06 435 GLU A O 1
ATOM 3506 N N . ILE A 1 436 ? 15.75 -5.168 0.156 1 95.81 436 ILE A N 1
ATOM 3507 C CA . ILE A 1 436 ? 16.156 -5.598 1.489 1 95.81 436 ILE A CA 1
ATOM 3508 C C . ILE A 1 436 ? 17.531 -6.258 1.426 1 95.81 436 ILE A C 1
ATOM 3510 O O . ILE A 1 436 ? 18.422 -5.922 2.211 1 95.81 436 ILE A O 1
ATOM 3514 N N . GLU A 1 437 ? 17.703 -7.125 0.51 1 96.56 437 GLU A N 1
ATOM 3515 C CA . GLU A 1 437 ? 18.938 -7.922 0.486 1 96.56 437 GLU A CA 1
ATOM 3516 C C . GLU A 1 437 ? 20.125 -7.094 -0.008 1 96.56 437 GLU A C 1
ATOM 3518 O O . GLU A 1 437 ? 21.219 -7.211 0.522 1 96.56 437 GLU A O 1
ATOM 3523 N N . HIS A 1 438 ? 19.875 -6.277 -0.999 1 96.19 438 HIS A N 1
ATOM 3524 C CA . HIS A 1 438 ? 20.984 -5.559 -1.623 1 96.19 438 HIS A CA 1
ATOM 3525 C C . HIS A 1 438 ? 21.109 -4.148 -1.062 1 96.19 438 HIS A C 1
ATOM 3527 O O . HIS A 1 438 ? 22.109 -3.459 -1.316 1 96.19 438 HIS A O 1
ATOM 3533 N N . GLY A 1 439 ? 20.156 -3.729 -0.233 1 93.19 439 GLY A N 1
ATOM 3534 C CA . GLY A 1 439 ? 20.141 -2.324 0.142 1 93.19 439 GLY A CA 1
ATOM 3535 C C . GLY A 1 439 ? 20.016 -1.39 -1.046 1 93.19 439 GLY A C 1
ATOM 3536 O O . GLY A 1 439 ? 20.75 -0.411 -1.157 1 93.19 439 GLY A O 1
ATOM 3537 N N . ALA A 1 440 ? 19.219 -1.772 -2.029 1 93.62 440 ALA A N 1
ATOM 3538 C CA . ALA A 1 440 ? 18.953 -1.009 -3.244 1 93.62 440 ALA A CA 1
ATOM 3539 C C . ALA A 1 440 ? 17.562 -0.359 -3.188 1 93.62 440 ALA A C 1
ATOM 3541 O O . ALA A 1 440 ? 16.766 -0.674 -2.307 1 93.62 440 ALA A O 1
ATOM 3542 N N . ILE A 1 441 ? 17.406 0.606 -3.965 1 93.12 441 ILE A N 1
ATOM 3543 C CA . ILE A 1 441 ? 16.094 1.251 -4.09 1 93.12 441 ILE A CA 1
ATOM 3544 C C . ILE A 1 441 ? 15.578 1.1 -5.52 1 93.12 441 ILE A C 1
ATOM 3546 O O . ILE A 1 441 ? 16.281 1.447 -6.477 1 93.12 441 ILE A O 1
ATOM 3550 N N . LEU A 1 442 ? 14.367 0.532 -5.574 1 94.31 442 LEU A N 1
ATOM 3551 C CA . LEU A 1 442 ? 13.75 0.313 -6.879 1 94.31 442 LEU A CA 1
ATOM 3552 C C . LEU A 1 442 ? 12.461 1.115 -7.012 1 94.31 442 LEU A C 1
ATOM 3554 O O . LEU A 1 442 ? 11.719 1.275 -6.039 1 94.31 442 LEU A O 1
ATOM 3558 N N . ASP A 1 443 ? 12.188 1.597 -8.219 1 88.25 443 ASP A N 1
ATOM 3559 C CA . ASP A 1 443 ? 10.914 2.27 -8.445 1 88.25 443 ASP A CA 1
ATOM 3560 C C . ASP A 1 443 ? 9.805 1.26 -8.734 1 88.25 443 ASP A C 1
ATOM 3562 O O . ASP A 1 443 ? 10.016 0.05 -8.633 1 88.25 443 ASP A O 1
ATOM 3566 N N . ASP A 1 444 ? 8.672 1.722 -9.078 1 84.12 444 ASP A N 1
ATOM 3567 C CA . ASP A 1 444 ? 7.492 0.873 -9.242 1 84.12 444 ASP A CA 1
ATOM 3568 C C . ASP A 1 444 ? 7.645 -0.045 -10.453 1 84.12 444 ASP A C 1
ATOM 3570 O O . ASP A 1 444 ? 6.945 -1.055 -10.57 1 84.12 444 ASP A O 1
ATOM 3574 N N . GLN A 1 445 ? 8.531 0.33 -11.305 1 87.38 445 GLN A N 1
ATOM 3575 C CA . GLN A 1 445 ? 8.742 -0.481 -12.5 1 87.38 445 GLN A CA 1
ATOM 3576 C C . GLN A 1 445 ? 9.883 -1.477 -12.297 1 87.38 445 GLN A C 1
ATOM 3578 O O . GLN A 1 445 ? 10.195 -2.26 -13.195 1 87.38 445 GLN A O 1
ATOM 3583 N N . GLY A 1 446 ? 10.461 -1.463 -11.148 1 91.56 446 GLY A N 1
ATOM 3584 C CA . GLY A 1 446 ? 11.539 -2.387 -10.844 1 91.56 446 GLY A CA 1
ATOM 3585 C C . GLY A 1 446 ? 12.891 -1.9 -11.32 1 91.56 446 GLY A C 1
ATOM 3586 O O . GLY A 1 446 ? 13.852 -2.674 -11.383 1 91.56 446 GLY A O 1
ATOM 3587 N N . GLN A 1 447 ? 12.977 -0.687 -11.656 1 92.06 447 GLN A N 1
ATOM 3588 C CA . GLN A 1 447 ? 14.242 -0.116 -12.109 1 92.06 447 GLN A CA 1
ATOM 3589 C C . GLN A 1 447 ? 15.039 0.442 -10.938 1 92.06 447 GLN A C 1
ATOM 3591 O O . GLN A 1 447 ? 14.477 1.033 -10.016 1 92.06 447 GLN A O 1
ATOM 3596 N N . LEU A 1 448 ? 16.312 0.244 -11.031 1 93.12 448 LEU A N 1
ATOM 3597 C CA . LEU A 1 448 ? 17.203 0.716 -9.977 1 93.12 448 LEU A CA 1
ATOM 3598 C C . LEU A 1 448 ? 17.25 2.24 -9.945 1 93.12 448 LEU A C 1
ATOM 3600 O O . LEU A 1 448 ? 17.359 2.881 -10.992 1 93.12 448 LEU A O 1
ATOM 3604 N N . SER A 1 449 ? 17.125 2.752 -8.758 1 89.56 449 SER A N 1
ATOM 3605 C CA . SER A 1 449 ? 17.344 4.18 -8.562 1 89.56 449 SER A CA 1
ATOM 3606 C C . SER A 1 449 ? 18.828 4.539 -8.711 1 89.56 449 SER A C 1
ATOM 3608 O O . SER A 1 449 ? 19.688 3.678 -8.57 1 89.56 449 SER A O 1
ATOM 3610 N N . PRO A 1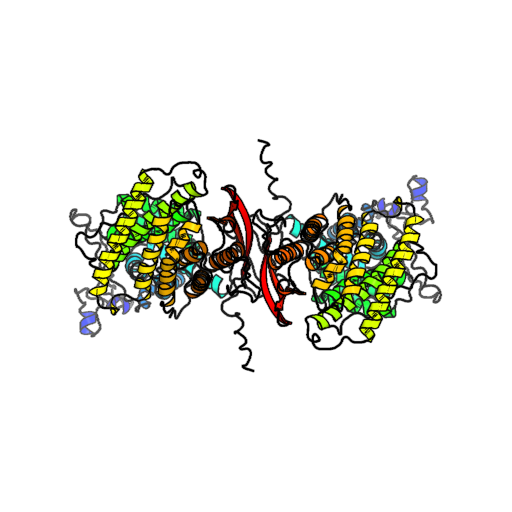 450 ? 19.094 5.812 -9.016 1 88.12 450 PRO A N 1
ATOM 3611 C CA . PRO A 1 450 ? 20.484 6.246 -9.125 1 88.12 450 PRO A CA 1
ATOM 3612 C C . PRO A 1 450 ? 21.219 6.207 -7.785 1 88.12 450 PRO A C 1
ATOM 3614 O O . PRO A 1 450 ? 22.453 6.316 -7.75 1 88.12 450 PRO A O 1
ATOM 3617 N N . MET A 1 451 ? 20.531 5.973 -6.777 1 87.94 451 MET A N 1
ATOM 3618 C CA . MET A 1 451 ? 21.156 5.887 -5.461 1 87.94 451 MET A CA 1
ATOM 3619 C C . MET A 1 451 ? 22.141 4.715 -5.402 1 87.94 451 MET A C 1
ATOM 3621 O O . MET A 1 451 ? 21.891 3.67 -6.008 1 87.94 451 MET A O 1
ATOM 3625 N N . PRO A 1 452 ? 23.203 4.883 -4.672 1 86.75 452 PRO A N 1
ATOM 3626 C CA . PRO A 1 452 ? 24.156 3.779 -4.547 1 86.75 452 PRO A CA 1
ATOM 3627 C C . PRO A 1 452 ? 23.562 2.547 -3.881 1 86.75 452 PRO A C 1
ATOM 3629 O O . PRO A 1 452 ? 22.781 2.672 -2.932 1 86.75 452 PRO A O 1
ATOM 3632 N N . VAL A 1 453 ? 23.922 1.406 -4.387 1 92 453 VAL A N 1
ATOM 3633 C CA . VAL A 1 453 ? 23.469 0.13 -3.832 1 92 453 VAL A CA 1
ATOM 3634 C C . VAL A 1 453 ? 24.406 -0.289 -2.701 1 92 453 VAL A C 1
ATOM 3636 O O . VAL A 1 453 ? 25.641 -0.286 -2.863 1 92 453 VAL A O 1
ATOM 3639 N N . ALA A 1 454 ? 23.906 -0.627 -1.555 1 89.69 454 ALA A N 1
ATOM 3640 C CA . ALA A 1 454 ? 24.703 -0.982 -0.392 1 89.69 454 ALA A CA 1
ATOM 3641 C C . ALA A 1 454 ? 25.5 -2.264 -0.643 1 89.69 454 ALA A C 1
ATOM 3643 O O . ALA A 1 454 ? 26.672 -2.355 -0.291 1 89.69 454 ALA A O 1
ATOM 3644 N N . CYS A 1 455 ? 24.797 -3.295 -1.248 1 92.44 455 CYS A N 1
ATOM 3645 C CA . CYS A 1 455 ? 25.438 -4.566 -1.587 1 92.44 455 CYS A CA 1
ATOM 3646 C C . CYS A 1 455 ? 25.281 -4.871 -3.072 1 92.44 455 CYS A C 1
ATOM 3648 O O . CYS A 1 455 ? 24.469 -5.715 -3.457 1 92.44 455 CYS A O 1
ATOM 3650 N N . PRO A 1 456 ? 26.156 -4.277 -3.879 1 92.44 456 PRO A N 1
ATOM 3651 C CA . PRO A 1 456 ? 26.047 -4.477 -5.324 1 92.44 456 PRO A CA 1
ATOM 3652 C C . PRO A 1 456 ? 26.422 -5.891 -5.758 1 92.44 456 PRO A C 1
ATOM 3654 O O . PRO A 1 456 ? 25.953 -6.367 -6.797 1 92.44 456 PRO A O 1
ATOM 3657 N N . GLY A 1 457 ? 27.344 -6.559 -5.02 1 94.75 457 GLY A N 1
ATOM 3658 C CA . GLY A 1 457 ? 27.656 -7.957 -5.273 1 94.75 457 GLY A CA 1
ATOM 3659 C C . GLY A 1 457 ? 26.688 -8.922 -4.621 1 94.75 457 GLY A C 1
ATOM 3660 O O . GLY A 1 457 ? 25.5 -8.609 -4.465 1 94.75 457 GLY A O 1
ATOM 3661 N N . LEU A 1 458 ? 27.156 -10.094 -4.316 1 97 458 LEU A N 1
ATOM 3662 C CA . LEU A 1 458 ? 26.312 -11.07 -3.633 1 97 458 LEU A CA 1
ATOM 3663 C C . LEU A 1 458 ? 26.109 -10.695 -2.168 1 97 458 LEU A C 1
ATOM 3665 O O . LEU A 1 458 ? 27.078 -10.594 -1.415 1 97 458 LEU A O 1
ATOM 3669 N N . PRO A 1 459 ? 24.859 -10.422 -1.778 1 96.19 459 PRO A N 1
ATOM 3670 C CA . PRO A 1 459 ? 24.641 -10.07 -0.374 1 96.19 459 PRO A CA 1
ATOM 3671 C C . PRO A 1 459 ? 25.094 -11.164 0.588 1 96.19 459 PRO A C 1
ATOM 3673 O O . PRO A 1 459 ? 25.047 -12.352 0.252 1 96.19 459 PRO A O 1
ATOM 3676 N N . PRO A 1 460 ? 25.562 -10.766 1.718 1 94.25 460 PRO A N 1
ATOM 3677 C CA . PRO A 1 460 ? 25.953 -11.766 2.717 1 94.25 460 PRO A CA 1
ATOM 3678 C C . PRO A 1 460 ? 24.75 -12.562 3.244 1 94.25 460 PRO A C 1
ATOM 3680 O O . PRO A 1 460 ? 23.609 -12.148 3.061 1 94.25 460 PRO A O 1
ATOM 3683 N N . GLU A 1 461 ? 25 -13.703 3.846 1 93.81 461 GLU A N 1
ATOM 3684 C CA . GLU A 1 461 ? 24 -14.656 4.285 1 93.81 461 GLU A CA 1
ATOM 3685 C C . GLU A 1 461 ? 22.984 -14 5.223 1 93.81 461 GLU A C 1
ATOM 3687 O O . GLU A 1 461 ? 21.781 -14.281 5.145 1 93.81 461 GLU A O 1
ATOM 3692 N N . GLU A 1 462 ? 23.453 -13.031 6.078 1 91.75 462 GLU A N 1
ATOM 3693 C CA . GLU A 1 462 ? 22.578 -12.445 7.102 1 91.75 462 GLU A CA 1
ATOM 3694 C C . GLU A 1 462 ? 21.578 -11.469 6.492 1 91.75 462 GLU A C 1
ATOM 3696 O O . GLU A 1 462 ? 20.625 -11.047 7.152 1 91.75 462 GLU A O 1
ATOM 3701 N N . ARG A 1 463 ? 21.75 -11.109 5.176 1 94.31 463 ARG A N 1
ATOM 3702 C CA . ARG A 1 463 ? 20.828 -10.188 4.504 1 94.31 463 ARG A CA 1
ATOM 3703 C C . ARG A 1 463 ? 19.875 -10.938 3.594 1 94.31 463 ARG A C 1
ATOM 3705 O O . ARG A 1 463 ? 18.969 -10.336 2.996 1 94.31 463 ARG A O 1
ATOM 3712 N N . ARG A 1 464 ? 20.062 -12.234 3.535 1 95.94 464 ARG A N 1
ATOM 3713 C CA . ARG A 1 464 ? 19.312 -13.008 2.561 1 95.94 464 ARG A CA 1
ATOM 3714 C C . ARG A 1 464 ? 18 -13.516 3.164 1 95.94 464 ARG A C 1
ATOM 3716 O O . ARG A 1 464 ? 17.969 -13.914 4.328 1 95.94 464 ARG A O 1
ATOM 3723 N N . ILE A 1 465 ? 16.984 -13.43 2.402 1 96 465 ILE A N 1
ATOM 3724 C CA . ILE A 1 465 ? 15.664 -13.906 2.797 1 96 465 ILE A CA 1
ATOM 3725 C C . ILE A 1 465 ? 15.539 -15.391 2.465 1 96 465 ILE A C 1
ATOM 3727 O O . ILE A 1 465 ? 15.781 -15.805 1.326 1 96 465 ILE A O 1
ATOM 3731 N N . HIS A 1 466 ? 15.117 -16.156 3.408 1 94.75 466 HIS A N 1
ATOM 3732 C CA . HIS A 1 466 ? 15.055 -17.594 3.275 1 94.75 466 HIS A CA 1
ATOM 3733 C C . HIS A 1 466 ? 13.672 -18.047 2.809 1 94.75 466 HIS A C 1
ATOM 3735 O O . HIS A 1 466 ? 13.555 -19.031 2.064 1 94.75 466 HIS A O 1
ATOM 3741 N N . ARG A 1 467 ? 12.703 -17.406 3.326 1 92.38 467 ARG A N 1
ATOM 3742 C CA . ARG A 1 467 ? 11.32 -17.781 3.072 1 92.38 467 ARG A CA 1
ATOM 3743 C C . ARG A 1 467 ? 10.406 -16.562 3.105 1 92.38 467 ARG A C 1
ATOM 3745 O O . ARG A 1 467 ? 10.711 -15.57 3.764 1 92.38 467 ARG A O 1
ATOM 3752 N N . LEU A 1 468 ? 9.461 -16.688 2.314 1 93.31 468 LEU A N 1
ATOM 3753 C CA . LEU A 1 468 ? 8.453 -15.633 2.279 1 93.31 468 LEU A CA 1
ATOM 3754 C C . LEU A 1 468 ? 7.051 -16.219 2.426 1 93.31 468 LEU A C 1
ATOM 3756 O O . LEU A 1 468 ? 6.762 -17.297 1.894 1 93.31 468 LEU A O 1
ATOM 3760 N N . ILE A 1 469 ? 6.195 -15.516 3.199 1 89.81 469 ILE A N 1
ATOM 3761 C CA . ILE A 1 469 ? 4.781 -15.852 3.303 1 89.81 469 ILE A CA 1
ATOM 3762 C C . ILE A 1 469 ? 3.932 -14.625 2.998 1 89.81 469 ILE A C 1
ATOM 3764 O O . ILE A 1 469 ? 4.137 -13.562 3.588 1 89.81 469 ILE A O 1
ATOM 3768 N N . SER A 1 470 ? 3.154 -14.758 2.014 1 88.06 470 SER A N 1
ATOM 3769 C CA . SER A 1 470 ? 2.244 -13.664 1.676 1 88.06 470 SER A CA 1
ATOM 3770 C C . SER A 1 470 ? 0.813 -13.992 2.09 1 88.06 470 SER A C 1
ATOM 3772 O O . SER A 1 470 ? 0.345 -15.117 1.892 1 88.06 470 SER A O 1
ATOM 3774 N N . GLU A 1 471 ? 0.214 -13.086 2.709 1 77.06 471 GLU A N 1
ATOM 3775 C CA . GLU A 1 471 ? -1.188 -13.242 3.082 1 77.06 471 GLU A CA 1
ATOM 3776 C C . GLU A 1 471 ? -2.109 -12.57 2.068 1 77.06 471 GLU A C 1
ATOM 3778 O O . GLU A 1 471 ? -1.76 -11.531 1.5 1 77.06 471 GLU A O 1
ATOM 3783 N N . PRO A 1 472 ? -3.104 -13.406 1.623 1 61.34 472 PRO A N 1
ATOM 3784 C CA . PRO A 1 472 ? -3.977 -12.844 0.59 1 61.34 472 PRO A CA 1
ATOM 3785 C C . PRO A 1 472 ? -4.457 -11.438 0.926 1 61.34 472 PRO A C 1
ATOM 3787 O O . PRO A 1 472 ? -4.684 -11.117 2.098 1 61.34 472 PRO A O 1
ATOM 3790 N N . SER A 1 473 ? -4.191 -10.523 -0.191 1 54.44 473 SER A N 1
ATOM 3791 C CA . SER A 1 473 ? -4.586 -9.117 -0.196 1 54.44 473 SER A CA 1
ATOM 3792 C C . SER A 1 473 ? -6.102 -8.969 -0.103 1 54.44 473 SER A C 1
ATOM 3794 O O . SER A 1 473 ? -6.844 -9.742 -0.708 1 54.44 473 SER A O 1
ATOM 3796 N N . GLU A 1 474 ? -6.648 -8.562 0.83 1 50.75 474 GLU A N 1
ATOM 3797 C CA . GLU A 1 474 ? -8.062 -8.25 0.628 1 50.75 474 GLU A CA 1
ATOM 3798 C C . GLU A 1 474 ? -8.234 -7.012 -0.243 1 50.75 474 GLU A C 1
ATOM 3800 O O . GLU A 1 474 ? -7.387 -6.113 -0.229 1 50.75 474 GLU A O 1
ATOM 3805 N N . SER A 1 475 ? -8.922 -7.238 -1.412 1 48 475 SER A N 1
ATOM 3806 C CA . SER A 1 475 ? -9.141 -6.305 -2.51 1 48 475 SER A CA 1
ATOM 3807 C C . SER A 1 475 ? -9.469 -4.91 -1.989 1 48 475 SER A C 1
ATOM 3809 O O . SER A 1 475 ? -10.039 -4.766 -0.903 1 48 475 SER A O 1
ATOM 3811 N N . ALA A 1 476 ? -8.695 -3.938 -2.74 1 47.03 476 ALA A N 1
ATOM 3812 C CA . ALA A 1 476 ? -8.672 -2.479 -2.699 1 47.03 476 ALA A CA 1
ATOM 3813 C C . ALA A 1 476 ? -9.805 -1.886 -3.531 1 47.03 476 ALA A C 1
ATOM 3815 O O . ALA A 1 476 ? -10.266 -2.504 -4.492 1 47.03 476 ALA A O 1
ATOM 3816 N N . GLN A 1 477 ? -10.664 -1.057 -3.025 1 43 477 GLN A N 1
ATOM 3817 C CA . GLN A 1 477 ? -11.555 -0.275 -3.875 1 43 477 GLN A CA 1
ATOM 3818 C C . GLN A 1 477 ? -10.797 0.837 -4.594 1 43 477 GLN A C 1
ATOM 3820 O O . GLN A 1 477 ? -9.609 1.054 -4.336 1 43 477 GLN A O 1
ATOM 3825 N N . ALA A 1 478 ? -11.484 1.84 -5.191 1 40.69 478 ALA A N 1
ATOM 3826 C CA . ALA A 1 478 ? -11.305 2.793 -6.285 1 40.69 478 ALA A CA 1
ATOM 3827 C C . ALA A 1 478 ? -10.148 3.744 -6.004 1 40.69 478 ALA A C 1
ATOM 3829 O O . ALA A 1 478 ? -10.039 4.293 -4.902 1 40.69 478 ALA A O 1
ATOM 3830 N N . GLY A 1 479 ? -9.031 3.559 -6.645 1 38.94 479 GLY A N 1
ATOM 3831 C CA . GLY A 1 479 ? -7.93 4.512 -6.68 1 38.94 479 GLY A CA 1
ATOM 3832 C C . GLY A 1 479 ? -8.32 5.848 -7.289 1 38.94 479 GLY A C 1
ATOM 3833 O O . GLY A 1 479 ? -9.391 5.977 -7.883 1 38.94 479 GLY A O 1
ATOM 3834 N N . VAL A 1 480 ? -7.555 6.879 -7 1 36.66 480 VAL A N 1
ATOM 3835 C CA . VAL A 1 480 ? -7.809 8.242 -7.457 1 36.66 480 VAL A CA 1
ATOM 3836 C C . VAL A 1 480 ? -8.062 8.242 -8.961 1 36.66 480 VAL A C 1
ATOM 3838 O O . VAL A 1 480 ? -8.945 8.961 -9.445 1 36.66 480 VAL A O 1
ATOM 3841 N N . TYR A 1 481 ? -7.164 7.688 -9.602 1 40.44 481 TYR A N 1
ATOM 3842 C CA . TYR A 1 481 ? -7.371 7.703 -11.047 1 40.44 481 TYR A CA 1
ATOM 3843 C C . TYR A 1 481 ? -8.211 6.508 -11.484 1 40.44 481 TYR A C 1
ATOM 3845 O O . TYR A 1 481 ? -8.125 6.082 -12.641 1 40.44 481 TYR A O 1
ATOM 3853 N N . GLY A 1 482 ? -9.023 6.059 -10.531 1 46.62 482 GLY A N 1
ATOM 3854 C CA . GLY A 1 482 ? -9.883 4.953 -10.914 1 46.62 482 GLY A CA 1
ATOM 3855 C C . GLY A 1 482 ? -9.258 3.594 -10.656 1 46.62 482 GLY A C 1
ATOM 3856 O O . GLY A 1 482 ? -9.891 2.561 -10.875 1 46.62 482 GLY A O 1
ATOM 3857 N N . GLY A 1 483 ? -7.906 3.621 -10.383 1 54.25 483 GLY A N 1
ATOM 3858 C CA . GLY A 1 483 ? -7.348 2.289 -10.219 1 54.25 483 GLY A CA 1
ATOM 3859 C C . GLY A 1 483 ? -7.434 1.779 -8.797 1 54.25 483 GLY A C 1
ATOM 3860 O O . GLY A 1 483 ? -7.852 2.508 -7.891 1 54.25 483 GLY A O 1
ATOM 3861 N N . LYS A 1 484 ? -7.484 0.518 -8.578 1 63.97 484 LYS A N 1
ATOM 3862 C CA . LYS A 1 484 ? -7.598 -0.17 -7.297 1 63.97 484 LYS A CA 1
ATOM 3863 C C . LYS A 1 484 ? -6.223 -0.403 -6.672 1 63.97 484 LYS A C 1
ATOM 3865 O O . LYS A 1 484 ? -5.285 -0.813 -7.359 1 63.97 484 LYS A O 1
ATOM 3870 N N . ILE A 1 485 ? -6.012 0.212 -5.395 1 71.56 485 ILE A N 1
ATOM 3871 C CA . ILE A 1 485 ? -4.801 -0.106 -4.652 1 71.56 485 ILE A CA 1
ATOM 3872 C C . ILE A 1 485 ? -5.031 -1.347 -3.791 1 71.56 485 ILE A C 1
ATOM 3874 O O . ILE A 1 485 ? -6.066 -1.463 -3.125 1 71.56 485 ILE A O 1
ATOM 3878 N N . ARG A 1 486 ? -4.148 -2.289 -4.039 1 77.19 486 ARG A N 1
ATOM 3879 C CA . ARG A 1 486 ? -4.195 -3.514 -3.244 1 77.19 486 ARG A CA 1
ATOM 3880 C C . ARG A 1 486 ? -3.008 -3.596 -2.293 1 77.19 486 ARG A C 1
ATOM 3882 O O . ARG A 1 486 ? -1.889 -3.223 -2.654 1 77.19 486 ARG A O 1
ATOM 3889 N N . GLY A 1 487 ? -3.381 -3.904 -0.981 1 79.88 487 GLY A N 1
ATOM 3890 C CA . GLY A 1 487 ? -2.334 -4.129 0.002 1 79.88 487 GLY A CA 1
ATOM 3891 C C . GLY A 1 487 ? -2.129 -5.598 0.329 1 79.88 487 GLY A C 1
ATOM 3892 O O . GLY A 1 487 ? -3.096 -6.352 0.457 1 79.88 487 GLY A O 1
ATOM 3893 N N . THR A 1 488 ? -0.83 -6.02 0.297 1 84.88 488 THR A N 1
ATOM 3894 C CA . THR A 1 488 ? -0.483 -7.395 0.639 1 84.88 488 THR A CA 1
ATOM 3895 C C . THR A 1 488 ? 0.521 -7.43 1.788 1 84.88 488 THR A C 1
ATOM 3897 O O . THR A 1 488 ? 1.566 -6.781 1.727 1 84.88 488 THR A O 1
ATOM 3900 N N . ARG A 1 489 ? 0.079 -8.188 2.852 1 89.06 489 ARG A N 1
ATOM 3901 C CA . ARG A 1 489 ? 1.015 -8.367 3.955 1 89.06 489 ARG A CA 1
ATOM 3902 C C . ARG A 1 489 ? 1.984 -9.516 3.666 1 89.06 489 ARG A C 1
ATOM 3904 O O . ARG A 1 489 ? 1.565 -10.609 3.285 1 89.06 489 ARG A O 1
ATOM 3911 N N . VAL A 1 490 ? 3.23 -9.242 3.848 1 91.88 490 VAL A N 1
ATOM 3912 C CA . VAL A 1 490 ? 4.262 -10.227 3.539 1 91.88 490 VAL A CA 1
ATOM 3913 C C . VAL A 1 490 ? 5.184 -10.398 4.742 1 91.88 490 VAL A C 1
ATOM 3915 O O . VAL A 1 490 ? 5.551 -9.422 5.402 1 91.88 490 VAL A O 1
ATOM 3918 N N . LYS A 1 491 ? 5.527 -11.594 5.035 1 92.25 491 LYS A N 1
ATOM 3919 C CA . LYS A 1 491 ? 6.52 -11.93 6.051 1 92.25 491 LYS A CA 1
ATOM 3920 C C . LYS A 1 491 ? 7.805 -12.453 5.414 1 92.25 491 LYS A C 1
ATOM 3922 O O . LYS A 1 491 ? 7.777 -13.438 4.664 1 92.25 491 LYS A O 1
ATOM 3927 N N . PHE A 1 492 ? 8.859 -11.789 5.664 1 93.88 492 PHE A N 1
ATOM 3928 C CA . PHE A 1 492 ? 10.172 -12.203 5.195 1 93.88 492 PHE A CA 1
ATOM 3929 C C . PHE A 1 492 ? 10.945 -12.914 6.301 1 93.88 492 PHE A C 1
ATOM 3931 O O . PHE A 1 492 ? 11.234 -12.32 7.344 1 93.88 492 PHE A O 1
ATOM 3938 N N . PHE A 1 493 ? 11.32 -14.164 6.066 1 93.31 493 PHE A N 1
ATOM 3939 C CA . PHE A 1 493 ? 12.062 -14.922 7.062 1 93.31 493 PHE A CA 1
ATOM 3940 C C . PHE A 1 493 ? 13.562 -14.844 6.789 1 93.31 493 PHE A C 1
ATOM 3942 O O . PHE A 1 493 ? 14.016 -15.156 5.684 1 93.31 493 PHE A O 1
ATOM 3949 N N . MET A 1 494 ? 14.227 -14.414 7.758 1 92.81 494 MET A N 1
ATOM 3950 C CA . MET A 1 494 ? 15.672 -14.25 7.668 1 92.81 494 MET A CA 1
ATOM 3951 C C . MET A 1 494 ? 16.375 -14.898 8.859 1 92.81 494 MET A C 1
ATOM 3953 O O . MET A 1 494 ? 15.711 -15.43 9.758 1 92.81 494 MET A O 1
ATOM 3957 N N . ARG A 1 495 ? 17.719 -14.922 8.766 1 90.88 495 ARG A N 1
ATOM 3958 C CA . ARG A 1 495 ? 18.516 -15.516 9.828 1 90.88 495 ARG A CA 1
ATOM 3959 C C . ARG A 1 495 ? 19.625 -14.562 10.281 1 90.88 495 ARG A C 1
ATOM 3961 O O . ARG A 1 495 ? 20.25 -13.898 9.461 1 90.88 495 ARG A O 1
ATOM 3968 N N . THR A 1 496 ? 19.734 -14.492 11.578 1 87.88 496 THR A N 1
ATOM 3969 C CA . THR A 1 496 ? 20.844 -13.719 12.125 1 87.88 496 THR A CA 1
ATOM 3970 C C . THR A 1 496 ? 22.172 -14.461 11.93 1 87.88 496 THR A C 1
ATOM 3972 O O . THR A 1 496 ? 22.172 -15.617 11.492 1 87.88 496 THR A O 1
ATOM 3975 N N . LEU A 1 497 ? 23.234 -13.781 12.234 1 84.06 497 LEU A N 1
ATOM 3976 C CA . LEU A 1 497 ? 24.547 -14.391 12.133 1 84.06 497 LEU A CA 1
ATOM 3977 C C . LEU A 1 497 ? 24.688 -15.57 13.094 1 84.06 497 LEU A C 1
ATOM 3979 O O . LEU A 1 497 ? 25.422 -16.516 12.828 1 84.06 497 LEU A O 1
ATOM 3983 N N . GLU A 1 498 ? 23.922 -15.555 14.203 1 85.12 498 GLU A N 1
ATOM 3984 C CA . GLU A 1 498 ? 23.953 -16.625 15.203 1 85.12 498 GLU A CA 1
ATOM 3985 C C . GLU A 1 498 ? 23.031 -17.766 14.812 1 85.12 498 GLU A C 1
ATOM 3987 O O . GLU A 1 498 ? 22.953 -18.781 15.516 1 85.12 498 GLU A O 1
ATOM 3992 N N . GLY A 1 499 ? 22.328 -17.641 13.75 1 83.12 499 GLY A N 1
ATOM 3993 C CA . GLY A 1 499 ? 21.5 -18.734 13.242 1 83.12 499 GLY A CA 1
ATOM 3994 C C . GLY A 1 499 ? 20.062 -18.641 13.703 1 83.12 499 GLY A C 1
ATOM 3995 O O . GLY A 1 499 ? 19.25 -19.516 13.406 1 83.12 499 GLY A O 1
ATOM 3996 N N . LYS A 1 500 ? 19.766 -17.531 14.391 1 88.31 500 LYS A N 1
ATOM 3997 C CA . LYS A 1 500 ? 18.391 -17.344 14.875 1 88.31 500 LYS A CA 1
ATOM 3998 C C . LYS A 1 500 ? 17.484 -16.844 13.75 1 88.31 500 LYS A C 1
ATOM 4000 O O . LYS A 1 500 ? 17.812 -15.867 13.078 1 88.31 500 LYS A O 1
ATOM 4005 N N . VAL A 1 501 ? 16.375 -17.594 13.617 1 90.06 501 VAL A N 1
ATOM 4006 C CA . VAL A 1 501 ? 15.43 -17.234 12.57 1 90.06 501 VAL A CA 1
ATOM 4007 C C . VAL A 1 501 ? 14.477 -16.156 13.086 1 90.06 501 VAL A C 1
ATOM 4009 O O . VAL A 1 501 ? 13.969 -16.25 14.211 1 90.06 501 VAL A O 1
ATOM 4012 N N . PHE A 1 502 ? 14.305 -15.086 12.328 1 90.62 502 PHE A N 1
ATOM 4013 C CA . PHE A 1 502 ? 13.328 -14.047 12.625 1 90.62 502 PHE A CA 1
ATOM 4014 C C . PHE A 1 502 ? 12.578 -13.633 11.367 1 90.62 502 PHE A C 1
ATOM 4016 O O . PHE A 1 502 ? 12.938 -14.031 10.258 1 90.62 502 PHE A O 1
ATOM 4023 N N . HIS A 1 503 ? 11.453 -13.016 11.555 1 90.5 503 HIS A N 1
ATOM 4024 C CA . HIS A 1 503 ? 10.734 -12.57 10.367 1 90.5 503 HIS A CA 1
ATOM 4025 C C . HIS A 1 503 ? 10.43 -11.078 10.438 1 90.5 503 HIS A C 1
ATOM 4027 O O . HIS A 1 503 ? 10.344 -10.508 11.531 1 90.5 503 HIS A O 1
ATOM 4033 N N . HIS A 1 504 ? 10.492 -10.5 9.305 1 90.81 504 HIS A N 1
ATOM 4034 C CA . HIS A 1 504 ? 10.094 -9.117 9.07 1 90.81 504 HIS A CA 1
ATOM 4035 C C . HIS A 1 504 ? 8.789 -9.039 8.289 1 90.81 504 HIS A C 1
ATOM 4037 O O . HIS A 1 504 ? 8.68 -9.609 7.199 1 90.81 504 HIS A O 1
ATOM 4043 N N . SER A 1 505 ? 7.777 -8.375 8.969 1 89 505 SER A N 1
ATOM 4044 C CA . SER A 1 505 ? 6.465 -8.273 8.328 1 89 505 SER A CA 1
ATOM 4045 C C . SER A 1 505 ? 6.195 -6.852 7.844 1 89 505 SER A C 1
ATOM 4047 O O . SER A 1 505 ? 6.516 -5.883 8.531 1 89 505 SER A O 1
ATOM 4049 N N . GLU A 1 506 ? 5.668 -6.699 6.645 1 88.38 506 GLU A N 1
ATOM 4050 C CA . GLU A 1 506 ? 5.32 -5.383 6.125 1 88.38 506 GLU A CA 1
ATOM 4051 C C . GLU A 1 506 ? 4.141 -5.461 5.16 1 88.38 506 GLU A C 1
ATOM 4053 O O . GLU A 1 506 ? 3.863 -6.52 4.598 1 88.38 506 GLU A O 1
ATOM 4058 N N . LEU A 1 507 ? 3.438 -4.34 5.027 1 87.81 507 LEU A N 1
ATOM 4059 C CA . LEU A 1 507 ? 2.34 -4.191 4.078 1 87.81 507 LEU A CA 1
ATOM 4060 C C . LEU A 1 507 ? 2.822 -3.545 2.783 1 87.81 507 LEU A C 1
ATOM 4062 O O . LEU A 1 507 ? 3.379 -2.445 2.803 1 87.81 507 LEU A O 1
ATOM 4066 N N . LEU A 1 508 ? 2.688 -4.219 1.684 1 87.88 508 LEU A N 1
ATOM 4067 C CA . LEU A 1 508 ? 3.098 -3.703 0.382 1 87.88 508 LEU A CA 1
ATOM 4068 C C . LEU A 1 508 ? 1.886 -3.275 -0.44 1 87.88 508 LEU A C 1
ATOM 4070 O O . LEU A 1 508 ? 0.848 -3.939 -0.417 1 87.88 508 LEU A O 1
ATOM 4074 N N . ALA A 1 509 ? 2.012 -2.166 -1.15 1 82.25 509 ALA A N 1
ATOM 4075 C CA . ALA A 1 509 ? 0.924 -1.654 -1.979 1 82.25 509 ALA A CA 1
ATOM 4076 C C . ALA A 1 509 ? 1.209 -1.882 -3.461 1 82.25 509 ALA A C 1
ATOM 4078 O O . ALA A 1 509 ? 2.354 -1.766 -3.904 1 82.25 509 ALA A O 1
ATOM 4079 N N . THR A 1 510 ? 0.19 -2.254 -4.156 1 80.75 510 THR A N 1
ATOM 4080 C CA . THR A 1 510 ? 0.281 -2.375 -5.605 1 80.75 510 THR A CA 1
ATOM 4081 C C . THR A 1 510 ? -0.848 -1.604 -6.285 1 80.75 510 THR A C 1
ATOM 4083 O O . THR A 1 510 ? -1.96 -1.529 -5.758 1 80.75 510 THR A O 1
ATOM 4086 N N . ASP A 1 511 ? -0.467 -0.714 -7.25 1 71.06 511 ASP A N 1
ATOM 4087 C CA . ASP A 1 511 ? -1.477 0.03 -7.996 1 71.06 511 ASP A CA 1
ATOM 4088 C C . ASP A 1 511 ? -1.853 -0.695 -9.289 1 71.06 511 ASP A C 1
ATOM 4090 O O . ASP A 1 511 ? -0.978 -1.157 -10.023 1 71.06 511 ASP A O 1
ATOM 4094 N N . GLU A 1 512 ? -3.137 -0.982 -9.359 1 59.38 512 GLU A N 1
ATOM 4095 C CA . GLU A 1 512 ? -3.604 -1.579 -10.602 1 59.38 512 GLU A CA 1
ATOM 4096 C C . GLU A 1 512 ? -3.92 -0.509 -11.641 1 59.38 512 GLU A C 1
ATOM 4098 O O . GLU A 1 512 ? -5.023 0.041 -11.664 1 59.38 512 GLU A O 1
ATOM 4103 N N . ALA A 1 513 ? -3.018 0.529 -11.906 1 51.47 513 ALA A N 1
ATOM 4104 C CA . ALA A 1 513 ? -3.432 1.484 -12.93 1 51.47 513 ALA A CA 1
ATOM 4105 C C . ALA A 1 513 ? -3.936 0.766 -14.18 1 51.47 513 ALA A C 1
ATOM 4107 O O . ALA A 1 513 ? -3.33 -0.211 -14.633 1 51.47 513 ALA A O 1
ATOM 4108 N N . PRO A 1 514 ? -5.121 1.119 -14.562 1 46.22 514 PRO A N 1
ATOM 4109 C CA . PRO A 1 514 ? -5.566 0.586 -15.859 1 46.22 514 PRO A CA 1
ATOM 4110 C C . PRO A 1 514 ? -4.559 0.833 -16.969 1 46.22 514 PRO A C 1
ATOM 4112 O O . PRO A 1 514 ? -3.805 1.81 -16.938 1 46.22 514 PRO A O 1
ATOM 4115 N N . ALA A 1 515 ? -4.211 -0.229 -17.781 1 43.09 515 ALA A N 1
ATOM 4116 C CA . ALA A 1 515 ? -3.332 -0.23 -18.938 1 43.09 515 ALA A CA 1
ATOM 4117 C C . ALA A 1 515 ? -3.436 1.087 -19.703 1 43.09 515 ALA A C 1
ATOM 4119 O O . ALA A 1 515 ? -2.469 1.524 -20.344 1 43.09 515 ALA A O 1
ATOM 4120 N N . SER A 1 516 ? -4.508 1.785 -19.797 1 38.12 516 SER A N 1
ATOM 4121 C CA . SER A 1 516 ? -4.711 2.955 -20.641 1 38.12 516 SER A CA 1
ATOM 4122 C C . SER A 1 516 ? -4.016 4.184 -20.078 1 38.12 516 SER A C 1
ATOM 4124 O O . SER A 1 516 ? -3.857 5.191 -20.766 1 38.12 516 SER A O 1
ATOM 4126 N N . PHE A 1 517 ? -3.809 4.27 -18.812 1 36.97 517 PHE A N 1
ATOM 4127 C CA . PHE A 1 517 ? -3.346 5.543 -18.266 1 36.97 517 PHE A CA 1
ATOM 4128 C C . PHE A 1 517 ? -1.84 5.516 -18.031 1 36.97 517 PHE A C 1
ATOM 4130 O O . PHE A 1 517 ? -1.331 6.203 -17.156 1 36.97 517 PHE A O 1
ATOM 4137 N N . ARG A 1 518 ? -1.212 4.555 -18.516 1 36.88 518 ARG A N 1
ATOM 4138 C CA . ARG A 1 518 ? 0.241 4.641 -18.406 1 36.88 518 ARG A CA 1
ATOM 4139 C C . ARG A 1 518 ? 0.769 5.895 -19.094 1 36.88 518 ARG A C 1
ATOM 4141 O O . ARG A 1 518 ? 0.538 6.105 -20.281 1 36.88 518 ARG A O 1
ATOM 4148 N N . PRO A 1 519 ? 1.12 6.871 -18.297 1 32.72 519 PRO A N 1
ATOM 4149 C CA . PRO A 1 519 ? 1.711 7.984 -19.047 1 32.72 519 PRO A CA 1
ATOM 4150 C C . PRO A 1 519 ? 2.812 7.527 -20 1 32.72 519 PRO A C 1
ATOM 4152 O O . PRO A 1 519 ? 3.508 6.547 -19.719 1 32.72 519 PRO A O 1
ATOM 4155 N N . ALA A 1 520 ? 2.768 7.773 -21.266 1 30.52 520 ALA A N 1
ATOM 4156 C CA . ALA A 1 520 ? 3.852 7.703 -22.234 1 30.52 520 ALA A CA 1
ATOM 4157 C C . ALA A 1 520 ? 5.168 8.18 -21.625 1 30.52 520 ALA A C 1
ATOM 4159 O O . ALA A 1 520 ? 5.203 9.18 -20.906 1 30.52 520 ALA A O 1
ATOM 4160 N N . SER A 1 521 ? 6.207 7.367 -21.5 1 33.66 521 SER A N 1
ATOM 4161 C CA . SER A 1 521 ? 7.602 7.746 -21.297 1 33.66 521 SER A CA 1
ATOM 4162 C C . SER A 1 521 ? 7.902 9.109 -21.906 1 33.66 521 SER A C 1
ATOM 4164 O O . SER A 1 521 ? 7.719 9.305 -23.109 1 33.66 521 SER A O 1
ATOM 4166 N N . SER A 1 522 ? 7.707 10.148 -21.266 1 30.69 522 SER A N 1
ATOM 4167 C CA . SER A 1 522 ? 8.289 11.375 -21.797 1 30.69 522 SER A CA 1
ATOM 4168 C C . SER A 1 522 ? 9.734 11.164 -22.219 1 30.69 522 SER A C 1
ATOM 4170 O O . SER A 1 522 ? 10.578 10.766 -21.406 1 30.69 522 SER A O 1
ATOM 4172 N N . LYS A 1 523 ? 10.055 10.883 -23.531 1 30.94 523 LYS A N 1
ATOM 4173 C CA . LYS A 1 523 ? 11.312 11.102 -24.234 1 30.94 523 LYS A CA 1
ATOM 4174 C C . LYS A 1 523 ? 11.961 12.422 -23.812 1 30.94 523 LYS A C 1
ATOM 4176 O O . LYS A 1 523 ? 11.406 13.492 -24.062 1 30.94 523 LYS A O 1
ATOM 4181 N N . SER A 1 524 ? 12.648 12.516 -22.656 1 28.19 524 SER A N 1
ATOM 4182 C CA . SER A 1 524 ? 13.562 13.656 -22.656 1 28.19 524 SER A CA 1
ATOM 4183 C C . SER A 1 524 ? 14.266 13.805 -24 1 28.19 524 SER A C 1
ATOM 4185 O O . SER A 1 524 ? 14.734 12.82 -24.562 1 28.19 524 SER A O 1
ATOM 4187 N N . PRO A 1 525 ? 13.945 14.828 -24.797 1 25.69 525 PRO A N 1
ATOM 4188 C CA . PRO A 1 525 ? 14.766 15.141 -25.984 1 25.69 525 PRO A CA 1
ATOM 4189 C C . PRO A 1 525 ? 16.266 15.016 -25.703 1 25.69 525 PRO A C 1
ATOM 4191 O O . PRO A 1 525 ? 16.688 15.125 -24.547 1 25.69 525 PRO A O 1
ATOM 4194 N N . GLU A 1 526 ? 17.016 14.438 -26.625 1 24.58 526 GLU A N 1
ATOM 4195 C CA . GLU A 1 526 ? 18.438 14.477 -26.969 1 24.58 526 GLU A CA 1
ATOM 4196 C C . GLU A 1 526 ? 19 15.891 -26.844 1 24.58 526 GLU A C 1
ATOM 4198 O O . GLU A 1 526 ? 18.578 16.797 -27.562 1 24.58 526 GLU A O 1
ATOM 4203 N N . SER A 1 527 ? 18.969 16.734 -25.719 1 21.77 527 SER A N 1
ATOM 4204 C CA . SER A 1 527 ? 20.094 17.641 -25.922 1 21.77 527 SER A CA 1
ATOM 4205 C C . SER A 1 527 ? 21.422 16.922 -25.75 1 21.77 527 SER A C 1
ATOM 4207 O O . SER A 1 527 ? 21.547 16.031 -24.891 1 21.77 527 SER A O 1
ATOM 4209 N N . MET B 1 1 ? -67.562 21.547 28.109 1 23.48 1 MET B N 1
ATOM 4210 C CA . MET B 1 1 ? -67.062 22.906 28.109 1 23.48 1 MET B CA 1
ATOM 4211 C C . MET B 1 1 ? -65.562 22.922 27.875 1 23.48 1 MET B C 1
ATOM 4213 O O . MET B 1 1 ? -64.812 22.266 28.594 1 23.48 1 MET B O 1
ATOM 4217 N N . ALA B 1 2 ? -65.125 23.188 26.609 1 33.47 2 ALA B N 1
ATOM 4218 C CA . ALA B 1 2 ? -63.719 23.156 26.141 1 33.47 2 ALA B CA 1
ATOM 4219 C C . ALA B 1 2 ? -62.812 24.047 26.984 1 33.47 2 ALA B C 1
ATOM 4221 O O . ALA B 1 2 ? -63.125 25.203 27.234 1 33.47 2 ALA B O 1
ATOM 4222 N N . ARG B 1 3 ? -62.094 23.531 27.984 1 35.56 3 ARG B N 1
ATOM 4223 C CA . ARG B 1 3 ? -61.188 24.25 28.891 1 35.56 3 ARG B CA 1
ATOM 4224 C C . ARG B 1 3 ? -60.406 25.312 28.141 1 35.56 3 ARG B C 1
ATOM 4226 O O . ARG B 1 3 ? -59.812 25.031 27.078 1 35.56 3 ARG B O 1
ATOM 4233 N N . LYS B 1 4 ? -60.719 26.594 28.203 1 35.19 4 LYS B N 1
ATOM 4234 C CA . LYS B 1 4 ? -60.062 27.781 27.672 1 35.19 4 LYS B CA 1
ATOM 4235 C C . LYS B 1 4 ? -58.562 27.781 28.031 1 35.19 4 LYS B C 1
ATOM 4237 O O . LYS B 1 4 ? -58.219 27.719 29.219 1 35.19 4 LYS B O 1
ATOM 4242 N N . GLY B 1 5 ? -57.719 27.062 27.328 1 40.28 5 GLY B N 1
ATOM 4243 C CA . GLY B 1 5 ? -56.25 26.984 27.516 1 40.28 5 GLY B CA 1
ATOM 4244 C C . GLY B 1 5 ? -55.625 28.344 27.781 1 40.28 5 GLY B C 1
ATOM 4245 O O . GLY B 1 5 ? -55.906 29.312 27.109 1 40.28 5 GLY B O 1
ATOM 4246 N N . SER B 1 6 ? -55.5 28.75 29.078 1 44.06 6 SER B N 1
ATOM 4247 C CA . SER B 1 6 ? -54.938 30 29.531 1 44.06 6 SER B CA 1
ATOM 4248 C C . SER B 1 6 ? -53.719 30.391 28.703 1 44.06 6 SER B C 1
ATOM 4250 O O . SER B 1 6 ? -52.969 29.516 28.266 1 44.06 6 SER B O 1
ATOM 4252 N N . ARG B 1 7 ? -53.75 31.641 28.156 1 52.66 7 ARG B N 1
ATOM 4253 C CA . ARG B 1 7 ? -52.781 32.219 27.234 1 52.66 7 ARG B CA 1
ATOM 4254 C C . ARG B 1 7 ? -51.375 32.25 27.859 1 52.66 7 ARG B C 1
ATOM 4256 O O . ARG B 1 7 ? -51.188 32.844 28.922 1 52.66 7 ARG B O 1
ATOM 4263 N N . LYS B 1 8 ? -50.406 31.406 27.578 1 54.31 8 LYS B N 1
ATOM 4264 C CA . LYS B 1 8 ? -48.969 31.359 27.922 1 54.31 8 LYS B CA 1
ATOM 4265 C C . LYS B 1 8 ? -48.25 32.625 27.469 1 54.31 8 LYS B C 1
ATOM 4267 O O . LYS B 1 8 ? -48.594 33.188 26.422 1 54.31 8 LYS B O 1
ATOM 4272 N N . VAL B 1 9 ? -47.812 33.469 28.453 1 61.34 9 VAL B N 1
ATOM 4273 C CA . VAL B 1 9 ? -47.062 34.656 28.047 1 61.34 9 VAL B CA 1
ATOM 4274 C C . VAL B 1 9 ? -45.75 34.219 27.422 1 61.34 9 VAL B C 1
ATOM 4276 O O . VAL B 1 9 ? -45.094 33.312 27.906 1 61.34 9 VAL B O 1
ATOM 4279 N N . ARG B 1 10 ? -45.375 34.719 26.234 1 63.22 10 ARG B N 1
ATOM 4280 C CA . ARG B 1 10 ? -44.188 34.375 25.469 1 63.22 10 ARG B CA 1
ATOM 4281 C C . ARG B 1 10 ? -42.938 34.969 26.094 1 63.22 10 ARG B C 1
ATOM 4283 O O . ARG B 1 10 ? -41.812 34.531 25.828 1 63.22 10 ARG B O 1
ATOM 4290 N N . THR B 1 11 ? -43.188 35.938 27.094 1 66 11 THR B N 1
ATOM 4291 C CA . THR B 1 11 ? -42.062 36.719 27.641 1 66 11 THR B CA 1
ATOM 4292 C C . THR B 1 11 ? -41.781 36.312 29.094 1 66 11 THR B C 1
ATOM 4294 O O . THR B 1 11 ? -41.188 37.094 29.859 1 66 11 THR B O 1
ATOM 4297 N N . GLY B 1 12 ? -42.188 35.281 29.516 1 72.88 12 GLY B N 1
ATOM 4298 C CA . GLY B 1 12 ? -42.031 34.812 30.875 1 72.88 12 GLY B CA 1
ATOM 4299 C C . GLY B 1 12 ? -40.625 34.344 31.203 1 72.88 12 GLY B C 1
ATOM 4300 O O . GLY B 1 12 ? -39.812 34.188 30.297 1 72.88 12 GLY B O 1
ATOM 4301 N N . CYS B 1 13 ? -40.375 34.25 32.5 1 72.75 13 CYS B N 1
ATOM 4302 C CA . CYS B 1 13 ? -39.062 33.781 32.938 1 72.75 13 CYS B CA 1
ATOM 4303 C C . CYS B 1 13 ? -38.812 32.344 32.531 1 72.75 13 CYS B C 1
ATOM 4305 O O . CYS B 1 13 ? -39.75 31.594 32.312 1 72.75 13 CYS B O 1
ATOM 4307 N N . LEU B 1 14 ? -37.594 31.891 32.438 1 73 14 LEU B N 1
ATOM 4308 C CA . LEU B 1 14 ? -37.188 30.578 31.922 1 73 14 LEU B CA 1
ATOM 4309 C C . LEU B 1 14 ? -37.719 29.469 32.812 1 73 14 LEU B C 1
ATOM 4311 O O . LEU B 1 14 ? -38.188 28.438 32.312 1 73 14 LEU B O 1
ATOM 4315 N N . THR B 1 15 ? -37.875 29.641 34 1 77.44 15 THR B N 1
ATOM 4316 C CA . THR B 1 15 ? -38.344 28.656 34.969 1 77.44 15 THR B CA 1
ATOM 4317 C C . THR B 1 15 ? -39.844 28.438 34.812 1 77.44 15 THR B C 1
ATOM 4319 O O . THR B 1 15 ? -40.312 27.297 34.781 1 77.44 15 THR B O 1
ATOM 4322 N N . CYS B 1 16 ? -40.531 29.469 34.625 1 77.06 16 CYS B N 1
ATOM 4323 C CA . CYS B 1 16 ? -42 29.344 34.438 1 77.06 16 CYS B CA 1
ATOM 4324 C C . CYS B 1 16 ? -42.344 28.719 33.094 1 77.06 16 CYS B C 1
ATOM 4326 O O . CYS B 1 16 ? -43.312 27.969 33 1 77.06 16 CYS B O 1
ATOM 4328 N N . LYS B 1 17 ? -41.469 28.938 32.062 1 72.12 17 LYS B N 1
ATOM 4329 C CA . LYS B 1 17 ? -41.656 28.359 30.719 1 72.12 17 LYS B CA 1
ATOM 4330 C C . LYS B 1 17 ? -41.438 26.844 30.734 1 72.12 17 LYS B C 1
ATOM 4332 O O . LYS B 1 17 ? -42.188 26.109 30.125 1 72.12 17 LYS B O 1
ATOM 4337 N N . ILE B 1 18 ? -40.562 26.438 31.547 1 73.25 18 ILE B N 1
ATOM 4338 C CA . ILE B 1 18 ? -40.281 25.016 31.703 1 73.25 18 ILE B CA 1
ATOM 4339 C C . ILE B 1 18 ? -41.406 24.344 32.469 1 73.25 18 ILE B C 1
ATOM 4341 O O . ILE B 1 18 ? -41.844 23.234 32.125 1 73.25 18 ILE B O 1
ATOM 4345 N N . ARG B 1 19 ? -41.969 25.016 33.281 1 74.44 19 ARG B N 1
ATOM 4346 C CA . ARG B 1 19 ? -43 24.469 34.125 1 74.44 19 ARG B CA 1
ATOM 4347 C C . ARG B 1 19 ? -44.375 24.594 33.469 1 74.44 19 ARG B C 1
ATOM 4349 O O . ARG B 1 19 ? -45.375 24.047 33.969 1 74.44 19 ARG B O 1
ATOM 4356 N N . LYS B 1 20 ? -44.312 25.281 32.344 1 73.75 20 LYS B N 1
ATOM 4357 C CA . LYS B 1 20 ? -45.531 25.531 31.562 1 73.75 20 LYS B CA 1
ATOM 4358 C C . LYS B 1 20 ? -46.625 26.188 32.438 1 73.75 20 LYS B C 1
ATOM 4360 O O . LYS B 1 20 ? -47.781 25.828 32.344 1 73.75 20 LYS B O 1
ATOM 4365 N N . VAL B 1 21 ? -46.125 27.109 33.281 1 80.38 21 VAL B N 1
ATOM 4366 C CA . VAL B 1 21 ? -47.094 27.891 34.094 1 80.38 21 VAL B CA 1
ATOM 4367 C C . VAL B 1 21 ? -47.031 29.359 33.656 1 80.38 21 VAL B C 1
ATOM 4369 O O . VAL B 1 21 ? -46.031 29.812 33.125 1 80.38 21 VAL B O 1
ATOM 4372 N N . LYS B 1 22 ? -48.156 30.062 33.781 1 77.69 22 LYS B N 1
ATOM 4373 C CA . LYS B 1 22 ? -48.219 31.469 33.406 1 77.69 22 LYS B CA 1
ATOM 4374 C C . LYS B 1 22 ? -47.312 32.312 34.281 1 77.69 22 LYS B C 1
ATOM 4376 O O . LYS B 1 22 ? -47.438 32.312 35.531 1 77.69 22 LYS B O 1
ATOM 4381 N N . CYS B 1 23 ? -46.281 32.969 33.688 1 76.12 23 CYS B N 1
ATOM 4382 C CA . CYS B 1 23 ? -45.344 33.844 34.375 1 76.12 23 CYS B CA 1
ATOM 4383 C C . CYS B 1 23 ? -45.938 35.219 34.594 1 76.12 23 CYS B C 1
ATOM 4385 O O . CYS B 1 23 ? -46.688 35.719 33.75 1 76.12 23 CYS B O 1
ATOM 4387 N N . ASP B 1 24 ? -45.781 35.875 35.594 1 79.19 24 ASP B N 1
ATOM 4388 C CA . ASP B 1 24 ? -46.281 37.219 35.844 1 79.19 24 ASP B CA 1
ATOM 4389 C C . ASP B 1 24 ? -45.312 38.281 35.312 1 79.19 24 ASP B C 1
ATOM 4391 O O . ASP B 1 24 ? -45.562 39.469 35.469 1 79.19 24 ASP B O 1
ATOM 4395 N N . GLU B 1 25 ? -44.219 37.969 34.688 1 76.06 25 GLU B N 1
ATOM 4396 C CA . GLU B 1 25 ? -43.219 38.75 33.969 1 76.06 25 GLU B CA 1
ATOM 4397 C C . GLU B 1 25 ? -42.656 39.844 34.875 1 76.06 25 GLU B C 1
ATOM 4399 O O . GLU B 1 25 ? -42.125 40.844 34.406 1 76.06 25 GLU B O 1
ATOM 4404 N N . ALA B 1 26 ? -42.781 39.562 36.25 1 78.81 26 ALA B N 1
ATOM 4405 C CA . ALA B 1 26 ? -42.125 40.531 37.125 1 78.81 26 ALA B CA 1
ATOM 4406 C C . ALA B 1 26 ? -40.625 40.406 37.031 1 78.81 26 ALA B C 1
ATOM 4408 O O . ALA B 1 26 ? -40.062 39.312 36.875 1 78.81 26 ALA B O 1
ATOM 4409 N N . LYS B 1 27 ? -39.781 41.531 36.875 1 74.75 27 LYS B N 1
ATOM 4410 C CA . LYS B 1 27 ? -38.344 41.594 36.781 1 74.75 27 LYS B CA 1
ATOM 4411 C C . LYS B 1 27 ? -37.75 42.125 38.094 1 74.75 27 LYS B C 1
ATOM 4413 O O . LYS B 1 27 ? -38.375 42.906 38.812 1 74.75 27 LYS B O 1
ATOM 4418 N N . PRO B 1 28 ? -36.594 41.469 38.469 1 70.62 28 PRO B N 1
ATOM 4419 C CA . PRO B 1 28 ? -35.75 40.562 37.688 1 70.62 28 PRO B CA 1
ATOM 4420 C C . PRO B 1 28 ? -36.188 39.094 37.875 1 70.62 28 PRO B C 1
ATOM 4422 O O . PRO B 1 28 ? -35.812 38.25 37.094 1 70.62 28 PRO B O 1
ATOM 4425 N N . PHE B 1 29 ? -36.938 38.812 38.938 1 79.38 29 PHE B N 1
ATOM 4426 C CA . PHE B 1 29 ? -37.469 37.469 39.219 1 79.38 29 PHE B CA 1
ATOM 4427 C C . PHE B 1 29 ? -38.969 37.5 39.25 1 79.38 29 PHE B C 1
ATOM 4429 O O . PHE B 1 29 ? -39.594 38.406 39.812 1 79.38 29 PHE B O 1
ATOM 4436 N N . CYS B 1 30 ? -39.562 36.5 38.562 1 77.69 30 CYS B N 1
ATOM 4437 C CA . CYS B 1 30 ? -41 36.469 38.562 1 77.69 30 CYS B CA 1
ATOM 4438 C C . CYS B 1 30 ? -41.562 36.031 39.938 1 77.69 30 CYS B C 1
ATOM 4440 O O . CYS B 1 30 ? -40.906 35.281 40.656 1 77.69 30 CYS B O 1
ATOM 4442 N N . GLN B 1 31 ? -42.625 36.594 40.344 1 81.19 31 GLN B N 1
ATOM 4443 C CA . GLN B 1 31 ? -43.25 36.344 41.656 1 81.19 31 GLN B CA 1
ATOM 4444 C C . GLN B 1 31 ? -43.75 34.906 41.75 1 81.19 31 GLN B C 1
ATOM 4446 O O . GLN B 1 31 ? -43.812 34.344 42.844 1 81.19 31 GLN B O 1
ATOM 4451 N N . ARG B 1 32 ? -43.938 34.281 40.562 1 79.44 32 ARG B N 1
ATOM 4452 C CA . ARG B 1 32 ? -44.406 32.906 40.562 1 79.44 32 ARG B CA 1
ATOM 4453 C C . ARG B 1 32 ? -43.312 31.953 41.031 1 79.44 32 ARG B C 1
ATOM 4455 O O . ARG B 1 32 ? -43.562 31.016 41.781 1 79.44 32 ARG B O 1
ATOM 4462 N N . CYS B 1 33 ? -42.188 32.156 40.562 1 79.44 33 CYS B N 1
ATOM 4463 C CA . CYS B 1 33 ? -41.062 31.344 40.969 1 79.44 33 CYS B CA 1
ATOM 4464 C C . CYS B 1 33 ? -40.656 31.609 42.406 1 79.44 33 CYS B C 1
ATOM 4466 O O . CYS B 1 33 ? -40.469 30.672 43.188 1 79.44 33 CYS B O 1
ATOM 4468 N N . THR B 1 34 ? -40.656 32.875 42.812 1 79 34 THR B N 1
ATOM 4469 C CA . THR B 1 34 ? -40.25 33.25 44.156 1 79 34 THR B CA 1
ATOM 4470 C C . THR B 1 34 ? -41.219 32.719 45.188 1 79 34 THR B C 1
ATOM 4472 O O . THR B 1 34 ? -40.812 32.281 46.25 1 79 34 THR B O 1
ATOM 4475 N N . LYS B 1 35 ? -42.469 32.75 44.875 1 78.5 35 LYS B N 1
ATOM 4476 C CA . LYS B 1 35 ? -43.469 32.344 45.875 1 78.5 35 LYS B CA 1
ATOM 4477 C C . LYS B 1 35 ? -43.5 30.828 46 1 78.5 35 LYS B C 1
ATOM 4479 O O . LYS B 1 35 ? -43.875 30.312 47.062 1 78.5 35 LYS B O 1
ATOM 4484 N N . THR B 1 36 ? -43.156 30.156 44.906 1 79.31 36 THR B N 1
ATOM 4485 C CA . THR B 1 36 ? -43.188 28.703 44.938 1 79.31 36 THR B CA 1
ATOM 4486 C C . THR B 1 36 ? -41.844 28.141 45.375 1 79.31 36 THR B C 1
ATOM 4488 O O . THR B 1 36 ? -41.656 26.922 45.375 1 79.31 36 THR B O 1
ATOM 4491 N N . GLY B 1 37 ? -40.844 29.016 45.719 1 77.94 37 GLY B N 1
ATOM 4492 C CA . GLY B 1 37 ? -39.562 28.609 46.219 1 77.94 37 GLY B CA 1
ATOM 4493 C C . GLY B 1 37 ? -38.625 28.109 45.156 1 77.94 37 GLY B C 1
ATOM 4494 O O . GLY B 1 37 ? -37.656 27.406 45.438 1 77.94 37 GLY B O 1
ATOM 4495 N N . ARG B 1 38 ? -39.062 28.391 44 1 74.62 38 ARG B N 1
ATOM 4496 C CA . ARG B 1 38 ? -38.219 27.922 42.906 1 74.62 38 ARG B CA 1
ATOM 4497 C C . ARG B 1 38 ? -37.25 29.031 42.438 1 74.62 38 ARG B C 1
ATOM 4499 O O . ARG B 1 38 ? -37.531 30.219 42.594 1 74.62 38 ARG B O 1
ATOM 4506 N N . LYS B 1 39 ? -36.125 28.75 42 1 75.44 39 LYS B N 1
ATOM 4507 C CA . LYS B 1 39 ? -35.156 29.703 41.406 1 75.44 39 LYS B CA 1
ATOM 4508 C C . LYS B 1 39 ? -35.656 30.219 40.062 1 75.44 39 LYS B C 1
ATOM 4510 O O . LYS B 1 39 ? -35.938 29.438 39.156 1 75.44 39 LYS B O 1
ATOM 4515 N N . CYS B 1 40 ? -35.969 31.516 39.906 1 73.69 40 CYS B N 1
ATOM 4516 C CA . CYS B 1 40 ? -36.344 32.156 38.656 1 73.69 40 CYS B CA 1
ATOM 4517 C C . CYS B 1 40 ? -35.125 32.344 37.75 1 73.69 40 CYS B C 1
ATOM 4519 O O . CYS B 1 40 ? -34.188 33.062 38.125 1 73.69 40 CYS B O 1
ATOM 4521 N N . ASP B 1 41 ? -35.062 31.625 36.719 1 70.56 41 ASP B N 1
ATOM 4522 C CA . ASP B 1 41 ? -33.875 31.609 35.875 1 70.56 41 ASP B CA 1
ATOM 4523 C C . ASP B 1 41 ? -33.875 32.781 34.906 1 70.56 41 ASP B C 1
ATOM 4525 O O . ASP B 1 41 ? -33.188 32.781 33.875 1 70.56 41 ASP B O 1
ATOM 4529 N N . GLY B 1 42 ? -34.656 33.844 35.094 1 69.5 42 GLY B N 1
ATOM 4530 C CA . GLY B 1 42 ? -34.688 35.094 34.375 1 69.5 42 GLY B CA 1
ATOM 4531 C C . GLY B 1 42 ? -35.469 35.031 33.094 1 69.5 42 GLY B C 1
ATOM 4532 O O . GLY B 1 42 ? -36.125 34.031 32.812 1 69.5 42 GLY B O 1
ATOM 4533 N N . TYR B 1 43 ? -35.594 36.25 32.406 1 61.38 43 TYR B N 1
ATOM 4534 C CA . TYR B 1 43 ? -36.406 36.469 31.203 1 61.38 43 TYR B CA 1
ATOM 4535 C C . TYR B 1 43 ? -35.531 36.469 29.938 1 61.38 43 TYR B C 1
ATOM 4537 O O . TYR B 1 43 ? -34.375 36.875 29.984 1 61.38 43 TYR B O 1
ATOM 4545 N N . MET B 1 44 ? -35.938 35.812 28.922 1 48.59 44 MET B N 1
ATOM 4546 C CA . MET B 1 44 ? -35.281 35.969 27.625 1 48.59 44 MET B CA 1
ATOM 4547 C C . MET B 1 44 ? -35.5 37.344 27.047 1 48.59 44 MET B C 1
ATOM 4549 O O . MET B 1 44 ? -36.656 37.781 26.922 1 48.59 44 MET B O 1
ATOM 4553 N N . LEU B 1 45 ? -34.594 38.25 27.156 1 41.97 45 LEU B N 1
ATOM 4554 C CA . LEU B 1 45 ? -34.75 39.531 26.5 1 41.97 45 LEU B CA 1
ATOM 4555 C C . LEU B 1 45 ? -34.969 39.344 25 1 41.97 45 LEU B C 1
ATOM 4557 O O . LEU B 1 45 ? -34.219 38.594 24.359 1 41.97 45 LEU B O 1
ATOM 4561 N N . PRO B 1 46 ? -36.062 39.594 24.469 1 35.06 46 PRO B N 1
ATOM 4562 C CA . PRO B 1 46 ? -36.156 39.688 23.016 1 35.06 46 PRO B CA 1
ATOM 4563 C C . PRO B 1 46 ? -35.094 40.625 22.422 1 35.06 46 PRO B C 1
ATOM 4565 O O . PRO B 1 46 ? -34.781 41.656 23.016 1 35.06 46 PRO B O 1
ATOM 4568 N N . TRP B 1 47 ? -34.125 40.125 21.547 1 31.69 47 TRP B N 1
ATOM 4569 C CA . TRP B 1 47 ? -33.25 41 20.766 1 31.69 47 TRP B CA 1
ATOM 4570 C C . TRP B 1 47 ? -34.062 42 19.969 1 31.69 47 TRP B C 1
ATOM 4572 O O . TRP B 1 47 ? -34.75 41.656 19 1 31.69 47 TRP B O 1
ATOM 4582 N N . ALA B 1 48 ? -34.844 42.781 20.484 1 31.45 48 ALA B N 1
ATOM 4583 C CA . ALA B 1 48 ? -35.438 43.812 19.625 1 31.45 48 ALA B CA 1
ATOM 4584 C C . ALA B 1 48 ? -34.438 44.875 19.25 1 31.45 48 ALA B C 1
ATOM 4586 O O . ALA B 1 48 ? -33.781 45.469 20.109 1 31.45 48 ALA B O 1
ATOM 4587 N N . PRO B 1 49 ? -33.938 44.875 17.938 1 31.5 49 PRO B N 1
ATOM 4588 C CA . PRO B 1 49 ? -33.188 46.031 17.469 1 31.5 49 PRO B CA 1
ATOM 4589 C C . PRO B 1 49 ? -33.875 47.344 17.766 1 31.5 49 PRO B C 1
ATOM 4591 O O . PRO B 1 49 ? -35 47.562 17.297 1 31.5 49 PRO B O 1
ATOM 4594 N N . ASP B 1 50 ? -34 47.75 18.875 1 29.47 50 ASP B N 1
ATOM 4595 C CA . ASP B 1 50 ? -34.469 49.156 18.875 1 29.47 50 ASP B CA 1
ATOM 4596 C C . ASP B 1 50 ? -33.625 50.031 18 1 29.47 50 ASP B C 1
ATOM 4598 O O . ASP B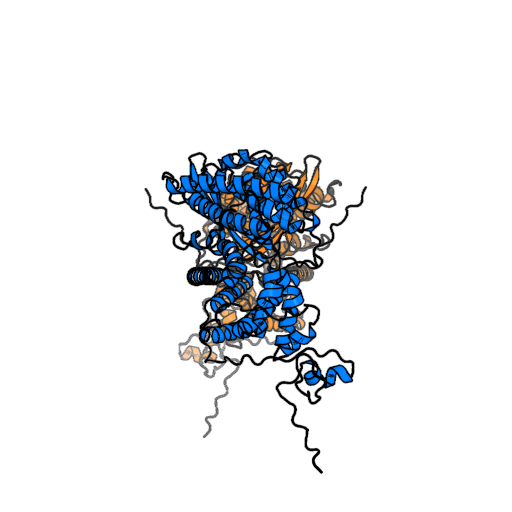 1 50 ? -32.406 50.219 18.266 1 29.47 50 ASP B O 1
ATOM 4602 N N . LEU B 1 51 ? -33.938 50.25 16.672 1 29.06 51 LEU B N 1
ATOM 4603 C CA . LEU B 1 51 ? -33.406 51.062 15.578 1 29.06 51 LEU B CA 1
ATOM 4604 C C . LEU B 1 51 ? -33.031 52.438 16.062 1 29.06 51 LEU B C 1
ATOM 4606 O O . LEU B 1 51 ? -32.344 53.188 15.367 1 29.06 51 LEU B O 1
ATOM 4610 N N . ASP B 1 52 ? -33.781 53.156 16.875 1 27.77 52 ASP B N 1
ATOM 4611 C CA . ASP B 1 52 ? -33.562 54.594 16.891 1 27.77 52 ASP B CA 1
ATOM 4612 C C . ASP B 1 52 ? -32.188 54.938 17.516 1 27.77 52 ASP B C 1
ATOM 4614 O O . ASP B 1 52 ? -31.672 56.031 17.312 1 27.77 52 ASP B O 1
ATOM 4618 N N . ASP B 1 53 ? -31.891 54.438 18.734 1 27.72 53 ASP B N 1
ATOM 4619 C CA . ASP B 1 53 ? -30.75 55.094 19.375 1 27.72 53 ASP B CA 1
ATOM 4620 C C . ASP B 1 53 ? -29.438 54.688 18.719 1 27.72 53 ASP B C 1
ATOM 4622 O O . ASP B 1 53 ? -29.047 53.531 18.766 1 27.72 53 ASP B O 1
ATOM 4626 N N . SER B 1 54 ? -28.812 55.281 17.578 1 29.53 54 SER B N 1
ATOM 4627 C CA . SER B 1 54 ? -27.781 55.281 16.547 1 29.53 54 SER B CA 1
ATOM 4628 C C . SER B 1 54 ? -26.422 54.938 17.125 1 29.53 54 SER B C 1
ATOM 4630 O O . SER B 1 54 ? -25.516 54.531 16.406 1 29.53 54 SER B O 1
ATOM 4632 N N . ARG B 1 55 ? -25.953 55.625 18.203 1 30.55 55 ARG B N 1
ATOM 4633 C CA . ARG B 1 55 ? -24.562 55.812 18.609 1 30.55 55 ARG B CA 1
ATOM 4634 C C . ARG B 1 55 ? -23.922 54.469 19.016 1 30.55 55 ARG B C 1
ATOM 4636 O O . ARG B 1 55 ? -22.812 54.156 18.578 1 30.55 55 ARG B O 1
ATOM 4643 N N . ARG B 1 56 ? -24.156 54.062 20.312 1 28.94 56 ARG B N 1
ATOM 4644 C CA . ARG B 1 56 ? -23.281 53.25 21.156 1 28.94 56 ARG B CA 1
ATOM 4645 C C . ARG B 1 56 ? -23.406 51.781 20.781 1 28.94 56 ARG B C 1
ATOM 4647 O O . ARG B 1 56 ? -23.141 50.906 21.609 1 28.94 56 ARG B O 1
ATOM 4654 N N . GLU B 1 57 ? -24.188 51.375 19.828 1 29.56 57 GLU B N 1
ATOM 4655 C CA . GLU B 1 57 ? -24.641 50 19.578 1 29.56 57 GLU B CA 1
ATOM 4656 C C . GLU B 1 57 ? -23.484 49.094 19.188 1 29.56 57 GLU B C 1
ATOM 4658 O O . GLU B 1 57 ? -23.688 47.906 18.938 1 29.56 57 GLU B O 1
ATOM 4663 N N . SER B 1 58 ? -22.469 49.625 18.609 1 29.42 58 SER B N 1
ATOM 4664 C CA . SER B 1 58 ? -21.375 48.844 18.047 1 29.42 58 SER B CA 1
ATOM 4665 C C . SER B 1 58 ? -20.672 48.031 19.109 1 29.42 58 SER B C 1
ATOM 4667 O O . SER B 1 58 ? -19.875 47.125 18.797 1 29.42 58 SER B O 1
ATOM 4669 N N . ASP B 1 59 ? -20.391 48.719 20.297 1 28.47 59 ASP B N 1
ATOM 4670 C CA . ASP B 1 59 ? -19.234 48.281 21.078 1 28.47 59 ASP B CA 1
ATOM 4671 C C . ASP B 1 59 ? -19.422 46.875 21.641 1 28.47 59 ASP B C 1
ATOM 4673 O O . ASP B 1 59 ? -18.5 46.062 21.609 1 28.47 59 ASP B O 1
ATOM 4677 N N . ARG B 1 60 ? -20.297 46.719 22.828 1 28.98 60 ARG B N 1
ATOM 4678 C CA . ARG B 1 60 ? -20.125 45.656 23.812 1 28.98 60 ARG B CA 1
ATOM 4679 C C . ARG B 1 60 ? -20.844 44.406 23.391 1 28.98 60 ARG B C 1
ATOM 4681 O O . ARG B 1 60 ? -22.062 44.281 23.547 1 28.98 60 ARG B O 1
ATOM 4688 N N . TYR B 1 61 ? -20.703 43.875 22.297 1 29.95 61 TYR B N 1
ATOM 4689 C CA . TYR B 1 61 ? -21.141 42.469 22.234 1 29.95 61 TYR B CA 1
ATOM 4690 C C . TYR B 1 61 ? -20.797 41.719 23.516 1 29.95 61 TYR B C 1
ATOM 4692 O O . TYR B 1 61 ? -19.656 41.344 23.734 1 29.95 61 TYR B O 1
ATOM 4700 N N . ILE B 1 62 ? -21.203 42.281 24.719 1 29.91 62 ILE B N 1
ATOM 4701 C CA . ILE B 1 62 ? -21.078 41.438 25.922 1 29.91 62 ILE B CA 1
ATOM 4702 C C . ILE B 1 62 ? -21.531 40.031 25.625 1 29.91 62 ILE B C 1
ATOM 4704 O O . ILE B 1 62 ? -22.672 39.812 25.203 1 29.91 62 ILE B O 1
ATOM 4708 N N . LEU B 1 63 ? -20.625 39.188 25.156 1 33.44 63 LEU B N 1
ATOM 4709 C CA . LEU B 1 63 ? -20.859 37.75 25.141 1 33.44 63 LEU B CA 1
ATOM 4710 C C . LEU B 1 63 ? -21.609 37.312 26.391 1 33.44 63 LEU B C 1
ATOM 4712 O O . LEU B 1 63 ? -21.078 37.375 27.5 1 33.44 63 LEU B O 1
ATOM 4716 N N . PRO B 1 64 ? -22.875 37.719 26.641 1 32.03 64 PRO B N 1
ATOM 4717 C CA . PRO B 1 64 ? -23.531 37.344 27.906 1 32.03 64 PRO B CA 1
ATOM 4718 C C . PRO B 1 64 ? -23.094 35.969 28.406 1 32.03 64 PRO B C 1
ATOM 4720 O O . PRO B 1 64 ? -22.547 35.844 29.5 1 32.03 64 PRO B O 1
ATOM 4723 N N . TRP B 1 65 ? -24.203 34.938 28.391 1 31.52 65 TRP B N 1
ATOM 4724 C CA . TRP B 1 65 ? -24.422 33.719 29.172 1 31.52 65 TRP B CA 1
ATOM 4725 C C . TRP B 1 65 ? -23.438 32.625 28.75 1 31.52 65 TRP B C 1
ATOM 4727 O O . TRP B 1 65 ? -23.266 32.375 27.562 1 31.52 65 TRP B O 1
ATOM 4737 N N . THR B 1 66 ? -22.328 32.5 29.406 1 36.66 66 THR B N 1
ATOM 4738 C CA . THR B 1 66 ? -21.531 31.297 29.281 1 36.66 66 THR B CA 1
ATOM 4739 C C . THR B 1 66 ? -22.359 30.062 29.672 1 36.66 66 THR B C 1
ATOM 4741 O O . THR B 1 66 ? -22.719 29.906 30.844 1 36.66 66 THR B O 1
ATOM 4744 N N . PRO B 1 67 ? -23.172 29.453 28.922 1 36.91 67 PRO B N 1
ATOM 4745 C CA . PRO B 1 67 ? -23.781 28.234 29.438 1 36.91 67 PRO B CA 1
ATOM 4746 C C . PRO B 1 67 ? -22.781 27.297 30.109 1 36.91 67 PRO B C 1
ATOM 4748 O O . PRO B 1 67 ? -21.609 27.234 29.688 1 36.91 67 PRO B O 1
ATOM 4751 N N . ASP B 1 68 ? -22.797 27.109 31.406 1 37.97 68 ASP B N 1
ATOM 4752 C CA . ASP B 1 68 ? -22.031 26.047 32.031 1 37.97 68 ASP B CA 1
ATOM 4753 C C . ASP B 1 68 ? -22.109 24.766 31.203 1 37.97 68 ASP B C 1
ATOM 4755 O O . ASP B 1 68 ? -23.188 24.312 30.844 1 37.97 68 ASP B O 1
ATOM 4759 N N . PRO B 1 69 ? -21.141 24.297 30.578 1 41.28 69 PRO B N 1
ATOM 4760 C CA . PRO B 1 69 ? -21.125 23.047 29.797 1 41.28 69 PRO B CA 1
ATOM 4761 C C . PRO B 1 69 ? -21.984 21.953 30.422 1 41.28 69 PRO B C 1
ATOM 4763 O O . PRO B 1 69 ? -22.391 21.016 29.734 1 41.28 69 PRO B O 1
ATOM 4766 N N . ALA B 1 70 ? -22.016 21.828 31.75 1 38.78 70 ALA B N 1
ATOM 4767 C CA . ALA B 1 70 ? -22.812 20.828 32.469 1 38.78 70 ALA B CA 1
ATOM 4768 C C . ALA B 1 70 ? -24.297 21 32.188 1 38.78 70 ALA B C 1
ATOM 4770 O O . ALA B 1 70 ? -25.109 20.172 32.594 1 38.78 70 ALA B O 1
ATOM 4771 N N . ASP B 1 71 ? -24.797 22.078 31.844 1 40.56 71 ASP B N 1
ATOM 4772 C CA . ASP B 1 71 ? -26.25 22.172 31.641 1 40.56 71 ASP B CA 1
ATOM 4773 C C . ASP B 1 71 ? -26.625 21.734 30.219 1 40.56 71 ASP B C 1
ATOM 4775 O O . ASP B 1 71 ? -26.844 22.578 29.344 1 40.56 71 ASP B O 1
ATOM 4779 N N . SER B 1 72 ? -26.219 20.688 29.688 1 42 72 SER B N 1
ATOM 4780 C CA . SER B 1 72 ? -26.562 19.953 28.484 1 42 72 SER B CA 1
ATOM 4781 C C . SER B 1 72 ? -28.047 20.109 28.156 1 42 72 SER B C 1
ATOM 4783 O O . SER B 1 72 ? -28.484 19.781 27.047 1 42 72 SER B O 1
ATOM 4785 N N . ARG B 1 73 ? -28.828 20.25 29.188 1 45.56 73 ARG B N 1
ATOM 4786 C CA . ARG B 1 73 ? -30.281 20.297 29.016 1 45.56 73 ARG B CA 1
ATOM 4787 C C . ARG B 1 73 ? -30.703 21.578 28.297 1 45.56 73 ARG B C 1
ATOM 4789 O O . ARG B 1 73 ? -31.812 21.672 27.781 1 45.56 73 ARG B O 1
ATOM 4796 N N . SER B 1 74 ? -30.047 22.578 28.484 1 47.03 74 SER B N 1
ATOM 4797 C CA . SER B 1 74 ? -30.375 23.859 27.875 1 47.03 74 SER B CA 1
ATOM 4798 C C . SER B 1 74 ? -30.062 23.859 26.391 1 47.03 74 SER B C 1
ATOM 4800 O O . SER B 1 74 ? -30.688 24.562 25.609 1 47.03 74 SER B O 1
ATOM 4802 N N . LEU B 1 75 ? -28.922 23.234 25.938 1 53.16 75 LEU B N 1
ATOM 4803 C CA . LEU B 1 75 ? -28.578 23.156 24.516 1 53.16 75 LEU B CA 1
ATOM 4804 C C . LEU B 1 75 ? -29.719 22.516 23.719 1 53.16 75 LEU B C 1
ATOM 4806 O O . LEU B 1 75 ? -29.938 22.844 22.562 1 53.16 75 LEU B O 1
ATOM 4810 N N . TYR B 1 76 ? -30.375 21.531 24.469 1 49.16 76 TYR B N 1
ATOM 4811 C CA . TYR B 1 76 ? -31.547 20.906 23.859 1 49.16 76 TYR B CA 1
ATOM 4812 C C . TYR B 1 76 ? -32.594 21.953 23.453 1 49.16 76 TYR B C 1
ATOM 4814 O O . TYR B 1 76 ? -33.312 21.766 22.469 1 49.16 76 TYR B O 1
ATOM 4822 N N . GLN B 1 77 ? -32.625 22.906 24.281 1 51.31 77 GLN B N 1
ATOM 4823 C CA . GLN B 1 77 ? -33.656 23.906 24.016 1 51.31 77 GLN B CA 1
ATOM 4824 C C . GLN B 1 77 ? -33.344 24.703 22.75 1 51.31 77 GLN B C 1
ATOM 4826 O O . GLN B 1 77 ? -34.25 25.188 22.078 1 51.31 77 GLN B O 1
ATOM 4831 N N . TYR B 1 78 ? -32.062 24.719 22.422 1 55.06 78 TYR B N 1
ATOM 4832 C CA . TYR B 1 78 ? -31.688 25.484 21.234 1 55.06 78 TYR B CA 1
ATOM 4833 C C . TYR B 1 78 ? -31.797 24.625 19.969 1 55.06 78 TYR B C 1
ATOM 4835 O O . TYR B 1 78 ? -31.969 25.156 18.875 1 55.06 78 TYR B O 1
ATOM 4843 N N . GLY B 1 79 ? -31.797 23.266 20.25 1 60.12 79 GLY B N 1
ATOM 4844 C CA . GLY B 1 79 ? -31.969 22.438 19.062 1 60.12 79 GLY B CA 1
ATOM 4845 C C . GLY B 1 79 ? -33.406 22.281 18.625 1 60.12 79 GLY B C 1
ATOM 4846 O O . GLY B 1 79 ? -34.281 22.109 19.469 1 60.12 79 GLY B O 1
ATOM 4847 N N . GLY B 1 80 ? -33.812 22.859 17.547 1 66.12 80 GLY B N 1
ATOM 4848 C CA . GLY B 1 80 ? -35.125 22.766 16.969 1 66.12 80 GLY B CA 1
ATOM 4849 C C . GLY B 1 80 ? -35.656 21.344 16.844 1 66.12 80 GLY B C 1
ATOM 4850 O O . GLY B 1 80 ? -36.844 21.078 17.062 1 66.12 80 GLY B O 1
ATOM 4851 N N . THR B 1 81 ? -34.719 20.453 16.578 1 81.25 81 THR B N 1
ATOM 4852 C CA . THR B 1 81 ? -35.062 19.047 16.406 1 81.25 81 THR B CA 1
ATOM 4853 C C . THR B 1 81 ? -34.188 18.156 17.297 1 81.25 81 THR B C 1
ATOM 4855 O O . THR B 1 81 ? -33.188 18.609 17.812 1 81.25 81 THR B O 1
ATOM 4858 N N . ALA B 1 82 ? -34.625 16.969 17.469 1 82.56 82 ALA B N 1
ATOM 4859 C CA . ALA B 1 82 ? -33.875 16.016 18.297 1 82.56 82 ALA B CA 1
ATOM 4860 C C . ALA B 1 82 ? -32.5 15.758 17.734 1 82.56 82 ALA B C 1
ATOM 4862 O O . ALA B 1 82 ? -31.516 15.625 18.484 1 82.56 82 ALA B O 1
ATOM 4863 N N . VAL B 1 83 ? -32.438 15.766 16.5 1 86.31 83 VAL B N 1
ATOM 4864 C CA . VAL B 1 83 ? -31.156 15.516 15.82 1 86.31 83 VAL B CA 1
ATOM 4865 C C . VAL B 1 83 ? -30.219 16.703 16.047 1 86.31 83 VAL B C 1
ATOM 4867 O O . VAL B 1 83 ? -29.031 16.516 16.281 1 86.31 83 VAL B O 1
ATOM 4870 N N . GLU B 1 84 ? -30.75 17.797 16.016 1 89.25 84 GLU B N 1
ATOM 4871 C CA . GLU B 1 84 ? -29.953 19 16.219 1 89.25 84 GLU B CA 1
ATOM 4872 C C . GLU B 1 84 ? -29.469 19.109 17.656 1 89.25 84 GLU B C 1
ATOM 4874 O O . GLU B 1 84 ? -28.312 19.469 17.906 1 89.25 84 GLU B O 1
ATOM 4879 N N . ALA B 1 85 ? -30.359 18.766 18.531 1 88.12 85 ALA B N 1
ATOM 4880 C CA . ALA B 1 85 ? -30 18.812 19.953 1 88.12 85 ALA B CA 1
ATOM 4881 C C . ALA B 1 85 ? -28.891 17.828 20.281 1 88.12 85 ALA B C 1
ATOM 4883 O O . ALA B 1 85 ? -27.969 18.141 21.031 1 88.12 85 ALA B O 1
ATOM 4884 N N . ARG B 1 86 ? -29.016 16.734 19.719 1 91.81 86 ARG B N 1
ATOM 4885 C CA . ARG B 1 86 ? -28 15.711 19.953 1 91.81 86 ARG B CA 1
ATOM 4886 C C . ARG B 1 86 ? -26.656 16.141 19.359 1 91.81 86 ARG B C 1
ATOM 4888 O O . ARG B 1 86 ? -25.609 15.906 19.953 1 91.81 86 ARG B O 1
ATOM 4895 N N . ALA B 1 87 ? -26.703 16.719 18.172 1 93.5 87 ALA B N 1
ATOM 4896 C CA . ALA B 1 87 ? -25.484 17.172 17.531 1 93.5 87 ALA B CA 1
ATOM 4897 C C . ALA B 1 87 ? -24.812 18.281 18.344 1 93.5 87 ALA B C 1
ATOM 4899 O O . ALA B 1 87 ? -23.594 18.297 18.469 1 93.5 87 ALA B O 1
ATOM 4900 N N . LEU B 1 88 ? -25.609 19.125 18.828 1 92.44 88 LEU B N 1
ATOM 4901 C CA . LEU B 1 88 ? -25.078 20.219 19.641 1 92.44 88 LEU B CA 1
ATOM 4902 C C . LEU B 1 88 ? -24.484 19.688 20.953 1 92.44 88 LEU B C 1
ATOM 4904 O O . LEU B 1 88 ? -23.438 20.156 21.406 1 92.44 88 LEU B O 1
ATOM 4908 N N . GLN B 1 89 ? -25.172 18.688 21.484 1 90.94 89 GLN B N 1
ATOM 4909 C CA . GLN B 1 89 ? -24.641 18.062 22.688 1 90.94 89 GLN B CA 1
ATOM 4910 C C . GLN B 1 89 ? -23.297 17.375 22.406 1 90.94 89 GLN B C 1
ATOM 4912 O O . GLN B 1 89 ? -22.359 17.516 23.188 1 90.94 89 GLN B O 1
ATOM 4917 N N . PHE B 1 90 ? -23.297 16.734 21.344 1 93.62 90 PHE B N 1
ATOM 4918 C CA . PHE B 1 90 ? -22.062 16.062 20.969 1 93.62 90 PHE B CA 1
ATOM 4919 C C . PHE B 1 90 ? -20.938 17.062 20.719 1 93.62 90 PHE B C 1
ATOM 4921 O O . PHE B 1 90 ? -19.781 16.812 21.047 1 93.62 90 PHE B O 1
ATOM 4928 N N . PHE B 1 91 ? -21.266 18.094 20.125 1 94.88 91 PHE B N 1
ATOM 4929 C CA . PHE B 1 91 ? -20.266 19.141 19.906 1 94.88 91 PHE B CA 1
ATOM 4930 C C . PHE B 1 91 ? -19.703 19.641 21.219 1 94.88 91 PHE B C 1
ATOM 4932 O O . PHE B 1 91 ? -18.484 19.75 21.391 1 94.88 91 PHE B O 1
ATOM 4939 N N . CYS B 1 92 ? -20.5 19.891 22.125 1 91.94 92 CYS B N 1
ATOM 4940 C CA . CYS B 1 92 ? -20.109 20.469 23.406 1 91.94 92 CYS B CA 1
ATOM 4941 C C . CYS B 1 92 ? -19.266 19.5 24.219 1 91.94 92 CYS B C 1
ATOM 4943 O O . CYS B 1 92 ? -18.312 19.922 24.875 1 91.94 92 CYS B O 1
ATOM 4945 N N . GLU B 1 93 ? -19.531 18.281 24.062 1 90.12 93 GLU B N 1
ATOM 4946 C CA . GLU B 1 93 ? -18.906 17.312 24.938 1 90.12 93 GLU B CA 1
ATOM 4947 C C . GLU B 1 93 ? -17.672 16.703 24.297 1 90.12 93 GLU B C 1
ATOM 4949 O O . GLU B 1 93 ? -16.734 16.312 25 1 90.12 93 GLU B O 1
ATOM 4954 N N . VAL B 1 94 ? -17.719 16.641 22.969 1 92.62 94 VAL B N 1
ATOM 4955 C CA . VAL B 1 94 ? -16.688 15.82 22.359 1 92.62 94 VAL B CA 1
ATOM 4956 C C . VAL B 1 94 ? -15.961 16.641 21.281 1 92.62 94 VAL B C 1
ATOM 4958 O O . VAL B 1 94 ? -14.773 16.938 21.438 1 92.62 94 VAL B O 1
ATOM 4961 N N . ALA B 1 95 ? -16.641 17.094 20.25 1 94.69 95 ALA B N 1
ATOM 4962 C CA . ALA B 1 95 ? -16 17.688 19.078 1 94.69 95 ALA B CA 1
ATOM 4963 C C . ALA B 1 95 ? -15.32 19 19.453 1 94.69 95 ALA B C 1
ATOM 4965 O O . ALA B 1 95 ? -14.133 19.188 19.172 1 94.69 95 ALA B O 1
ATOM 4966 N N . GLY B 1 96 ? -16.047 19.859 20.109 1 94.5 96 GLY B N 1
ATOM 4967 C CA . GLY B 1 96 ? -15.539 21.188 20.469 1 94.5 96 GLY B CA 1
ATOM 4968 C C . GLY B 1 96 ? -14.219 21.141 21.203 1 94.5 96 GLY B C 1
ATOM 4969 O O . GLY B 1 96 ? -13.219 21.688 20.734 1 94.5 96 GLY B O 1
ATOM 4970 N N . PRO B 1 97 ? -14.18 20.438 22.25 1 92.06 97 PRO B N 1
ATOM 4971 C CA . PRO B 1 97 ? -12.945 20.328 23.031 1 92.06 97 PRO B CA 1
ATOM 4972 C C . PRO B 1 97 ? -11.812 19.656 22.266 1 92.06 97 PRO B C 1
ATOM 4974 O O . PRO B 1 97 ? -10.641 19.922 22.531 1 92.06 97 PRO B O 1
ATOM 4977 N N . SER B 1 98 ? -12.172 18.859 21.312 1 93.44 98 SER B N 1
ATOM 4978 C CA . SER B 1 98 ? -11.172 18.062 20.594 1 93.44 98 SER B CA 1
ATOM 4979 C C . SER B 1 98 ? -10.531 18.859 19.469 1 93.44 98 SER B C 1
ATOM 4981 O O . SER B 1 98 ? -9.406 18.562 19.047 1 93.44 98 SER B O 1
ATOM 4983 N N . LEU B 1 99 ? -11.141 19.844 19.031 1 96.19 99 LEU B N 1
ATOM 4984 C CA . LEU B 1 99 ? -10.719 20.547 17.828 1 96.19 99 LEU B CA 1
ATOM 4985 C C . LEU B 1 99 ? -9.445 21.344 18.094 1 96.19 99 LEU B C 1
ATOM 4987 O O . LEU B 1 99 ? -8.641 21.547 17.172 1 96.19 99 LEU B O 1
ATOM 4991 N N . SER B 1 100 ? -9.188 21.75 19.312 1 93.56 100 SER B N 1
ATOM 4992 C CA . SER B 1 100 ? -8.086 22.656 19.625 1 93.56 100 SER B CA 1
ATOM 4993 C C . SER B 1 100 ? -6.77 21.906 19.766 1 93.56 100 SER B C 1
ATOM 4995 O O . SER B 1 100 ? -5.695 22.516 19.75 1 93.56 100 SER B O 1
ATOM 4997 N N . GLY B 1 101 ? -6.781 20.594 19.969 1 91.25 101 GLY B N 1
ATOM 4998 C CA . GLY B 1 101 ? -5.551 19.859 20.188 1 91.25 101 GLY B CA 1
ATOM 4999 C C . GLY B 1 101 ? -4.773 20.344 21.406 1 91.25 101 GLY B C 1
ATOM 5000 O O . GLY B 1 101 ? -5.316 20.438 22.5 1 91.25 101 GLY B O 1
ATOM 5001 N N . PRO B 1 102 ? -3.508 20.766 21.172 1 91.12 102 PRO B N 1
ATOM 5002 C CA . PRO B 1 102 ? -2.689 21.203 22.312 1 91.12 102 PRO B CA 1
ATOM 5003 C C . PRO B 1 102 ? -2.973 22.656 22.719 1 91.12 102 PRO B C 1
ATOM 5005 O O . PRO B 1 102 ? -2.426 23.141 23.703 1 91.12 102 PRO B O 1
ATOM 5008 N N . ILE B 1 103 ? -3.814 23.344 21.953 1 92.25 103 ILE B N 1
ATOM 5009 C CA . ILE B 1 103 ? -4.16 24.734 22.219 1 92.25 103 ILE B CA 1
ATOM 5010 C C . ILE B 1 103 ? -5.367 24.797 23.156 1 92.25 103 ILE B C 1
ATOM 5012 O O . ILE B 1 103 ? -6.152 23.844 23.219 1 92.25 103 ILE B O 1
ATOM 5016 N N . GLU B 1 104 ? -5.434 25.828 23.906 1 89.62 104 GLU B N 1
ATOM 5017 C CA . GLU B 1 104 ? -6.57 26.016 24.812 1 89.62 104 GLU B CA 1
ATOM 5018 C C . GLU B 1 104 ? -7.891 25.984 24.047 1 89.62 104 GLU B C 1
ATOM 5020 O O . GLU B 1 104 ? -8.039 26.672 23.031 1 89.62 104 GLU B O 1
ATOM 5025 N N . PRO B 1 105 ? -8.859 25.266 24.562 1 91.94 105 PRO B N 1
ATOM 5026 C CA . PRO B 1 105 ? -10.062 24.953 23.781 1 91.94 105 PRO B CA 1
ATOM 5027 C C . PRO B 1 105 ? -11.141 26.031 23.922 1 91.94 105 PRO B C 1
ATOM 5029 O O . PRO B 1 105 ? -12.234 25.891 23.359 1 91.94 105 PRO B O 1
ATOM 5032 N N . SER B 1 106 ? -10.961 27.188 24.531 1 91.75 106 SER B N 1
ATOM 5033 C CA . SER B 1 106 ? -11.992 28.156 24.891 1 91.75 106 SER B CA 1
ATOM 5034 C C . SER B 1 106 ? -12.672 28.734 23.656 1 91.75 106 SER B C 1
ATOM 5036 O O . SER B 1 106 ? -13.859 29.078 23.688 1 91.75 106 SER B O 1
ATOM 5038 N N . PHE B 1 107 ? -12.008 28.859 22.609 1 95 107 PHE B N 1
ATOM 5039 C CA . PHE B 1 107 ? -12.633 29.391 21.406 1 95 107 PHE B CA 1
ATOM 5040 C C . PHE B 1 107 ? -13.828 28.531 20.984 1 95 107 PHE B C 1
ATOM 5042 O O . PHE B 1 107 ? -14.906 29.062 20.719 1 95 107 PHE B O 1
ATOM 5049 N N . TRP B 1 108 ? -13.625 27.25 20.906 1 96.31 108 TRP B N 1
ATOM 5050 C CA . TRP B 1 108 ? -14.656 26.328 20.438 1 96.31 108 TRP B CA 1
ATOM 5051 C C . TRP B 1 108 ? -15.703 26.109 21.531 1 96.31 108 TRP B C 1
ATOM 5053 O O . TRP B 1 108 ? -16.906 26.031 21.25 1 96.31 108 TRP B O 1
ATOM 5063 N N . THR B 1 109 ? -15.227 26.031 22.75 1 93.62 109 THR B N 1
ATOM 5064 C CA . THR B 1 109 ? -16.109 25.594 23.828 1 93.62 109 THR B CA 1
ATOM 5065 C C . THR B 1 109 ? -16.875 26.781 24.406 1 93.62 109 THR B C 1
ATOM 5067 O O . THR B 1 109 ? -17.922 26.609 25.031 1 93.62 109 THR B O 1
ATOM 5070 N N . LYS B 1 110 ? -16.344 27.953 24.172 1 92.81 110 LYS B N 1
ATOM 5071 C CA . LYS B 1 110 ? -17 29.109 24.766 1 92.81 110 LYS B CA 1
ATOM 5072 C C . LYS B 1 110 ? -17.453 30.094 23.688 1 92.81 110 LYS B C 1
ATOM 5074 O O . LYS B 1 110 ? -18.641 30.281 23.469 1 92.81 110 LYS B O 1
ATOM 5079 N N . VAL B 1 111 ? -16.562 30.594 22.922 1 93.12 111 VAL B N 1
ATOM 5080 C CA . VAL B 1 111 ? -16.859 31.656 21.969 1 93.12 111 VAL B CA 1
ATOM 5081 C C . VAL B 1 111 ? -17.859 31.172 20.938 1 93.12 111 VAL B C 1
ATOM 5083 O O . VAL B 1 111 ? -18.906 31.781 20.734 1 93.12 111 VAL B O 1
ATOM 5086 N N . VAL B 1 112 ? -17.594 30.062 20.312 1 95.44 112 VAL B N 1
ATOM 5087 C CA . VAL B 1 112 ? -18.438 29.531 19.266 1 95.44 112 VAL B CA 1
ATOM 5088 C C . VAL B 1 112 ? -19.797 29.156 19.859 1 95.44 112 VAL B C 1
ATOM 5090 O O . VAL B 1 112 ? -20.844 29.469 19.266 1 95.44 112 VAL B O 1
ATOM 5093 N N . MET B 1 113 ? -19.797 28.609 21.016 1 91.12 113 MET B N 1
ATOM 5094 C CA . MET B 1 113 ? -21.031 28.141 21.625 1 91.12 113 MET B CA 1
ATOM 5095 C C . MET B 1 113 ? -21.906 29.328 22.031 1 91.12 113 MET B C 1
ATOM 5097 O O . MET B 1 113 ? -23.141 29.25 21.953 1 91.12 113 MET B O 1
ATOM 5101 N N . GLN B 1 114 ? -21.281 30.344 22.406 1 89.06 114 GLN B N 1
ATOM 5102 C CA . GLN B 1 114 ? -22.031 31.531 22.781 1 89.06 114 GLN B CA 1
ATOM 5103 C C . GLN B 1 114 ? -22.75 32.156 21.578 1 89.06 114 GLN B C 1
ATOM 5105 O O . GLN B 1 114 ? -23.875 32.594 21.688 1 89.06 114 GLN B O 1
ATOM 5110 N N . ILE B 1 115 ? -22.109 32.094 20.453 1 91.75 115 ILE B N 1
ATOM 5111 C CA . ILE B 1 115 ? -22.672 32.719 19.266 1 91.75 115 ILE B CA 1
ATOM 5112 C C . ILE B 1 115 ? -23.641 31.766 18.578 1 91.75 115 ILE B C 1
ATOM 5114 O O . ILE B 1 115 ? -24.578 32.188 17.906 1 91.75 115 ILE B O 1
ATOM 5118 N N . CYS B 1 116 ? -23.406 30.531 18.797 1 90.5 116 CYS B N 1
ATOM 5119 C CA . CYS B 1 116 ? -24.234 29.469 18.219 1 90.5 116 CYS B CA 1
ATOM 5120 C C . CYS B 1 116 ? -25.703 29.672 18.609 1 90.5 116 CYS B C 1
ATOM 5122 O O . CYS B 1 116 ? -26.594 29.406 17.797 1 90.5 116 CYS B O 1
ATOM 5124 N N . CYS B 1 117 ? -25.969 30.219 19.656 1 80.5 117 CYS B N 1
ATOM 5125 C CA . CYS B 1 117 ? -27.312 30.359 20.203 1 80.5 117 CYS B CA 1
ATOM 5126 C C . CYS B 1 117 ? -28.047 31.531 19.547 1 80.5 117 CYS B C 1
ATOM 5128 O O . CYS B 1 117 ? -29.281 31.531 19.5 1 80.5 117 CYS B O 1
ATOM 5130 N N . SER B 1 118 ? -27.344 32.406 18.969 1 86.62 118 SER B N 1
ATOM 5131 C CA . SER B 1 118 ? -28 33.625 18.484 1 86.62 118 SER B CA 1
ATOM 5132 C C . SER B 1 118 ? -27.859 33.75 16.969 1 86.62 118 SER B C 1
ATOM 5134 O O . SER B 1 118 ? -28.609 34.5 16.328 1 86.62 118 SER B O 1
ATOM 5136 N N . GLN B 1 119 ? -26.969 33.062 16.359 1 91.69 119 GLN B N 1
ATOM 5137 C CA . GLN B 1 119 ? -26.719 33.219 14.922 1 91.69 119 GLN B CA 1
ATOM 5138 C C . GLN B 1 119 ? -27 31.922 14.18 1 91.69 119 GLN B C 1
ATOM 5140 O O . GLN B 1 119 ? -26.203 30.984 14.242 1 91.69 119 GLN B O 1
ATOM 5145 N N . PRO B 1 120 ? -28.031 31.953 13.391 1 93.69 120 PRO B N 1
ATOM 5146 C CA . PRO B 1 120 ? -28.422 30.703 12.711 1 93.69 120 PRO B CA 1
ATOM 5147 C C . PRO B 1 120 ? -27.281 30.125 11.875 1 93.69 120 PRO B C 1
ATOM 5149 O O . PRO B 1 120 ? -27.109 28.906 11.836 1 93.69 120 PRO B O 1
ATOM 5152 N N . ALA B 1 121 ? -26.547 30.953 11.156 1 96.62 121 ALA B N 1
ATOM 5153 C CA . ALA B 1 121 ? -25.438 30.469 10.328 1 96.62 121 ALA B CA 1
ATOM 5154 C C . ALA B 1 121 ? -24.422 29.703 11.172 1 96.62 121 ALA B C 1
ATOM 5156 O O . ALA B 1 121 ? -23.906 28.672 10.758 1 96.62 121 ALA B O 1
ATOM 5157 N N . VAL B 1 122 ? -24.141 30.188 12.328 1 96.75 122 VAL B N 1
ATOM 5158 C CA . VAL B 1 122 ? -23.188 29.562 13.234 1 96.75 122 VAL B CA 1
ATOM 5159 C C . VAL B 1 122 ? -23.797 28.266 13.805 1 96.75 122 VAL B C 1
ATOM 5161 O O . VAL B 1 122 ? -23.109 27.25 13.891 1 96.75 122 VAL B O 1
ATOM 5164 N N . LYS B 1 123 ? -25.047 28.344 14.117 1 95.12 123 LYS B N 1
ATOM 5165 C CA . LYS B 1 123 ? -25.719 27.172 14.664 1 95.12 123 LYS B CA 1
ATOM 5166 C C . LYS B 1 123 ? -25.656 26 13.695 1 95.12 123 LYS B C 1
ATOM 5168 O O . LYS B 1 123 ? -25.234 24.891 14.07 1 95.12 123 LYS B O 1
ATOM 5173 N N . HIS B 1 124 ? -26.047 26.25 12.508 1 96.69 124 HIS B N 1
ATOM 5174 C CA . HIS B 1 124 ? -26.031 25.188 11.516 1 96.69 124 HIS B CA 1
ATOM 5175 C C . HIS B 1 124 ? -24.609 24.719 11.203 1 96.69 124 HIS B C 1
ATOM 5177 O O . HIS B 1 124 ? -24.391 23.547 10.914 1 96.69 124 HIS B O 1
ATOM 5183 N N . SER B 1 125 ? -23.688 25.625 11.242 1 98.06 125 SER B N 1
ATOM 5184 C CA . SER B 1 125 ? -22.297 25.234 11.047 1 98.06 125 SER B CA 1
ATOM 5185 C C . SER B 1 125 ? -21.828 24.312 12.156 1 98.06 125 SER B C 1
ATOM 5187 O O . SER B 1 125 ? -21.141 23.312 11.891 1 98.06 125 SER B O 1
ATOM 5189 N N . VAL B 1 126 ? -22.172 24.625 13.344 1 97.56 126 VAL B N 1
ATOM 5190 C CA . VAL B 1 126 ? -21.75 23.844 14.5 1 97.56 126 VAL B CA 1
ATOM 5191 C C . VAL B 1 126 ? -22.359 22.438 14.406 1 97.56 126 VAL B C 1
ATOM 5193 O O . VAL B 1 126 ? -21.688 21.438 14.68 1 97.56 126 VAL B O 1
ATOM 5196 N N . ILE B 1 127 ? -23.594 22.359 14.055 1 96.38 127 ILE B N 1
ATOM 5197 C CA . ILE B 1 127 ? -24.266 21.078 13.891 1 96.38 127 ILE B CA 1
ATOM 5198 C C . ILE B 1 127 ? -23.578 20.281 12.789 1 96.38 127 ILE B C 1
ATOM 5200 O O . ILE B 1 127 ? -23.344 19.078 12.938 1 96.38 127 ILE B O 1
ATOM 5204 N N . ALA B 1 128 ? -23.25 20.938 11.719 1 97.94 128 ALA B N 1
ATOM 5205 C CA . ALA B 1 128 ? -22.562 20.281 10.617 1 97.94 128 ALA B CA 1
ATOM 5206 C C . ALA B 1 128 ? -21.203 19.766 11.062 1 97.94 128 ALA B C 1
ATOM 5208 O O . ALA B 1 128 ? -20.844 18.625 10.781 1 97.94 128 ALA B O 1
ATOM 5209 N N . ILE B 1 129 ? -20.422 20.578 11.719 1 98.06 129 ILE B N 1
ATOM 5210 C CA . ILE B 1 129 ? -19.094 20.188 12.203 1 98.06 129 ILE B CA 1
ATOM 5211 C C . ILE B 1 129 ? -19.219 18.984 13.133 1 98.06 129 ILE B C 1
ATOM 5213 O O . ILE B 1 129 ? -18.438 18.031 13.023 1 98.06 129 ILE B O 1
ATOM 5217 N N . SER B 1 130 ? -20.172 19.078 14.016 1 96.44 130 SER B N 1
ATOM 5218 C CA . SER B 1 130 ? -20.406 17.984 14.945 1 96.44 130 SER B CA 1
ATOM 5219 C C . SER B 1 130 ? -20.703 16.688 14.203 1 96.44 130 SER B C 1
ATOM 5221 O O . SER B 1 130 ? -20.172 15.625 14.539 1 96.44 130 SER B O 1
ATOM 5223 N N . SER B 1 131 ? -21.516 16.781 13.227 1 96.44 131 SER B N 1
ATOM 5224 C CA . SER B 1 131 ? -21.906 15.617 12.445 1 96.44 131 SER B CA 1
ATOM 5225 C C . SER B 1 131 ? -20.719 15.07 11.648 1 96.44 131 SER B C 1
ATOM 5227 O O . SER B 1 131 ? -20.516 13.859 11.586 1 96.44 131 SER B O 1
ATOM 5229 N N . PHE B 1 132 ? -19.984 15.945 11.039 1 96.81 132 PHE B N 1
ATOM 5230 C CA . PHE B 1 132 ? -18.797 15.516 10.32 1 96.81 132 PHE B CA 1
ATOM 5231 C C . PHE B 1 132 ? -17.812 14.828 11.258 1 96.81 132 PHE B C 1
ATOM 5233 O O . PHE B 1 132 ? -17.219 13.805 10.906 1 96.81 132 PHE B O 1
ATOM 5240 N N . TYR B 1 133 ? -17.625 15.398 12.414 1 96.19 133 TYR B N 1
ATOM 5241 C CA . TYR B 1 133 ? -16.688 14.844 13.391 1 96.19 133 TYR B CA 1
ATOM 5242 C C . TYR B 1 133 ? -17.094 13.43 13.781 1 96.19 133 TYR B C 1
ATOM 5244 O O . TYR B 1 133 ? -16.234 12.539 13.891 1 96.19 133 TYR B O 1
ATOM 5252 N N . GLU B 1 134 ? -18.312 13.234 13.977 1 93.5 134 GLU B N 1
ATOM 5253 C CA . GLU B 1 134 ? -18.828 11.914 14.328 1 93.5 134 GLU B CA 1
ATOM 5254 C C . GLU B 1 134 ? -18.562 10.898 13.211 1 93.5 134 GLU B C 1
ATOM 5256 O O . GLU B 1 134 ? -18.266 9.734 13.484 1 93.5 134 GLU B O 1
ATOM 5261 N N . GLU B 1 135 ? -18.703 11.352 12.117 1 92.12 135 GLU B N 1
ATOM 5262 C CA . GLU B 1 135 ? -18.469 10.477 10.977 1 92.12 135 GLU B CA 1
ATOM 5263 C C . GLU B 1 135 ? -16.984 10.109 10.875 1 92.12 135 GLU B C 1
ATOM 5265 O O . GLU B 1 135 ? -16.641 8.961 10.57 1 92.12 135 GLU B O 1
ATOM 5270 N N . VAL B 1 136 ? -16.156 11.047 11.07 1 91.75 136 VAL B N 1
ATOM 5271 C CA . VAL B 1 136 ? -14.727 10.781 11.062 1 91.75 136 VAL B CA 1
ATOM 5272 C C . VAL B 1 136 ? -14.375 9.789 12.172 1 91.75 136 VAL B C 1
ATOM 5274 O O . VAL B 1 136 ? -13.586 8.867 11.969 1 91.75 136 VAL B O 1
ATOM 5277 N N . GLU B 1 137 ? -14.953 10.023 13.258 1 90 137 GLU B N 1
ATOM 5278 C CA . GLU B 1 137 ? -14.734 9.117 14.383 1 90 137 GLU B CA 1
ATOM 5279 C C . GLU B 1 137 ? -15.172 7.695 14.039 1 90 137 GLU B C 1
ATOM 5281 O O . GLU B 1 137 ? -14.477 6.73 14.359 1 90 137 GLU B O 1
ATOM 5286 N N . ALA B 1 138 ? -16.281 7.582 13.422 1 86.94 138 ALA B N 1
ATOM 5287 C CA . ALA B 1 138 ? -16.797 6.273 13.031 1 86.94 138 ALA B CA 1
ATOM 5288 C C . ALA B 1 138 ? -15.891 5.617 11.992 1 86.94 138 ALA B C 1
ATOM 5290 O O . ALA B 1 138 ? -15.664 4.41 12.031 1 86.94 138 ALA B O 1
ATOM 5291 N N . GLU B 1 139 ? -15.445 6.379 11.18 1 84.12 139 GLU B N 1
ATOM 5292 C CA . GLU B 1 139 ? -14.555 5.867 10.141 1 84.12 139 GLU B CA 1
ATOM 5293 C C . GLU B 1 139 ? -13.258 5.336 10.742 1 84.12 139 GLU B C 1
ATOM 5295 O O . GLU B 1 139 ? -12.789 4.258 10.367 1 84.12 139 GLU B O 1
ATOM 5300 N N . VAL B 1 140 ? -12.68 6.07 11.617 1 81.38 140 VAL B N 1
ATOM 5301 C CA . VAL B 1 140 ? -11.406 5.707 12.234 1 81.38 140 VAL B CA 1
ATOM 5302 C C . VAL B 1 140 ? -11.594 4.484 13.125 1 81.38 140 VAL B C 1
ATOM 5304 O O . VAL B 1 140 ? -10.742 3.59 13.156 1 81.38 140 VAL B O 1
ATOM 5307 N N . GLN B 1 141 ? -12.711 4.402 13.773 1 78.12 141 GLN B N 1
ATOM 5308 C CA . GLN B 1 141 ? -12.914 3.357 14.766 1 78.12 141 GLN B CA 1
ATOM 5309 C C . GLN B 1 141 ? -13.43 2.074 14.117 1 78.12 141 GLN B C 1
ATOM 5311 O O . GLN B 1 141 ? -13.023 0.975 14.5 1 78.12 141 GLN B O 1
ATOM 5316 N N . SER B 1 142 ? -14.352 2.219 13.133 1 75.44 142 SER B N 1
ATOM 5317 C CA . SER B 1 142 ? -15.016 1.015 12.641 1 75.44 142 SER B CA 1
ATOM 5318 C C . SER B 1 142 ? -14.852 0.873 11.133 1 75.44 142 SER B C 1
ATOM 5320 O O . SER B 1 142 ? -15.305 -0.109 10.547 1 75.44 142 SER B O 1
ATOM 5322 N N . GLY B 1 143 ? -14.266 1.808 10.57 1 72.75 143 GLY B N 1
ATOM 5323 C CA . GLY B 1 143 ? -14.086 1.726 9.133 1 72.75 143 GLY B CA 1
ATOM 5324 C C . GLY B 1 143 ? -15.359 2.021 8.352 1 72.75 143 GLY B C 1
ATOM 5325 O O . GLY B 1 143 ? -15.398 1.847 7.137 1 72.75 143 GLY B O 1
ATOM 5326 N N . LYS B 1 144 ? -16.375 2.449 8.992 1 75.31 144 LYS B N 1
ATOM 5327 C CA . LYS B 1 144 ? -17.641 2.752 8.344 1 75.31 144 LYS B CA 1
ATOM 5328 C C . LYS B 1 144 ? -17.516 3.949 7.406 1 75.31 144 LYS B C 1
ATOM 5330 O O . LYS B 1 144 ? -16.938 4.977 7.781 1 75.31 144 LYS B O 1
ATOM 5335 N N . LYS B 1 145 ? -18.062 3.859 6.203 1 76.25 145 LYS B N 1
ATOM 5336 C CA . LYS B 1 145 ? -18.016 4.965 5.254 1 76.25 145 LYS B CA 1
ATOM 5337 C C . LYS B 1 145 ? -18.984 6.074 5.648 1 76.25 145 LYS B C 1
ATOM 5339 O O . LYS B 1 145 ? -20.125 5.805 6.016 1 76.25 145 LYS B O 1
ATOM 5344 N N . PRO B 1 146 ? -18.484 7.254 5.609 1 79.69 146 PRO B N 1
ATOM 5345 C CA . PRO B 1 146 ? -19.375 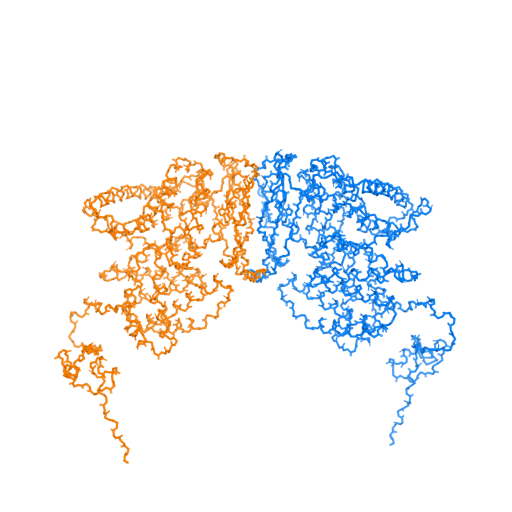8.375 5.949 1 79.69 146 PRO B CA 1
ATOM 5346 C C . PRO B 1 146 ? -20.516 8.547 4.949 1 79.69 146 PRO B C 1
ATOM 5348 O O . PRO B 1 146 ? -20.328 8.344 3.748 1 79.69 146 PRO B O 1
ATOM 5351 N N . GLN B 1 147 ? -21.719 8.758 5.387 1 80.81 147 GLN B N 1
ATOM 5352 C CA . GLN B 1 147 ? -22.875 8.992 4.531 1 80.81 147 GLN B CA 1
ATOM 5353 C C . GLN B 1 147 ? -23.062 10.477 4.246 1 80.81 147 GLN B C 1
ATOM 5355 O O . GLN B 1 147 ? -23.578 10.852 3.188 1 80.81 147 GLN B O 1
ATOM 5360 N N . HIS B 1 148 ? -22.703 11.43 5.105 1 84.12 148 HIS B N 1
ATOM 5361 C CA . HIS B 1 148 ? -22.625 12.883 5.043 1 84.12 148 HIS B CA 1
ATOM 5362 C C . HIS B 1 148 ? -24.016 13.508 4.906 1 84.12 148 HIS B C 1
ATOM 5364 O O . HIS B 1 148 ? -24.141 14.719 4.719 1 84.12 148 HIS B O 1
ATOM 5370 N N . THR B 1 149 ? -25.062 12.766 5.145 1 87.88 149 THR B N 1
ATOM 5371 C CA . THR B 1 149 ? -26.406 13.266 4.875 1 87.88 149 THR B CA 1
ATOM 5372 C C . THR B 1 149 ? -26.75 14.43 5.797 1 87.88 149 THR B C 1
ATOM 5374 O O . THR B 1 149 ? -27.016 15.539 5.332 1 87.88 149 THR B O 1
ATOM 5377 N N . VAL B 1 150 ? -26.688 14.281 7.09 1 91.94 150 VAL B N 1
ATOM 5378 C CA . VAL B 1 150 ? -27.047 15.305 8.07 1 91.94 150 VAL B CA 1
ATOM 5379 C C . VAL B 1 150 ? -26.047 16.453 7.992 1 91.94 150 VAL B C 1
ATOM 5381 O O . VAL B 1 150 ? -26.453 17.625 7.98 1 91.94 150 VAL B O 1
ATOM 5384 N N . ALA B 1 151 ? -24.812 16.156 7.926 1 95.75 151 ALA B N 1
ATOM 5385 C CA . ALA B 1 151 ? -23.75 17.156 7.906 1 95.75 151 ALA B CA 1
ATOM 5386 C C . ALA B 1 151 ? -23.906 18.094 6.703 1 95.75 151 ALA B C 1
ATOM 5388 O O . ALA B 1 151 ? -23.844 19.312 6.848 1 95.75 151 ALA B O 1
ATOM 5389 N N . LEU B 1 152 ? -24.203 17.531 5.582 1 95.81 152 LEU B N 1
ATOM 5390 C CA . LEU B 1 152 ? -24.281 18.328 4.363 1 95.81 152 LEU B CA 1
ATOM 5391 C C . LEU B 1 152 ? -25.547 19.188 4.355 1 95.81 152 LEU B C 1
ATOM 5393 O O . LEU B 1 152 ? -25.547 20.312 3.846 1 95.81 152 LEU B O 1
ATOM 5397 N N . LYS B 1 153 ? -26.562 18.578 4.855 1 96.12 153 LYS B N 1
ATOM 5398 C CA . LYS B 1 153 ? -27.797 19.344 4.961 1 96.12 153 LYS B CA 1
ATOM 5399 C C . LYS B 1 153 ? -27.594 20.609 5.781 1 96.12 153 LYS B C 1
ATOM 5401 O O . LYS B 1 153 ? -27.969 21.703 5.359 1 96.12 153 LYS B O 1
ATOM 5406 N N . HIS B 1 154 ? -27.031 20.531 6.922 1 96.75 154 HIS B N 1
ATOM 5407 C CA . HIS B 1 154 ? -26.812 21.688 7.789 1 96.75 154 HIS B CA 1
ATOM 5408 C C . HIS B 1 154 ? -25.719 22.594 7.219 1 96.75 154 HIS B C 1
ATOM 5410 O O . HIS B 1 154 ? -25.781 23.812 7.402 1 96.75 154 HIS B O 1
ATOM 5416 N N . TYR B 1 155 ? -24.766 22.062 6.52 1 97.31 155 TYR B N 1
ATOM 5417 C CA . TYR B 1 155 ? -23.781 22.875 5.82 1 97.31 155 TYR B CA 1
ATOM 5418 C C . TYR B 1 155 ? -24.453 23.766 4.789 1 97.31 155 TYR B C 1
ATOM 5420 O O . TYR B 1 155 ? -24.203 24.984 4.758 1 97.31 155 TYR B O 1
ATOM 5428 N N . ASN B 1 156 ? -25.344 23.203 4.094 1 96.44 156 ASN B N 1
ATOM 5429 C CA . ASN B 1 156 ? -26.047 23.984 3.078 1 96.44 156 ASN B CA 1
ATOM 5430 C C . ASN B 1 156 ? -26.922 25.062 3.705 1 96.44 156 ASN B C 1
ATOM 5432 O O . ASN B 1 156 ? -27 26.172 3.189 1 96.44 156 ASN B O 1
ATOM 5436 N N . THR B 1 157 ? -27.547 24.672 4.719 1 96.69 157 THR B N 1
ATOM 5437 C CA . THR B 1 157 ? -28.375 25.656 5.426 1 96.69 157 THR B CA 1
ATOM 5438 C C . THR B 1 157 ? -27.516 26.797 5.961 1 96.69 157 THR B C 1
ATOM 5440 O O . THR B 1 157 ? -27.938 27.953 5.93 1 96.69 157 THR B O 1
ATOM 5443 N N . ALA B 1 158 ? -26.359 26.469 6.484 1 97.38 158 ALA B N 1
ATOM 5444 C CA . ALA B 1 158 ? -25.438 27.484 6.969 1 97.38 158 ALA B CA 1
ATOM 5445 C C . ALA B 1 158 ? -25.031 28.438 5.844 1 97.38 158 ALA B C 1
ATOM 5447 O O . ALA B 1 158 ? -24.938 29.641 6.051 1 97.38 158 ALA B O 1
ATOM 5448 N N . ILE B 1 159 ? -24.812 27.953 4.695 1 96.75 159 ILE B N 1
ATOM 5449 C CA . ILE B 1 159 ? -24.438 28.75 3.537 1 96.75 159 ILE B CA 1
ATOM 5450 C C . ILE B 1 159 ? -25.578 29.719 3.199 1 96.75 159 ILE B C 1
ATOM 5452 O O . ILE B 1 159 ? -25.344 30.906 2.932 1 96.75 159 ILE B O 1
ATOM 5456 N N . GLN B 1 160 ? -26.781 29.203 3.252 1 97.12 160 GLN B N 1
ATOM 5457 C CA . GLN B 1 160 ? -27.938 30.031 2.951 1 97.12 160 GLN B CA 1
ATOM 5458 C C . GLN B 1 160 ? -28.094 31.156 3.971 1 97.12 160 GLN B C 1
ATOM 5460 O O . GLN B 1 160 ? -28.406 32.281 3.607 1 97.12 160 GLN B O 1
ATOM 5465 N N . GLU B 1 161 ? -27.859 30.828 5.188 1 96.62 161 GLU B N 1
ATOM 5466 C CA . GLU B 1 161 ? -27.953 31.828 6.25 1 96.62 161 GLU B CA 1
ATOM 5467 C C . GLU B 1 161 ? -26.828 32.844 6.148 1 96.62 161 GLU B C 1
ATOM 5469 O O . GLU B 1 161 ? -27.016 34.031 6.48 1 96.62 161 GLU B O 1
ATOM 5474 N N . LEU B 1 162 ? -25.672 32.438 5.723 1 96.06 162 LEU B N 1
ATOM 5475 C CA . LEU B 1 162 ? -24.516 33.312 5.57 1 96.06 162 LEU B CA 1
ATOM 5476 C C . LEU B 1 162 ? -24.781 34.406 4.531 1 96.06 162 LEU B C 1
ATOM 5478 O O . LEU B 1 162 ? -24.359 35.562 4.695 1 96.06 162 LEU B O 1
ATOM 5482 N N . LYS B 1 163 ? -25.484 34.062 3.561 1 94.25 163 LYS B N 1
ATOM 5483 C CA . LYS B 1 163 ? -25.766 35 2.475 1 94.25 163 LYS B CA 1
ATOM 5484 C C . LYS B 1 163 ? -26.609 36.156 2.971 1 94.25 163 LYS B C 1
ATOM 5486 O O . LYS B 1 163 ? -26.609 37.25 2.359 1 94.25 163 LYS B O 1
ATOM 5491 N N . LYS B 1 164 ? -27.219 35.938 4.07 1 93.06 164 LYS B N 1
ATOM 5492 C CA . LYS B 1 164 ? -28.109 36.969 4.617 1 93.06 164 LYS B CA 1
ATOM 5493 C C . LYS B 1 164 ? -27.359 37.875 5.594 1 93.06 164 LYS B C 1
ATOM 5495 O O . LYS B 1 164 ? -27.875 38.906 6.016 1 93.06 164 LYS B O 1
ATOM 5500 N N . MET B 1 165 ? -26.188 37.5 5.867 1 91.75 165 MET B N 1
ATOM 5501 C CA . MET B 1 165 ? -25.453 38.188 6.926 1 91.75 165 MET B CA 1
ATOM 5502 C C . MET B 1 165 ? -24.719 39.406 6.375 1 91.75 165 MET B C 1
ATOM 5504 O O . MET B 1 165 ? -24.156 39.344 5.285 1 91.75 165 MET B O 1
ATOM 5508 N N . ASP B 1 166 ? -24.734 40.469 7.168 1 88.44 166 ASP B N 1
ATOM 5509 C CA . ASP B 1 166 ? -24.047 41.688 6.754 1 88.44 166 ASP B CA 1
ATOM 5510 C C . ASP B 1 166 ? -22.906 42.031 7.715 1 88.44 166 ASP B C 1
ATOM 5512 O O . ASP B 1 166 ? -22.062 42.875 7.406 1 88.44 166 ASP B O 1
ATOM 5516 N N . ASN B 1 167 ? -22.844 41.438 8.867 1 91.75 167 ASN B N 1
ATOM 5517 C CA . ASN B 1 167 ? -21.812 41.688 9.867 1 91.75 167 ASN B CA 1
ATOM 5518 C C . ASN B 1 167 ? -20.516 40.969 9.523 1 91.75 167 ASN B C 1
ATOM 5520 O O . ASN B 1 167 ? -20.422 39.75 9.648 1 91.75 167 ASN B O 1
ATOM 5524 N N . GLN B 1 168 ? -19.469 41.75 9.18 1 93.44 168 GLN B N 1
ATOM 5525 C CA . GLN B 1 168 ? -18.234 41.188 8.648 1 93.44 168 GLN B CA 1
ATOM 5526 C C . GLN B 1 168 ? -17.547 40.281 9.672 1 93.44 168 GLN B C 1
ATOM 5528 O O . GLN B 1 168 ? -17.109 39.188 9.336 1 93.44 168 GLN B O 1
ATOM 5533 N N . PRO B 1 169 ? -17.469 40.656 10.883 1 93.81 169 PRO B N 1
ATOM 5534 C CA . PRO B 1 169 ? -16.875 39.781 11.891 1 93.81 169 PRO B CA 1
ATOM 5535 C C . PRO B 1 169 ? -17.594 38.438 12 1 93.81 169 PRO B C 1
ATOM 5537 O O . PRO B 1 169 ? -16.953 37.375 12.141 1 93.81 169 PRO B O 1
ATOM 5540 N N . LEU B 1 170 ? -18.906 38.469 11.953 1 94.81 170 LEU B N 1
ATOM 5541 C CA . LEU B 1 170 ? -19.672 37.25 12.023 1 94.81 170 LEU B CA 1
ATOM 5542 C C . LEU B 1 170 ? -19.484 36.406 10.766 1 94.81 170 LEU B C 1
ATOM 5544 O O . LEU B 1 170 ? -19.422 35.156 10.844 1 94.81 170 LEU B O 1
ATOM 5548 N N . VAL B 1 171 ? -19.406 37.094 9.68 1 96.5 171 VAL B N 1
ATOM 5549 C CA . VAL B 1 171 ? -19.109 36.406 8.43 1 96.5 171 VAL B CA 1
ATOM 5550 C C . VAL B 1 171 ? -17.75 35.719 8.531 1 96.5 171 VAL B C 1
ATOM 5552 O O . VAL B 1 171 ? -17.578 34.562 8.078 1 96.5 171 VAL B O 1
ATOM 5555 N N . LEU B 1 172 ? -16.797 36.406 9.07 1 97.06 172 LEU B N 1
ATOM 5556 C CA . LEU B 1 172 ? -15.453 35.844 9.266 1 97.06 172 LEU B CA 1
ATOM 5557 C C . LEU B 1 172 ? -15.5 34.594 10.141 1 97.06 172 LEU B C 1
ATOM 5559 O O . LEU B 1 172 ? -14.812 33.625 9.852 1 97.06 172 LEU B O 1
ATOM 5563 N N . LEU B 1 173 ? -16.25 34.656 11.172 1 97.56 173 LEU B N 1
ATOM 5564 C CA . LEU B 1 173 ? -16.406 33.5 12.039 1 97.56 173 LEU B CA 1
ATOM 5565 C C . LEU B 1 173 ? -16.984 32.312 11.266 1 97.56 173 LEU B C 1
ATOM 5567 O O . LEU B 1 173 ? -16.469 31.188 11.383 1 97.56 173 LEU B O 1
ATOM 5571 N N . VAL B 1 174 ? -18.016 32.531 10.539 1 97.69 174 VAL B N 1
ATOM 5572 C CA . VAL B 1 174 ? -18.641 31.469 9.766 1 97.69 174 VAL B CA 1
ATOM 5573 C C . VAL B 1 174 ? -17.641 30.922 8.742 1 97.69 174 VAL B C 1
ATOM 5575 O O . VAL B 1 174 ? -17.609 29.719 8.492 1 97.69 174 VAL B O 1
ATOM 5578 N N . CYS B 1 175 ? -16.891 31.781 8.156 1 97.5 175 CYS B N 1
ATOM 5579 C CA . CYS B 1 175 ? -15.844 31.344 7.238 1 97.5 175 CYS B CA 1
ATOM 5580 C C . CYS B 1 175 ? -14.891 30.375 7.93 1 97.5 175 CYS B C 1
ATOM 5582 O O . CYS B 1 175 ? -14.492 29.359 7.348 1 97.5 175 CYS B O 1
ATOM 5584 N N . LEU B 1 176 ? -14.492 30.703 9.07 1 98 176 LEU B N 1
ATOM 5585 C CA . LEU B 1 176 ? -13.617 29.844 9.859 1 98 176 LEU B CA 1
ATOM 5586 C C . LEU B 1 176 ? -14.258 28.484 10.086 1 98 176 LEU B C 1
ATOM 5588 O O . LEU B 1 176 ? -13.586 27.453 10 1 98 176 LEU B O 1
ATOM 5592 N N . LEU B 1 177 ? -15.547 28.484 10.398 1 98.44 177 LEU B N 1
ATOM 5593 C CA . LEU B 1 177 ? -16.266 27.234 10.617 1 98.44 177 LEU B CA 1
ATOM 5594 C C . LEU B 1 177 ? -16.344 26.422 9.328 1 98.44 177 LEU B C 1
ATOM 5596 O O . LEU B 1 177 ? -16.297 25.188 9.367 1 98.44 177 LEU B O 1
ATOM 5600 N N . PHE B 1 178 ? -16.422 27.094 8.25 1 98.25 178 PHE B N 1
ATOM 5601 C CA . PHE B 1 178 ? -16.422 26.422 6.957 1 98.25 178 PHE B CA 1
ATOM 5602 C C . PHE B 1 178 ? -15.07 25.75 6.695 1 98.25 178 PHE B C 1
ATOM 5604 O O . PHE B 1 178 ? -15.016 24.656 6.137 1 98.25 178 PHE B O 1
ATOM 5611 N N . VAL B 1 179 ? -13.984 26.422 7.035 1 98.19 179 VAL B N 1
ATOM 5612 C CA . VAL B 1 179 ? -12.672 25.797 6.91 1 98.19 179 VAL B CA 1
ATOM 5613 C C . VAL B 1 179 ? -12.641 24.484 7.707 1 98.19 179 VAL B C 1
ATOM 5615 O O . VAL B 1 179 ? -12.141 23.469 7.223 1 98.19 179 VAL B O 1
ATOM 5618 N N . CYS B 1 180 ? -13.195 24.516 8.883 1 98.44 180 CYS B N 1
ATOM 5619 C CA . CYS B 1 180 ? -13.227 23.328 9.727 1 98.44 180 CYS B CA 1
ATOM 5620 C C . CYS B 1 180 ? -13.992 22.188 9.055 1 98.44 180 CYS B C 1
ATOM 5622 O O . CYS B 1 180 ? -13.555 21.047 9.086 1 98.44 180 CYS B O 1
ATOM 5624 N N . MET B 1 181 ? -15.109 22.531 8.445 1 97.62 181 MET B N 1
ATOM 5625 C CA . MET B 1 181 ? -15.906 21.516 7.758 1 97.62 181 MET B CA 1
ATOM 5626 C C . MET B 1 181 ? -15.141 20.922 6.582 1 97.62 181 MET B C 1
ATOM 5628 O O . MET B 1 181 ? -15.18 19.719 6.359 1 97.62 181 MET B O 1
ATOM 5632 N N . GLU B 1 182 ? -14.453 21.75 5.891 1 97.12 182 GLU B N 1
ATOM 5633 C CA . GLU B 1 182 ? -13.672 21.266 4.754 1 97.12 182 GLU B CA 1
ATOM 5634 C C . GLU B 1 182 ? -12.523 20.375 5.211 1 97.12 182 GLU B C 1
ATOM 5636 O O . GLU B 1 182 ? -12.234 19.359 4.582 1 97.12 182 GLU B O 1
ATOM 5641 N N . LEU B 1 183 ? -11.875 20.75 6.242 1 97.06 183 LEU B N 1
ATOM 5642 C CA . LEU B 1 183 ? -10.773 19.953 6.766 1 97.06 183 LEU B CA 1
ATOM 5643 C C . LEU B 1 183 ? -11.273 18.594 7.266 1 97.06 183 LEU B C 1
ATOM 5645 O O . LEU B 1 183 ? -10.609 17.578 7.078 1 97.06 183 LEU B O 1
ATOM 5649 N N . LEU B 1 184 ? -12.469 18.609 7.871 1 96.12 184 LEU B N 1
ATOM 5650 C CA . LEU B 1 184 ? -13.062 17.359 8.336 1 96.12 184 LEU B CA 1
ATOM 5651 C C . LEU B 1 184 ? -13.367 16.422 7.164 1 96.12 184 LEU B C 1
ATOM 5653 O O . LEU B 1 184 ? -13.352 15.203 7.316 1 96.12 184 LEU B O 1
ATOM 5657 N N . GLN B 1 185 ? -13.57 17.031 6.035 1 92.94 185 GLN B N 1
ATOM 5658 C CA . GLN B 1 185 ? -13.867 16.266 4.828 1 92.94 185 GLN B CA 1
ATOM 5659 C C . GLN B 1 185 ? -12.602 16.031 4.004 1 92.94 185 GLN B C 1
ATOM 5661 O O . GLN B 1 185 ? -12.664 15.461 2.91 1 92.94 185 GLN B O 1
ATOM 5666 N N . SER B 1 186 ? -11.508 16.5 4.438 1 90.75 186 SER B N 1
ATOM 5667 C CA . SER B 1 186 ? -10.219 16.391 3.76 1 90.75 186 SER B CA 1
ATOM 5668 C C . SER B 1 186 ? -10.258 17.062 2.391 1 90.75 186 SER B C 1
ATOM 5670 O O . SER B 1 186 ? -9.664 16.562 1.433 1 90.75 186 SER B O 1
ATOM 5672 N N . ASN B 1 187 ? -11.023 18.062 2.32 1 92.5 187 ASN B N 1
ATOM 5673 C CA . ASN B 1 187 ? -11.07 18.859 1.096 1 92.5 187 ASN B CA 1
ATOM 5674 C C . ASN B 1 187 ? -10 19.953 1.088 1 92.5 187 ASN B C 1
ATOM 5676 O O . ASN B 1 187 ? -10.266 21.094 1.459 1 92.5 187 ASN B O 1
ATOM 5680 N N . GLN B 1 188 ? -8.906 19.625 0.611 1 91.69 188 GLN B N 1
ATOM 5681 C CA . GLN B 1 188 ? -7.738 20.5 0.657 1 91.69 188 GLN B CA 1
ATOM 5682 C C . GLN B 1 188 ? -7.98 21.797 -0.125 1 91.69 188 GLN B C 1
ATOM 5684 O O . GLN B 1 188 ? -7.758 22.891 0.391 1 91.69 188 GLN B O 1
ATOM 5689 N N . GLY B 1 189 ? -8.461 21.656 -1.323 1 90.44 189 GLY B N 1
ATOM 5690 C CA . GLY B 1 189 ? -8.648 22.812 -2.184 1 90.44 189 GLY B CA 1
ATOM 5691 C C . GLY B 1 189 ? -9.586 23.859 -1.593 1 90.44 189 GLY B C 1
ATOM 5692 O O . GLY B 1 189 ? -9.227 25.031 -1.491 1 90.44 189 GLY B O 1
ATOM 5693 N N . LEU B 1 190 ? -10.742 23.438 -1.135 1 94.31 190 LEU B N 1
ATOM 5694 C CA . LEU B 1 190 ? -11.742 24.344 -0.588 1 94.31 190 LEU B CA 1
ATOM 5695 C C . LEU B 1 190 ? -11.281 24.906 0.755 1 94.31 190 LEU B C 1
ATOM 5697 O O . LEU B 1 190 ? -11.586 26.047 1.087 1 94.31 190 LEU B O 1
ATOM 5701 N N . ALA B 1 191 ? -10.578 24.125 1.524 1 95.06 191 ALA B N 1
ATOM 5702 C CA . ALA B 1 191 ? -10.047 24.609 2.793 1 95.06 191 ALA B CA 1
ATOM 5703 C C . ALA B 1 191 ? -9.086 25.781 2.57 1 95.06 191 ALA B C 1
ATOM 5705 O O . ALA B 1 191 ? -9.188 26.812 3.242 1 95.06 191 ALA B O 1
ATOM 5706 N N . VAL B 1 192 ? -8.18 25.625 1.595 1 93.94 192 VAL B N 1
ATOM 5707 C CA . VAL B 1 192 ? -7.215 26.672 1.278 1 93.94 192 VAL B CA 1
ATOM 5708 C C . VAL B 1 192 ? -7.945 27.922 0.774 1 93.94 192 VAL B C 1
ATOM 5710 O O . VAL B 1 192 ? -7.629 29.031 1.182 1 93.94 192 VAL B O 1
ATOM 5713 N N . GLN B 1 193 ? -8.93 27.734 -0.011 1 93.19 193 GLN B N 1
ATOM 5714 C CA . GLN B 1 193 ? -9.703 28.844 -0.552 1 93.19 193 GLN B CA 1
ATOM 5715 C C . GLN B 1 193 ? -10.422 29.609 0.558 1 93.19 193 GLN B C 1
ATOM 5717 O O . GLN B 1 193 ? -10.367 30.844 0.61 1 93.19 193 GLN B O 1
ATOM 5722 N N . HIS B 1 194 ? -11.07 28.875 1.417 1 94.94 194 HIS B N 1
ATOM 5723 C CA . HIS B 1 194 ? -11.781 29.5 2.527 1 94.94 194 HIS B CA 1
ATOM 5724 C C . HIS B 1 194 ? -10.805 30.219 3.459 1 94.94 194 HIS B C 1
ATOM 5726 O O . HIS B 1 194 ? -11.125 31.281 3.994 1 94.94 194 HIS B O 1
ATOM 5732 N N . CYS B 1 195 ? -9.695 29.625 3.693 1 93.5 195 CYS B N 1
ATOM 5733 C CA . CYS B 1 195 ? -8.688 30.266 4.523 1 93.5 195 CYS B CA 1
ATOM 5734 C C . CYS B 1 195 ? -8.266 31.594 3.926 1 93.5 195 CYS B C 1
ATOM 5736 O O . CYS B 1 195 ? -8.203 32.625 4.629 1 93.5 195 CYS B O 1
ATOM 5738 N N . ASN B 1 196 ? -8.023 31.609 2.645 1 91.56 196 ASN B N 1
ATOM 5739 C CA . ASN B 1 196 ? -7.59 32.812 1.967 1 91.56 196 ASN B CA 1
ATOM 5740 C C . ASN B 1 196 ? -8.68 33.875 1.98 1 91.56 196 ASN B C 1
ATOM 5742 O O . ASN B 1 196 ? -8.398 35.062 2.201 1 91.56 196 ASN B O 1
ATOM 5746 N N . HIS B 1 197 ? -9.844 33.469 1.748 1 93.19 197 HIS B N 1
ATOM 5747 C CA . HIS B 1 197 ? -10.969 34.406 1.812 1 93.19 197 HIS B CA 1
ATOM 5748 C C . HIS B 1 197 ? -11.125 34.969 3.215 1 93.19 197 HIS B C 1
ATOM 5750 O O . HIS B 1 197 ? -11.383 36.188 3.371 1 93.19 197 HIS B O 1
ATOM 5756 N N . GLY B 1 198 ? -11.031 34.094 4.16 1 94.5 198 GLY B N 1
ATOM 5757 C CA . GLY B 1 198 ? -11.109 34.562 5.535 1 94.5 198 GLY B CA 1
ATOM 5758 C C . GLY B 1 198 ? -10.047 35.594 5.883 1 94.5 198 GLY B C 1
ATOM 5759 O O . GLY B 1 198 ? -10.32 36.594 6.559 1 94.5 198 GLY B O 1
ATOM 5760 N N . LEU B 1 199 ? -8.898 35.375 5.43 1 91.69 199 LEU B N 1
ATOM 5761 C CA . LEU B 1 199 ? -7.797 36.312 5.688 1 91.69 199 LEU B CA 1
ATOM 5762 C C . LEU B 1 199 ? -8.055 37.656 5.035 1 91.69 199 LEU B C 1
ATOM 5764 O O . LEU B 1 199 ? -7.707 38.688 5.594 1 91.69 199 LEU B O 1
ATOM 5768 N N . ALA B 1 200 ? -8.648 37.625 3.904 1 91.25 200 ALA B N 1
ATOM 5769 C CA . ALA B 1 200 ? -9.016 38.875 3.23 1 91.25 200 ALA B CA 1
ATOM 5770 C C . ALA B 1 200 ? -10.047 39.656 4.043 1 91.25 200 ALA B C 1
ATOM 5772 O O . ALA B 1 200 ? -9.961 40.875 4.156 1 91.25 200 ALA B O 1
ATOM 5773 N N . ILE B 1 201 ? -10.992 38.969 4.594 1 93.75 201 ILE B N 1
ATOM 5774 C CA . ILE B 1 201 ? -12.031 39.594 5.414 1 93.75 201 ILE B CA 1
ATOM 5775 C C . ILE B 1 201 ? -11.414 40.125 6.707 1 93.75 201 ILE B C 1
ATOM 5777 O O . ILE B 1 201 ? -11.758 41.188 7.176 1 93.75 201 ILE B O 1
ATOM 5781 N N . LEU B 1 202 ? -10.578 39.312 7.219 1 94.31 202 LEU B N 1
ATOM 5782 C CA . LEU B 1 202 ? -9.914 39.688 8.469 1 94.31 202 LEU B CA 1
ATOM 5783 C C . LEU B 1 202 ? -9.203 41.031 8.32 1 94.31 202 LEU B C 1
ATOM 5785 O O . LEU B 1 202 ? -9.258 41.844 9.234 1 94.31 202 LEU B O 1
ATOM 5789 N N . LYS B 1 203 ? -8.547 41.25 7.238 1 90.12 203 LYS B N 1
ATOM 5790 C CA . LYS B 1 203 ? -7.836 42.5 6.98 1 90.12 203 LYS B CA 1
ATOM 5791 C C . LYS B 1 203 ? -8.766 43.688 7.098 1 90.12 203 LYS B C 1
ATOM 5793 O O . LYS B 1 203 ? -8.344 44.781 7.531 1 90.12 203 LYS B O 1
ATOM 5798 N N . GLN B 1 204 ? -10 43.5 6.832 1 90.56 204 GLN B N 1
ATOM 5799 C CA . GLN B 1 204 ? -10.961 44.594 6.789 1 90.56 204 GLN B CA 1
ATOM 5800 C C . GLN B 1 204 ? -11.555 44.875 8.172 1 90.56 204 GLN B C 1
ATOM 5802 O O . GLN B 1 204 ? -12.031 45.969 8.453 1 90.56 204 GLN B O 1
ATOM 5807 N N . CYS B 1 205 ? -11.562 43.844 9.047 1 91.38 205 CYS B N 1
ATOM 5808 C CA . CYS B 1 205 ? -12.281 44.031 10.297 1 91.38 205 CYS B CA 1
ATOM 5809 C C . CYS B 1 205 ? -11.375 43.781 11.492 1 91.38 205 CYS B C 1
ATOM 5811 O O . CYS B 1 205 ? -11.852 43.594 12.617 1 91.38 205 CYS B O 1
ATOM 5813 N N . ILE B 1 206 ? -10.094 43.781 11.336 1 90.19 206 ILE B N 1
ATOM 5814 C CA . ILE B 1 206 ? -9.141 43.406 12.375 1 90.19 206 ILE B CA 1
ATOM 5815 C C . ILE B 1 206 ? -9.141 44.469 13.469 1 90.19 206 ILE B C 1
ATOM 5817 O O . ILE B 1 206 ? -8.695 44.219 14.594 1 90.19 206 ILE B O 1
ATOM 5821 N N . SER B 1 207 ? -9.672 45.656 13.172 1 88.62 207 SER B N 1
ATOM 5822 C CA . SER B 1 207 ? -9.68 46.719 14.141 1 88.62 207 SER B CA 1
ATOM 5823 C C . SER B 1 207 ? -10.688 46.469 15.258 1 88.62 207 SER B C 1
ATOM 5825 O O . SER B 1 207 ? -10.594 47.062 16.328 1 88.62 207 SER B O 1
ATOM 5827 N N . GLU B 1 208 ? -11.609 45.5 15.039 1 90.81 208 GLU B N 1
ATOM 5828 C CA . GLU B 1 208 ? -12.594 45.156 16.062 1 90.81 208 GLU B CA 1
ATOM 5829 C C . GLU B 1 208 ? -11.961 44.312 17.156 1 90.81 208 GLU B C 1
ATOM 5831 O O . GLU B 1 208 ? -11.258 43.344 16.859 1 90.81 208 GLU B O 1
ATOM 5836 N N . THR B 1 209 ? -12.219 44.625 18.328 1 89.19 209 THR B N 1
ATOM 5837 C CA . THR B 1 209 ? -11.555 44.031 19.484 1 89.19 209 THR B CA 1
ATOM 5838 C C . THR B 1 209 ? -11.82 42.531 19.547 1 89.19 209 THR B C 1
ATOM 5840 O O . THR B 1 209 ? -10.898 41.719 19.75 1 89.19 209 THR B O 1
ATOM 5843 N N . TRP B 1 210 ? -13.055 42.125 19.453 1 89.38 210 TRP B N 1
ATOM 5844 C CA . TRP B 1 210 ? -13.367 40.719 19.578 1 89.38 210 TRP B CA 1
ATOM 5845 C C . TRP B 1 210 ? -12.758 39.906 18.438 1 89.38 210 TRP B C 1
ATOM 5847 O O . TRP B 1 210 ? -12.438 38.719 18.594 1 89.38 210 TRP B O 1
ATOM 5857 N N . VAL B 1 211 ? -12.602 40.531 17.234 1 93.5 211 VAL B N 1
ATOM 5858 C CA . VAL B 1 211 ? -11.93 39.906 16.109 1 93.5 211 VAL B CA 1
ATOM 5859 C C . VAL B 1 211 ? -10.445 39.688 16.438 1 93.5 211 VAL B C 1
ATOM 5861 O O . VAL B 1 211 ? -9.906 38.594 16.25 1 93.5 211 VAL B O 1
ATOM 5864 N N . THR B 1 212 ? -9.844 40.688 16.938 1 91.75 212 THR B N 1
ATOM 5865 C CA . THR B 1 212 ? -8.422 40.656 17.281 1 91.75 212 THR B CA 1
ATOM 5866 C C . THR B 1 212 ? -8.172 39.656 18.406 1 91.75 212 THR B C 1
ATOM 5868 O O . THR B 1 212 ? -7.137 38.969 18.406 1 91.75 212 THR B O 1
ATOM 5871 N N . GLU B 1 213 ? -9.078 39.5 19.234 1 90.38 213 GLU B N 1
ATOM 5872 C CA . GLU B 1 213 ? -8.883 38.656 20.422 1 90.38 213 GLU B CA 1
ATOM 5873 C C . GLU B 1 213 ? -9.18 37.188 20.125 1 90.38 213 GLU B C 1
ATOM 5875 O O . GLU B 1 213 ? -8.523 36.312 20.656 1 90.38 213 GLU B O 1
ATOM 5880 N N . HIS B 1 214 ? -10.148 36.969 19.297 1 93 214 HIS B N 1
ATOM 5881 C CA . HIS B 1 214 ? -10.625 35.594 19.203 1 93 214 HIS B CA 1
ATOM 5882 C C . HIS B 1 214 ? -10.43 35.031 17.797 1 93 214 HIS B C 1
ATOM 5884 O O . HIS B 1 214 ? -10.094 33.875 17.641 1 93 214 HIS B O 1
ATOM 5890 N N . LEU B 1 215 ? -10.578 35.812 16.797 1 95.56 215 LEU B N 1
ATOM 5891 C CA . LEU B 1 215 ? -10.547 35.312 15.43 1 95.56 215 LEU B CA 1
ATOM 5892 C C . LEU B 1 215 ? -9.141 35.406 14.836 1 95.56 215 LEU B C 1
ATOM 5894 O O . LEU B 1 215 ? -8.68 34.5 14.141 1 95.56 215 LEU B O 1
ATOM 5898 N N . ALA B 1 216 ? -8.461 36.5 15.094 1 94.44 216 ALA B N 1
ATOM 5899 C CA . ALA B 1 216 ? -7.129 36.75 14.547 1 94.44 216 ALA B CA 1
ATOM 5900 C C . ALA B 1 216 ? -6.168 35.625 14.961 1 94.44 216 ALA B C 1
ATOM 5902 O O . ALA B 1 216 ? -5.422 35.094 14.125 1 94.44 216 ALA B O 1
ATOM 5903 N N . PRO B 1 217 ? -6.16 35.188 16.25 1 94.38 217 PRO B N 1
ATOM 5904 C CA . PRO B 1 217 ? -5.266 34.094 16.625 1 94.38 217 PRO B CA 1
ATOM 5905 C C . PRO B 1 217 ? -5.582 32.781 15.875 1 94.38 217 PRO B C 1
ATOM 5907 O O . PRO B 1 217 ? -4.668 32.062 15.508 1 94.38 217 PRO B O 1
ATOM 5910 N N . MET B 1 218 ? -6.848 32.5 15.586 1 95.56 218 MET B N 1
ATOM 5911 C CA . MET B 1 218 ? -7.25 31.297 14.859 1 95.56 218 MET B CA 1
ATOM 5912 C C . MET B 1 218 ? -6.734 31.344 13.422 1 95.56 218 MET B C 1
ATOM 5914 O O . MET B 1 218 ? -6.184 30.344 12.938 1 95.56 218 MET B O 1
ATOM 5918 N N . PHE B 1 219 ? -6.871 32.469 12.836 1 95.12 219 PHE B N 1
ATOM 5919 C CA . PHE B 1 219 ? -6.438 32.594 11.445 1 95.12 219 PHE B CA 1
ATOM 5920 C C . PHE B 1 219 ? -4.918 32.594 11.352 1 95.12 219 PHE B C 1
ATOM 5922 O O . PHE B 1 219 ? -4.352 32.094 10.375 1 95.12 219 PHE B O 1
ATOM 5929 N N . ARG B 1 220 ? -4.266 33.156 12.352 1 94.38 220 ARG B N 1
ATOM 5930 C CA . ARG B 1 220 ? -2.809 33.094 12.383 1 94.38 220 ARG B CA 1
ATOM 5931 C C . ARG B 1 220 ? -2.316 31.656 12.383 1 94.38 220 ARG B C 1
ATOM 5933 O O . ARG B 1 220 ? -1.394 31.312 11.641 1 94.38 220 ARG B O 1
ATOM 5940 N N . ARG B 1 221 ? -2.912 30.828 13.125 1 95.19 221 ARG B N 1
ATOM 5941 C CA . ARG B 1 221 ? -2.521 29.422 13.18 1 95.19 221 ARG B CA 1
ATOM 5942 C C . ARG B 1 221 ? -2.984 28.688 11.938 1 95.19 221 ARG B C 1
ATOM 5944 O O . ARG B 1 221 ? -2.275 27.812 11.43 1 95.19 221 ARG B O 1
ATOM 5951 N N . LEU B 1 222 ? -4.086 29.062 11.367 1 94.31 222 LEU B N 1
ATOM 5952 C CA . LEU B 1 222 ? -4.652 28.422 10.18 1 94.31 222 LEU B CA 1
ATOM 5953 C C . LEU B 1 222 ? -3.801 28.703 8.953 1 94.31 222 LEU B C 1
ATOM 5955 O O . LEU B 1 222 ? -3.902 27.984 7.945 1 94.31 222 LEU B O 1
ATOM 5959 N N . CYS B 1 223 ? -2.988 29.688 9.016 1 92.75 223 CYS B N 1
ATOM 5960 C CA . CYS B 1 223 ? -2.127 30.031 7.895 1 92.75 223 CYS B CA 1
ATOM 5961 C C . CYS B 1 223 ? -1.227 28.859 7.512 1 92.75 223 CYS B C 1
ATOM 5963 O O . CYS B 1 223 ? -0.71 28.812 6.395 1 92.75 223 CYS B O 1
ATOM 5965 N N . ALA B 1 224 ? -1.076 27.953 8.461 1 92.12 224 ALA B N 1
ATOM 5966 C CA . ALA B 1 224 ? -0.281 26.766 8.172 1 92.12 224 ALA B CA 1
ATOM 5967 C C . ALA B 1 224 ? -0.844 26 6.969 1 92.12 224 ALA B C 1
ATOM 5969 O O . ALA B 1 224 ? -0.089 25.453 6.164 1 92.12 224 ALA B O 1
ATOM 5970 N N . VAL B 1 225 ? -2.158 26.047 6.75 1 93.06 225 VAL B N 1
ATOM 5971 C CA . VAL B 1 225 ? -2.834 25.25 5.727 1 93.06 225 VAL B CA 1
ATOM 5972 C C . VAL B 1 225 ? -2.457 25.766 4.34 1 93.06 225 VAL B C 1
ATOM 5974 O O . VAL B 1 225 ? -1.88 25.031 3.535 1 93.06 225 VAL B O 1
ATOM 5977 N N . PRO B 1 226 ? -2.689 27.031 4.059 1 92.44 226 PRO B N 1
ATOM 5978 C CA . PRO B 1 226 ? -2.275 27.484 2.729 1 92.44 226 PRO B CA 1
ATOM 5979 C C . PRO B 1 226 ? -0.759 27.484 2.553 1 92.44 226 PRO B C 1
ATOM 5981 O O . PRO B 1 226 ? -0.262 27.312 1.438 1 92.44 226 PRO B O 1
ATOM 5984 N N . LEU B 1 227 ? 0 27.656 3.574 1 92.12 227 LEU B N 1
ATOM 5985 C CA . LEU B 1 227 ? 1.454 27.688 3.461 1 92.12 227 LEU B CA 1
ATOM 5986 C C . LEU B 1 227 ? 2.004 26.312 3.109 1 92.12 227 LEU B C 1
ATOM 5988 O O . LEU B 1 227 ? 2.928 26.188 2.301 1 92.12 227 LEU B O 1
ATOM 5992 N N . PHE B 1 228 ? 1.427 25.281 3.662 1 91.31 228 PHE B N 1
ATOM 5993 C CA . PHE B 1 228 ? 1.943 23.938 3.42 1 91.31 228 PHE B CA 1
ATOM 5994 C C . PHE B 1 228 ? 1.244 23.297 2.229 1 91.31 228 PHE B C 1
ATOM 5996 O O . PHE B 1 228 ? 1.844 22.5 1.509 1 91.31 228 PHE B O 1
ATOM 6003 N N . PHE B 1 229 ? -0 23.609 2.039 1 89.06 229 PHE B N 1
ATOM 6004 C CA . PHE B 1 229 ? -0.786 22.828 1.083 1 89.06 229 PHE B CA 1
ATOM 6005 C C . PHE B 1 229 ? -1.228 23.703 -0.085 1 89.06 229 PHE B C 1
ATOM 6007 O O . PHE B 1 229 ? -1.844 23.219 -1.035 1 89.06 229 PHE B O 1
ATOM 6014 N N . GLY B 1 230 ? -0.816 24.875 0.064 1 83.19 230 GLY B N 1
ATOM 6015 C CA . GLY B 1 230 ? -1.147 25.75 -1.049 1 83.19 230 GLY B CA 1
ATOM 6016 C C . GLY B 1 230 ? -0.177 25.641 -2.209 1 83.19 230 GLY B C 1
ATOM 6017 O O . GLY B 1 230 ? 0.965 25.219 -2.029 1 83.19 230 GLY B O 1
ATOM 6018 N N . GLY B 1 231 ? -0.469 25.656 -3.48 1 71.81 231 GLY B N 1
ATOM 6019 C CA . GLY B 1 231 ? 0.343 25.438 -4.668 1 71.81 231 GLY B CA 1
ATOM 6020 C C . GLY B 1 231 ? 1.197 26.641 -5.027 1 71.81 231 GLY B C 1
ATOM 6021 O O . GLY B 1 231 ? 2.418 26.531 -5.164 1 71.81 231 GLY B O 1
ATOM 6022 N N . ASP B 1 232 ? 0.593 27.703 -5.254 1 72.44 232 ASP B N 1
ATOM 6023 C CA . ASP B 1 232 ? 1.26 28.859 -5.852 1 72.44 232 ASP B CA 1
ATOM 6024 C C . ASP B 1 232 ? 1.724 29.844 -4.777 1 72.44 232 ASP B C 1
ATOM 6026 O O . ASP B 1 232 ? 0.938 30.25 -3.92 1 72.44 232 ASP B O 1
ATOM 6030 N N . PHE B 1 233 ? 3.049 30.203 -4.828 1 72.56 233 PHE B N 1
ATOM 6031 C CA . PHE B 1 233 ? 3.635 31.172 -3.912 1 72.56 233 PHE B CA 1
ATOM 6032 C C . PHE B 1 233 ? 2.879 32.5 -3.967 1 72.56 233 PHE B C 1
ATOM 6034 O O . PHE B 1 233 ? 2.801 33.219 -2.969 1 72.56 233 PHE B O 1
ATOM 6041 N N . ALA B 1 234 ? 2.348 32.688 -5.047 1 67.62 234 ALA B N 1
ATOM 6042 C CA . ALA B 1 234 ? 1.635 33.938 -5.234 1 67.62 234 ALA B CA 1
ATOM 6043 C C . ALA B 1 234 ? 0.389 34 -4.352 1 67.62 234 ALA B C 1
ATOM 6045 O O . ALA B 1 234 ? -0.104 35.094 -4.039 1 67.62 234 ALA B O 1
ATOM 6046 N N . ASN B 1 235 ? 0.049 32.938 -3.871 1 72.88 235 ASN B N 1
ATOM 6047 C CA . ASN B 1 235 ? -1.19 32.875 -3.104 1 72.88 235 ASN B CA 1
ATOM 6048 C C . ASN B 1 235 ? -0.919 32.75 -1.609 1 72.88 235 ASN B C 1
ATOM 6050 O O . ASN B 1 235 ? -1.831 32.438 -0.836 1 72.88 235 ASN B O 1
ATOM 6054 N N . PHE B 1 236 ? 0.312 33.062 -1.279 1 79.19 236 PHE B N 1
ATOM 6055 C CA . PHE B 1 236 ? 0.605 33 0.149 1 79.19 236 PHE B CA 1
ATOM 6056 C C . PHE B 1 236 ? -0.06 34.156 0.881 1 79.19 236 PHE B C 1
ATOM 6058 O O . PHE B 1 236 ? -0.122 35.281 0.36 1 79.19 236 PHE B O 1
ATOM 6065 N N . PRO B 1 237 ? -0.505 33.906 2.033 1 79.56 237 PRO B N 1
ATOM 6066 C CA . PRO B 1 237 ? -1.145 34.969 2.816 1 79.56 237 PRO B CA 1
ATOM 6067 C C . PRO B 1 237 ? -0.189 36.094 3.156 1 79.56 237 PRO B C 1
ATOM 6069 O O . PRO B 1 237 ? 1.02 35.875 3.271 1 79.56 237 PRO B O 1
ATOM 6072 N N . ASP B 1 238 ? -0.798 37.25 3.143 1 81.38 238 ASP B N 1
ATOM 6073 C CA . ASP B 1 238 ? -0.05 38.406 3.65 1 81.38 238 ASP B CA 1
ATOM 6074 C C . ASP B 1 238 ? 0.128 38.312 5.164 1 81.38 238 ASP B C 1
ATOM 6076 O O . ASP B 1 238 ? -0.813 38.562 5.922 1 81.38 238 ASP B O 1
ATOM 6080 N N . LEU B 1 239 ? 1.325 38.094 5.609 1 81.5 239 LEU B N 1
ATOM 6081 C CA . LEU B 1 239 ? 1.587 37.812 7.02 1 81.5 239 LEU B CA 1
ATOM 6082 C C . LEU B 1 239 ? 1.625 39.125 7.816 1 81.5 239 LEU B C 1
ATOM 6084 O O . LEU B 1 239 ? 1.564 39.094 9.047 1 81.5 239 LEU B O 1
ATOM 6088 N N . ASN B 1 240 ? 1.61 40.188 7.125 1 80.19 240 ASN B N 1
ATOM 6089 C CA . ASN B 1 240 ? 1.651 41.469 7.824 1 80.19 240 ASN B CA 1
ATOM 6090 C C . ASN B 1 240 ? 0.335 41.781 8.539 1 80.19 240 ASN B C 1
ATOM 6092 O O . ASN B 1 240 ? 0.321 42.438 9.578 1 80.19 240 ASN B O 1
ATOM 6096 N N . VAL B 1 241 ? -0.666 41.219 7.965 1 78.06 241 VAL B N 1
ATOM 6097 C CA . VAL B 1 241 ? -1.981 41.438 8.562 1 78.06 241 VAL B CA 1
ATOM 6098 C C . VAL B 1 241 ? -2.062 40.719 9.898 1 78.06 241 VAL B C 1
ATOM 6100 O O . VAL B 1 241 ? -2.742 41.188 10.82 1 78.06 241 VAL B O 1
ATOM 6103 N N . LEU B 1 242 ? -1.28 39.688 10 1 80.25 242 LEU B N 1
ATOM 6104 C CA . LEU B 1 242 ? -1.388 38.812 11.156 1 80.25 242 LEU B CA 1
ATOM 6105 C C . LEU B 1 242 ? -0.2 39 12.094 1 80.25 242 LEU B C 1
ATOM 6107 O O . LEU B 1 242 ? -0.02 38.219 13.039 1 80.25 242 LEU B O 1
ATOM 6111 N N . GLU B 1 243 ? 0.521 40.031 11.828 1 83.25 243 GLU B N 1
ATOM 6112 C CA . GLU B 1 243 ? 1.726 40.25 12.625 1 83.25 243 GLU B CA 1
ATOM 6113 C C . GLU B 1 243 ? 1.382 40.5 14.094 1 83.25 243 GLU B C 1
ATOM 6115 O O . GLU B 1 243 ? 0.419 41.188 14.406 1 83.25 243 GLU B O 1
ATOM 6120 N N . TYR B 1 244 ? 2.086 39.75 14.906 1 81.81 244 TYR B N 1
ATOM 6121 C CA . TYR B 1 244 ? 1.925 39.969 16.344 1 81.81 244 TYR B CA 1
ATOM 6122 C C . TYR B 1 244 ? 2.943 40.969 16.859 1 81.81 244 TYR B C 1
ATOM 6124 O O . TYR B 1 244 ? 4.148 40.812 16.656 1 81.81 244 TYR B O 1
ATOM 6132 N N . PRO B 1 245 ? 2.43 41.906 17.531 1 80.81 245 PRO B N 1
ATOM 6133 C CA . PRO B 1 245 ? 3.359 42.906 18.016 1 80.81 245 PRO B CA 1
ATOM 6134 C C . PRO B 1 245 ? 4.305 42.406 19.094 1 80.81 245 PRO B C 1
ATOM 6136 O O . PRO B 1 245 ? 3.9 41.594 19.938 1 80.81 245 PRO B O 1
ATOM 6139 N N . ILE B 1 246 ? 5.551 42.781 19.016 1 82.88 246 ILE B N 1
ATOM 6140 C CA . ILE B 1 246 ? 6.535 42.469 20.031 1 82.88 246 ILE B CA 1
ATOM 6141 C C . ILE B 1 246 ? 6.176 43.188 21.328 1 82.88 246 ILE B C 1
ATOM 6143 O O . ILE B 1 246 ? 5.918 44.375 21.328 1 82.88 246 ILE B O 1
ATOM 6147 N N . PRO B 1 247 ? 6.133 42.344 22.328 1 84.75 247 PRO B N 1
ATOM 6148 C CA . PRO B 1 247 ? 5.805 43 23.594 1 84.75 247 PRO B CA 1
ATOM 6149 C C . PRO B 1 247 ? 6.766 44.125 23.953 1 84.75 247 PRO B C 1
ATOM 6151 O O . PRO B 1 247 ? 7.98 44 23.781 1 84.75 247 PRO B O 1
ATOM 6154 N N . ARG B 1 248 ? 6.172 45.25 24.312 1 77.94 248 ARG B N 1
ATOM 6155 C CA . ARG B 1 248 ? 6.953 46.406 24.688 1 77.94 248 ARG B CA 1
ATOM 6156 C C . ARG B 1 248 ? 7.699 46.188 26 1 77.94 248 ARG B C 1
ATOM 6158 O O . ARG B 1 248 ? 8.844 46.625 26.156 1 77.94 248 ARG B O 1
ATOM 6165 N N . GLU B 1 249 ? 6.926 45.469 26.781 1 76.75 249 GLU B N 1
ATOM 6166 C CA . GLU B 1 249 ? 7.543 45.125 28.047 1 76.75 249 GLU B CA 1
ATOM 6167 C C . GLU B 1 249 ? 8.523 43.969 27.891 1 76.75 249 GLU B C 1
ATOM 6169 O O . GLU B 1 249 ? 8.406 43.156 26.969 1 76.75 249 GLU B O 1
ATOM 6174 N N . ALA B 1 250 ? 9.57 44.031 28.625 1 79.38 250 ALA B N 1
ATOM 6175 C CA . ALA B 1 250 ? 10.609 43 28.578 1 79.38 250 ALA B CA 1
ATOM 6176 C C . ALA B 1 250 ? 10.094 41.656 29.125 1 79.38 250 ALA B C 1
ATOM 6178 O O . ALA B 1 250 ? 10.859 40.906 29.703 1 79.38 250 ALA B O 1
ATOM 6179 N N . GLU B 1 251 ? 8.617 41.5 29.016 1 85.44 251 GLU B N 1
ATOM 6180 C CA . GLU B 1 251 ? 8.07 40.219 29.438 1 85.44 251 GLU B CA 1
ATOM 6181 C C . GLU B 1 251 ? 6.695 39.969 28.828 1 85.44 251 GLU B C 1
ATOM 6183 O O . GLU B 1 251 ? 5.992 40.906 28.469 1 85.44 251 GLU B O 1
ATOM 6188 N N . PHE B 1 252 ? 6.32 38.656 28.672 1 91.81 252 PHE B N 1
ATOM 6189 C CA . PHE B 1 252 ? 4.965 38.312 28.25 1 91.81 252 PHE B CA 1
ATOM 6190 C C . PHE B 1 252 ? 3.975 38.531 29.375 1 91.81 252 PHE B C 1
ATOM 6192 O O . PHE B 1 252 ? 4.262 38.219 30.531 1 91.81 252 PHE B O 1
ATOM 6199 N N . SER B 1 253 ? 2.877 39.094 29.078 1 87.31 253 SER B N 1
ATOM 6200 C CA . SER B 1 253 ? 1.836 39.312 30.078 1 87.31 253 SER B CA 1
ATOM 6201 C C . SER B 1 253 ? 1.044 38.031 30.359 1 87.31 253 SER B C 1
ATOM 6203 O O . SER B 1 253 ? 0.448 37.875 31.422 1 87.31 253 SER B O 1
ATOM 6205 N N . SER B 1 254 ? 1.018 37.188 29.438 1 89.38 254 SER B N 1
ATOM 6206 C CA . SER B 1 254 ? 0.256 35.938 29.562 1 89.38 254 SER B CA 1
ATOM 6207 C C . SER B 1 254 ? 0.815 34.875 28.656 1 89.38 254 SER B C 1
ATOM 6209 O O . SER B 1 254 ? 1.652 35.125 27.797 1 89.38 254 SER B O 1
ATOM 6211 N N . PHE B 1 255 ? 0.369 33.656 28.906 1 91.94 255 PHE B N 1
ATOM 6212 C CA . PHE B 1 255 ? 0.744 32.562 28.031 1 91.94 255 PHE B CA 1
ATOM 6213 C C . PHE B 1 255 ? 0.237 32.781 26.625 1 91.94 255 PHE B C 1
ATOM 6215 O O . PHE B 1 255 ? 0.897 32.406 25.656 1 91.94 255 PHE B O 1
ATOM 6222 N N . SER B 1 256 ? -0.903 33.406 26.5 1 90.75 256 SER B N 1
ATOM 6223 C CA . SER B 1 256 ? -1.504 33.688 25.203 1 90.75 256 SER B CA 1
ATOM 6224 C C . SER B 1 256 ? -0.628 34.625 24.391 1 90.75 256 SER B C 1
ATOM 6226 O O . SER B 1 256 ? -0.567 34.531 23.156 1 90.75 256 SER B O 1
ATOM 6228 N N . ASP B 1 257 ? 0.044 35.531 25.094 1 92.38 257 ASP B N 1
ATOM 6229 C CA . ASP B 1 257 ? 0.969 36.438 24.422 1 92.38 257 ASP B CA 1
ATOM 6230 C C . ASP B 1 257 ? 2.145 35.656 23.812 1 92.38 257 ASP B C 1
ATOM 6232 O O . ASP B 1 257 ? 2.561 35.938 22.688 1 92.38 257 ASP B O 1
ATOM 6236 N N . ALA B 1 258 ? 2.641 34.75 24.609 1 94.88 258 ALA B N 1
ATOM 6237 C CA . ALA B 1 258 ? 3.732 33.906 24.125 1 94.88 258 ALA B CA 1
ATOM 6238 C C . ALA B 1 258 ? 3.295 33.094 22.922 1 94.88 258 ALA B C 1
ATOM 6240 O O . ALA B 1 258 ? 4.031 32.969 21.938 1 94.88 258 ALA B O 1
ATOM 6241 N N . GLN B 1 259 ? 2.109 32.562 23.016 1 94.88 259 GLN B N 1
ATOM 6242 C CA . GLN B 1 259 ? 1.545 31.766 21.922 1 94.88 259 GLN B CA 1
ATOM 6243 C C . GLN B 1 259 ? 1.354 32.625 20.672 1 94.88 259 GLN B C 1
ATOM 6245 O O . GLN B 1 259 ? 1.702 32.188 19.562 1 94.88 259 GLN B O 1
ATOM 6250 N N . GLY B 1 260 ? 0.797 33.781 20.828 1 94.12 260 GLY B N 1
ATOM 6251 C CA . GLY B 1 260 ? 0.571 34.688 19.688 1 94.12 260 GLY B CA 1
ATOM 6252 C C . GLY B 1 260 ? 1.846 35.031 18.938 1 94.12 260 GLY B C 1
ATOM 6253 O O . GLY B 1 260 ? 1.888 34.969 17.719 1 94.12 260 GLY B O 1
ATOM 6254 N N . MET B 1 261 ? 2.861 35.375 19.703 1 95.81 261 MET B N 1
ATOM 6255 C CA . MET B 1 261 ? 4.125 35.781 19.094 1 95.81 261 MET B CA 1
ATOM 6256 C C . MET B 1 261 ? 4.766 34.625 18.344 1 95.81 261 MET B C 1
ATOM 6258 O O . MET B 1 261 ? 5.242 34.781 17.219 1 95.81 261 MET B O 1
ATOM 6262 N N . ILE B 1 262 ? 4.77 33.438 18.969 1 97.06 262 ILE B N 1
ATOM 6263 C CA . ILE B 1 262 ? 5.434 32.312 18.328 1 97.06 262 ILE B CA 1
ATOM 6264 C C . ILE B 1 262 ? 4.633 31.859 17.109 1 97.06 262 ILE B C 1
ATOM 6266 O O . ILE B 1 262 ? 5.207 31.406 16.109 1 97.06 262 ILE B O 1
ATOM 6270 N N . ASP B 1 263 ? 3.299 31.969 17.109 1 96.38 263 ASP B N 1
ATOM 6271 C CA . ASP B 1 263 ? 2.482 31.641 15.938 1 96.38 263 ASP B CA 1
ATOM 6272 C C . ASP B 1 263 ? 2.842 32.531 14.75 1 96.38 263 ASP B C 1
ATOM 6274 O O . ASP B 1 263 ? 2.893 32.094 13.609 1 96.38 263 ASP B O 1
ATOM 6278 N N . ASP B 1 264 ? 3.027 33.781 15.047 1 96 264 ASP B N 1
ATOM 6279 C CA . ASP B 1 264 ? 3.449 34.719 14.008 1 96 264 ASP B CA 1
ATOM 6280 C C . ASP B 1 264 ? 4.816 34.344 13.445 1 96 264 ASP B C 1
ATOM 6282 O O . ASP B 1 264 ? 5 34.25 12.227 1 96 264 ASP B O 1
ATOM 6286 N N . ILE B 1 265 ? 5.754 34.094 14.336 1 97.19 265 ILE B N 1
ATOM 6287 C CA . ILE B 1 265 ? 7.105 33.719 13.93 1 97.19 265 ILE B CA 1
ATOM 6288 C C . ILE B 1 265 ? 7.066 32.438 13.109 1 97.19 265 ILE B C 1
ATOM 6290 O O . ILE B 1 265 ? 7.805 32.281 12.133 1 97.19 265 ILE B O 1
ATOM 6294 N N . PHE B 1 266 ? 6.246 31.531 13.547 1 97.5 266 PHE B N 1
ATOM 6295 C CA . PHE B 1 266 ? 6.082 30.266 12.852 1 97.5 266 PHE B CA 1
ATOM 6296 C C . PHE B 1 266 ? 5.719 30.5 11.383 1 97.5 266 PHE B C 1
ATOM 6298 O O . PHE B 1 266 ? 6.324 29.906 10.492 1 97.5 266 PHE B O 1
ATOM 6305 N N . ASN B 1 267 ? 4.73 31.312 11.133 1 95.88 267 ASN B N 1
ATOM 6306 C CA . ASN B 1 267 ? 4.301 31.594 9.766 1 95.88 267 ASN B CA 1
ATOM 6307 C C . ASN B 1 267 ? 5.434 32.188 8.938 1 95.88 267 ASN B C 1
ATOM 6309 O O . ASN B 1 267 ? 5.613 31.812 7.773 1 95.88 267 ASN B O 1
ATOM 6313 N N . ARG B 1 268 ? 6.152 33.062 9.531 1 95.25 268 ARG B N 1
ATOM 6314 C CA . ARG B 1 268 ? 7.293 33.656 8.852 1 95.25 268 ARG B CA 1
ATOM 6315 C C . ARG B 1 268 ? 8.359 32.625 8.539 1 95.25 268 ARG B C 1
ATOM 6317 O O . ARG B 1 268 ? 8.938 32.625 7.449 1 95.25 268 ARG B O 1
ATOM 6324 N N . THR B 1 269 ? 8.594 31.797 9.477 1 97.5 269 THR B N 1
ATOM 6325 C CA . THR B 1 269 ? 9.586 30.734 9.312 1 97.5 269 THR B CA 1
ATOM 6326 C C . THR B 1 269 ? 9.188 29.797 8.188 1 97.5 269 THR B C 1
ATOM 6328 O O . THR B 1 269 ? 10.008 29.453 7.332 1 97.5 269 THR B O 1
ATOM 6331 N N . VAL B 1 270 ? 7.93 29.344 8.18 1 95.75 270 VAL B N 1
ATOM 6332 C CA . VAL B 1 270 ? 7.453 28.406 7.172 1 95.75 270 VAL B CA 1
ATOM 6333 C C . VAL B 1 270 ? 7.555 29.047 5.785 1 95.75 270 VAL B C 1
ATOM 6335 O O . VAL B 1 270 ? 7.914 28.375 4.816 1 95.75 270 VAL B O 1
ATOM 6338 N N . ARG B 1 271 ? 7.215 30.297 5.691 1 93.38 271 ARG B N 1
ATOM 6339 C CA . ARG B 1 271 ? 7.348 31 4.418 1 93.38 271 ARG B CA 1
ATOM 6340 C C . ARG B 1 271 ? 8.789 30.953 3.918 1 93.38 271 ARG B C 1
ATOM 6342 O O . ARG B 1 271 ? 9.031 30.75 2.729 1 93.38 271 ARG B O 1
ATOM 6349 N N . LEU B 1 272 ? 9.742 31.188 4.812 1 95.06 272 LEU B N 1
ATOM 6350 C CA . LEU B 1 272 ? 11.156 31.109 4.465 1 95.06 272 LEU B CA 1
ATOM 6351 C C . LEU B 1 272 ? 11.523 29.719 3.969 1 95.06 272 LEU B C 1
ATOM 6353 O O . LEU B 1 272 ? 12.227 29.578 2.971 1 95.06 272 LEU B O 1
ATOM 6357 N N . VAL B 1 273 ? 11.031 28.75 4.672 1 94.81 273 VAL B N 1
ATOM 6358 C CA . VAL B 1 273 ? 11.336 27.359 4.316 1 94.81 273 VAL B CA 1
ATOM 6359 C C . VAL B 1 273 ? 10.797 27.062 2.922 1 94.81 273 VAL B C 1
ATOM 6361 O O . VAL B 1 273 ? 11.469 26.406 2.121 1 94.81 273 VAL B O 1
ATOM 6364 N N . ARG B 1 274 ? 9.617 27.484 2.652 1 92.75 274 ARG B N 1
ATOM 6365 C CA . ARG B 1 274 ? 9.008 27.266 1.345 1 92.75 274 ARG B CA 1
ATOM 6366 C C . ARG B 1 274 ? 9.836 27.906 0.238 1 92.75 274 ARG B C 1
ATOM 6368 O O . ARG B 1 274 ? 10.078 27.281 -0.804 1 92.75 274 ARG B O 1
ATOM 6375 N N . TRP B 1 275 ? 10.266 29.094 0.46 1 91.56 275 TRP B N 1
ATOM 6376 C CA . TRP B 1 275 ? 11.164 29.734 -0.5 1 91.56 275 TRP B CA 1
ATOM 6377 C C . TRP B 1 275 ? 12.484 28.984 -0.603 1 91.56 275 TRP B C 1
ATOM 6379 O O . TRP B 1 275 ? 13.047 28.859 -1.69 1 91.56 275 TRP B O 1
ATOM 6389 N N . GLY B 1 276 ? 12.938 28.594 0.545 1 93.38 276 GLY B N 1
ATOM 6390 C CA . GLY B 1 276 ? 14.18 27.844 0.571 1 93.38 276 GLY B CA 1
ATOM 6391 C C . GLY B 1 276 ? 14.141 26.609 -0.304 1 93.38 276 GLY B C 1
ATOM 6392 O O . GLY B 1 276 ? 15.125 26.266 -0.967 1 93.38 276 GLY B O 1
ATOM 6393 N N . GLU B 1 277 ? 13.062 25.906 -0.283 1 89.81 277 GLU B N 1
ATOM 6394 C CA . GLU B 1 277 ? 12.898 24.719 -1.105 1 89.81 277 GLU B CA 1
ATOM 6395 C C . GLU B 1 277 ? 13.109 25.031 -2.584 1 89.81 277 GLU B C 1
ATOM 6397 O O . GLU B 1 277 ? 13.703 24.234 -3.318 1 89.81 277 GLU B O 1
ATOM 6402 N N . GLU B 1 278 ? 12.656 26.141 -3.008 1 89.25 278 GLU B N 1
ATOM 6403 C CA . GLU B 1 278 ? 12.805 26.562 -4.402 1 89.25 278 GLU B CA 1
ATOM 6404 C C . GLU B 1 278 ? 14.258 26.844 -4.738 1 89.25 278 GLU B C 1
ATOM 6406 O O . GLU B 1 278 ? 14.719 26.547 -5.844 1 89.25 278 GLU B O 1
ATOM 6411 N N . TYR B 1 279 ? 14.914 27.391 -3.787 1 91.62 279 TYR B N 1
ATOM 6412 C CA . TYR B 1 279 ? 16.297 27.766 -4.023 1 91.62 279 TYR B CA 1
ATOM 6413 C C . TYR B 1 279 ? 17.234 26.578 -3.869 1 91.62 279 TYR B C 1
ATOM 6415 O O . TYR B 1 279 ? 18.328 26.562 -4.422 1 91.62 279 TYR B O 1
ATOM 6423 N N . CYS B 1 280 ? 16.797 25.578 -3.133 1 89.12 280 CYS B N 1
ATOM 6424 C CA . CYS B 1 280 ? 17.688 24.438 -2.846 1 89.12 280 CYS B CA 1
ATOM 6425 C C . CYS B 1 280 ? 17.469 23.328 -3.854 1 89.12 280 CYS B C 1
ATOM 6427 O O . CYS B 1 280 ? 18.438 22.75 -4.359 1 89.12 280 CYS B O 1
ATOM 6429 N N . VAL B 1 281 ? 16.266 22.953 -4.168 1 87.94 281 VAL B N 1
ATOM 6430 C CA . VAL B 1 281 ? 16.016 21.797 -5.02 1 87.94 281 VAL B CA 1
ATOM 6431 C C . VAL B 1 281 ? 15.008 22.172 -6.109 1 87.94 281 VAL B C 1
ATOM 6433 O O . VAL B 1 281 ? 14.797 21.406 -7.055 1 87.94 281 VAL B O 1
ATOM 6436 N N . GLY B 1 282 ? 14.422 23.328 -6.004 1 87.06 282 GLY B N 1
ATOM 6437 C CA . GLY B 1 282 ? 13.398 23.719 -6.961 1 87.06 282 GLY B CA 1
ATOM 6438 C C . GLY B 1 282 ? 13.961 24.438 -8.172 1 87.06 282 GLY B C 1
ATOM 6439 O O . GLY B 1 282 ? 15.102 24.203 -8.5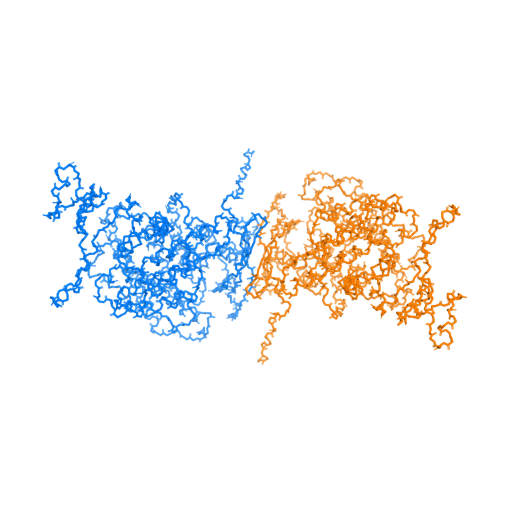7 1 87.06 282 GLY B O 1
ATOM 6440 N N . ASP B 1 283 ? 13.188 25.281 -8.719 1 85.81 283 ASP B N 1
ATOM 6441 C CA . ASP B 1 283 ? 13.477 25.922 -9.992 1 85.81 283 ASP B CA 1
ATOM 6442 C C . ASP B 1 283 ? 14.547 27 -9.836 1 85.81 283 ASP B C 1
ATOM 6444 O O . ASP B 1 283 ? 15.234 27.359 -10.805 1 85.81 283 ASP B O 1
ATOM 6448 N N . LEU B 1 284 ? 14.719 27.469 -8.688 1 90.06 284 LEU B N 1
ATOM 6449 C CA . LEU B 1 284 ? 15.641 28.578 -8.461 1 90.06 284 LEU B CA 1
ATOM 6450 C C . LEU B 1 284 ? 16.984 28.062 -7.93 1 90.06 284 LEU B C 1
ATOM 6452 O O . LEU B 1 284 ? 17.797 28.844 -7.43 1 90.06 284 LEU B O 1
ATOM 6456 N N . LYS B 1 285 ? 17.203 26.766 -8.016 1 87.38 285 LYS B N 1
ATOM 6457 C CA . LYS B 1 285 ? 18.359 26.125 -7.41 1 87.38 285 LYS B CA 1
ATOM 6458 C C . LYS B 1 285 ? 19.656 26.703 -7.977 1 87.38 285 LYS B C 1
ATOM 6460 O O . LYS B 1 285 ? 20.703 26.641 -7.328 1 87.38 285 LYS B O 1
ATOM 6465 N N . HIS B 1 286 ? 19.656 27.344 -9.117 1 88.81 286 HIS B N 1
ATOM 6466 C CA . HIS B 1 286 ? 20.859 27.875 -9.758 1 88.81 286 HIS B CA 1
ATOM 6467 C C . HIS B 1 286 ? 20.953 29.375 -9.57 1 88.81 286 HIS B C 1
ATOM 6469 O O . HIS B 1 286 ? 21.906 30.016 -10.039 1 88.81 286 HIS B O 1
ATOM 6475 N N . LYS B 1 287 ? 20.047 29.938 -8.828 1 93 287 LYS B N 1
ATOM 6476 C CA . LYS B 1 287 ? 20.031 31.375 -8.609 1 93 287 LYS B CA 1
ATOM 6477 C C . LYS B 1 287 ? 20.5 31.719 -7.199 1 93 287 LYS B C 1
ATOM 6479 O O . LYS B 1 287 ? 20.406 30.891 -6.289 1 93 287 LYS B O 1
ATOM 6484 N N . GLU B 1 288 ? 20.969 32.906 -7.152 1 94.44 288 GLU B N 1
ATOM 6485 C CA . GLU B 1 288 ? 21.297 33.406 -5.824 1 94.44 288 GLU B CA 1
ATOM 6486 C C . GLU B 1 288 ? 20.031 33.781 -5.043 1 94.44 288 GLU B C 1
ATOM 6488 O O . GLU B 1 288 ? 19.078 34.281 -5.613 1 94.44 288 GLU B O 1
ATOM 6493 N N . VAL B 1 289 ? 20.094 33.562 -3.768 1 95.94 289 VAL B N 1
ATOM 6494 C CA . VAL B 1 289 ? 18.938 33.844 -2.918 1 95.94 289 VAL B CA 1
ATOM 6495 C C . VAL B 1 289 ? 18.688 35.344 -2.871 1 95.94 289 VAL B C 1
ATOM 6497 O O . VAL B 1 289 ? 19.609 36.156 -2.734 1 95.94 289 VAL B O 1
ATOM 6500 N N . ASN B 1 290 ? 17.5 35.781 -3.004 1 95.19 290 ASN B N 1
ATOM 6501 C CA . ASN B 1 290 ? 17.078 37.156 -2.887 1 95.19 290 ASN B CA 1
ATOM 6502 C C . ASN B 1 290 ? 17.531 37.781 -1.56 1 95.19 290 ASN B C 1
ATOM 6504 O O . ASN B 1 290 ? 17.203 37.25 -0.493 1 95.19 290 ASN B O 1
ATOM 6508 N N . PRO B 1 291 ? 18.234 38.906 -1.575 1 96.12 291 PRO B N 1
ATOM 6509 C CA . PRO B 1 291 ? 18.734 39.5 -0.344 1 96.12 291 PRO B CA 1
ATOM 6510 C C . PRO B 1 291 ? 17.609 39.844 0.636 1 96.12 291 PRO B C 1
ATOM 6512 O O . PRO B 1 291 ? 17.812 39.844 1.852 1 96.12 291 PRO B O 1
ATOM 6515 N N . ARG B 1 292 ? 16.484 40.188 0.143 1 95.25 292 ARG B N 1
ATOM 6516 C CA . ARG B 1 292 ? 15.352 40.5 1.014 1 95.25 292 ARG B CA 1
ATOM 6517 C C . ARG B 1 292 ? 14.953 39.281 1.85 1 95.25 292 ARG B C 1
ATOM 6519 O O . ARG B 1 292 ? 14.547 39.406 3.004 1 95.25 292 ARG B O 1
ATOM 6526 N N . LEU B 1 293 ? 15.047 38.125 1.248 1 95.75 293 LEU B N 1
ATOM 6527 C CA . LEU B 1 293 ? 14.727 36.875 1.956 1 95.75 293 LEU B CA 1
ATOM 6528 C C . LEU B 1 293 ? 15.773 36.594 3.025 1 95.75 293 LEU B C 1
ATOM 6530 O O . LEU B 1 293 ? 15.438 36.125 4.109 1 95.75 293 LEU B O 1
ATOM 6534 N N . LEU B 1 294 ? 16.984 36.938 2.701 1 97.19 294 LEU B N 1
ATOM 6535 C CA . LEU B 1 294 ? 18.047 36.75 3.678 1 97.19 294 LEU B CA 1
ATOM 6536 C C . LEU B 1 294 ? 17.891 37.688 4.859 1 97.19 294 LEU B C 1
ATOM 6538 O O . LEU B 1 294 ? 18.172 37.312 6 1 97.19 294 LEU B O 1
ATOM 6542 N N . GLU B 1 295 ? 17.453 38.844 4.547 1 97.19 295 GLU B N 1
ATOM 6543 C CA . GLU B 1 295 ? 17.156 39.812 5.609 1 97.19 295 GLU B CA 1
ATOM 6544 C C . GLU B 1 295 ? 16.016 39.312 6.492 1 97.19 295 GLU B C 1
ATOM 6546 O O . GLU B 1 295 ? 16.062 39.438 7.715 1 97.19 295 GLU B O 1
ATOM 6551 N N . GLU B 1 296 ? 14.992 38.812 5.84 1 95.81 296 GLU B N 1
ATOM 6552 C CA . GLU B 1 296 ? 13.867 38.219 6.578 1 95.81 296 GLU B CA 1
ATOM 6553 C C . GLU B 1 296 ? 14.312 37.062 7.445 1 95.81 296 GLU B C 1
ATOM 6555 O O . GLU B 1 296 ? 13.789 36.844 8.547 1 95.81 296 GLU B O 1
ATOM 6560 N N . GLN B 1 297 ? 15.203 36.25 6.945 1 97.81 297 GLN B N 1
ATOM 6561 C CA . GLN B 1 297 ? 15.758 35.156 7.719 1 97.81 297 GLN B CA 1
ATOM 6562 C C . GLN B 1 297 ? 16.422 35.656 8.992 1 97.81 297 GLN B C 1
ATOM 6564 O O . GLN B 1 297 ? 16.188 35.125 10.078 1 97.81 297 GLN B O 1
ATOM 6569 N N . LYS B 1 298 ? 17.266 36.688 8.867 1 97.81 298 LYS B N 1
ATOM 6570 C CA . LYS B 1 298 ? 17.938 37.281 10.023 1 97.81 298 LYS B CA 1
ATOM 6571 C C . LYS B 1 298 ? 16.938 37.844 11.016 1 97.81 298 LYS B C 1
ATOM 6573 O O . LYS B 1 298 ? 17.094 37.719 12.227 1 97.81 298 LYS B O 1
ATOM 6578 N N . ARG B 1 299 ? 15.961 38.5 10.492 1 96.19 299 ARG B N 1
ATOM 6579 C CA . ARG B 1 299 ? 14.922 39.094 11.336 1 96.19 299 ARG B CA 1
ATOM 6580 C C . ARG B 1 299 ? 14.188 38 12.109 1 96.19 299 ARG B C 1
ATOM 6582 O O . ARG B 1 299 ? 13.93 38.156 13.312 1 96.19 299 ARG B O 1
ATOM 6589 N N . THR B 1 300 ? 13.812 36.938 11.422 1 97.44 300 THR B N 1
ATOM 6590 C CA . THR B 1 300 ? 13.102 35.812 12.047 1 97.44 300 THR B CA 1
ATOM 6591 C C . THR B 1 300 ? 13.953 35.188 13.141 1 97.44 300 THR B C 1
ATOM 6593 O O . THR B 1 300 ? 13.453 34.844 14.219 1 97.44 300 THR B O 1
ATOM 6596 N N . GLU B 1 301 ? 15.234 35 12.898 1 97.88 301 GLU B N 1
ATOM 6597 C CA . GLU B 1 301 ? 16.141 34.469 13.898 1 97.88 301 GLU B CA 1
ATOM 6598 C C . GLU B 1 301 ? 16.219 35.344 15.125 1 97.88 301 GLU B C 1
ATOM 6600 O O . GLU B 1 301 ? 16.266 34.875 16.266 1 97.88 301 GLU B O 1
ATOM 6605 N N . ALA B 1 302 ? 16.234 36.625 14.852 1 96.94 302 ALA B N 1
ATOM 6606 C CA . ALA B 1 302 ? 16.266 37.594 15.953 1 96.94 302 ALA B CA 1
ATOM 6607 C C . ALA B 1 302 ? 14.992 37.5 16.781 1 96.94 302 ALA B C 1
ATOM 6609 O O . ALA B 1 302 ? 15.039 37.594 18.016 1 96.94 302 ALA B O 1
ATOM 6610 N N . LEU B 1 303 ? 13.875 37.438 16.094 1 96.62 303 LEU B N 1
ATOM 6611 C CA . LEU B 1 303 ? 12.586 37.312 16.781 1 96.62 303 LEU B CA 1
ATOM 6612 C C . LEU B 1 303 ? 12.531 36.062 17.625 1 96.62 303 LEU B C 1
ATOM 6614 O O . LEU B 1 303 ? 11.984 36.062 18.734 1 96.62 303 LEU B O 1
ATOM 6618 N N . LEU B 1 304 ? 13.086 34.969 17.141 1 97.81 304 LEU B N 1
ATOM 6619 C CA . LEU B 1 304 ? 13.117 33.719 17.875 1 97.81 304 LEU B CA 1
ATOM 6620 C C . LEU B 1 304 ? 13.969 33.844 19.141 1 97.81 304 LEU B C 1
ATOM 6622 O O . LEU B 1 304 ? 13.594 33.344 20.188 1 97.81 304 LEU B O 1
ATOM 6626 N N . ALA B 1 305 ? 15.109 34.5 18.984 1 96.88 305 ALA B N 1
ATOM 6627 C CA . ALA B 1 305 ? 15.953 34.75 20.141 1 96.88 305 ALA B CA 1
ATOM 6628 C C . ALA B 1 305 ? 15.227 35.594 21.188 1 96.88 305 ALA B C 1
ATOM 6630 O O . ALA B 1 305 ? 15.32 35.312 22.391 1 96.88 305 ALA B O 1
ATOM 6631 N N . GLN B 1 306 ? 14.586 36.562 20.688 1 96.31 306 GLN B N 1
ATOM 6632 C CA . GLN B 1 306 ? 13.82 37.438 21.578 1 96.31 306 GLN B CA 1
ATOM 6633 C C . GLN B 1 306 ? 12.703 36.688 22.281 1 96.31 306 GLN B C 1
ATOM 6635 O O . GLN B 1 306 ? 12.469 36.844 23.469 1 96.31 306 GLN B O 1
ATOM 6640 N N . TRP B 1 307 ? 11.945 35.906 21.531 1 97.31 307 TRP B N 1
ATOM 6641 C CA . TRP B 1 307 ? 10.883 35.094 22.109 1 97.31 307 TRP B CA 1
ATOM 6642 C C . TRP B 1 307 ? 11.414 34.219 23.25 1 97.31 307 TRP B C 1
ATOM 6644 O O . TRP B 1 307 ? 10.781 34.125 24.297 1 97.31 307 TRP B O 1
ATOM 6654 N N . GLN B 1 308 ? 12.594 33.625 23.031 1 96.19 308 GLN B N 1
ATOM 6655 C CA . GLN B 1 308 ? 13.188 32.75 24.031 1 96.19 308 GLN B CA 1
ATOM 6656 C C . GLN B 1 308 ? 13.461 33.5 25.328 1 96.19 308 GLN B C 1
ATOM 6658 O O . GLN B 1 308 ? 13.164 33 26.422 1 96.19 308 GLN B O 1
ATOM 6663 N N . THR B 1 309 ? 14.023 34.625 25.156 1 95.38 309 THR B N 1
ATOM 6664 C CA . THR B 1 309 ? 14.336 35.469 26.312 1 95.38 309 THR B CA 1
ATOM 6665 C C . THR B 1 309 ? 13.07 35.812 27.078 1 95.38 309 THR B C 1
ATOM 6667 O O . THR B 1 309 ? 13.031 35.719 28.312 1 95.38 309 THR B O 1
ATOM 6670 N N . LEU B 1 310 ? 12.055 36.281 26.375 1 95.62 310 LEU B N 1
ATOM 6671 C CA . LEU B 1 310 ? 10.789 36.688 26.984 1 95.62 310 LEU B CA 1
ATOM 6672 C C . LEU B 1 310 ? 10.109 35.469 27.656 1 95.62 310 LEU B C 1
ATOM 6674 O O . LEU B 1 310 ? 9.547 35.625 28.734 1 95.62 310 LEU B O 1
ATOM 6678 N N . PHE B 1 311 ? 10.172 34.375 27.016 1 95.12 311 PHE B N 1
ATOM 6679 C CA . PHE B 1 311 ? 9.508 33.188 27.531 1 95.12 311 PHE B CA 1
ATOM 6680 C C . PHE B 1 311 ? 10.211 32.656 28.781 1 95.12 311 PHE B C 1
ATOM 6682 O O . PHE B 1 311 ? 9.555 32.25 29.734 1 95.12 311 PHE B O 1
ATOM 6689 N N . ASP B 1 312 ? 11.531 32.656 28.75 1 93.56 312 ASP B N 1
ATOM 6690 C CA . ASP B 1 312 ? 12.297 32.25 29.938 1 93.56 312 ASP B CA 1
ATOM 6691 C C . ASP B 1 312 ? 11.953 33.094 31.141 1 93.56 312 ASP B C 1
ATOM 6693 O O . ASP B 1 312 ? 11.789 32.594 32.25 1 93.56 312 ASP B O 1
ATOM 6697 N N . LYS B 1 313 ? 11.906 34.344 30.891 1 93.19 313 LYS B N 1
ATOM 6698 C CA . LYS B 1 313 ? 11.555 35.25 31.953 1 93.19 313 LYS B CA 1
ATOM 6699 C C . LYS B 1 313 ? 10.148 35 32.469 1 93.19 313 LYS B C 1
ATOM 6701 O O . LYS B 1 313 ? 9.914 35 33.688 1 93.19 313 LYS B O 1
ATOM 6706 N N . TRP B 1 314 ? 9.242 34.812 31.531 1 92.38 314 TRP B N 1
ATOM 6707 C CA . TRP B 1 314 ? 7.859 34.531 31.906 1 92.38 314 TRP B CA 1
ATOM 6708 C C . TRP B 1 314 ? 7.766 33.25 32.719 1 92.38 314 TRP B C 1
ATOM 6710 O O . TRP B 1 314 ? 7.09 33.188 33.75 1 92.38 314 TRP B O 1
ATOM 6720 N N . GLU B 1 315 ? 8.375 32.156 32.281 1 90.75 315 GLU B N 1
ATOM 6721 C CA . GLU B 1 315 ? 8.328 30.844 32.906 1 90.75 315 GLU B CA 1
ATOM 6722 C C . GLU B 1 315 ? 8.922 30.875 34.312 1 90.75 315 GLU B C 1
ATOM 6724 O O . GLU B 1 315 ? 8.484 30.141 35.188 1 90.75 315 GLU B O 1
ATOM 6729 N N . SER B 1 316 ? 9.93 31.703 34.5 1 90.31 316 SER B N 1
ATOM 6730 C CA . SER B 1 316 ? 10.578 31.797 35.812 1 90.31 316 SER B CA 1
ATOM 6731 C C . SER B 1 316 ? 9.672 32.469 36.812 1 90.31 316 SER B C 1
ATOM 6733 O O . SER B 1 316 ? 9.828 32.281 38.031 1 90.31 316 SER B O 1
ATOM 6735 N N . LYS B 1 317 ? 8.711 33.219 36.406 1 89.38 317 LYS B N 1
ATOM 6736 C CA . LYS B 1 317 ? 7.863 34 37.312 1 89.38 317 LYS B CA 1
ATOM 6737 C C . LYS B 1 317 ? 6.535 33.281 37.562 1 89.38 317 LYS B C 1
ATOM 6739 O O . LYS B 1 317 ? 5.895 33.531 38.594 1 89.38 317 LYS B O 1
ATOM 6744 N N . VAL B 1 318 ? 6.117 32.594 36.656 1 84.62 318 VAL B N 1
ATOM 6745 C CA . VAL B 1 318 ? 4.77 32.031 36.719 1 84.62 318 VAL B CA 1
ATOM 6746 C C . VAL B 1 318 ? 4.801 30.703 37.469 1 84.62 318 VAL B C 1
ATOM 6748 O O . VAL B 1 318 ? 5.816 30.016 37.469 1 84.62 318 VAL B O 1
ATOM 6751 N N . THR B 1 319 ? 3.691 30.453 38.188 1 81.06 319 THR B N 1
ATOM 6752 C CA . THR B 1 319 ? 3.51 29.172 38.844 1 81.06 319 THR B CA 1
ATOM 6753 C C . THR B 1 319 ? 3.314 28.047 37.844 1 81.06 319 THR B C 1
ATOM 6755 O O . THR B 1 319 ? 2.609 28.219 36.844 1 81.06 319 THR B O 1
ATOM 6758 N N . PRO B 1 320 ? 3.887 26.906 38.062 1 71.44 320 PRO B N 1
ATOM 6759 C CA . PRO B 1 320 ? 3.848 25.781 37.125 1 71.44 320 PRO B CA 1
ATOM 6760 C C . PRO B 1 320 ? 2.424 25.328 36.812 1 71.44 320 PRO B C 1
ATOM 6762 O O . PRO B 1 320 ? 2.17 24.781 35.75 1 71.44 320 PRO B O 1
ATOM 6765 N N . SER B 1 321 ? 1.545 25.562 37.594 1 75.19 321 SER B N 1
ATOM 6766 C CA . SER B 1 321 ? 0.194 25.031 37.406 1 75.19 321 SER B CA 1
ATOM 6767 C C . SER B 1 321 ? -0.628 25.938 36.5 1 75.19 321 SER B C 1
ATOM 6769 O O . SER B 1 321 ? -1.743 25.594 36.094 1 75.19 321 SER B O 1
ATOM 6771 N N . ALA B 1 322 ? -0.074 26.938 35.969 1 72.25 322 ALA B N 1
ATOM 6772 C CA . ALA B 1 322 ? -0.816 27.938 35.188 1 72.25 322 ALA B CA 1
ATOM 6773 C C . ALA B 1 322 ? -1.095 27.438 33.781 1 72.25 322 ALA B C 1
ATOM 6775 O O . ALA B 1 322 ? -2.086 27.828 33.156 1 72.25 322 ALA B O 1
ATOM 6776 N N . VAL B 1 323 ? -0.21 26.656 33.375 1 85.5 323 VAL B N 1
ATOM 6777 C CA . VAL B 1 323 ? -0.335 26.125 32 1 85.5 323 VAL B CA 1
ATOM 6778 C C . VAL B 1 323 ? -0.107 24.609 32.031 1 85.5 323 VAL B C 1
ATOM 6780 O O . VAL B 1 323 ? 0.684 24.109 32.844 1 85.5 323 VAL B O 1
ATOM 6783 N N . THR B 1 324 ? -0.869 23.922 31.266 1 87.5 324 THR B N 1
ATOM 6784 C CA . THR B 1 324 ? -0.691 22.484 31.219 1 87.5 324 THR B CA 1
ATOM 6785 C C . THR B 1 324 ? 0.646 22.125 30.578 1 87.5 324 THR B C 1
ATOM 6787 O O . THR B 1 324 ? 1.19 22.891 29.781 1 87.5 324 THR B O 1
ATOM 6790 N N . ASP B 1 325 ? 1.126 20.984 30.891 1 88.25 325 ASP B N 1
ATOM 6791 C CA . ASP B 1 325 ? 2.395 20.5 30.344 1 88.25 325 ASP B CA 1
ATOM 6792 C C . ASP B 1 325 ? 2.334 20.391 28.828 1 88.25 325 ASP B C 1
ATOM 6794 O O . ASP B 1 325 ? 3.314 20.672 28.141 1 88.25 325 ASP B O 1
ATOM 6798 N N . ILE B 1 326 ? 1.23 20.016 28.312 1 90.81 326 ILE B N 1
ATOM 6799 C CA . ILE B 1 326 ? 1.086 19.812 26.875 1 90.81 326 ILE B CA 1
ATOM 6800 C C . ILE B 1 326 ? 1.161 21.156 26.156 1 90.81 326 ILE B C 1
ATOM 6802 O O . ILE B 1 326 ? 1.822 21.281 25.125 1 90.81 326 ILE B O 1
ATOM 6806 N N . GLN B 1 327 ? 0.527 22.156 26.719 1 92.19 327 GLN B N 1
ATOM 6807 C CA . GLN B 1 327 ? 0.544 23.484 26.125 1 92.19 327 GLN B CA 1
ATOM 6808 C C . GLN B 1 327 ? 1.955 24.078 26.109 1 92.19 327 GLN B C 1
ATOM 6810 O O . GLN B 1 327 ? 2.406 24.609 25.109 1 92.19 327 GLN B O 1
ATOM 6815 N N . ARG B 1 328 ? 2.584 23.953 27.219 1 93.75 328 ARG B N 1
ATOM 6816 C CA . ARG B 1 328 ? 3.945 24.469 27.344 1 93.75 328 ARG B CA 1
ATOM 6817 C C . ARG B 1 328 ? 4.883 23.766 26.359 1 93.75 328 ARG B C 1
ATOM 6819 O O . ARG B 1 328 ? 5.645 24.422 25.641 1 93.75 328 ARG B O 1
ATOM 6826 N N . SER B 1 329 ? 4.875 22.438 26.422 1 94.25 329 SER B N 1
ATOM 6827 C CA . SER B 1 329 ? 5.758 21.641 25.562 1 94.25 329 SER B CA 1
ATOM 6828 C C . SER B 1 329 ? 5.516 21.938 24.094 1 94.25 329 SER B C 1
ATOM 6830 O O . SER B 1 329 ? 6.457 22 23.297 1 94.25 329 SER B O 1
ATOM 6832 N N . PHE B 1 330 ? 4.301 22.156 23.781 1 95.06 330 PHE B N 1
ATOM 6833 C CA . PHE B 1 330 ? 3.957 22.469 22.391 1 95.06 330 PHE B CA 1
ATOM 6834 C C . PHE B 1 330 ? 4.629 23.766 21.953 1 95.06 330 PHE B C 1
ATOM 6836 O O . PHE B 1 330 ? 5.199 23.828 20.859 1 95.06 330 PHE B O 1
ATOM 6843 N N . LEU B 1 331 ? 4.551 24.797 22.734 1 95.56 331 LEU B N 1
ATOM 6844 C CA . LEU B 1 331 ? 5.148 26.094 22.406 1 95.56 331 LEU B CA 1
ATOM 6845 C C . LEU B 1 331 ? 6.66 25.969 22.266 1 95.56 331 LEU B C 1
ATOM 6847 O O . LEU B 1 331 ? 7.254 26.547 21.344 1 95.56 331 LEU B O 1
ATOM 6851 N N . VAL B 1 332 ? 7.191 25.25 23.203 1 96.38 332 VAL B N 1
ATOM 6852 C CA . VAL B 1 332 ? 8.641 25.094 23.219 1 96.38 332 VAL B CA 1
ATOM 6853 C C . VAL B 1 332 ? 9.086 24.328 21.969 1 96.38 332 VAL B C 1
ATOM 6855 O O . VAL B 1 332 ? 10.062 24.703 21.312 1 96.38 332 VAL B O 1
ATOM 6858 N N . MET B 1 333 ? 8.43 23.281 21.625 1 97.19 333 MET B N 1
ATOM 6859 C CA . MET B 1 333 ? 8.75 22.5 20.438 1 97.19 333 MET B CA 1
ATOM 6860 C C . MET B 1 333 ? 8.641 23.344 19.188 1 97.19 333 MET B C 1
ATOM 6862 O O . MET B 1 333 ? 9.477 23.25 18.281 1 97.19 333 MET B O 1
ATOM 6866 N N . ARG B 1 334 ? 7.547 24.062 19.125 1 97.38 334 ARG B N 1
ATOM 6867 C CA . ARG B 1 334 ? 7.344 24.938 17.969 1 97.38 334 ARG B CA 1
ATOM 6868 C C . ARG B 1 334 ? 8.492 25.938 17.812 1 97.38 334 ARG B C 1
ATOM 6870 O O . ARG B 1 334 ? 9 26.141 16.719 1 97.38 334 ARG B O 1
ATOM 6877 N N . HIS B 1 335 ? 8.852 26.531 18.922 1 98.12 335 HIS B N 1
ATOM 6878 C CA . HIS B 1 335 ? 9.961 27.484 18.922 1 98.12 335 HIS B CA 1
ATOM 6879 C C . HIS B 1 335 ? 11.25 26.828 18.438 1 98.12 335 HIS B C 1
ATOM 6881 O O . HIS B 1 335 ? 11.93 27.359 17.562 1 98.12 335 HIS B O 1
ATOM 6887 N N . GLN B 1 336 ? 11.555 25.703 19 1 97.88 336 GLN B N 1
ATOM 6888 C CA . GLN B 1 336 ? 12.789 25.016 18.672 1 97.88 336 GLN B CA 1
ATOM 6889 C C . GLN B 1 336 ? 12.789 24.547 17.219 1 97.88 336 GLN B C 1
ATOM 6891 O O . GLN B 1 336 ? 13.82 24.594 16.547 1 97.88 336 GLN B O 1
ATOM 6896 N N . THR B 1 337 ? 11.695 24.062 16.734 1 98.06 337 THR B N 1
ATOM 6897 C CA . THR B 1 337 ? 11.562 23.672 15.336 1 98.06 337 THR B CA 1
ATOM 6898 C C . THR B 1 337 ? 11.797 24.859 14.414 1 98.06 337 THR B C 1
ATOM 6900 O O . THR B 1 337 ? 12.539 24.766 13.43 1 98.06 337 THR B O 1
ATOM 6903 N N . CYS B 1 338 ? 11.188 26 14.781 1 98.31 338 CYS B N 1
ATOM 6904 C CA . CYS B 1 338 ? 11.352 27.203 13.984 1 98.31 338 CYS B CA 1
ATOM 6905 C C . CYS B 1 338 ? 12.805 27.656 13.945 1 98.31 338 CYS B C 1
ATOM 6907 O O . CYS B 1 338 ? 13.281 28.172 12.938 1 98.31 338 CYS B O 1
ATOM 6909 N N . GLN B 1 339 ? 13.5 27.5 15.016 1 98.25 339 GLN B N 1
ATOM 6910 C CA . GLN B 1 339 ? 14.914 27.859 15.062 1 98.25 339 GLN B CA 1
ATOM 6911 C C . GLN B 1 339 ? 15.719 27.109 14.008 1 98.25 339 GLN B C 1
ATOM 6913 O O . GLN B 1 339 ? 16.484 27.719 13.258 1 98.25 339 GLN B O 1
ATOM 6918 N N . ILE B 1 340 ? 15.516 25.844 13.961 1 98.25 340 ILE B N 1
ATOM 6919 C CA . ILE B 1 340 ? 16.234 25.031 13 1 98.25 340 ILE B CA 1
ATOM 6920 C C . ILE B 1 340 ? 15.805 25.375 11.578 1 98.25 340 ILE B C 1
ATOM 6922 O O . ILE B 1 340 ? 16.641 25.594 10.703 1 98.25 340 ILE B O 1
ATOM 6926 N N . TRP B 1 341 ? 14.469 25.469 11.383 1 98.06 341 TRP B N 1
ATOM 6927 C CA . TRP B 1 341 ? 13.922 25.75 10.062 1 98.06 341 TRP B CA 1
ATOM 6928 C C . TRP B 1 341 ? 14.445 27.078 9.539 1 98.06 341 TRP B C 1
ATOM 6930 O O . TRP B 1 341 ? 14.852 27.188 8.383 1 98.06 341 TRP B O 1
ATOM 6940 N N . ALA B 1 342 ? 14.414 28.109 10.414 1 98.25 342 ALA B N 1
ATOM 6941 C CA . ALA B 1 342 ? 14.859 29.438 9.992 1 98.25 342 ALA B CA 1
ATOM 6942 C C . ALA B 1 342 ? 16.344 29.422 9.625 1 98.25 342 ALA B C 1
ATOM 6944 O O . ALA B 1 342 ? 16.734 29.969 8.586 1 98.25 342 ALA B O 1
ATOM 6945 N N . ARG B 1 343 ? 17.141 28.781 10.414 1 97.38 343 ARG B N 1
ATOM 6946 C CA . ARG B 1 343 ? 18.578 28.75 10.203 1 97.38 343 ARG B CA 1
ATOM 6947 C C . ARG B 1 343 ? 18.938 27.984 8.922 1 97.38 343 ARG B C 1
ATOM 6949 O O . ARG B 1 343 ? 19.875 28.359 8.211 1 97.38 343 ARG B O 1
ATOM 6956 N N . MET B 1 344 ? 18.141 26.969 8.586 1 97.38 344 MET B N 1
ATOM 6957 C CA . MET B 1 344 ? 18.5 26.062 7.492 1 97.38 344 MET B CA 1
ATOM 6958 C C . MET B 1 344 ? 17.719 26.406 6.227 1 97.38 344 MET B C 1
ATOM 6960 O O . MET B 1 344 ? 17.875 25.75 5.199 1 97.38 344 MET B O 1
ATOM 6964 N N . ALA B 1 345 ? 16.906 27.422 6.242 1 97 345 ALA B N 1
ATOM 6965 C CA . ALA B 1 345 ? 15.953 27.719 5.172 1 97 345 ALA B CA 1
ATOM 6966 C C . ALA B 1 345 ? 16.656 27.781 3.816 1 97 345 ALA B C 1
ATOM 6968 O O . ALA B 1 345 ? 16.125 27.281 2.816 1 97 345 ALA B O 1
ATOM 6969 N N . PHE B 1 346 ? 17.844 28.281 3.738 1 96.38 346 PHE B N 1
ATOM 6970 C CA . PHE B 1 346 ? 18.484 28.484 2.441 1 96.38 346 PHE B CA 1
ATOM 6971 C C . PHE B 1 346 ? 19.812 27.719 2.369 1 96.38 346 PHE B C 1
ATOM 6973 O O . PHE B 1 346 ? 20.688 28.062 1.568 1 96.38 346 PHE B O 1
ATOM 6980 N N . CYS B 1 347 ? 19.953 26.734 3.242 1 94.06 347 CYS B N 1
ATOM 6981 C CA . CYS B 1 347 ? 21.109 25.844 3.164 1 94.06 347 CYS B CA 1
ATOM 6982 C C . CYS B 1 347 ? 20.906 24.797 2.08 1 94.06 347 CYS B C 1
ATOM 6984 O O . CYS B 1 347 ? 19.969 23.984 2.15 1 94.06 347 CYS B O 1
ATOM 6986 N N . PRO B 1 348 ? 21.719 24.719 1.09 1 90.62 348 PRO B N 1
ATOM 6987 C CA . PRO B 1 348 ? 21.484 23.812 -0.028 1 90.62 348 PRO B CA 1
ATOM 6988 C C . PRO B 1 348 ? 21.797 22.359 0.327 1 90.62 348 PRO B C 1
ATOM 6990 O O . PRO B 1 348 ? 21.219 21.438 -0.267 1 90.62 348 PRO B O 1
ATOM 6993 N N . GLU B 1 349 ? 22.734 22.156 1.253 1 92.69 349 GLU B N 1
ATOM 6994 C CA . GLU B 1 349 ? 23.125 20.797 1.614 1 92.69 349 GLU B CA 1
ATOM 6995 C C . GLU B 1 349 ? 22.297 20.281 2.789 1 92.69 349 GLU B C 1
ATOM 6997 O O . GLU B 1 349 ? 22.078 21 3.762 1 92.69 349 GLU B O 1
ATOM 7002 N N . GLU B 1 350 ? 21.828 19.047 2.688 1 95.56 350 GLU B N 1
ATOM 7003 C CA . GLU B 1 350 ? 21.094 18.422 3.779 1 95.56 350 GLU B CA 1
ATOM 7004 C C . GLU B 1 350 ? 22 18.172 4.984 1 95.56 350 GLU B C 1
ATOM 7006 O O . GLU B 1 350 ? 21.531 18.141 6.125 1 95.56 350 GLU B O 1
ATOM 7011 N N . SER B 1 351 ? 23.312 18.031 4.734 1 96.12 351 SER B N 1
ATOM 7012 C CA . SER B 1 351 ? 24.266 17.766 5.812 1 96.12 351 SER B CA 1
ATOM 7013 C C . SER B 1 351 ? 24.359 18.953 6.758 1 96.12 351 SER B C 1
ATOM 7015 O O . SER B 1 351 ? 24.906 18.828 7.863 1 96.12 351 SER B O 1
ATOM 7017 N N . GLY B 1 352 ? 23.906 20.109 6.312 1 96.81 352 GLY B N 1
ATOM 7018 C CA . GLY B 1 352 ? 23.859 21.266 7.191 1 96.81 352 GLY B CA 1
ATOM 7019 C C . GLY B 1 352 ? 23.047 21.031 8.453 1 96.81 352 GLY B C 1
ATOM 7020 O O . GLY B 1 352 ? 23.344 21.609 9.5 1 96.81 352 GLY B O 1
ATOM 7021 N N . TYR B 1 353 ? 22.062 20.219 8.383 1 98.06 353 TYR B N 1
ATOM 7022 C CA . TYR B 1 353 ? 21.203 19.922 9.523 1 98.06 353 TYR B CA 1
ATOM 7023 C C . TYR B 1 353 ? 21.969 19.188 10.617 1 98.06 353 TYR B C 1
ATOM 7025 O O . TYR B 1 353 ? 21.531 19.141 11.766 1 98.06 353 TYR B O 1
ATOM 7033 N N . ASP B 1 354 ? 23.125 18.609 10.258 1 98.06 354 ASP B N 1
ATOM 7034 C CA . ASP B 1 354 ? 23.891 17.812 11.211 1 98.06 354 ASP B CA 1
ATOM 7035 C C . ASP B 1 354 ? 24.422 18.688 12.344 1 98.06 354 ASP B C 1
ATOM 7037 O O . ASP B 1 354 ? 24.734 18.203 13.43 1 98.06 354 ASP B O 1
ATOM 7041 N N . LYS B 1 355 ? 24.562 19.969 12.094 1 97.31 355 LYS B N 1
ATOM 7042 C CA . LYS B 1 355 ? 25.016 20.906 13.117 1 97.31 355 LYS B CA 1
ATOM 7043 C C . LYS B 1 355 ? 23.953 21.094 14.188 1 97.31 355 LYS B C 1
ATOM 7045 O O . LYS B 1 355 ? 24.234 21.656 15.258 1 97.31 355 LYS B O 1
ATOM 7050 N N . HIS B 1 356 ? 22.75 20.641 13.938 1 97.94 356 HIS B N 1
ATOM 7051 C CA . HIS B 1 356 ? 21.641 20.906 14.836 1 97.94 356 HIS B CA 1
ATOM 7052 C C . HIS B 1 356 ? 21.141 19.625 15.492 1 97.94 356 HIS B C 1
ATOM 7054 O O . HIS B 1 356 ? 20 19.562 15.953 1 97.94 356 HIS B O 1
ATOM 7060 N N . VAL B 1 357 ? 21.875 18.578 15.547 1 98 357 VAL B N 1
ATOM 7061 C CA . VAL B 1 357 ? 21.484 17.297 16.109 1 98 357 VAL B CA 1
ATOM 7062 C C . VAL B 1 357 ? 21.062 17.484 17.578 1 98 357 VAL B C 1
ATOM 7064 O O . VAL B 1 357 ? 20.062 16.922 18.016 1 98 357 VAL B O 1
ATOM 7067 N N . ASP B 1 358 ? 21.828 18.297 18.266 1 97.12 358 ASP B N 1
ATOM 7068 C CA . ASP B 1 358 ? 21.516 18.531 19.672 1 97.12 358 ASP B CA 1
ATOM 7069 C C . ASP B 1 358 ? 20.172 19.219 19.828 1 97.12 358 ASP B C 1
ATOM 7071 O O . ASP B 1 358 ? 19.438 18.938 20.781 1 97.12 358 ASP B O 1
ATOM 7075 N N . ASN B 1 359 ? 19.906 20.125 18.969 1 97 359 ASN B N 1
ATOM 7076 C CA . ASN B 1 359 ? 18.594 20.781 18.969 1 97 359 ASN B CA 1
ATOM 7077 C C . ASN B 1 359 ? 17.469 19.781 18.734 1 97 359 ASN B C 1
ATOM 7079 O O . ASN B 1 359 ? 16.453 19.812 19.438 1 97 359 ASN B O 1
ATOM 7083 N N . PHE B 1 360 ? 17.672 18.906 17.766 1 98.56 360 PHE B N 1
ATOM 7084 C CA . PHE B 1 360 ? 16.672 17.875 17.484 1 98.56 360 PHE B CA 1
ATOM 7085 C C . PHE B 1 360 ? 16.438 17.016 18.719 1 98.56 360 PHE B C 1
ATOM 7087 O O . PHE B 1 360 ? 15.297 16.703 19.062 1 98.56 360 PHE B O 1
ATOM 7094 N N . LYS B 1 361 ? 17.516 16.609 19.359 1 98.25 361 LYS B N 1
ATOM 7095 C CA . LYS B 1 361 ? 17.422 15.773 20.562 1 98.25 361 LYS B CA 1
ATOM 7096 C C . LYS B 1 361 ? 16.609 16.453 21.656 1 98.25 361 LYS B C 1
ATOM 7098 O O . LYS B 1 361 ? 15.797 15.82 22.312 1 98.25 361 LYS B O 1
ATOM 7103 N N . ARG B 1 362 ? 16.812 17.688 21.797 1 96.88 362 ARG B N 1
ATOM 7104 C CA . ARG B 1 362 ? 16.078 18.453 22.812 1 96.88 362 ARG B CA 1
ATOM 7105 C C . ARG B 1 362 ? 14.586 18.453 22.516 1 96.88 362 ARG B C 1
ATOM 7107 O O . ARG B 1 362 ? 13.766 18.328 23.438 1 96.88 362 ARG B O 1
ATOM 7114 N N . ILE B 1 363 ? 14.203 18.672 21.266 1 98 363 ILE B N 1
ATOM 7115 C CA . ILE B 1 363 ? 12.797 18.672 20.875 1 98 363 ILE B CA 1
ATOM 7116 C C . ILE B 1 363 ? 12.188 17.297 21.188 1 98 363 ILE B C 1
ATOM 7118 O O . ILE B 1 363 ? 11.094 17.219 21.75 1 98 363 ILE B O 1
ATOM 7122 N N . VAL B 1 364 ? 12.906 16.25 20.781 1 98.19 364 VAL B N 1
ATOM 7123 C CA . VAL B 1 364 ? 12.422 14.898 20.984 1 98.19 364 VAL B CA 1
ATOM 7124 C C . VAL B 1 364 ? 12.273 14.625 22.484 1 98.19 364 VAL B C 1
ATOM 7126 O O . VAL B 1 364 ? 11.281 14.039 22.922 1 98.19 364 VAL B O 1
ATOM 7129 N N . GLU B 1 365 ? 13.227 15.078 23.281 1 96.94 365 GLU B N 1
ATOM 7130 C CA . GLU B 1 365 ? 13.156 14.906 24.734 1 96.94 365 GLU B CA 1
ATOM 7131 C C . GLU B 1 365 ? 11.953 15.648 25.312 1 96.94 365 GLU B C 1
ATOM 7133 O O . GLU B 1 365 ? 11.25 15.117 26.172 1 96.94 365 GLU B O 1
ATOM 7138 N N . GLU B 1 366 ? 11.773 16.875 24.875 1 95.56 366 GLU B N 1
ATOM 7139 C CA . GLU B 1 366 ? 10.625 17.672 25.297 1 95.56 366 GLU B CA 1
ATOM 7140 C C . GLU B 1 366 ? 9.312 16.953 24.969 1 95.56 366 GLU B C 1
ATOM 7142 O O . GLU B 1 366 ? 8.398 16.922 25.797 1 95.56 3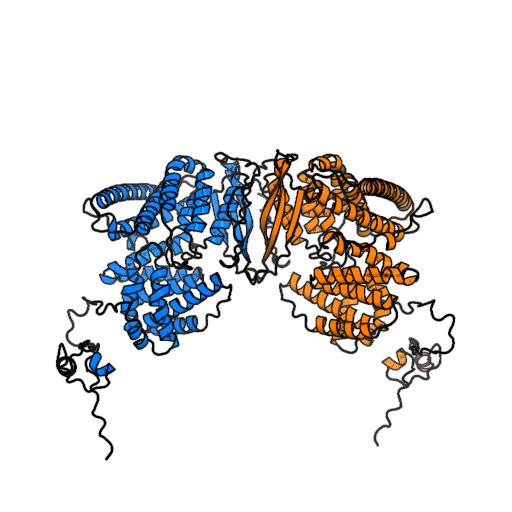66 GLU B O 1
ATOM 7147 N N . SER B 1 367 ? 9.219 16.438 23.797 1 95.25 367 SER B N 1
ATOM 7148 C CA . SER B 1 367 ? 8.016 15.734 23.344 1 95.25 367 SER B CA 1
ATOM 7149 C C . SER B 1 367 ? 7.785 14.469 24.156 1 95.25 367 SER B C 1
ATOM 7151 O O . SER B 1 367 ? 6.645 14.125 24.469 1 95.25 367 SER B O 1
ATOM 7153 N N . ALA B 1 368 ? 8.812 13.742 24.5 1 94.19 368 ALA B N 1
ATOM 7154 C CA . ALA B 1 368 ? 8.727 12.469 25.203 1 94.19 368 ALA B CA 1
ATOM 7155 C C . ALA B 1 368 ? 8.211 12.664 26.625 1 94.19 368 ALA B C 1
ATOM 7157 O O . ALA B 1 368 ? 7.672 11.742 27.234 1 94.19 368 ALA B O 1
ATOM 7158 N N . ARG B 1 369 ? 8.289 13.828 27.141 1 89.75 369 ARG B N 1
ATOM 7159 C CA . ARG B 1 369 ? 7.871 14.125 28.5 1 89.75 369 ARG B CA 1
ATOM 7160 C C . ARG B 1 369 ? 6.363 14.32 28.594 1 89.75 369 ARG B C 1
ATOM 7162 O O . ARG B 1 369 ? 5.781 14.258 29.672 1 89.75 369 ARG B O 1
ATOM 7169 N N . ILE B 1 370 ? 5.824 14.555 27.406 1 89 370 ILE B N 1
ATOM 7170 C CA . ILE B 1 370 ? 4.391 14.805 27.391 1 89 370 ILE B CA 1
ATOM 7171 C C . ILE B 1 370 ? 3.637 13.531 27.766 1 89 370 ILE B C 1
ATOM 7173 O O . ILE B 1 370 ? 3.838 12.477 27.156 1 89 370 ILE B O 1
ATOM 7177 N N . GLU B 1 371 ? 2.92 13.539 28.844 1 76.31 371 GLU B N 1
ATOM 7178 C CA . GLU B 1 371 ? 2.098 12.406 29.25 1 76.31 371 GLU B CA 1
ATOM 7179 C C . GLU B 1 371 ? 0.761 12.406 28.516 1 76.31 371 GLU B C 1
ATOM 7181 O O . GLU B 1 371 ? 0.071 13.422 28.469 1 76.31 371 GLU B O 1
ATOM 7186 N N . THR B 1 372 ? 0.614 11.469 27.594 1 65.69 372 THR B N 1
ATOM 7187 C CA . THR B 1 372 ? -0.646 11.383 26.875 1 65.69 372 THR B CA 1
ATOM 7188 C C . THR B 1 372 ? -1.731 10.75 27.734 1 65.69 372 THR B C 1
ATOM 7190 O O . THR B 1 372 ? -1.585 9.609 28.188 1 65.69 372 THR B O 1
ATOM 7193 N N . ASN B 1 373 ? -2.256 11.484 28.672 1 57.12 373 ASN B N 1
ATOM 7194 C CA . ASN B 1 373 ? -3.369 10.945 29.453 1 57.12 373 ASN B CA 1
ATOM 7195 C C . ASN B 1 373 ? -4.668 10.969 28.656 1 57.12 373 ASN B C 1
ATOM 7197 O O . ASN B 1 373 ? -5.508 11.852 28.844 1 57.12 373 ASN B O 1
ATOM 7201 N N . HIS B 1 374 ? -4.688 10.781 27.438 1 55.91 374 HIS B N 1
ATOM 7202 C CA . HIS B 1 374 ? -5.996 11.039 26.828 1 55.91 374 HIS B CA 1
ATOM 7203 C C . HIS B 1 374 ? -6.957 9.883 27.078 1 55.91 374 HIS B C 1
ATOM 7205 O O . HIS B 1 374 ? -6.629 8.727 26.797 1 55.91 374 HIS B O 1
ATOM 7211 N N . LYS B 1 375 ? -7.938 10.133 28.047 1 52.25 375 LYS B N 1
ATOM 7212 C CA . LYS B 1 375 ? -9.078 9.25 28.266 1 52.25 375 LYS B CA 1
ATOM 7213 C C . LYS B 1 375 ? -9.711 8.828 26.938 1 52.25 375 LYS B C 1
ATOM 7215 O O . LYS B 1 375 ? -10.148 7.688 26.797 1 52.25 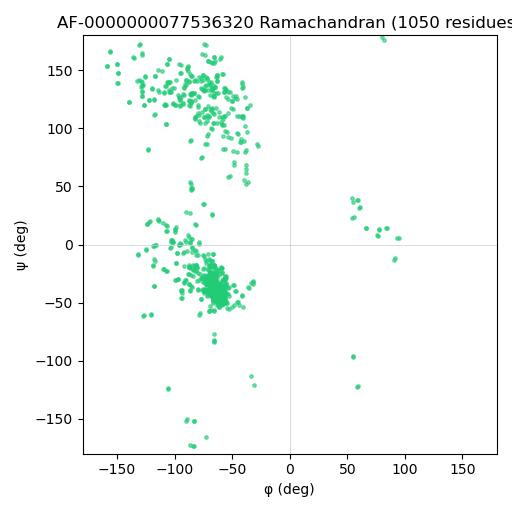375 LYS B O 1
ATOM 7220 N N . ARG B 1 376 ? -9.977 9.852 26.047 1 58.53 376 ARG B N 1
ATOM 7221 C CA . ARG B 1 376 ? -10.562 9.484 24.75 1 58.53 376 ARG B CA 1
ATOM 7222 C C . ARG B 1 376 ? -9.602 9.781 23.609 1 58.53 376 ARG B C 1
ATOM 7224 O O . ARG B 1 376 ? -8.906 10.797 23.625 1 58.53 376 ARG B O 1
ATOM 7231 N N . SER B 1 377 ? -9.43 8.898 22.766 1 72.56 377 SER B N 1
ATOM 7232 C CA . SER B 1 377 ? -8.547 8.992 21.609 1 72.56 377 SER B CA 1
ATOM 7233 C C . SER B 1 377 ? -9.055 10.031 20.609 1 72.56 377 SER B C 1
ATOM 7235 O O . SER B 1 377 ? -10.195 9.961 20.156 1 72.56 377 SER B O 1
ATOM 7237 N N . LEU B 1 378 ? -8.469 11.172 20.531 1 86.06 378 LEU B N 1
ATOM 7238 C CA . LEU B 1 378 ? -8.742 12.203 19.531 1 86.06 378 LEU B CA 1
ATOM 7239 C C . LEU B 1 378 ? -8.602 11.648 18.125 1 86.06 378 LEU B C 1
ATOM 7241 O O . LEU B 1 378 ? -7.688 10.867 17.844 1 86.06 378 LEU B O 1
ATOM 7245 N N . VAL B 1 379 ? -9.633 12 17.344 1 91.88 379 VAL B N 1
ATOM 7246 C CA . VAL B 1 379 ? -9.562 11.477 15.977 1 91.88 379 VAL B CA 1
ATOM 7247 C C . VAL B 1 379 ? -9.227 12.602 15.008 1 91.88 379 VAL B C 1
ATOM 7249 O O . VAL B 1 379 ? -8.789 12.352 13.883 1 91.88 379 VAL B O 1
ATOM 7252 N N . PHE B 1 380 ? -9.531 13.789 15.461 1 95.06 380 PHE B N 1
ATOM 7253 C CA . PHE B 1 380 ? -9.289 14.945 14.602 1 95.06 380 PHE B CA 1
ATOM 7254 C C . PHE B 1 380 ? -8.969 16.172 15.438 1 95.06 380 PHE B C 1
ATOM 7256 O O . PHE B 1 380 ? -9.578 16.406 16.484 1 95.06 380 PHE B O 1
ATOM 7263 N N . CYS B 1 381 ? -7.992 16.875 14.914 1 94.81 381 CYS B N 1
ATOM 7264 C CA . CYS B 1 381 ? -7.625 18.188 15.469 1 94.81 381 CYS B CA 1
ATOM 7265 C C . CYS B 1 381 ? -7.59 19.25 14.383 1 94.81 381 CYS B C 1
ATOM 7267 O O . CYS B 1 381 ? -6.992 19.031 13.32 1 94.81 381 CYS B O 1
ATOM 7269 N N . PHE B 1 382 ? -8.227 20.359 14.656 1 96.94 382 PHE B N 1
ATOM 7270 C CA . PHE B 1 382 ? -8.32 21.453 13.695 1 96.94 382 PHE B CA 1
ATOM 7271 C C . PHE B 1 382 ? -6.961 22.109 13.484 1 96.94 382 PHE B C 1
ATOM 7273 O O . PHE B 1 382 ? -6.66 22.594 12.391 1 96.94 382 PHE B O 1
ATOM 7280 N N . GLU B 1 383 ? -6.055 22.016 14.406 1 95.38 383 GLU B N 1
ATOM 7281 C CA . GLU B 1 383 ? -4.762 22.688 14.461 1 95.38 383 GLU B CA 1
ATOM 7282 C C . GLU B 1 383 ? -3.652 21.812 13.898 1 95.38 383 GLU B C 1
ATOM 7284 O O . GLU B 1 383 ? -3.797 20.594 13.836 1 95.38 383 GLU B O 1
ATOM 7289 N N . MET B 1 384 ? -2.57 22.469 13.398 1 95.69 384 MET B N 1
ATOM 7290 C CA . MET B 1 384 ? -1.307 21.75 13.242 1 95.69 384 MET B CA 1
ATOM 7291 C C . MET B 1 384 ? -0.668 21.469 14.594 1 95.69 384 MET B C 1
ATOM 7293 O O . MET B 1 384 ? -0.216 22.375 15.281 1 95.69 384 MET B O 1
ATOM 7297 N N . ALA B 1 385 ? -0.628 20.328 14.961 1 94.81 385 ALA B N 1
ATOM 7298 C CA . ALA B 1 385 ? -0.174 19.969 16.297 1 94.81 385 ALA B CA 1
ATOM 7299 C C . ALA B 1 385 ? 1.222 19.359 16.266 1 94.81 385 ALA B C 1
ATOM 7301 O O . ALA B 1 385 ? 2.152 19.938 15.711 1 94.81 385 ALA B O 1
ATOM 7302 N N . PHE B 1 386 ? 1.412 18.172 16.781 1 95.62 386 PHE B N 1
ATOM 7303 C CA . PHE B 1 386 ? 2.74 17.625 17.031 1 95.62 386 PHE B CA 1
ATOM 7304 C C . PHE B 1 386 ? 3.27 16.906 15.805 1 95.62 386 PHE B C 1
ATOM 7306 O O . PHE B 1 386 ? 4.477 16.906 15.547 1 95.62 386 PHE B O 1
ATOM 7313 N N . THR B 1 387 ? 2.432 16.266 15.023 1 96.5 387 THR B N 1
ATOM 7314 C CA . THR B 1 387 ? 2.805 15.305 13.992 1 96.5 387 THR B CA 1
ATOM 7315 C C . THR B 1 387 ? 3.729 15.945 12.961 1 96.5 387 THR B C 1
ATOM 7317 O O . THR B 1 387 ? 4.812 15.43 12.68 1 96.5 387 THR B O 1
ATOM 7320 N N . PRO B 1 388 ? 3.365 17.109 12.438 1 96.56 388 PRO B N 1
ATOM 7321 C CA . PRO B 1 388 ? 4.246 17.688 11.422 1 96.56 388 PRO B CA 1
ATOM 7322 C C . PRO B 1 388 ? 5.613 18.094 11.977 1 96.56 388 PRO B C 1
ATOM 7324 O O . PRO B 1 388 ? 6.621 17.984 11.281 1 96.56 388 PRO B O 1
ATOM 7327 N N . MET B 1 389 ? 5.695 18.562 13.195 1 97.06 389 MET B N 1
ATOM 7328 C CA . MET B 1 389 ? 6.973 18.938 13.789 1 97.06 389 MET B CA 1
ATOM 7329 C C . MET B 1 389 ? 7.844 17.719 14.031 1 97.06 389 MET B C 1
ATOM 7331 O O . MET B 1 389 ? 9.039 17.734 13.727 1 97.06 389 MET B O 1
ATOM 7335 N N . LEU B 1 390 ? 7.195 16.719 14.539 1 98.25 390 LEU B N 1
ATOM 7336 C CA . LEU B 1 390 ? 7.934 15.477 14.742 1 98.25 390 LEU B CA 1
ATOM 7337 C C . LEU B 1 390 ? 8.391 14.883 13.414 1 98.25 390 LEU B C 1
ATOM 7339 O O . LEU B 1 390 ? 9.508 14.367 13.312 1 98.25 390 LEU B O 1
ATOM 7343 N N . PHE B 1 391 ? 7.582 14.992 12.453 1 98.12 391 PHE B N 1
ATOM 7344 C CA . PHE B 1 391 ? 7.941 14.492 11.125 1 98.12 391 PHE B CA 1
ATOM 7345 C C . PHE B 1 391 ? 9.141 15.25 10.57 1 98.12 391 PHE B C 1
ATOM 7347 O O . PHE B 1 391 ? 9.984 14.672 9.883 1 98.12 391 PHE B O 1
ATOM 7354 N N . SER B 1 392 ? 9.164 16.484 10.781 1 97.81 392 SER B N 1
ATOM 7355 C CA . SER B 1 392 ? 10.312 17.266 10.328 1 97.81 392 SER B CA 1
ATOM 7356 C C . SER B 1 392 ? 11.609 16.75 10.938 1 97.81 392 SER B C 1
ATOM 7358 O O . SER B 1 392 ? 12.656 16.797 10.297 1 97.81 392 SER B O 1
ATOM 7360 N N . ILE B 1 393 ? 11.531 16.312 12.156 1 98.62 393 ILE B N 1
ATOM 7361 C CA . ILE B 1 393 ? 12.703 15.734 12.797 1 98.62 393 ILE B CA 1
ATOM 7362 C C . ILE B 1 393 ? 13.07 14.422 12.117 1 98.62 393 ILE B C 1
ATOM 7364 O O . ILE B 1 393 ? 14.25 14.172 11.828 1 98.62 393 ILE B O 1
ATOM 7368 N N . VAL B 1 394 ? 12.078 13.617 11.82 1 98.56 394 VAL B N 1
ATOM 7369 C CA . VAL B 1 394 ? 12.32 12.359 11.133 1 98.56 394 VAL B CA 1
ATOM 7370 C C . VAL B 1 394 ? 12.992 12.625 9.789 1 98.56 394 VAL B C 1
ATOM 7372 O O . VAL B 1 394 ? 13.891 11.883 9.375 1 98.56 394 VAL B O 1
ATOM 7375 N N . MET B 1 395 ? 12.602 13.633 9.188 1 97.88 395 MET B N 1
ATOM 7376 C CA . MET B 1 395 ? 13.062 13.93 7.832 1 97.88 395 MET B CA 1
ATOM 7377 C C . MET B 1 395 ? 14.453 14.555 7.852 1 97.88 395 MET B C 1
ATOM 7379 O O . MET B 1 395 ? 15.305 14.211 7.023 1 97.88 395 MET B O 1
ATOM 7383 N N . LYS B 1 396 ? 14.703 15.438 8.852 1 98.12 396 LYS B N 1
ATOM 7384 C CA . LYS B 1 396 ? 15.867 16.297 8.711 1 98.12 396 LYS B CA 1
ATOM 7385 C C . LYS B 1 396 ? 16.969 15.914 9.695 1 98.12 396 LYS B C 1
ATOM 7387 O O . LYS B 1 396 ? 18.125 16.312 9.539 1 98.12 396 LYS B O 1
ATOM 7392 N N . CYS B 1 397 ? 16.609 15.227 10.742 1 98.56 397 CYS B N 1
ATOM 7393 C CA . CYS B 1 397 ? 17.625 14.711 11.648 1 98.56 397 CYS B CA 1
ATOM 7394 C C . CYS B 1 397 ? 18.156 13.359 11.172 1 98.56 397 CYS B C 1
ATOM 7396 O O . CYS B 1 397 ? 17.375 12.422 10.984 1 98.56 397 CYS B O 1
ATOM 7398 N N . ARG B 1 398 ? 19.469 13.258 10.945 1 98.31 398 ARG B N 1
ATOM 7399 C CA . ARG B 1 398 ? 19.984 12 10.422 1 98.31 398 ARG B CA 1
ATOM 7400 C C . ARG B 1 398 ? 20.656 11.172 11.516 1 98.31 398 ARG B C 1
ATOM 7402 O O . ARG B 1 398 ? 21.25 10.141 11.234 1 98.31 398 ARG B O 1
ATOM 7409 N N . ASP B 1 399 ? 20.609 11.703 12.766 1 98.31 399 ASP B N 1
ATOM 7410 C CA . ASP B 1 399 ? 20.922 10.812 13.883 1 98.31 399 ASP B CA 1
ATOM 7411 C C . ASP B 1 399 ? 19.875 9.727 14.031 1 98.31 399 ASP B C 1
ATOM 7413 O O . ASP B 1 399 ? 18.719 10.008 14.367 1 98.31 399 ASP B O 1
ATOM 7417 N N . LEU B 1 400 ? 20.297 8.5 13.773 1 98.06 400 LEU B N 1
ATOM 7418 C CA . LEU B 1 400 ? 19.344 7.398 13.617 1 98.06 400 LEU B CA 1
ATOM 7419 C C . LEU B 1 400 ? 18.516 7.211 14.883 1 98.06 400 LEU B C 1
ATOM 7421 O O . LEU B 1 400 ? 17.297 7.078 14.805 1 98.06 400 LEU B O 1
ATOM 7425 N N . ASN B 1 401 ? 19.125 7.207 16.078 1 97.56 401 ASN B N 1
ATOM 7426 C CA . ASN B 1 401 ? 18.391 6.992 17.328 1 97.56 401 ASN B CA 1
ATOM 7427 C C . ASN B 1 401 ? 17.359 8.086 17.578 1 97.56 401 ASN B C 1
ATOM 7429 O O . ASN B 1 401 ? 16.219 7.797 17.922 1 97.56 401 ASN B O 1
ATOM 7433 N N . THR B 1 402 ? 17.781 9.297 17.344 1 98.38 402 THR B N 1
ATOM 7434 C CA . THR B 1 402 ? 16.906 10.438 17.578 1 98.38 402 THR B CA 1
ATOM 7435 C C . THR B 1 402 ? 15.711 10.414 16.625 1 98.38 402 THR B C 1
ATOM 7437 O O . THR B 1 402 ? 14.57 10.625 17.047 1 98.38 402 THR B O 1
ATOM 7440 N N . ARG B 1 403 ? 15.945 10.172 15.328 1 98.06 403 ARG B N 1
ATOM 7441 C CA . ARG B 1 403 ? 14.844 10.227 14.375 1 98.06 403 ARG B CA 1
ATOM 7442 C C . ARG B 1 403 ? 13.93 9.016 14.523 1 98.06 403 ARG B C 1
ATOM 7444 O O . ARG B 1 403 ? 12.734 9.094 14.242 1 98.06 403 ARG B O 1
ATOM 7451 N N . LEU B 1 404 ? 14.469 7.852 15.016 1 98.19 404 LEU B N 1
ATOM 7452 C CA . LEU B 1 404 ? 13.609 6.715 15.32 1 98.19 404 LEU B CA 1
ATOM 7453 C C . LEU B 1 404 ? 12.695 7.039 16.5 1 98.19 404 LEU B C 1
ATOM 7455 O O . LEU B 1 404 ? 11.523 6.648 16.516 1 98.19 404 LEU B O 1
ATOM 7459 N N . GLU B 1 405 ? 13.25 7.707 17.484 1 98.25 405 GLU B N 1
ATOM 7460 C CA . GLU B 1 405 ? 12.43 8.125 18.609 1 98.25 405 GLU B CA 1
ATOM 7461 C C . GLU B 1 405 ? 11.352 9.117 18.188 1 98.25 405 GLU B C 1
ATOM 7463 O O . GLU B 1 405 ? 10.211 9.047 18.641 1 98.25 405 GLU B O 1
ATOM 7468 N N . ALA B 1 406 ? 11.711 10.062 17.359 1 98.5 406 ALA B N 1
ATOM 7469 C CA . ALA B 1 406 ? 10.719 10.992 16.812 1 98.5 406 ALA B CA 1
ATOM 7470 C C . ALA B 1 406 ? 9.617 10.25 16.062 1 98.5 406 ALA B C 1
ATOM 7472 O O . ALA B 1 406 ? 8.438 10.586 16.188 1 98.5 406 ALA B O 1
ATOM 7473 N N . LEU B 1 407 ? 10.016 9.266 15.273 1 98.25 407 LEU B N 1
ATOM 7474 C CA . LEU B 1 407 ? 9.062 8.438 14.539 1 98.25 407 LEU B CA 1
ATOM 7475 C C . LEU B 1 407 ? 8.102 7.742 15.492 1 98.25 407 LEU B C 1
ATOM 7477 O O . LEU B 1 407 ? 6.891 7.719 15.258 1 98.25 407 LEU B O 1
ATOM 7481 N N . ARG B 1 408 ? 8.617 7.152 16.531 1 97 408 ARG B N 1
ATOM 7482 C CA . ARG B 1 408 ? 7.789 6.512 17.547 1 97 408 ARG B CA 1
ATOM 7483 C C . ARG B 1 408 ? 6.809 7.504 18.172 1 97 408 ARG B C 1
ATOM 7485 O O . ARG B 1 408 ? 5.645 7.172 18.391 1 97 408 ARG B O 1
ATOM 7492 N N . LEU B 1 409 ? 7.25 8.688 18.406 1 96.56 409 LEU B N 1
ATOM 7493 C CA . LEU B 1 409 ? 6.441 9.703 19.078 1 96.56 409 LEU B CA 1
ATOM 7494 C C . LEU B 1 409 ? 5.316 10.188 18.172 1 96.56 409 LEU B C 1
ATOM 7496 O O . LEU B 1 409 ? 4.293 10.672 18.656 1 96.56 409 LEU B O 1
ATOM 7500 N N . ILE B 1 410 ? 5.473 10.133 16.859 1 96.06 410 ILE B N 1
ATOM 7501 C CA . ILE B 1 410 ? 4.371 10.43 15.945 1 96.06 410 ILE B CA 1
ATOM 7502 C C . ILE B 1 410 ? 3.191 9.508 16.25 1 96.06 410 ILE B C 1
ATOM 7504 O O . ILE B 1 410 ? 2.039 9.945 16.266 1 96.06 410 ILE B O 1
ATOM 7508 N N . LYS B 1 411 ? 3.449 8.273 16.562 1 91.69 411 LYS B N 1
ATOM 7509 C CA . LYS B 1 411 ? 2.4 7.309 16.875 1 91.69 411 LYS B CA 1
ATOM 7510 C C . LYS B 1 411 ? 1.798 7.594 18.25 1 91.69 411 LYS B C 1
ATOM 7512 O O . LYS B 1 411 ? 0.595 7.414 18.453 1 91.69 411 LYS B O 1
ATOM 7517 N N . VAL B 1 412 ? 2.633 8.055 19.094 1 91 412 VAL B N 1
ATOM 7518 C CA . VAL B 1 412 ? 2.209 8.25 20.484 1 91 412 VAL B CA 1
ATOM 7519 C C . VAL B 1 412 ? 1.364 9.516 20.594 1 91 412 VAL B C 1
ATOM 7521 O O . VAL B 1 412 ? 0.288 9.508 21.188 1 91 412 VAL B O 1
ATOM 7524 N N . HIS B 1 413 ? 1.863 10.578 19.984 1 90.75 413 HIS B N 1
ATOM 7525 C CA . HIS B 1 413 ? 1.231 11.883 20.156 1 90.75 413 HIS B CA 1
ATOM 7526 C C . HIS B 1 413 ? 0.311 12.211 18.984 1 90.75 413 HIS B C 1
ATOM 7528 O O . HIS B 1 413 ? -0.522 13.117 19.078 1 90.75 413 HIS B O 1
ATOM 7534 N N . GLY B 1 414 ? 0.472 11.484 17.922 1 88.62 414 GLY B N 1
ATOM 7535 C CA . GLY B 1 414 ? -0.241 11.852 16.719 1 88.62 414 GLY B CA 1
ATOM 7536 C C . GLY B 1 414 ? -1.723 11.531 16.766 1 88.62 414 GLY B C 1
ATOM 7537 O O . GLY B 1 414 ? -2.115 10.461 17.25 1 88.62 414 GLY B O 1
ATOM 7538 N N . VAL B 1 415 ? -2.523 12.562 16.375 1 91.75 415 VAL B N 1
ATOM 7539 C CA . VAL B 1 415 ? -3.939 12.352 16.094 1 91.75 415 VAL B CA 1
ATOM 7540 C C . VAL B 1 415 ? -4.105 11.867 14.648 1 91.75 415 VAL B C 1
ATOM 7542 O O . VAL B 1 415 ? -3.314 12.219 13.773 1 91.75 415 VAL B O 1
ATOM 7545 N N . PRO B 1 416 ? -5.078 11.016 14.492 1 91.06 416 PRO B N 1
ATOM 7546 C CA . PRO B 1 416 ? -5.211 10.469 13.141 1 91.06 416 PRO B CA 1
ATOM 7547 C C . PRO B 1 416 ? -5.16 11.547 12.062 1 91.06 416 PRO B C 1
ATOM 7549 O O . PRO B 1 416 ? -4.473 11.375 11.047 1 91.06 416 PRO B O 1
ATOM 7552 N N . ARG B 1 417 ? -5.832 12.672 12.406 1 94.12 417 ARG B N 1
ATOM 7553 C CA . ARG B 1 417 ? -5.766 13.773 11.453 1 94.12 417 ARG B CA 1
ATOM 7554 C C . ARG B 1 417 ? -5.613 15.109 12.172 1 94.12 417 ARG B C 1
ATOM 7556 O O . ARG B 1 417 ? -6.402 15.438 13.055 1 94.12 417 ARG B O 1
ATOM 7563 N N . GLU B 1 418 ? -4.578 15.781 11.836 1 95.69 418 GLU B N 1
ATOM 7564 C CA . GLU B 1 418 ? -4.363 17.172 12.219 1 95.69 418 GLU B CA 1
ATOM 7565 C C . GLU B 1 418 ? -4.539 18.109 11.031 1 95.69 418 GLU B C 1
ATOM 7567 O O . GLU B 1 418 ? -3.639 18.25 10.203 1 95.69 418 GLU B O 1
ATOM 7572 N N . SER B 1 419 ? -5.645 18.781 10.992 1 95.5 419 SER B N 1
ATOM 7573 C CA . SER B 1 419 ? -5.988 19.547 9.805 1 95.5 419 SER B CA 1
ATOM 7574 C C . SER B 1 419 ? -5.969 18.672 8.555 1 95.5 419 SER B C 1
ATOM 7576 O O . SER B 1 419 ? -6.859 17.844 8.352 1 95.5 419 SER B O 1
ATOM 7578 N N . LEU B 1 420 ? -4.805 18.719 7.824 1 94 420 LEU B N 1
ATOM 7579 C CA . LEU B 1 420 ? -4.707 17.891 6.629 1 94 420 LEU B CA 1
ATOM 7580 C C . LEU B 1 420 ? -3.586 16.859 6.766 1 94 420 LEU B C 1
ATOM 7582 O O . LEU B 1 420 ? -3.406 16.016 5.891 1 94 420 LEU B O 1
ATOM 7586 N N . TRP B 1 421 ? -2.863 16.859 7.867 1 94.44 421 TRP B N 1
ATOM 7587 C CA . TRP B 1 421 ? -1.781 15.914 8.094 1 94.44 421 TRP B CA 1
ATOM 7588 C C . TRP B 1 421 ? -2.312 14.617 8.695 1 94.44 421 TRP B C 1
ATOM 7590 O O . TRP B 1 421 ? -2.955 14.633 9.75 1 94.44 421 TRP B O 1
ATOM 7600 N N . GLU B 1 422 ? -2.057 13.617 8.094 1 91.38 422 GLU B N 1
ATOM 7601 C CA . GLU B 1 422 ? -2.465 12.297 8.578 1 91.38 422 GLU B CA 1
ATOM 7602 C C . GLU B 1 422 ? -1.297 11.562 9.227 1 91.38 422 GLU B C 1
ATOM 7604 O O . GLU B 1 422 ? -0.288 11.289 8.578 1 91.38 422 GLU B O 1
ATOM 7609 N N . SER B 1 423 ? -1.467 11.219 10.43 1 93.19 423 SER B N 1
ATOM 7610 C CA . SER B 1 423 ? -0.375 10.68 11.227 1 93.19 423 SER B CA 1
ATOM 7611 C C . SER B 1 423 ? 0.132 9.359 10.656 1 93.19 423 SER B C 1
ATOM 7613 O O . SER B 1 423 ? 1.341 9.125 10.594 1 93.19 423 SER B O 1
ATOM 7615 N N . GLN B 1 424 ? -0.78 8.531 10.195 1 90.81 424 GLN B N 1
ATOM 7616 C CA . GLN B 1 424 ? -0.375 7.227 9.688 1 90.81 424 GLN B CA 1
ATOM 7617 C C . GLN B 1 424 ? 0.427 7.359 8.398 1 90.81 424 GLN B C 1
ATOM 7619 O O . GLN B 1 424 ? 1.415 6.648 8.195 1 90.81 424 GLN B O 1
ATOM 7624 N N . ILE B 1 425 ? -0.021 8.203 7.59 1 91.06 425 ILE B N 1
ATOM 7625 C CA . ILE B 1 425 ? 0.673 8.43 6.328 1 91.06 425 ILE B CA 1
ATOM 7626 C C . ILE B 1 425 ? 2.057 9.016 6.602 1 91.06 425 ILE B C 1
ATOM 7628 O O . ILE B 1 425 ? 3.051 8.57 6.027 1 91.06 425 ILE B O 1
ATOM 7632 N N . MET B 1 426 ? 2.096 9.945 7.449 1 94.75 426 MET B N 1
ATOM 7633 C CA . MET B 1 426 ? 3.371 10.586 7.773 1 94.75 426 MET B CA 1
ATOM 7634 C C . MET B 1 426 ? 4.324 9.586 8.43 1 94.75 426 MET B C 1
ATOM 7636 O O . MET B 1 426 ? 5.527 9.617 8.18 1 94.75 426 MET B O 1
ATOM 7640 N N . HIS B 1 427 ? 3.758 8.766 9.25 1 96 427 HIS B N 1
ATOM 7641 C CA . HIS B 1 427 ? 4.578 7.723 9.859 1 96 427 HIS B CA 1
ATOM 7642 C C . HIS B 1 427 ? 5.141 6.773 8.805 1 96 427 HIS B C 1
ATOM 7644 O O . HIS B 1 427 ? 6.324 6.43 8.844 1 96 427 HIS B O 1
ATOM 7650 N N . ALA B 1 428 ? 4.309 6.371 7.891 1 93.75 428 ALA B N 1
ATOM 7651 C CA . ALA B 1 428 ? 4.738 5.465 6.828 1 93.75 428 ALA B CA 1
ATOM 7652 C C . ALA B 1 428 ? 5.82 6.105 5.965 1 93.75 428 ALA B C 1
ATOM 7654 O O . ALA B 1 428 ? 6.812 5.457 5.617 1 93.75 428 ALA B O 1
ATOM 7655 N N . ILE B 1 429 ? 5.637 7.309 5.598 1 95.75 429 ILE B N 1
ATOM 7656 C CA . ILE B 1 429 ? 6.629 8.039 4.809 1 95.75 429 ILE B CA 1
ATOM 7657 C C . ILE B 1 429 ? 7.934 8.148 5.594 1 95.75 429 ILE B C 1
ATOM 7659 O O . ILE B 1 429 ? 9.016 7.941 5.043 1 95.75 429 ILE B O 1
ATOM 7663 N N . GLY B 1 430 ? 7.77 8.5 6.855 1 97.5 430 GLY B N 1
ATOM 7664 C CA . GLY B 1 430 ? 8.945 8.602 7.703 1 97.5 430 GLY B CA 1
ATOM 7665 C C . GLY B 1 430 ? 9.734 7.309 7.777 1 97.5 430 GLY B C 1
ATOM 7666 O O . GLY B 1 430 ? 10.969 7.324 7.727 1 97.5 430 GLY B O 1
ATOM 7667 N N . ARG B 1 431 ? 9.062 6.238 7.922 1 96.25 431 ARG B N 1
ATOM 7668 C CA . ARG B 1 431 ? 9.711 4.934 7.93 1 96.25 431 ARG B CA 1
ATOM 7669 C C . ARG B 1 431 ? 10.523 4.719 6.656 1 96.25 431 ARG B C 1
ATOM 7671 O O . ARG B 1 431 ? 11.695 4.324 6.715 1 96.25 431 ARG B O 1
ATOM 7678 N N . ARG B 1 432 ? 9.891 4.965 5.582 1 95.69 432 ARG B N 1
ATOM 7679 C CA . ARG B 1 432 ? 10.531 4.73 4.293 1 95.69 432 ARG B CA 1
ATOM 7680 C C . ARG B 1 432 ? 11.727 5.656 4.102 1 95.69 432 ARG B C 1
ATOM 7682 O O . ARG B 1 432 ? 12.75 5.25 3.545 1 95.69 432 ARG B O 1
ATOM 7689 N N . LEU B 1 433 ? 11.586 6.871 4.551 1 96.81 433 LEU B N 1
ATOM 7690 C CA . LEU B 1 433 ? 12.688 7.832 4.512 1 96.81 433 LEU B CA 1
ATOM 7691 C C . LEU B 1 433 ? 13.914 7.277 5.227 1 96.81 433 LEU B C 1
ATOM 7693 O O . LEU B 1 433 ? 15.023 7.336 4.691 1 96.81 433 LEU B O 1
ATOM 7697 N N . ILE B 1 434 ? 13.695 6.789 6.359 1 97.62 434 ILE B N 1
ATOM 7698 C CA . ILE B 1 434 ? 14.789 6.25 7.168 1 97.62 434 ILE B CA 1
ATOM 7699 C C . ILE B 1 434 ? 15.398 5.039 6.469 1 97.62 434 ILE B C 1
ATOM 7701 O O . ILE B 1 434 ? 16.625 4.898 6.406 1 97.62 434 ILE B O 1
ATOM 7705 N N . GLU B 1 435 ? 14.578 4.203 5.914 1 96.06 435 GLU B N 1
ATOM 7706 C CA . GLU B 1 435 ? 15.055 3.021 5.203 1 96.06 435 GLU B CA 1
ATOM 7707 C C . GLU B 1 435 ? 15.945 3.408 4.023 1 96.06 435 GLU B C 1
ATOM 7709 O O . GLU B 1 435 ? 17.016 2.82 3.82 1 96.06 435 GLU B O 1
ATOM 7714 N N . ILE B 1 436 ? 15.531 4.355 3.279 1 95.88 436 ILE B N 1
ATOM 7715 C CA . ILE B 1 436 ? 16.25 4.77 2.08 1 95.88 436 ILE B CA 1
ATOM 7716 C C . ILE B 1 436 ? 17.594 5.379 2.471 1 95.88 436 ILE B C 1
ATOM 7718 O O . ILE B 1 436 ? 18.641 5.016 1.914 1 95.88 436 ILE B O 1
ATOM 7722 N N . GLU B 1 437 ? 17.578 6.246 3.402 1 96.56 437 GLU B N 1
ATOM 7723 C CA . GLU B 1 437 ? 18.781 7 3.719 1 96.56 437 GLU B CA 1
ATOM 7724 C C . GLU B 1 437 ? 19.797 6.137 4.473 1 96.56 437 GLU B C 1
ATOM 7726 O O . GLU B 1 437 ? 21 6.215 4.219 1 96.56 437 GLU B O 1
ATOM 7731 N N . HIS B 1 438 ? 19.312 5.328 5.375 1 96.19 438 HIS B N 1
ATOM 7732 C CA . HIS B 1 438 ? 20.219 4.578 6.238 1 96.19 438 HIS B CA 1
ATOM 7733 C C . HIS B 1 438 ? 20.422 3.16 5.715 1 96.19 438 HIS B C 1
ATOM 7735 O O . HIS B 1 438 ? 21.297 2.439 6.191 1 96.19 438 HIS B O 1
ATOM 7741 N N . GLY B 1 439 ? 19.672 2.768 4.688 1 93.19 439 GLY B N 1
ATOM 7742 C CA . GLY B 1 439 ? 19.703 1.362 4.312 1 93.19 439 GLY B CA 1
ATOM 7743 C C . GLY B 1 439 ? 19.266 0.438 5.434 1 93.19 439 GLY B C 1
ATOM 7744 O O . GLY B 1 439 ? 19.922 -0.567 5.711 1 93.19 439 GLY B O 1
ATOM 7745 N N . ALA B 1 440 ? 18.266 0.855 6.207 1 93.75 440 ALA B N 1
ATOM 7746 C CA . ALA B 1 440 ? 17.703 0.105 7.316 1 93.75 440 ALA B CA 1
ATOM 7747 C C . ALA B 1 440 ? 16.344 -0.5 6.934 1 93.75 440 ALA B C 1
ATOM 7749 O O . ALA B 1 440 ? 15.789 -0.16 5.891 1 93.75 440 ALA B O 1
ATOM 7750 N N . ILE B 1 441 ? 15.969 -1.464 7.648 1 93.06 441 ILE B N 1
ATOM 7751 C CA . ILE B 1 441 ? 14.648 -2.064 7.457 1 93.06 441 ILE B CA 1
ATOM 7752 C C . ILE B 1 441 ? 13.812 -1.89 8.727 1 93.06 441 ILE B C 1
ATOM 7754 O O . ILE B 1 441 ? 14.25 -2.262 9.82 1 93.06 441 ILE B O 1
ATOM 7758 N N . LEU B 1 442 ? 12.648 -1.274 8.484 1 94.31 442 LEU B N 1
ATOM 7759 C CA . LEU B 1 442 ? 11.742 -1.031 9.602 1 94.31 442 LEU B CA 1
ATOM 7760 C C . LEU B 1 442 ? 10.43 -1.79 9.422 1 94.31 442 LEU B C 1
ATOM 7762 O O . LEU B 1 442 ? 9.938 -1.925 8.305 1 94.31 442 LEU B O 1
ATOM 7766 N N . ASP B 1 443 ? 9.867 -2.258 10.531 1 88.31 443 ASP B N 1
ATOM 7767 C CA . ASP B 1 443 ? 8.555 -2.887 10.445 1 88.31 443 ASP B CA 1
ATOM 7768 C C . ASP B 1 443 ? 7.445 -1.841 10.477 1 88.31 443 ASP B C 1
ATOM 7770 O O . ASP B 1 443 ? 7.715 -0.639 10.43 1 88.31 443 ASP B O 1
ATOM 7774 N N . ASP B 1 444 ? 6.246 -2.271 10.539 1 84.25 444 ASP B N 1
ATOM 7775 C CA . ASP B 1 444 ? 5.094 -1.386 10.43 1 84.25 444 ASP B CA 1
ATOM 7776 C C . ASP B 1 444 ? 4.98 -0.477 11.648 1 84.25 444 ASP B C 1
ATOM 7778 O O . ASP B 1 444 ? 4.297 0.548 11.609 1 84.25 444 ASP B O 1
ATOM 7782 N N . GLN B 1 445 ? 5.641 -0.871 12.68 1 87.5 445 GLN B N 1
ATOM 7783 C CA . GLN B 1 445 ? 5.59 -0.067 13.891 1 87.5 445 GLN B CA 1
ATOM 7784 C C . GLN B 1 445 ? 6.777 0.889 13.969 1 87.5 445 GLN B C 1
ATOM 7786 O O . GLN B 1 445 ? 6.902 1.655 14.93 1 87.5 445 GLN B O 1
ATOM 7791 N N . GLY B 1 446 ? 7.602 0.856 12.984 1 91.62 446 GLY B N 1
ATOM 7792 C CA . GLY B 1 446 ? 8.758 1.742 12.953 1 91.62 446 GLY B CA 1
ATOM 7793 C C . GLY B 1 446 ? 9.938 1.21 13.734 1 91.62 446 GLY B C 1
ATOM 7794 O O . GLY B 1 446 ? 10.883 1.95 14.023 1 91.62 446 GLY B O 1
ATOM 7795 N N . GLN B 1 447 ? 9.898 -0.003 14.07 1 92.25 447 GLN B N 1
ATOM 7796 C CA . GLN B 1 447 ? 11 -0.616 14.805 1 92.25 447 GLN B CA 1
ATOM 7797 C C . GLN B 1 447 ? 12.039 -1.202 13.852 1 92.25 447 GLN B C 1
ATOM 7799 O O . GLN B 1 447 ? 11.688 -1.776 12.82 1 92.25 447 GLN B O 1
ATOM 7804 N N . LEU B 1 448 ? 13.258 -1.048 14.242 1 93.12 448 LEU B N 1
ATOM 7805 C CA . LEU B 1 448 ? 14.359 -1.553 13.43 1 93.12 448 LEU B CA 1
ATOM 7806 C C . LEU B 1 448 ? 14.359 -3.078 13.406 1 93.12 448 LEU B C 1
ATOM 7808 O O . LEU B 1 448 ? 14.203 -3.717 14.453 1 93.12 448 LEU B O 1
ATOM 7812 N N . SER B 1 449 ? 14.508 -3.584 12.227 1 89.69 449 SER B N 1
ATOM 7813 C CA . SER B 1 449 ? 14.719 -5.02 12.086 1 89.69 449 SER B CA 1
ATOM 7814 C C . SER B 1 449 ? 16.109 -5.426 12.578 1 89.69 449 SER B C 1
ATOM 7816 O O . SER B 1 449 ? 17.016 -4.59 12.648 1 89.69 449 SER B O 1
ATOM 7818 N N . PRO B 1 450 ? 16.25 -6.699 12.922 1 88.19 450 PRO B N 1
ATOM 7819 C CA . PRO B 1 450 ? 17.562 -7.18 13.352 1 88.19 450 PRO B CA 1
ATOM 7820 C C . PRO B 1 450 ? 18.609 -7.164 12.227 1 88.19 450 PRO B C 1
ATOM 7822 O O . PRO B 1 450 ? 19.797 -7.316 12.484 1 88.19 450 PRO B O 1
ATOM 7825 N N . MET B 1 451 ? 18.188 -6.914 11.094 1 87.94 451 MET B N 1
ATOM 7826 C CA . MET B 1 451 ? 19.109 -6.852 9.961 1 87.94 451 MET B CA 1
ATOM 7827 C C . MET B 1 451 ? 20.109 -5.715 10.141 1 87.94 451 MET B C 1
ATOM 7829 O O . MET B 1 451 ? 19.766 -4.66 10.68 1 87.94 451 MET B O 1
ATOM 7833 N N . PRO B 1 452 ? 21.312 -5.906 9.68 1 86.75 452 PRO B N 1
ATOM 7834 C CA . PRO B 1 452 ? 22.312 -4.836 9.789 1 86.75 452 PRO B CA 1
ATOM 7835 C C . PRO B 1 452 ? 21.922 -3.586 9 1 86.75 452 PRO B C 1
ATOM 7837 O O . PRO B 1 452 ? 21.375 -3.689 7.898 1 86.75 452 PRO B O 1
ATOM 7840 N N . VAL B 1 453 ? 22.188 -2.471 9.578 1 92.06 453 VAL B N 1
ATOM 7841 C CA . VAL B 1 453 ? 21.938 -1.181 8.938 1 92.06 453 VAL B CA 1
ATOM 7842 C C . VAL B 1 453 ? 23.125 -0.792 8.062 1 92.06 453 VAL B C 1
ATOM 7844 O O . VAL B 1 453 ? 24.266 -0.832 8.516 1 92.06 453 VAL B O 1
ATOM 7847 N N . ALA B 1 454 ? 22.906 -0.442 6.84 1 89.62 454 ALA B N 1
ATOM 7848 C CA . ALA B 1 454 ? 23.969 -0.116 5.906 1 89.62 454 ALA B CA 1
ATOM 7849 C C . ALA B 1 454 ? 24.719 1.139 6.344 1 89.62 454 ALA B C 1
ATOM 7851 O O . ALA B 1 454 ? 25.953 1.19 6.277 1 89.62 454 ALA B O 1
ATOM 7852 N N . CYS B 1 455 ? 23.938 2.191 6.773 1 92.5 455 CYS B N 1
ATOM 7853 C CA . CYS B 1 455 ? 24.516 3.438 7.262 1 92.5 455 CYS B CA 1
ATOM 7854 C C . CYS B 1 455 ? 24.031 3.75 8.672 1 92.5 455 CYS B C 1
ATOM 7856 O O . CYS B 1 455 ? 23.188 4.629 8.867 1 92.5 455 CYS B O 1
ATOM 7858 N N . PRO B 1 456 ? 24.656 3.117 9.656 1 92.44 456 PRO B N 1
ATOM 7859 C CA . PRO B 1 456 ? 24.219 3.324 11.039 1 92.44 456 PRO B CA 1
ATOM 7860 C C . PRO B 1 456 ? 24.531 4.727 11.555 1 92.44 456 PRO B C 1
ATOM 7862 O O . PRO B 1 456 ? 23.859 5.219 12.461 1 92.44 456 PRO B O 1
ATOM 7865 N N . GLY B 1 457 ? 25.625 5.371 11.062 1 94.75 457 GLY B N 1
ATOM 7866 C CA . GLY B 1 457 ? 25.922 6.754 11.398 1 94.75 457 GLY B CA 1
ATOM 7867 C C . GLY B 1 457 ? 25.156 7.75 10.531 1 94.75 457 GLY B C 1
ATOM 7868 O O . GLY B 1 457 ? 24.047 7.477 10.094 1 94.75 457 GLY B O 1
ATOM 7869 N N . LEU B 1 458 ? 25.703 8.898 10.344 1 97.06 458 LEU B N 1
ATOM 7870 C CA . LEU B 1 458 ? 25.094 9.906 9.492 1 97.06 458 LEU B CA 1
ATOM 7871 C C . LEU B 1 458 ? 25.234 9.531 8.023 1 97.06 458 LEU B C 1
ATOM 7873 O O . LEU B 1 458 ? 26.344 9.398 7.516 1 97.06 458 LEU B O 1
ATOM 7877 N N . PRO B 1 459 ? 24.109 9.305 7.34 1 96.12 459 PRO B N 1
ATOM 7878 C CA . PRO B 1 459 ? 24.203 8.961 5.918 1 96.12 459 PRO B CA 1
ATOM 7879 C C . PRO B 1 459 ? 24.922 10.039 5.102 1 96.12 459 PRO B C 1
ATOM 7881 O O . PRO B 1 459 ? 24.828 11.227 5.426 1 96.12 459 PRO B O 1
ATOM 7884 N N . PRO B 1 460 ? 25.625 9.625 4.109 1 94.19 460 PRO B N 1
ATOM 7885 C CA . PRO B 1 460 ? 26.266 10.609 3.236 1 94.19 460 PRO B CA 1
ATOM 7886 C C . PRO B 1 460 ? 25.266 11.445 2.447 1 94.19 460 PRO B C 1
ATOM 7888 O O . PRO B 1 460 ? 24.094 11.07 2.355 1 94.19 460 PRO B O 1
ATOM 7891 N N . GLU B 1 461 ? 25.672 12.562 1.931 1 93.75 461 GLU B N 1
ATOM 7892 C CA . GLU B 1 461 ? 24.828 13.555 1.271 1 93.75 461 GLU B CA 1
ATOM 7893 C C . GLU B 1 461 ? 24.047 12.93 0.12 1 93.75 461 GLU B C 1
ATOM 7895 O O . GLU B 1 461 ? 22.875 13.25 -0.088 1 93.75 461 GLU B O 1
ATOM 7900 N N . GLU B 1 462 ? 24.672 11.945 -0.611 1 91.69 462 GLU B N 1
ATOM 7901 C CA . GLU B 1 462 ? 24.062 11.391 -1.813 1 91.69 462 GLU B CA 1
ATOM 7902 C C . GLU B 1 462 ? 22.922 10.445 -1.463 1 91.69 462 GLU B C 1
ATOM 7904 O O . GLU B 1 462 ? 22.141 10.055 -2.336 1 91.69 462 GLU B O 1
ATOM 7909 N N . ARG B 1 463 ? 22.734 10.094 -0.155 1 94.25 463 ARG B N 1
ATOM 7910 C CA . ARG B 1 463 ? 21.656 9.203 0.277 1 94.25 463 ARG B CA 1
ATOM 7911 C C . ARG B 1 463 ? 20.531 9.984 0.942 1 94.25 463 ARG B C 1
ATOM 7913 O O . ARG B 1 463 ? 19.516 9.414 1.314 1 94.25 463 ARG B O 1
ATOM 7920 N N . ARG B 1 464 ? 20.75 11.266 1.058 1 95.94 464 ARG B N 1
ATOM 7921 C CA . ARG B 1 464 ? 19.812 12.07 1.829 1 95.94 464 ARG B CA 1
ATOM 7922 C C . ARG B 1 464 ? 18.703 12.617 0.938 1 95.94 464 ARG B C 1
ATOM 7924 O O . ARG B 1 464 ? 18.953 13.023 -0.2 1 95.94 464 ARG B O 1
ATOM 7931 N N . ILE B 1 465 ? 17.547 12.555 1.436 1 95.94 465 ILE B N 1
ATOM 7932 C CA . ILE B 1 465 ? 16.359 13.078 0.745 1 95.94 465 ILE B CA 1
ATOM 7933 C C . ILE B 1 465 ? 16.203 14.57 1.053 1 95.94 465 ILE B C 1
ATOM 7935 O O . ILE B 1 465 ? 16.188 14.969 2.219 1 95.94 465 ILE B O 1
ATOM 7939 N N . HIS B 1 466 ? 16.031 15.344 0.042 1 94.69 466 HIS B N 1
ATOM 7940 C CA . HIS B 1 466 ? 15.984 16.797 0.172 1 94.69 466 HIS B CA 1
ATOM 7941 C C . HIS B 1 466 ? 14.547 17.281 0.305 1 94.69 466 HIS B C 1
ATOM 7943 O O . HIS B 1 466 ? 14.281 18.266 1.017 1 94.69 466 HIS B O 1
ATOM 7949 N N . ARG B 1 467 ? 13.711 16.672 -0.425 1 92.44 467 ARG B N 1
ATOM 7950 C CA . ARG B 1 467 ? 12.312 17.109 -0.504 1 92.44 467 ARG B CA 1
ATOM 7951 C C . ARG B 1 467 ? 11.391 15.914 -0.768 1 92.44 467 ARG B C 1
ATOM 7953 O O . ARG B 1 467 ? 11.82 14.906 -1.336 1 92.44 467 ARG B O 1
ATOM 7960 N N . LEU B 1 468 ? 10.289 16.078 -0.23 1 93.38 468 LEU B N 1
ATOM 7961 C CA . LEU B 1 468 ? 9.273 15.055 -0.451 1 93.38 468 LEU B CA 1
ATOM 7962 C C . LEU B 1 468 ? 7.965 15.688 -0.919 1 93.38 468 LEU B C 1
ATOM 7964 O O . LEU B 1 468 ? 7.594 16.766 -0.462 1 93.38 468 LEU B O 1
ATOM 7968 N N . ILE B 1 469 ? 7.301 15.008 -1.876 1 89.75 469 ILE B N 1
ATOM 7969 C CA . ILE B 1 469 ? 5.961 15.398 -2.309 1 89.75 469 ILE B CA 1
ATOM 7970 C C . ILE B 1 469 ? 5.023 14.195 -2.219 1 89.75 469 ILE B C 1
ATOM 7972 O O . ILE B 1 469 ? 5.324 13.125 -2.752 1 89.75 469 ILE B O 1
ATOM 7976 N N . SER B 1 470 ? 4.043 14.367 -1.449 1 88 470 SER B N 1
ATOM 7977 C CA . SER B 1 470 ? 3.045 13.305 -1.341 1 88 470 SER B CA 1
ATOM 7978 C C . SER B 1 470 ? 1.765 13.672 -2.082 1 88 470 SER B C 1
ATOM 7980 O O . SER B 1 470 ? 1.3 14.812 -2 1 88 470 SER B O 1
ATOM 7982 N N . GLU B 1 471 ? 1.321 12.797 -2.846 1 76.75 471 GLU B N 1
ATOM 7983 C CA . GLU B 1 471 ? 0.055 13 -3.543 1 76.75 471 GLU B CA 1
ATOM 7984 C C . GLU B 1 471 ? -1.099 12.336 -2.797 1 76.75 471 GLU B C 1
ATOM 7986 O O . GLU B 1 471 ? -0.926 11.273 -2.199 1 76.75 471 GLU B O 1
ATOM 7991 N N . PRO B 1 472 ? -2.111 13.211 -2.533 1 60.88 472 PRO B N 1
ATOM 7992 C CA . PRO B 1 472 ? -3.221 12.656 -1.752 1 60.88 472 PRO B CA 1
ATOM 7993 C C . PRO B 1 472 ? -3.668 11.289 -2.254 1 60.88 472 PRO B C 1
ATOM 7995 O O . PRO B 1 472 ? -3.631 11.023 -3.459 1 60.88 472 PRO B O 1
ATOM 7998 N N . SER B 1 473 ? -3.656 10.297 -1.185 1 53.78 473 SER B N 1
ATOM 7999 C CA . SER B 1 473 ? -4.109 8.914 -1.334 1 53.78 473 SER B CA 1
ATOM 8000 C C . SER B 1 473 ? -5.57 8.859 -1.766 1 53.78 473 SER B C 1
ATOM 8002 O O . SER B 1 473 ? -6.395 9.648 -1.298 1 53.78 473 SER B O 1
ATOM 8004 N N . GLU B 1 474 ? -5.918 8.531 -2.795 1 50.19 474 GLU B N 1
ATOM 8005 C CA . GLU B 1 474 ? -7.355 8.312 -2.885 1 50.19 474 GLU B CA 1
ATOM 8006 C C . GLU B 1 474 ? -7.785 7.121 -2.033 1 50.19 474 GLU B C 1
ATOM 8008 O O . GLU B 1 474 ? -6.984 6.223 -1.765 1 50.19 474 GLU B O 1
ATOM 8013 N N . SER B 1 475 ? -8.961 7.273 -1.28 1 47.38 475 SER B N 1
ATOM 8014 C CA . SER B 1 475 ? -9.57 6.438 -0.25 1 47.38 475 SER B CA 1
ATOM 8015 C C . SER B 1 475 ? -9.492 4.961 -0.624 1 47.38 475 SER B C 1
ATOM 8017 O O . SER B 1 475 ? -9.469 4.613 -1.807 1 47.38 475 SER B O 1
ATOM 8019 N N . ALA B 1 476 ? -9.172 4.176 0.58 1 45.97 476 ALA B N 1
ATOM 8020 C CA . ALA B 1 476 ? -8.969 2.793 1 1 45.97 476 ALA B CA 1
ATOM 8021 C C . ALA B 1 476 ? -10.297 2.053 1.125 1 45.97 476 ALA B C 1
ATOM 8023 O O . ALA B 1 476 ? -11.312 2.65 1.479 1 45.97 476 ALA B O 1
ATOM 8024 N N . GLN B 1 477 ? -10.633 1.092 0.392 1 42.34 477 GLN B N 1
ATOM 8025 C CA . GLN B 1 477 ? -11.742 0.268 0.86 1 42.34 477 GLN B CA 1
ATOM 8026 C C . GLN B 1 477 ? -11.25 -0.839 1.79 1 42.34 477 GLN B C 1
ATOM 8028 O O . GLN B 1 477 ? -10.039 -1.022 1.961 1 42.34 477 GLN B O 1
ATOM 8033 N N . ALA B 1 478 ? -12.133 -1.792 2.199 1 40.28 478 ALA B N 1
ATOM 8034 C CA . ALA B 1 478 ? -12.234 -2.744 3.303 1 40.28 478 ALA B CA 1
ATOM 8035 C C . ALA B 1 478 ? -11.047 -3.701 3.318 1 40.28 478 ALA B C 1
ATOM 8037 O O . ALA B 1 478 ? -10.68 -4.258 2.281 1 40.28 478 ALA B O 1
ATOM 8038 N N . GLY B 1 479 ? -10.133 -3.512 4.23 1 39.16 479 GLY B N 1
ATOM 8039 C CA . GLY B 1 479 ? -9.078 -4.457 4.547 1 39.16 479 GLY B CA 1
ATOM 8040 C C . GLY B 1 479 ? -9.594 -5.805 5.012 1 39.16 479 GLY B C 1
ATOM 8041 O O . GLY B 1 479 ? -10.789 -5.953 5.285 1 39.16 479 GLY B O 1
ATOM 8042 N N . VAL B 1 480 ? -8.75 -6.82 4.949 1 37.06 480 VAL B N 1
ATOM 8043 C CA . VAL B 1 480 ? -9.078 -8.195 5.309 1 37.06 480 VAL B CA 1
ATOM 8044 C C . VAL B 1 480 ? -9.773 -8.227 6.668 1 37.06 480 VAL B C 1
ATOM 8046 O O . VAL B 1 480 ? -10.734 -8.969 6.863 1 37.06 480 VAL B O 1
ATOM 8049 N N . TYR B 1 481 ? -9.148 -7.637 7.531 1 40.47 481 TYR B N 1
ATOM 8050 C CA . TYR B 1 481 ? -9.75 -7.668 8.859 1 40.47 481 TYR B CA 1
ATOM 8051 C C . TYR B 1 481 ? -10.688 -6.484 9.062 1 40.47 481 TYR B C 1
ATOM 8053 O O . TYR B 1 481 ? -10.914 -6.051 10.195 1 40.47 481 TYR B O 1
ATOM 8061 N N . GLY B 1 482 ? -11.227 -6.039 7.91 1 46.78 482 GLY B N 1
ATOM 8062 C CA . GLY B 1 482 ? -12.156 -4.93 8.055 1 46.78 482 GLY B CA 1
ATOM 8063 C C . GLY B 1 482 ? -11.492 -3.574 7.941 1 46.78 482 GLY B C 1
ATOM 8064 O O . GLY B 1 482 ? -12.164 -2.541 7.992 1 46.78 482 GLY B O 1
ATOM 8065 N N . GLY B 1 483 ? -10.125 -3.613 7.973 1 54.72 483 GLY B N 1
ATOM 8066 C CA . GLY B 1 483 ? -9.516 -2.289 7.926 1 54.72 483 GLY B CA 1
ATOM 8067 C C . GLY B 1 483 ? -9.266 -1.797 6.516 1 54.72 483 GLY B C 1
ATOM 8068 O O . GLY B 1 483 ? -9.523 -2.516 5.547 1 54.72 483 GLY B O 1
ATOM 8069 N N . LYS B 1 484 ? -9.227 -0.529 6.285 1 63.88 484 LYS B N 1
ATOM 8070 C CA . LYS B 1 484 ? -9.023 0.146 5.008 1 63.88 484 LYS B CA 1
ATOM 8071 C C . LYS B 1 484 ? -7.539 0.336 4.715 1 63.88 484 LYS B C 1
ATOM 8073 O O . LYS B 1 484 ? -6.77 0.732 5.594 1 63.88 484 LYS B O 1
ATOM 8078 N N . ILE B 1 485 ? -7.066 -0.281 3.529 1 71.69 485 ILE B N 1
ATOM 8079 C CA . ILE B 1 485 ? -5.703 -0.008 3.084 1 71.69 485 ILE B CA 1
ATOM 8080 C C . ILE B 1 485 ? -5.691 1.237 2.199 1 71.69 485 ILE B C 1
ATOM 8082 O O . ILE B 1 485 ? -6.535 1.385 1.312 1 71.69 485 ILE B O 1
ATOM 8086 N N . ARG B 1 486 ? -4.879 2.156 2.639 1 77.12 486 ARG B N 1
ATOM 8087 C CA . ARG B 1 486 ? -4.699 3.377 1.861 1 77.12 486 ARG B CA 1
ATOM 8088 C C . ARG B 1 486 ? -3.318 3.42 1.218 1 77.12 486 ARG B C 1
ATOM 8090 O O . ARG B 1 486 ? -2.33 3.01 1.83 1 77.12 486 ARG B O 1
ATOM 8097 N N . GLY B 1 487 ? -3.359 3.73 -0.144 1 79.81 487 GLY B N 1
ATOM 8098 C CA . GLY B 1 487 ? -2.104 3.918 -0.852 1 79.81 487 GLY B CA 1
ATOM 8099 C C . GLY B 1 487 ? -1.777 5.375 -1.111 1 79.81 487 GLY B C 1
ATOM 8100 O O . GLY B 1 487 ? -2.658 6.16 -1.466 1 79.81 487 GLY B O 1
ATOM 8101 N N . THR B 1 488 ? -0.511 5.758 -0.77 1 84.94 488 THR B N 1
ATOM 8102 C CA . THR B 1 488 ? -0.046 7.121 -1.01 1 84.94 488 THR B CA 1
ATOM 8103 C C . THR B 1 488 ? 1.201 7.117 -1.89 1 84.94 488 THR B C 1
ATOM 8105 O O . THR B 1 488 ? 2.182 6.434 -1.585 1 84.94 488 THR B O 1
ATOM 8108 N N . ARG B 1 489 ? 1.045 7.879 -3.02 1 89.06 489 ARG B N 1
ATOM 8109 C CA . ARG B 1 489 ? 2.221 8.031 -3.869 1 89.06 489 ARG B CA 1
ATOM 8110 C C . ARG B 1 489 ? 3.133 9.141 -3.352 1 89.06 489 ARG B C 1
ATOM 8112 O O . ARG B 1 489 ? 2.672 10.25 -3.078 1 89.06 489 ARG B O 1
ATOM 8119 N N . VAL B 1 490 ? 4.371 8.828 -3.232 1 91.94 490 VAL B N 1
ATOM 8120 C CA . VAL B 1 490 ? 5.332 9.773 -2.684 1 91.94 490 VAL B CA 1
ATOM 8121 C C . VAL B 1 490 ? 6.516 9.922 -3.635 1 91.94 490 VAL B C 1
ATOM 8123 O O . VAL B 1 490 ? 7 8.93 -4.191 1 91.94 490 VAL B O 1
ATOM 8126 N N . LYS B 1 491 ? 6.957 11.102 -3.84 1 92.25 491 LYS B N 1
ATOM 8127 C CA . LYS B 1 491 ? 8.172 11.406 -4.59 1 92.25 491 LYS B CA 1
ATOM 8128 C C . LYS B 1 491 ? 9.281 11.891 -3.666 1 92.25 491 LYS B C 1
ATOM 8130 O O . LYS B 1 491 ? 9.109 12.875 -2.941 1 92.25 491 LYS B O 1
ATOM 8135 N N . PHE B 1 492 ? 10.352 11.188 -3.656 1 93.88 492 PHE B N 1
ATOM 8136 C CA . PHE B 1 492 ? 11.531 11.555 -2.885 1 93.88 492 PHE B CA 1
ATOM 8137 C C . PHE B 1 492 ? 12.562 12.234 -3.773 1 93.88 492 PHE B C 1
ATOM 8139 O O . PHE B 1 492 ? 13.07 11.641 -4.727 1 93.88 492 PHE B O 1
ATOM 8146 N N . PHE B 1 493 ? 12.914 13.477 -3.445 1 93.31 493 PHE B N 1
ATOM 8147 C CA . PHE B 1 493 ? 13.898 14.211 -4.23 1 93.31 493 PHE B CA 1
ATOM 8148 C C . PHE B 1 493 ? 15.289 14.086 -3.615 1 93.31 493 PHE B C 1
ATOM 8150 O O . PHE B 1 493 ? 15.477 14.383 -2.434 1 93.31 493 PHE B O 1
ATOM 8157 N N . MET B 1 494 ? 16.156 13.633 -4.414 1 92.75 494 MET B N 1
ATOM 8158 C CA . MET B 1 494 ? 17.531 13.422 -3.986 1 92.75 494 MET B CA 1
ATOM 8159 C C . MET B 1 494 ? 18.516 14.039 -4.977 1 92.75 494 MET B C 1
ATOM 8161 O O . MET B 1 494 ? 18.109 14.562 -6.012 1 92.75 494 MET B O 1
ATOM 8165 N N . ARG B 1 495 ? 19.797 14.023 -4.547 1 90.75 495 ARG B N 1
ATOM 8166 C CA . ARG B 1 495 ? 20.844 14.586 -5.387 1 90.75 495 ARG B CA 1
ATOM 8167 C C . ARG B 1 495 ? 21.984 13.594 -5.574 1 90.75 495 ARG B C 1
ATOM 8169 O O . ARG B 1 495 ? 22.391 12.906 -4.629 1 90.75 495 ARG B O 1
ATOM 8176 N N . THR B 1 496 ? 22.422 13.523 -6.816 1 87.75 496 THR B N 1
ATOM 8177 C CA . THR B 1 496 ? 23.609 12.711 -7.078 1 87.75 496 THR B CA 1
ATOM 8178 C C . THR B 1 496 ? 24.859 13.422 -6.578 1 87.75 496 THR B C 1
ATOM 8180 O O . THR B 1 496 ? 24.812 14.578 -6.148 1 87.75 496 THR B O 1
ATOM 8183 N N . LEU B 1 497 ? 25.953 12.711 -6.633 1 84 497 LEU B N 1
ATOM 8184 C CA . LEU B 1 497 ? 27.219 13.281 -6.223 1 84 497 LEU B CA 1
ATOM 8185 C C . LEU B 1 497 ? 27.609 14.453 -7.121 1 84 497 LEU B C 1
ATOM 8187 O O . LEU B 1 497 ? 28.297 15.375 -6.68 1 84 497 LEU B O 1
ATOM 8191 N N . GLU B 1 498 ? 27.141 14.453 -8.367 1 85.06 498 GLU B N 1
ATOM 8192 C CA . GLU B 1 498 ? 27.438 15.508 -9.336 1 85.06 498 GLU B CA 1
ATOM 8193 C C . GLU B 1 498 ? 26.469 16.688 -9.172 1 85.06 498 GLU B C 1
ATOM 8195 O O . GLU B 1 498 ? 26.594 17.703 -9.859 1 85.06 498 GLU B O 1
ATOM 8200 N N . GLY B 1 499 ? 25.547 16.594 -8.289 1 82.94 499 GLY B N 1
ATOM 8201 C CA . GLY B 1 499 ? 24.641 17.703 -7.996 1 82.94 499 GLY B CA 1
ATOM 8202 C C . GLY B 1 499 ? 23.359 17.641 -8.789 1 82.94 499 GLY B C 1
ATOM 8203 O O . GLY B 1 499 ? 22.516 18.547 -8.688 1 82.94 499 GLY B O 1
ATOM 8204 N N . LYS B 1 500 ? 23.203 16.547 -9.539 1 88.31 500 LYS B N 1
ATOM 8205 C CA . LYS B 1 500 ? 21.984 16.391 -10.32 1 88.31 500 LYS B CA 1
ATOM 8206 C C . LYS B 1 500 ? 20.812 15.922 -9.453 1 88.31 500 LYS B C 1
ATOM 8208 O O . LYS B 1 500 ? 20.938 14.938 -8.727 1 88.31 500 LYS B O 1
ATOM 8213 N N . VAL B 1 501 ? 19.734 16.719 -9.578 1 90 501 VAL B N 1
ATOM 8214 C CA . VAL B 1 501 ? 18.547 16.391 -8.789 1 90 501 VAL B CA 1
ATOM 8215 C C . VAL B 1 501 ? 17.703 15.344 -9.523 1 90 501 VAL B C 1
ATOM 8217 O O . VAL B 1 501 ? 17.484 15.453 -10.727 1 90 501 VAL B O 1
ATOM 8220 N N . PHE B 1 502 ? 17.344 14.273 -8.828 1 90.5 502 PHE B N 1
ATOM 8221 C CA . PHE B 1 502 ? 16.438 13.266 -9.359 1 90.5 502 PHE B CA 1
ATOM 8222 C C . PHE B 1 502 ? 15.391 12.883 -8.312 1 90.5 502 PHE B C 1
ATOM 8224 O O . PHE B 1 502 ? 15.492 13.273 -7.152 1 90.5 502 PHE B O 1
ATOM 8231 N N . HIS B 1 503 ? 14.32 12.305 -8.758 1 90.44 503 HIS B N 1
ATOM 8232 C CA . HIS B 1 503 ? 13.328 11.883 -7.777 1 90.44 503 HIS B CA 1
ATOM 8233 C C . HIS B 1 503 ? 13 10.406 -7.926 1 90.44 503 HIS B C 1
ATOM 8235 O O . HIS B 1 503 ? 13.156 9.836 -9.008 1 90.44 503 HIS B O 1
ATOM 8241 N N . HIS B 1 504 ? 12.758 9.828 -6.809 1 91 504 HIS B N 1
ATOM 8242 C CA . HIS B 1 504 ? 12.266 8.461 -6.688 1 91 504 HIS B CA 1
ATOM 8243 C C . HIS B 1 504 ? 10.812 8.438 -6.238 1 91 504 HIS B C 1
ATOM 8245 O O . HIS B 1 504 ? 10.469 9.016 -5.203 1 91 504 HIS B O 1
ATOM 8251 N N . SER B 1 505 ? 9.969 7.789 -7.141 1 89.06 505 SER B N 1
ATOM 8252 C CA . SER B 1 505 ? 8.547 7.738 -6.832 1 89.06 505 SER B CA 1
ATOM 8253 C C . SER B 1 505 ? 8.117 6.328 -6.43 1 89.06 505 SER B C 1
ATOM 8255 O O . SER B 1 505 ? 8.562 5.344 -7.023 1 89.06 505 SER B O 1
ATOM 8257 N N . GLU B 1 506 ? 7.316 6.207 -5.387 1 88.31 506 GLU B N 1
ATOM 8258 C CA . GLU B 1 506 ? 6.816 4.902 -4.969 1 88.31 506 GLU B CA 1
ATOM 8259 C C . GLU B 1 506 ? 5.441 5.023 -4.312 1 88.31 506 GLU B C 1
ATOM 8261 O O . GLU B 1 506 ? 5.07 6.094 -3.828 1 88.31 506 GLU B O 1
ATOM 8266 N N . LEU B 1 507 ? 4.695 3.922 -4.363 1 87.75 507 LEU B N 1
ATOM 8267 C CA . LEU B 1 507 ? 3.398 3.811 -3.701 1 87.75 507 LEU B CA 1
ATOM 8268 C C . LEU B 1 507 ? 3.541 3.154 -2.332 1 87.75 507 LEU B C 1
ATOM 8270 O O . LEU B 1 507 ? 4.047 2.035 -2.225 1 87.75 507 LEU B O 1
ATOM 8274 N N . LEU B 1 508 ? 3.178 3.838 -1.292 1 87.88 508 LEU B N 1
ATOM 8275 C CA . LEU B 1 508 ? 3.252 3.312 0.068 1 87.88 508 LEU B CA 1
ATOM 8276 C C . LEU B 1 508 ? 1.867 2.924 0.576 1 87.88 508 LEU B C 1
ATOM 8278 O O . LEU B 1 508 ? 0.887 3.625 0.314 1 87.88 508 LEU B O 1
ATOM 8282 N N . ALA B 1 509 ? 1.788 1.815 1.283 1 82.25 509 ALA B N 1
ATOM 8283 C CA . ALA B 1 509 ? 0.518 1.341 1.827 1 82.25 509 ALA B CA 1
ATOM 8284 C C . ALA B 1 509 ? 0.448 1.565 3.334 1 82.25 509 ALA B C 1
ATOM 8286 O O . ALA B 1 509 ? 1.45 1.417 4.039 1 82.25 509 ALA B O 1
ATOM 8287 N N . THR B 1 510 ? -0.687 1.974 3.773 1 80.5 510 THR B N 1
ATOM 8288 C CA . THR B 1 510 ? -0.938 2.098 5.207 1 80.5 510 THR B CA 1
ATOM 8289 C C . THR B 1 510 ? -2.219 1.362 5.594 1 80.5 510 THR B C 1
ATOM 8291 O O . THR B 1 510 ? -3.176 1.318 4.82 1 80.5 510 THR B O 1
ATOM 8294 N N . ASP B 1 511 ? -2.111 0.47 6.629 1 71.25 511 ASP B N 1
ATOM 8295 C CA . ASP B 1 511 ? -3.289 -0.241 7.117 1 71.25 511 ASP B CA 1
ATOM 8296 C C . ASP B 1 511 ? -3.941 0.507 8.273 1 71.25 511 ASP B C 1
ATOM 8298 O O . ASP B 1 511 ? -3.256 0.941 9.203 1 71.25 511 ASP B O 1
ATOM 8302 N N . GLU B 1 512 ? -5.168 0.84 8.039 1 59.31 512 GLU B N 1
ATOM 8303 C CA . GLU B 1 512 ? -5.902 1.461 9.133 1 59.31 512 GLU B CA 1
ATOM 8304 C C . GLU B 1 512 ? -6.508 0.409 10.055 1 59.31 512 GLU B C 1
ATOM 8306 O O . GLU B 1 512 ? -7.609 -0.088 9.805 1 59.31 512 GLU B O 1
ATOM 8311 N N . ALA B 1 513 ? -5.73 -0.661 10.531 1 51.12 513 ALA B N 1
ATOM 8312 C CA . ALA B 1 513 ? -6.418 -1.594 11.422 1 51.12 513 ALA B CA 1
ATOM 8313 C C . ALA B 1 513 ? -7.164 -0.851 12.523 1 51.12 513 ALA B C 1
ATOM 8315 O O . ALA B 1 513 ? -6.648 0.115 13.094 1 51.12 513 ALA B O 1
ATOM 8316 N N . PRO B 1 514 ? -8.414 -1.187 12.641 1 45.66 514 PRO B N 1
ATOM 8317 C CA . PRO B 1 514 ? -9.125 -0.626 13.789 1 45.66 514 PRO B CA 1
ATOM 8318 C C . PRO B 1 514 ? -8.414 -0.897 15.109 1 45.66 514 PRO B C 1
ATOM 8320 O O . PRO B 1 514 ? -7.695 -1.895 15.242 1 45.66 514 PRO B O 1
ATOM 8323 N N . ALA B 1 515 ? -8.219 0.13 15.953 1 43.38 515 ALA B N 1
ATOM 8324 C CA . ALA B 1 515 ? -7.641 0.101 17.297 1 43.38 515 ALA B CA 1
ATOM 8325 C C . ALA B 1 515 ? -7.957 -1.214 18 1 43.38 515 ALA B C 1
ATOM 8327 O O . ALA B 1 515 ? -7.18 -1.681 18.828 1 43.38 515 ALA B O 1
ATOM 8328 N N . SER B 1 516 ? -9.047 -1.852 17.828 1 38.16 516 SER B N 1
ATOM 8329 C CA . SER B 1 516 ? -9.477 -3.012 18.609 1 38.16 516 SER B CA 1
ATOM 8330 C C . SER B 1 516 ? -8.695 -4.262 18.219 1 38.16 516 SER B C 1
ATOM 8332 O O . SER B 1 516 ? -8.734 -5.27 18.922 1 38.16 516 SER B O 1
ATOM 8334 N N . PHE B 1 517 ? -8.211 -4.34 17.047 1 37.47 517 PHE B N 1
ATOM 8335 C CA . PHE B 1 517 ? -7.648 -5.625 16.641 1 37.47 517 PHE B CA 1
ATOM 8336 C C . PHE B 1 517 ? -6.133 -5.629 16.781 1 37.47 517 PHE B C 1
ATOM 8338 O O . PHE B 1 517 ? -5.434 -6.309 16.031 1 37.47 517 PHE B O 1
ATOM 8345 N N . ARG B 1 518 ? -5.617 -4.719 17.453 1 37.09 518 ARG B N 1
ATOM 8346 C CA . ARG B 1 518 ? -4.191 -4.859 17.719 1 37.09 518 ARG B CA 1
ATOM 8347 C C . ARG B 1 518 ? -3.895 -6.18 18.422 1 37.09 518 ARG B C 1
ATOM 8349 O O . ARG B 1 518 ? -4.434 -6.449 19.5 1 37.09 518 ARG B O 1
ATOM 8356 N N . PRO B 1 519 ? -3.391 -7.121 17.688 1 32.62 519 PRO B N 1
ATOM 8357 C CA . PRO B 1 519 ? -3.033 -8.289 18.5 1 32.62 519 PRO B CA 1
ATOM 8358 C C . PRO B 1 519 ? -2.201 -7.914 19.719 1 32.62 519 PRO B C 1
ATOM 8360 O O . PRO B 1 519 ? -1.435 -6.949 19.688 1 32.62 519 PRO B O 1
ATOM 8363 N N . ALA B 1 520 ? -2.574 -8.219 20.922 1 30.52 520 ALA B N 1
ATOM 8364 C CA . ALA B 1 520 ? -1.77 -8.234 22.141 1 30.52 520 ALA B CA 1
ATOM 8365 C C . ALA B 1 520 ? -0.356 -8.734 21.859 1 30.52 520 ALA B C 1
ATOM 8367 O O . ALA B 1 520 ? -0.167 -9.688 21.109 1 30.52 520 ALA B O 1
ATOM 8368 N N . SER B 1 521 ? 0.697 -7.961 22.047 1 33.53 521 SER B N 1
ATOM 8369 C CA . SER B 1 521 ? 2.088 -8.383 22.188 1 33.53 521 SER B CA 1
ATOM 8370 C C . SER B 1 521 ? 2.182 -9.789 22.766 1 33.53 521 SER B C 1
ATOM 8372 O O . SER B 1 521 ? 1.691 -10.047 23.875 1 33.53 521 SER B O 1
ATOM 8374 N N . SER B 1 522 ? 2.111 -10.789 22.062 1 30.62 522 SER B N 1
ATOM 8375 C CA . SER B 1 522 ? 2.51 -12.055 22.656 1 30.62 522 SER B CA 1
ATOM 8376 C C . SER B 1 522 ? 3.805 -11.914 23.438 1 30.62 522 SER B C 1
ATOM 8378 O O . SER B 1 522 ? 4.832 -11.516 22.891 1 30.62 522 SER B O 1
ATOM 8380 N N . LYS B 1 523 ? 3.779 -11.688 24.797 1 30.66 523 LYS B N 1
ATOM 8381 C CA . LYS B 1 523 ? 4.801 -11.992 25.797 1 30.66 523 LYS B CA 1
ATOM 8382 C C . LYS B 1 523 ? 5.488 -13.32 25.484 1 30.66 523 LYS B C 1
ATOM 8384 O O . LYS B 1 523 ? 4.852 -14.375 25.5 1 30.66 523 LYS B O 1
ATOM 8389 N N . SER B 1 524 ? 6.477 -13.375 24.578 1 28.09 524 SER B N 1
ATOM 8390 C CA . SER B 1 524 ? 7.328 -14.547 24.766 1 28.09 524 SER B CA 1
ATOM 8391 C C . SER B 1 524 ? 7.594 -14.812 26.234 1 28.09 524 SER B C 1
ATOM 8393 O O . SER B 1 524 ? 7.91 -13.891 27 1 28.09 524 SER B O 1
ATOM 8395 N N . PRO B 1 525 ? 7.035 -15.867 26.828 1 25.8 525 PRO B N 1
ATOM 8396 C CA . PRO B 1 525 ? 7.469 -16.266 28.172 1 25.8 525 PRO B CA 1
ATOM 8397 C C . PRO B 1 525 ? 8.977 -16.156 28.359 1 25.8 525 PRO B C 1
ATOM 8399 O O . PRO B 1 525 ? 9.734 -16.203 27.391 1 25.8 525 PRO B O 1
ATOM 8402 N N . GLU B 1 526 ? 9.43 -15.609 29.484 1 24.8 526 GLU B N 1
ATOM 8403 C CA . GLU B 1 526 ? 10.688 -15.703 30.219 1 24.8 526 GLU B CA 1
ATOM 8404 C C . GLU B 1 526 ? 11.25 -17.125 30.172 1 24.8 526 GLU B C 1
ATOM 8406 O O . GLU B 1 526 ? 10.625 -18.047 30.688 1 24.8 526 GLU B O 1
ATOM 8411 N N . SER B 1 527 ? 11.648 -17.859 29.078 1 21.66 527 SER B N 1
ATOM 8412 C CA . SER B 1 527 ? 12.688 -18.766 29.562 1 21.66 527 SER B CA 1
ATOM 8413 C C . SER B 1 527 ? 13.969 -18 29.891 1 21.66 527 SER B C 1
ATOM 8415 O O . SER B 1 527 ? 14.328 -17.047 29.203 1 21.66 527 SER B O 1
#

Nearest PDB structures (foldseek):
  8v3b-assembly1_a  TM=2.904E-01  e=4.861E+00  synthetic construct
  4g2v-assembly1_A  TM=4.675E-01  e=6.954E-01  Mus musculus
  5mk2-assembly2_B  TM=2.033E-01  e=5.881E+00  Homo sapiens

Organism: Fusarium solani (NCBI:txid169388)

Secondary structure (DSSP, 8-state):
---------TT-BHHHHHHT------SSS-HHHHHTT-----B--------S--SSTTS---------TT-HHHHHHH-SSHHHHHHHHHIIIIIHHHHTTTS-THIIIIIHHHHHTT-HHHHHHHHHHHHHHHHHHHHHHH-PPP--HHHHHHHHHHHHHHTT---HHHHHHHHHHHHHHHHHTT-HHHHHHHHHHHHHHHHHHTTSHHIIIIIHHHHHHHTHHHHHH-S-GGG---TTTTPPPPPSSSS-SSHHHHHHHHHHHHHHHHHHHHHHHHHHTSTTTTSPPPHHHHHHHHHHHHHHHHHHHHHHHHHHHS-GGGS-HHHHHHHHHHHHHHHHHHHHTT---GGGGGGGHHHHHHHHHHHHT-----SS---EESS--HHHHHHHHHHH---HHHHHHHHHHHHHH--SEETTEEHHHHHHHHHHHHHHHHT--B-TTSPBPSSPPS--SPPPGGG-EEEEEE---B---B-TTSPEEEEEEEEEEEE-TTS-EEEEEEEEEEEE--GGG----------/---------TT-BHHHHHTT------SSS-HHHHHTT-----B--------S--SSTTS---------TT-HHHHHHH-SSHHHHHHHHHIIIIIHHHHTTTS-THIIIIIIHHHHTT-HHHHHHHHHHHHHHHHHHHHHHH-PPP--HHHHHHHHHHHHHHTT---HHHHHHHHHHHHHHHHHTT-HHHHHHHHHHHHHHHHHHTTSHHIIIIIHHHHHHHTHHHHHH-S-GGG---TTTTPPPPPSSSS-SSHHHHHHHHHHHHHHHHHHHHHHHHHHTSTTTTSPPPHHHHHHHHHHHHHHHHHHHHHHHHHHHS-GGGS-HHHHHHHHHHHHHHHHHHHHTT---GGGGGGGHHHHHHHHHHHHT-----SS---EESS--HHHHHHHHHHH---HHHHHHHHHHHHHH--SEETTEEHHHHHHHHHHHHHHHHT--B-TTSPBPSSPPS--SPPPGGG-EEEEEEEEEE---B-TTSPEEEEEEEEEEEE-TTS-EEEEEEEEEEEE--GGG----------